Protein AF-G3TR91-F1 (afdb_monomer)

Structure (mmCIF, N/CA/C/O backbone):
data_AF-G3TR91-F1
#
_entry.id   AF-G3TR91-F1
#
loop_
_atom_site.group_PDB
_atom_site.id
_atom_site.type_symbol
_atom_site.label_atom_id
_atom_site.label_alt_id
_atom_site.label_comp_id
_atom_site.label_asym_id
_atom_site.label_entity_id
_atom_site.label_seq_id
_atom_site.pdbx_PDB_ins_code
_atom_site.Cartn_x
_atom_site.Cartn_y
_atom_site.Cartn_z
_atom_site.occupancy
_atom_site.B_iso_or_equiv
_atom_site.auth_seq_id
_atom_site.auth_comp_id
_atom_site.auth_asym_id
_atom_site.auth_atom_id
_atom_site.pdbx_PDB_model_num
ATOM 1 N N . LEU A 1 1 ? -24.929 6.748 -58.039 1.00 30.73 1 LEU A N 1
ATOM 2 C CA . LEU A 1 1 ? -25.298 8.120 -58.478 1.00 30.73 1 LEU A CA 1
ATOM 3 C C . LEU A 1 1 ? -26.019 8.779 -57.303 1.00 30.73 1 LEU A C 1
ATOM 5 O O . LEU A 1 1 ? -26.985 8.199 -56.852 1.00 30.73 1 LEU A O 1
ATOM 9 N N . GLY A 1 2 ? -25.610 9.887 -56.695 1.00 29.94 2 GLY A N 1
ATOM 10 C CA . GLY A 1 2 ? -24.575 10.854 -57.027 1.00 29.94 2 GLY A CA 1
ATOM 11 C C . GLY A 1 2 ? -24.046 11.540 -55.761 1.00 29.94 2 GLY A C 1
ATOM 12 O O . GLY A 1 2 ? -24.490 11.293 -54.646 1.00 29.94 2 GLY A O 1
ATOM 13 N N . SER A 1 3 ? -23.022 12.346 -55.979 1.00 30.84 3 SER A N 1
ATOM 14 C CA . SER A 1 3 ? -21.944 12.675 -55.058 1.00 30.84 3 SER A CA 1
ATOM 15 C C . SER A 1 3 ? -21.802 14.183 -54.831 1.00 30.84 3 SER A C 1
ATOM 17 O O . SER A 1 3 ? -22.197 14.949 -55.706 1.00 30.84 3 SER A O 1
ATOM 19 N N . ARG A 1 4 ? -21.010 14.523 -53.802 1.00 31.42 4 ARG A N 1
ATOM 20 C CA . ARG A 1 4 ? -20.093 15.682 -53.659 1.00 31.42 4 ARG A CA 1
ATOM 21 C C . ARG A 1 4 ? -20.546 16.908 -52.839 1.00 31.42 4 ARG A C 1
ATOM 23 O O . ARG A 1 4 ? -21.461 17.640 -53.188 1.00 31.42 4 ARG A O 1
ATOM 30 N N . SER A 1 5 ? -19.740 17.128 -51.795 1.00 29.17 5 SER A N 1
ATOM 31 C CA . SER A 1 5 ? -19.265 18.355 -51.113 1.00 29.17 5 SER A CA 1
ATOM 32 C C . SER A 1 5 ? -18.780 19.460 -52.098 1.00 29.17 5 SER A C 1
ATOM 34 O O . SER A 1 5 ? -18.681 19.115 -53.279 1.00 29.17 5 SER A O 1
ATOM 36 N N . PRO A 1 6 ? -18.383 20.721 -51.715 1.00 45.94 6 PRO A N 1
ATOM 37 C CA . PRO A 1 6 ? -17.492 21.066 -50.569 1.00 45.94 6 PRO A CA 1
ATOM 38 C C . PRO A 1 6 ? -17.537 22.512 -49.918 1.00 45.94 6 PRO A C 1
ATOM 40 O O . PRO A 1 6 ? -18.129 23.441 -50.447 1.00 45.94 6 PRO A O 1
ATOM 43 N N . VAL A 1 7 ? -16.806 22.675 -48.785 1.00 29.91 7 VAL A N 1
ATOM 44 C CA . VAL A 1 7 ? -15.832 23.758 -48.379 1.00 29.91 7 VAL A CA 1
ATOM 45 C C . VAL A 1 7 ? -16.244 25.221 -47.978 1.00 29.91 7 VAL A C 1
ATOM 47 O O . VAL A 1 7 ? -16.525 26.067 -48.811 1.00 29.91 7 VAL A O 1
ATOM 50 N N . SER A 1 8 ? -16.054 25.521 -46.669 1.00 26.98 8 SER A N 1
ATOM 51 C CA . SER A 1 8 ? -15.180 26.541 -45.989 1.00 26.98 8 SER A CA 1
ATOM 52 C C . SER A 1 8 ? -15.464 28.077 -45.827 1.00 26.98 8 SER A C 1
ATOM 54 O O . SER A 1 8 ? -15.609 28.807 -46.797 1.00 26.98 8 SER A O 1
ATOM 56 N N . VAL A 1 9 ? -15.290 28.543 -44.558 1.00 27.81 9 VAL A N 1
ATOM 57 C CA . VAL A 1 9 ? -14.420 29.658 -44.026 1.00 27.81 9 VAL A CA 1
ATOM 58 C C . VAL A 1 9 ? -14.950 31.099 -43.708 1.00 27.81 9 VAL A C 1
ATOM 60 O O . VAL A 1 9 ? -15.219 31.905 -44.583 1.00 27.81 9 VAL A O 1
ATOM 63 N N . ARG A 1 10 ? -14.867 31.420 -42.387 1.00 26.38 10 ARG A N 1
ATOM 64 C CA . ARG A 1 10 ? -14.461 32.640 -41.594 1.00 26.38 10 ARG A CA 1
ATOM 65 C C . ARG A 1 10 ? -15.189 34.021 -41.579 1.00 26.38 10 ARG A C 1
ATOM 67 O O . ARG A 1 10 ? -15.200 34.751 -42.554 1.00 26.38 10 ARG A O 1
ATOM 74 N N . ARG A 1 11 ? -15.393 34.457 -40.306 1.00 27.98 11 ARG A N 1
ATOM 75 C CA . ARG A 1 11 ? -15.125 35.760 -39.601 1.00 27.98 11 ARG A CA 1
ATOM 76 C C . ARG A 1 11 ? -15.935 37.041 -39.914 1.00 27.98 11 ARG A C 1
ATOM 78 O O . ARG A 1 11 ? -15.920 37.532 -41.029 1.00 27.98 11 ARG A O 1
ATOM 85 N N . GLY A 1 12 ? -16.363 37.741 -38.843 1.00 25.09 12 GLY A N 1
ATOM 86 C CA . GLY A 1 12 ? -16.482 39.218 -38.832 1.00 25.09 12 GLY A CA 1
ATOM 87 C C . GLY A 1 12 ? -17.335 39.850 -37.712 1.00 25.09 12 GLY A C 1
ATOM 88 O O . GLY A 1 12 ? -18.492 39.503 -37.555 1.00 25.09 12 GLY A O 1
ATOM 89 N N . ARG A 1 13 ? -16.756 40.802 -36.958 1.00 28.56 13 ARG A N 1
ATOM 90 C CA . ARG A 1 13 ? -17.280 41.570 -35.796 1.00 28.56 13 ARG A CA 1
ATOM 91 C C . ARG A 1 13 ? -18.288 42.694 -36.150 1.00 28.56 13 ARG A C 1
ATOM 93 O O . ARG A 1 13 ? -18.238 43.234 -37.249 1.00 28.56 13 ARG A O 1
ATOM 100 N N . ARG A 1 14 ? -19.038 43.181 -35.145 1.00 27.95 14 ARG A N 1
ATOM 101 C CA . ARG A 1 14 ? -19.617 44.550 -35.001 1.00 27.95 14 ARG A CA 1
ATOM 102 C C . ARG A 1 14 ? -19.668 44.934 -33.504 1.00 27.95 14 ARG A C 1
ATOM 104 O O . ARG A 1 14 ? -19.619 44.042 -32.669 1.00 27.95 14 ARG A O 1
ATOM 111 N N . ALA A 1 15 ? -19.971 46.172 -33.115 1.00 28.02 15 ALA A N 1
ATOM 112 C CA . ALA A 1 15 ? -19.157 47.392 -32.992 1.00 28.02 15 ALA A CA 1
ATOM 113 C C . ALA A 1 15 ? -19.878 48.349 -31.990 1.00 28.02 15 ALA A C 1
ATOM 115 O O . ALA A 1 15 ? -21.036 48.125 -31.661 1.00 28.02 15 ALA A O 1
ATOM 116 N N . MET A 1 16 ? -19.161 49.370 -31.506 1.00 28.66 16 MET A N 1
ATOM 117 C CA . MET A 1 16 ? -19.361 50.287 -30.354 1.00 28.66 16 MET A CA 1
ATOM 118 C C . MET A 1 16 ? -20.422 51.439 -30.415 1.00 28.66 16 MET A C 1
ATOM 120 O O . MET A 1 16 ? -20.727 51.930 -31.495 1.00 28.66 16 MET A O 1
ATOM 124 N N . SER A 1 17 ? -20.717 52.002 -29.208 1.00 28.72 17 SER A N 1
ATOM 125 C CA . SER A 1 17 ? -20.728 53.448 -28.768 1.00 28.72 17 SER A CA 1
ATOM 126 C C . SER A 1 17 ? -22.040 54.283 -28.697 1.00 28.72 17 SER A C 1
ATOM 128 O O . SER A 1 17 ? -22.728 54.407 -29.704 1.00 28.72 17 SER A O 1
ATOM 130 N N . ALA A 1 18 ? -22.313 54.975 -27.552 1.00 29.34 18 ALA A N 1
ATOM 131 C CA . ALA A 1 18 ? -22.072 56.442 -27.350 1.00 29.34 18 ALA A CA 1
ATOM 132 C C . ALA A 1 18 ? -22.741 57.139 -26.104 1.00 29.34 18 ALA A C 1
ATOM 134 O O . ALA A 1 18 ? -23.897 56.867 -25.801 1.00 29.34 18 ALA A O 1
ATOM 135 N N . ARG A 1 19 ? -22.040 58.181 -25.560 1.00 26.64 19 ARG A N 1
ATOM 136 C CA . ARG A 1 19 ? -22.451 59.409 -24.768 1.00 26.64 19 ARG A CA 1
ATOM 137 C C . ARG A 1 19 ? -22.760 59.305 -23.241 1.00 26.64 19 ARG A C 1
ATOM 139 O O . ARG A 1 19 ? -23.390 58.348 -22.840 1.00 26.64 19 ARG A O 1
ATOM 146 N N . ALA A 1 20 ? -22.459 60.260 -22.322 1.00 27.56 20 ALA A N 1
ATOM 147 C CA . ALA A 1 20 ? -21.767 61.577 -22.305 1.00 27.56 20 ALA A CA 1
ATOM 148 C C . ALA A 1 20 ? -21.577 62.179 -20.856 1.00 27.56 20 ALA A C 1
ATOM 150 O O . ALA A 1 20 ? -22.395 61.902 -19.992 1.00 27.56 20 ALA A O 1
ATOM 151 N N . ARG A 1 21 ? -20.604 63.119 -20.697 1.00 26.28 21 ARG A N 1
ATOM 152 C CA . ARG A 1 21 ? -20.504 64.359 -19.835 1.00 26.28 21 ARG A CA 1
ATOM 153 C C . ARG A 1 21 ? -20.105 64.397 -18.317 1.00 26.28 21 ARG A C 1
ATOM 155 O O . ARG A 1 21 ? -20.861 64.006 -17.447 1.00 26.28 21 ARG A O 1
ATOM 162 N N . CYS A 1 22 ? -18.949 65.063 -18.084 1.00 25.55 22 CYS A N 1
ATOM 163 C CA . CYS A 1 22 ? -18.498 66.125 -17.128 1.00 25.55 22 CYS A CA 1
ATOM 164 C C . CYS A 1 22 ? -19.063 66.358 -15.694 1.00 25.55 22 CYS A C 1
ATOM 166 O O . CYS A 1 22 ? -20.250 66.616 -15.554 1.00 25.55 22 CYS A O 1
ATOM 168 N N . GLY A 1 23 ? -18.150 66.616 -14.721 1.00 25.16 23 GLY A N 1
ATOM 169 C CA . GLY A 1 23 ? -18.231 67.793 -13.809 1.00 25.16 23 GLY A CA 1
ATOM 170 C C . GLY A 1 23 ? -17.901 67.655 -12.295 1.00 25.16 23 GLY A C 1
ATOM 171 O O . GLY A 1 23 ? -18.760 67.249 -11.533 1.00 25.16 23 GLY A O 1
ATOM 172 N N . LEU A 1 24 ? -16.689 68.086 -11.894 1.00 28.30 24 LEU A N 1
ATOM 173 C CA . LEU A 1 24 ? -16.231 68.849 -10.691 1.00 28.30 24 LEU A CA 1
ATOM 174 C C . LEU A 1 24 ? -16.835 68.708 -9.255 1.00 28.30 24 LEU A C 1
ATOM 176 O O . LEU A 1 24 ? -17.992 69.016 -9.018 1.00 28.30 24 LEU A O 1
ATOM 180 N N . ALA A 1 25 ? -15.907 68.477 -8.302 1.00 27.73 25 ALA A N 1
ATOM 181 C CA . ALA A 1 25 ? -15.668 69.107 -6.978 1.00 27.73 25 ALA A CA 1
ATOM 182 C C . ALA A 1 25 ? -16.777 69.261 -5.903 1.00 27.73 25 ALA A C 1
ATOM 184 O O . ALA A 1 25 ? -17.785 69.927 -6.106 1.00 27.73 25 ALA A O 1
ATOM 185 N N . GLY A 1 26 ? -16.466 68.825 -4.669 1.00 25.33 26 GLY A N 1
ATOM 186 C CA . GLY A 1 26 ? -17.152 69.276 -3.449 1.00 25.33 26 GLY A CA 1
ATOM 187 C C . GLY A 1 26 ? -16.848 68.435 -2.205 1.00 25.33 26 GLY A C 1
ATOM 188 O O . GLY A 1 26 ? -17.348 67.328 -2.058 1.00 25.33 26 GLY A O 1
ATOM 189 N N . SER A 1 27 ? -16.037 68.973 -1.296 1.00 29.12 27 SER A N 1
ATOM 190 C CA . SER A 1 27 ? -15.776 68.447 0.045 1.00 29.12 27 SER A CA 1
ATOM 191 C C . SER A 1 27 ? -16.927 68.764 1.010 1.00 29.12 27 SER A C 1
ATOM 193 O O . SER A 1 27 ? -17.415 69.893 1.021 1.00 29.12 27 SER A O 1
ATOM 195 N N . ARG A 1 28 ? -17.299 67.825 1.895 1.00 28.12 28 ARG A N 1
ATOM 196 C CA . ARG A 1 28 ? -17.568 68.109 3.321 1.00 28.12 28 ARG A CA 1
ATOM 197 C C . ARG A 1 28 ? -17.820 66.848 4.153 1.00 28.12 28 ARG A C 1
ATOM 199 O O . ARG A 1 28 ? -18.475 65.910 3.727 1.00 28.12 28 ARG A O 1
ATOM 206 N N . ALA A 1 29 ? -17.247 66.919 5.349 1.00 28.91 29 ALA A N 1
ATOM 207 C CA . ALA A 1 29 ? -17.206 65.981 6.460 1.00 28.91 29 ALA A CA 1
ATOM 208 C C . ALA A 1 29 ? -18.556 65.446 6.959 1.00 28.91 29 ALA A C 1
ATOM 210 O O . ALA A 1 29 ? -19.548 66.168 6.921 1.00 28.91 29 ALA A O 1
ATOM 211 N N . GLN A 1 30 ? -18.510 64.261 7.579 1.00 30.73 30 GLN A N 1
ATOM 212 C CA . GLN A 1 30 ? -19.366 63.822 8.692 1.00 30.73 30 GLN A CA 1
ATOM 213 C C . GLN A 1 30 ? -18.633 62.734 9.532 1.00 30.73 30 GLN A C 1
ATOM 215 O O . GLN A 1 30 ? -17.580 62.267 9.094 1.00 30.73 30 GLN A O 1
ATOM 220 N N . PRO A 1 31 ? -19.068 62.436 10.777 1.00 37.28 31 PRO A N 1
ATOM 221 C CA . PRO A 1 31 ? -18.200 62.470 11.959 1.00 37.28 31 PRO A CA 1
ATOM 222 C C . PRO A 1 31 ? -17.884 61.103 12.603 1.00 37.28 31 PRO A C 1
ATOM 224 O O . PRO A 1 31 ? -18.454 60.071 12.269 1.00 37.28 31 PRO A O 1
ATOM 227 N N . LEU A 1 32 ? -16.970 61.158 13.577 1.00 29.84 32 LEU A N 1
ATOM 228 C CA . LEU A 1 32 ? -16.602 60.126 14.555 1.00 29.84 32 LEU A CA 1
ATOM 229 C C . LEU A 1 32 ? -17.768 59.731 15.483 1.00 29.84 32 LEU A C 1
ATOM 231 O O . LEU A 1 32 ? -18.392 60.632 16.038 1.00 29.84 32 LEU A O 1
ATOM 235 N N . ALA A 1 33 ? -17.966 58.422 15.719 1.00 28.44 33 ALA A N 1
ATOM 236 C CA . ALA A 1 33 ? -18.135 57.726 17.021 1.00 28.44 33 ALA A CA 1
ATOM 237 C C . ALA A 1 33 ? -18.387 56.199 16.766 1.00 28.44 33 ALA A C 1
ATOM 239 O O . ALA A 1 33 ? -18.585 55.825 15.614 1.00 28.44 33 ALA A O 1
ATOM 240 N N . PRO A 1 34 ? -18.298 55.281 17.754 1.00 37.31 34 PRO A N 1
ATOM 241 C CA . PRO A 1 34 ? -17.124 54.423 17.935 1.00 37.31 34 PRO A CA 1
ATOM 242 C C . PRO A 1 34 ? -17.426 52.907 17.912 1.00 37.31 34 PRO A C 1
ATOM 244 O O . PRO A 1 34 ? -18.572 52.478 17.934 1.00 37.31 34 PRO A O 1
ATOM 247 N N . LEU A 1 35 ? -16.333 52.132 17.884 1.00 32.59 35 LEU A N 1
ATOM 248 C CA . LEU A 1 35 ? -16.143 50.736 18.305 1.00 32.59 35 LEU A CA 1
ATOM 249 C C . LEU A 1 35 ? -17.395 49.872 18.534 1.00 32.59 35 LEU A C 1
ATOM 251 O O . LEU A 1 35 ? -18.085 50.065 19.524 1.00 32.59 35 LEU A O 1
ATOM 255 N N . TRP A 1 36 ? -17.512 48.801 17.743 1.00 25.91 36 TRP A N 1
ATOM 256 C CA . TRP A 1 36 ? -17.749 47.420 18.196 1.00 25.91 36 TRP A CA 1
ATOM 257 C C . TRP A 1 36 ? -17.167 46.476 17.129 1.00 25.91 36 TRP A C 1
ATOM 259 O O . TRP A 1 36 ? -17.837 46.084 16.182 1.00 25.91 36 TRP A O 1
ATOM 269 N N . CYS A 1 37 ? -15.880 46.152 17.266 1.00 24.92 37 CYS A N 1
ATOM 270 C CA . CYS A 1 37 ? -15.226 45.060 16.546 1.00 24.92 37 CYS A CA 1
ATOM 271 C C . CYS A 1 37 ? -14.389 44.274 17.553 1.00 24.92 37 CYS A C 1
ATOM 273 O O . CYS A 1 37 ? -13.224 44.582 17.778 1.00 24.92 37 CYS A O 1
ATOM 275 N N . PHE A 1 38 ? -14.995 43.264 18.161 1.00 30.67 38 PHE A N 1
ATOM 276 C CA . PHE A 1 38 ? -14.283 42.097 18.661 1.00 30.67 38 PHE A CA 1
ATOM 277 C C . PHE A 1 38 ? -15.161 40.880 18.388 1.00 30.67 38 PHE A C 1
ATOM 279 O O . PHE A 1 38 ? -16.377 40.958 18.535 1.00 30.67 38 PHE A O 1
ATOM 286 N N . SER A 1 39 ? -14.515 39.775 18.015 1.00 32.50 39 SER A N 1
ATOM 287 C CA . SER A 1 39 ? -15.057 38.430 17.752 1.00 32.50 39 SER A CA 1
ATOM 288 C C . SER A 1 39 ? -15.625 38.131 16.353 1.00 32.50 39 SER A C 1
ATOM 290 O O . SER A 1 39 ? -16.801 37.846 16.185 1.00 32.50 39 SER A O 1
ATOM 292 N N . ALA A 1 40 ? -14.740 38.080 15.350 1.00 30.53 40 ALA A N 1
ATOM 293 C CA . ALA A 1 40 ? -14.885 37.170 14.201 1.00 30.53 40 ALA A CA 1
ATOM 294 C C . ALA A 1 40 ? -13.528 36.946 13.500 1.00 30.53 40 ALA A C 1
ATOM 296 O O . ALA A 1 40 ? -13.363 37.223 12.318 1.00 30.53 40 ALA A O 1
ATOM 297 N N . ALA A 1 41 ? -12.522 36.493 14.250 1.00 30.77 41 ALA A N 1
ATOM 298 C CA . ALA A 1 41 ? -11.241 36.053 13.693 1.00 30.77 41 ALA A CA 1
ATOM 299 C C . ALA A 1 41 ? -10.655 34.936 14.566 1.00 30.77 41 ALA A C 1
ATOM 301 O O . ALA A 1 41 ? -9.617 35.099 15.194 1.00 30.77 41 ALA A O 1
ATOM 302 N N . LEU A 1 42 ? -11.368 33.813 14.660 1.00 29.83 42 LEU A N 1
ATOM 303 C CA . LEU A 1 42 ? -10.813 32.554 15.161 1.00 29.83 42 LEU A CA 1
ATOM 304 C C . LEU A 1 42 ? -11.568 31.403 14.487 1.00 29.83 42 LEU A C 1
ATOM 306 O O . LEU A 1 42 ? -12.496 30.821 15.033 1.00 29.83 42 LEU A O 1
ATOM 310 N N . GLY A 1 43 ? -11.247 31.170 13.218 1.00 30.25 43 GLY A N 1
ATOM 311 C CA . GLY A 1 43 ? -11.937 30.178 12.395 1.00 30.25 43 GLY A CA 1
ATOM 312 C C . GLY A 1 43 ? -11.201 29.875 11.098 1.00 30.25 43 GLY A C 1
ATOM 313 O O . GLY A 1 43 ? -11.835 29.656 10.078 1.00 30.25 43 GLY A O 1
ATOM 314 N N . MET A 1 44 ? -9.869 29.927 11.106 1.00 34.12 44 MET A N 1
ATOM 315 C CA . MET A 1 44 ? -9.033 29.403 10.027 1.00 34.12 44 MET A CA 1
ATOM 316 C C . MET A 1 44 ? -7.688 29.008 10.611 1.00 34.12 44 MET A C 1
ATOM 318 O O . MET A 1 44 ? -6.812 29.844 10.778 1.00 34.12 44 MET A O 1
ATOM 322 N N . LEU A 1 45 ? -7.578 27.736 10.959 1.00 29.95 45 LEU A N 1
ATOM 323 C CA . LEU A 1 45 ? -6.384 26.898 10.958 1.00 29.95 45 LEU A CA 1
ATOM 324 C C . LEU A 1 45 ? -6.842 25.611 11.629 1.00 29.95 45 LEU A C 1
ATOM 326 O O . LEU A 1 45 ? -7.465 25.676 12.678 1.00 29.95 45 LEU A O 1
ATOM 330 N N . TRP A 1 46 ? -6.582 24.497 10.960 1.00 23.48 46 TRP A N 1
ATOM 331 C CA . TRP A 1 46 ? -6.528 23.094 11.394 1.00 23.48 46 TRP A CA 1
ATOM 332 C C . TRP A 1 46 ? -6.925 22.290 10.154 1.00 23.48 46 TRP A C 1
ATOM 334 O O . TRP A 1 46 ? -8.018 21.747 10.016 1.00 23.48 46 TRP A O 1
ATOM 344 N N . SER A 1 47 ? -6.015 22.288 9.176 1.00 25.44 47 SER A N 1
ATOM 345 C CA . SER A 1 47 ? -5.854 21.116 8.322 1.00 25.44 47 SER A CA 1
ATOM 346 C C . SER A 1 47 ? -5.689 19.907 9.246 1.00 25.44 47 SER A C 1
ATOM 348 O O . SER A 1 47 ? -4.947 20.041 10.223 1.00 25.44 47 SER A O 1
ATOM 350 N N . PRO A 1 48 ? -6.359 18.768 8.996 1.00 27.94 48 PRO A N 1
ATOM 351 C CA . PRO A 1 48 ? -6.176 17.593 9.830 1.00 27.94 48 PRO A CA 1
ATOM 352 C C . PRO A 1 48 ? -4.686 17.266 9.842 1.00 27.94 48 PRO A C 1
ATOM 354 O O . PRO A 1 48 ? -4.087 17.032 8.789 1.00 27.94 48 PRO A O 1
ATOM 357 N N . VAL A 1 49 ? -4.096 17.352 11.034 1.00 30.50 49 VAL A N 1
ATOM 358 C CA . VAL A 1 49 ? -2.764 16.836 11.326 1.00 30.50 49 VAL A CA 1
ATOM 359 C C . VAL A 1 49 ? -2.771 15.405 10.812 1.00 30.50 49 VAL A C 1
ATOM 361 O O . VAL A 1 49 ? -3.663 14.633 11.168 1.00 30.50 49 VAL A O 1
ATOM 364 N N . SER A 1 50 ? -1.866 15.086 9.889 1.00 39.28 50 SER A N 1
ATOM 365 C CA . SER A 1 50 ? -1.695 13.724 9.401 1.00 39.28 50 SER A CA 1
ATOM 366 C C . SER A 1 50 ? -1.606 12.799 10.614 1.00 39.28 50 SER A C 1
ATOM 368 O O . SER A 1 50 ? -0.717 12.984 11.442 1.00 39.28 50 SER A O 1
ATOM 370 N N . GLN A 1 51 ? -2.537 11.850 10.754 1.00 45.12 51 GLN A N 1
ATOM 371 C CA . GLN A 1 51 ? -2.383 10.771 11.726 1.00 45.12 51 GLN A CA 1
ATOM 372 C C . GLN A 1 51 ? -1.081 10.055 11.368 1.00 45.12 51 GLN A C 1
ATOM 374 O O . GLN A 1 51 ? -0.954 9.485 10.284 1.00 45.12 51 GLN A O 1
ATOM 379 N N . ALA A 1 52 ? -0.077 10.206 12.227 1.00 56.97 52 ALA A N 1
ATOM 380 C CA . ALA A 1 52 ? 1.185 9.512 12.083 1.00 56.97 52 ALA A CA 1
ATOM 381 C C . ALA A 1 52 ? 0.979 8.088 12.604 1.00 56.97 52 ALA A C 1
ATOM 383 O O . ALA A 1 52 ? 0.571 7.920 13.748 1.00 56.97 52 ALA A O 1
ATOM 384 N N . PHE A 1 53 ? 1.208 7.091 11.753 1.00 80.75 53 PHE A N 1
ATOM 385 C CA . PHE A 1 53 ? 1.207 5.679 12.126 1.00 80.75 53 PHE A CA 1
ATOM 386 C C . PHE A 1 53 ? 2.476 5.381 12.921 1.00 80.75 53 PHE A C 1
ATOM 388 O O . PHE A 1 53 ? 2.403 5.025 14.092 1.00 80.75 53 PHE A O 1
ATOM 395 N N . ASN A 1 54 ? 3.637 5.640 12.316 1.00 90.25 54 ASN A N 1
ATOM 396 C CA . ASN A 1 54 ? 4.926 5.597 12.997 1.00 90.25 54 ASN A CA 1
ATOM 397 C C . ASN A 1 54 ? 6.034 6.413 12.315 1.00 90.25 54 ASN A C 1
ATOM 399 O O . ASN A 1 54 ? 7.040 6.665 12.959 1.00 90.25 54 ASN A O 1
ATOM 403 N N . LEU A 1 55 ? 5.884 6.912 11.085 1.00 91.75 55 LEU A N 1
ATOM 404 C CA . LEU A 1 55 ? 6.872 7.836 10.518 1.00 91.75 55 LEU A CA 1
ATOM 405 C C . LEU A 1 55 ? 6.725 9.226 11.151 1.00 91.75 55 LEU A C 1
ATOM 407 O O . LEU A 1 55 ? 5.629 9.798 11.163 1.00 91.75 55 LEU A O 1
ATOM 411 N N . ASP A 1 56 ? 7.823 9.783 11.658 1.00 89.06 56 ASP A N 1
ATOM 412 C CA . ASP A 1 56 ? 7.862 11.116 12.259 1.00 89.06 56 ASP A CA 1
ATOM 413 C C . ASP A 1 56 ? 7.666 12.205 11.196 1.00 89.06 56 ASP A C 1
ATOM 415 O O . ASP A 1 56 ? 8.414 12.306 10.223 1.00 89.06 56 ASP A O 1
ATOM 419 N N . VAL A 1 57 ? 6.641 13.033 11.401 1.00 87.44 57 VAL A N 1
ATOM 420 C CA . VAL A 1 57 ? 6.294 14.174 10.544 1.00 87.44 57 VAL A CA 1
ATOM 421 C C . VAL A 1 57 ? 6.608 15.524 11.193 1.00 87.44 57 VAL A C 1
ATOM 423 O O . VAL A 1 57 ? 6.490 16.554 10.532 1.00 87.44 57 VAL A O 1
ATOM 426 N N . GLU A 1 58 ? 7.003 15.541 12.468 1.00 81.19 58 GLU A N 1
ATOM 427 C CA . GLU A 1 58 ? 7.301 16.760 13.221 1.00 81.19 58 GLU A CA 1
ATOM 428 C C . GLU A 1 58 ? 8.771 17.162 13.072 1.00 81.19 58 GLU A C 1
ATOM 430 O O . GLU A 1 58 ? 9.072 18.330 12.819 1.00 81.19 58 GLU A O 1
ATOM 435 N N . ARG A 1 59 ? 9.700 16.202 13.197 1.00 78.56 59 ARG A N 1
ATOM 436 C CA . ARG A 1 59 ? 11.152 16.450 13.114 1.00 78.56 59 ARG A CA 1
ATOM 437 C C . ARG A 1 59 ? 11.763 15.867 11.844 1.00 78.56 59 ARG A C 1
ATOM 439 O O . ARG A 1 59 ? 12.543 14.914 11.876 1.00 78.56 59 ARG A O 1
ATOM 446 N N . LEU A 1 60 ? 11.429 16.499 10.724 1.00 82.88 60 LEU A N 1
ATOM 447 C CA . LEU A 1 60 ? 11.928 16.133 9.400 1.00 82.88 60 LEU A CA 1
ATOM 448 C C . LEU A 1 60 ? 13.360 16.616 9.166 1.00 82.88 60 LEU A C 1
ATOM 450 O O . LEU A 1 60 ? 13.696 17.765 9.457 1.00 82.88 60 LEU A O 1
ATOM 454 N N . THR A 1 61 ? 14.173 15.767 8.536 1.00 87.69 61 THR A N 1
ATOM 455 C CA . THR A 1 61 ? 15.450 16.197 7.955 1.00 87.69 61 THR A CA 1
ATOM 456 C C . THR A 1 61 ? 15.271 16.413 6.464 1.00 87.69 61 THR A C 1
ATOM 458 O O . THR A 1 61 ? 14.819 15.518 5.751 1.00 87.69 61 THR A O 1
ATOM 461 N N . VAL A 1 62 ? 15.607 17.613 5.993 1.00 89.81 62 VAL A N 1
ATOM 462 C CA . VAL A 1 62 ? 15.412 18.011 4.597 1.00 89.81 62 VAL A CA 1
ATOM 463 C C . VAL A 1 62 ? 16.747 18.413 3.993 1.00 89.81 62 VAL A C 1
ATOM 465 O O . VAL A 1 62 ? 17.365 19.387 4.420 1.00 89.81 62 VAL A O 1
ATOM 468 N N . TYR A 1 63 ? 17.155 17.697 2.953 1.00 91.31 63 TYR A N 1
ATOM 469 C CA . TYR A 1 63 ? 18.286 18.064 2.115 1.00 91.31 63 TYR A CA 1
ATOM 470 C C . TYR A 1 63 ? 17.795 18.874 0.917 1.00 91.31 63 TYR A C 1
ATOM 472 O O . TYR A 1 63 ? 16.750 18.577 0.337 1.00 91.31 63 TYR A O 1
ATOM 480 N N . SER A 1 64 ? 18.540 19.915 0.553 1.00 91.19 64 SER A N 1
ATOM 481 C CA . SER A 1 64 ? 18.251 20.761 -0.610 1.00 91.19 64 SER A CA 1
ATOM 482 C C . SER A 1 64 ? 19.470 20.811 -1.523 1.00 91.19 64 SER A C 1
ATOM 484 O O . SER A 1 64 ? 20.598 20.936 -1.041 1.00 91.19 64 SER A O 1
ATOM 486 N N . GLY A 1 65 ? 19.232 20.699 -2.826 1.00 90.19 65 GLY A N 1
ATOM 487 C CA . GL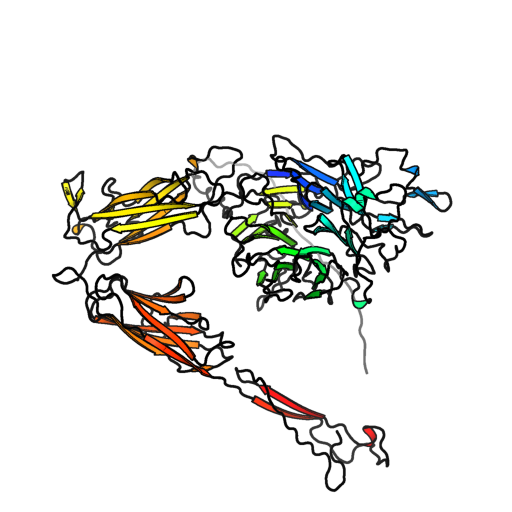Y A 1 65 ? 20.244 20.856 -3.863 1.00 90.19 65 GLY A CA 1
ATOM 488 C C . GLY A 1 65 ? 20.136 22.195 -4.591 1.00 90.19 65 GLY A C 1
ATOM 489 O O . GLY A 1 65 ? 19.344 23.051 -4.200 1.00 90.19 65 GLY A O 1
ATOM 490 N N . PRO A 1 66 ? 20.932 22.386 -5.655 1.00 90.38 66 PRO A N 1
ATOM 491 C CA . PRO A 1 66 ? 20.832 23.563 -6.510 1.00 90.38 66 PRO A CA 1
ATOM 492 C C . PRO A 1 66 ? 19.468 23.653 -7.205 1.00 90.38 66 PRO A C 1
ATOM 494 O O . PRO A 1 66 ? 18.896 22.627 -7.589 1.00 90.38 66 PRO A O 1
ATOM 497 N N . ASP A 1 67 ? 18.991 24.875 -7.427 1.00 86.94 67 ASP A N 1
ATOM 498 C CA . ASP A 1 67 ? 17.744 25.128 -8.154 1.00 86.94 67 ASP A CA 1
ATOM 499 C C . ASP A 1 67 ? 17.802 24.547 -9.579 1.00 86.94 67 ASP A C 1
ATOM 501 O O . ASP A 1 67 ? 18.865 24.499 -10.202 1.00 86.94 67 ASP A O 1
ATOM 505 N N . ASP A 1 68 ? 16.664 24.047 -10.070 1.00 87.50 68 ASP A N 1
ATOM 506 C CA . ASP A 1 68 ? 16.475 23.434 -11.398 1.00 87.50 68 ASP A CA 1
ATOM 507 C C . ASP A 1 68 ? 17.382 22.232 -11.746 1.00 87.50 68 ASP A C 1
ATOM 509 O O . ASP A 1 68 ? 17.283 21.663 -12.832 1.00 87.50 68 ASP A O 1
ATOM 513 N N . SER A 1 69 ? 18.195 21.749 -10.803 1.00 92.06 69 SER A N 1
ATOM 514 C CA . SER A 1 69 ? 19.077 20.586 -10.995 1.00 92.06 69 SER A CA 1
ATOM 515 C C . SER A 1 69 ? 18.358 19.229 -10.979 1.00 92.06 69 SER A C 1
ATOM 517 O O . SER A 1 69 ? 18.974 18.192 -11.244 1.00 92.06 69 SER A O 1
ATOM 519 N N . TYR A 1 70 ? 17.063 19.227 -10.644 1.00 94.56 70 TYR A N 1
ATOM 520 C CA . TYR A 1 70 ? 16.265 18.038 -10.320 1.00 94.56 70 TYR A CA 1
ATOM 521 C C . TYR A 1 70 ? 16.858 17.202 -9.177 1.00 94.56 70 TYR A C 1
ATOM 523 O O . TYR A 1 70 ? 16.762 15.977 -9.166 1.00 94.56 70 TYR A O 1
ATOM 531 N N . PHE A 1 71 ? 17.468 17.858 -8.189 1.00 95.06 71 PHE A N 1
ATOM 532 C CA . PHE A 1 71 ? 17.933 17.198 -6.973 1.00 95.06 71 PHE A CA 1
ATOM 533 C C . PHE A 1 71 ? 16.791 16.439 -6.278 1.00 95.06 71 PHE A C 1
ATOM 535 O O . PHE A 1 71 ? 15.767 17.025 -5.931 1.00 95.06 71 PHE A O 1
ATOM 542 N N . GLY A 1 72 ? 16.971 15.132 -6.081 1.00 93.88 72 GLY A N 1
ATOM 543 C CA . GLY A 1 72 ? 15.931 14.230 -5.574 1.00 93.88 72 GLY A CA 1
ATOM 544 C C . GLY A 1 72 ? 15.225 13.428 -6.668 1.00 93.88 72 GLY A C 1
ATOM 545 O O . GLY A 1 72 ? 14.243 12.749 -6.380 1.00 93.88 72 GLY A O 1
ATOM 546 N N . TYR A 1 73 ? 15.707 13.479 -7.916 1.00 95.69 73 TYR A N 1
ATOM 547 C CA . TYR A 1 73 ? 15.198 12.632 -9.000 1.00 95.69 73 TYR A CA 1
ATOM 548 C C . TYR A 1 73 ? 15.528 11.153 -8.793 1.00 95.69 73 TYR A C 1
ATOM 550 O O . TYR A 1 73 ? 14.752 10.305 -9.198 1.00 95.69 73 TYR A O 1
ATOM 558 N N . ALA A 1 74 ? 16.641 10.844 -8.130 1.00 96.50 74 ALA A N 1
ATOM 559 C CA . ALA A 1 74 ? 16.961 9.512 -7.632 1.00 96.50 74 ALA A CA 1
ATOM 560 C C . ALA A 1 74 ? 17.509 9.637 -6.212 1.00 96.50 74 ALA A C 1
ATOM 562 O O . ALA A 1 74 ? 18.220 10.595 -5.905 1.00 96.50 74 ALA A O 1
ATOM 563 N N . VAL A 1 75 ? 17.181 8.681 -5.351 1.00 96.06 75 VAL A N 1
ATOM 564 C CA . VAL A 1 75 ? 17.650 8.631 -3.963 1.00 96.06 75 VAL A CA 1
ATOM 565 C C . VAL A 1 75 ? 18.045 7.206 -3.620 1.00 96.06 75 VAL A C 1
ATOM 567 O O . VAL A 1 75 ? 17.467 6.273 -4.181 1.00 96.06 75 VAL A O 1
ATOM 570 N N . ASP A 1 76 ? 19.025 7.050 -2.734 1.00 95.56 76 ASP A N 1
ATOM 571 C CA . ASP A 1 76 ? 19.347 5.769 -2.106 1.00 95.56 76 ASP A CA 1
ATOM 572 C C . ASP A 1 76 ? 20.097 5.960 -0.780 1.00 95.56 76 ASP A C 1
ATOM 574 O O . ASP A 1 76 ? 20.729 7.000 -0.555 1.00 95.56 76 ASP A O 1
ATOM 578 N N . PHE A 1 77 ? 20.046 4.953 0.088 1.00 93.38 77 PHE A N 1
ATOM 579 C CA . PHE A 1 77 ? 20.836 4.924 1.315 1.00 93.38 77 PHE A CA 1
ATOM 580 C C . PHE A 1 77 ? 22.277 4.496 1.021 1.00 93.38 77 PHE A C 1
ATOM 582 O O . PHE A 1 77 ? 22.542 3.637 0.185 1.00 93.38 77 PHE A O 1
ATOM 589 N N . TYR A 1 78 ? 23.238 5.079 1.734 1.00 91.12 78 TYR A N 1
ATOM 590 C CA . TYR A 1 78 ? 24.641 4.679 1.683 1.00 91.12 78 TYR A CA 1
ATOM 591 C C . TYR A 1 78 ? 25.170 4.439 3.090 1.00 91.12 78 TYR A C 1
ATOM 593 O O . TYR A 1 78 ? 25.503 5.373 3.822 1.00 91.12 78 TYR A O 1
ATOM 601 N N . ILE A 1 79 ? 25.241 3.158 3.448 1.00 86.69 79 ILE A N 1
ATOM 602 C CA . ILE A 1 79 ? 25.679 2.671 4.756 1.00 86.69 79 ILE A CA 1
ATOM 603 C C . ILE A 1 79 ? 26.840 1.688 4.512 1.00 86.69 79 ILE A C 1
ATOM 605 O O . ILE A 1 79 ? 26.621 0.482 4.385 1.00 86.69 79 ILE A O 1
ATOM 609 N N . PRO A 1 80 ? 28.078 2.185 4.318 1.00 79.75 80 PRO A N 1
ATOM 610 C CA . PRO A 1 80 ? 29.229 1.338 3.996 1.00 79.75 80 PRO A CA 1
ATOM 611 C C . PRO A 1 80 ? 29.739 0.548 5.209 1.00 79.75 80 PRO A C 1
ATOM 613 O O . PRO A 1 80 ? 30.365 -0.498 5.047 1.00 79.75 80 PRO A O 1
ATOM 616 N N . ASP A 1 81 ? 29.499 1.047 6.421 1.00 77.12 81 ASP A N 1
ATOM 617 C CA . ASP A 1 81 ? 29.896 0.428 7.677 1.00 77.12 81 ASP A CA 1
ATOM 618 C C . ASP A 1 81 ? 28.842 0.668 8.766 1.00 77.12 81 ASP A C 1
ATOM 620 O O . ASP A 1 81 ? 28.009 1.565 8.681 1.00 77.12 81 ASP A O 1
ATOM 624 N N . ALA A 1 82 ? 28.907 -0.102 9.852 1.00 70.50 82 ALA A N 1
ATOM 625 C CA . ALA A 1 82 ? 27.949 0.001 10.954 1.00 70.50 82 ALA A CA 1
ATOM 626 C C . ALA A 1 82 ? 28.041 1.320 11.748 1.00 70.50 82 ALA A C 1
ATOM 628 O O . ALA A 1 82 ? 27.378 1.457 12.775 1.00 70.50 82 ALA A O 1
ATOM 629 N N . ARG A 1 83 ? 28.888 2.283 11.357 1.00 70.06 83 ARG A N 1
ATOM 630 C CA . ARG A 1 83 ? 29.085 3.559 12.065 1.00 70.06 83 ARG A CA 1
ATOM 631 C C . ARG A 1 83 ? 28.647 4.763 11.248 1.00 70.06 83 ARG A C 1
ATOM 633 O O . ARG A 1 83 ? 28.092 5.669 11.864 1.00 70.06 83 ARG A O 1
ATOM 640 N N . THR A 1 84 ? 28.828 4.765 9.929 1.00 78.19 84 THR A N 1
ATOM 641 C CA . THR A 1 84 ? 28.460 5.893 9.070 1.00 78.19 84 THR A CA 1
ATOM 642 C C . THR A 1 84 ? 27.204 5.590 8.262 1.00 78.19 84 THR A C 1
ATOM 644 O O . THR A 1 84 ? 27.090 4.550 7.624 1.00 78.19 84 THR A O 1
ATOM 647 N N . ALA A 1 85 ? 26.250 6.518 8.296 1.00 86.06 85 ALA A N 1
ATOM 648 C CA . ALA A 1 85 ? 25.063 6.486 7.457 1.00 86.06 85 ALA A CA 1
ATOM 649 C C . ALA A 1 85 ? 25.006 7.779 6.645 1.00 86.06 85 ALA A C 1
ATOM 651 O O . ALA A 1 85 ? 25.464 8.841 7.082 1.00 86.06 85 ALA A O 1
ATOM 652 N N . SER A 1 86 ? 24.541 7.697 5.408 1.00 90.25 86 SER A N 1
ATOM 653 C CA . SER A 1 86 ? 24.457 8.839 4.500 1.00 90.25 86 SER A CA 1
ATOM 654 C C . SER A 1 86 ? 23.391 8.598 3.447 1.00 90.25 86 SER A C 1
ATOM 656 O O . SER A 1 86 ? 22.971 7.468 3.213 1.00 90.25 86 SER A O 1
ATOM 658 N N . VAL A 1 87 ? 22.983 9.674 2.789 1.00 93.00 87 VAL A N 1
ATOM 659 C CA . VAL A 1 87 ? 22.006 9.648 1.704 1.00 93.00 87 VAL A CA 1
ATOM 660 C C . VAL A 1 87 ? 22.696 10.042 0.405 1.00 93.00 87 VAL A C 1
ATOM 662 O O . VAL A 1 87 ? 23.430 11.033 0.353 1.00 93.00 87 VAL A O 1
ATOM 665 N N . LEU A 1 88 ? 22.465 9.268 -0.650 1.00 94.38 88 LEU A N 1
ATOM 666 C CA . LEU A 1 88 ? 22.877 9.602 -2.006 1.00 94.38 88 LEU A CA 1
ATOM 667 C C . LEU A 1 88 ? 21.705 10.225 -2.744 1.00 94.38 88 LEU A C 1
ATOM 669 O O . LEU A 1 88 ? 20.588 9.712 -2.699 1.00 94.38 88 LEU A O 1
ATOM 673 N N . VAL A 1 89 ? 21.969 11.323 -3.446 1.00 96.50 89 VAL A N 1
ATOM 674 C CA . VAL A 1 89 ? 20.937 12.044 -4.187 1.00 96.50 89 VAL A CA 1
ATOM 675 C C . VAL A 1 89 ? 21.393 12.329 -5.607 1.00 96.50 89 VAL A C 1
ATOM 677 O O . VAL A 1 89 ? 22.400 12.997 -5.832 1.00 96.50 89 VAL A O 1
ATOM 680 N N . GLY A 1 90 ? 20.629 11.841 -6.575 1.00 96.50 90 GLY A N 1
ATOM 681 C CA . GLY A 1 90 ? 20.782 12.148 -7.987 1.00 96.50 90 GLY A CA 1
ATOM 682 C C . GLY A 1 90 ? 20.153 13.491 -8.358 1.00 96.50 90 GLY A C 1
ATOM 683 O O . GLY A 1 90 ? 19.040 13.814 -7.930 1.00 96.50 90 GLY A O 1
ATOM 684 N N . ALA A 1 91 ? 20.873 14.267 -9.164 1.00 96.50 91 ALA A N 1
ATOM 685 C CA . ALA A 1 91 ? 20.455 15.556 -9.701 1.00 96.50 91 ALA A CA 1
ATOM 686 C C . ALA A 1 91 ? 20.818 15.616 -11.201 1.00 96.50 91 ALA A C 1
ATOM 688 O O . ALA A 1 91 ? 21.874 16.144 -11.569 1.00 96.50 91 ALA A O 1
ATOM 689 N N . PRO A 1 92 ? 19.984 15.037 -12.085 1.00 95.56 92 PRO A N 1
ATOM 690 C CA . PRO A 1 92 ? 20.327 14.800 -13.489 1.00 95.56 92 PRO A CA 1
ATOM 691 C C . PRO A 1 92 ? 20.550 16.068 -14.319 1.00 95.56 92 PRO A C 1
ATOM 693 O O . PRO A 1 92 ? 21.195 15.989 -15.360 1.00 95.56 92 PRO A O 1
ATOM 696 N N . LYS A 1 93 ? 20.067 17.230 -13.864 1.00 94.75 93 LYS A N 1
ATOM 697 C CA . LYS A 1 93 ? 20.267 18.529 -14.526 1.00 94.75 93 LYS A CA 1
ATOM 698 C C . LYS A 1 93 ? 21.263 19.437 -13.804 1.00 94.75 93 LYS A C 1
ATOM 700 O O . LYS A 1 93 ? 21.388 20.613 -14.130 1.00 94.75 93 LYS A O 1
ATOM 705 N N . ALA A 1 94 ? 21.978 18.928 -12.801 1.00 93.19 94 ALA A N 1
ATOM 706 C CA . ALA A 1 94 ? 22.986 19.722 -12.112 1.00 93.19 94 ALA A CA 1
ATOM 707 C C . ALA A 1 94 ? 24.101 20.163 -13.074 1.00 93.19 94 ALA A C 1
ATOM 709 O O . ALA A 1 94 ? 24.617 19.373 -13.871 1.00 93.19 94 ALA A O 1
ATOM 710 N N . ASN A 1 95 ? 24.509 21.427 -12.961 1.00 91.06 95 ASN A N 1
ATOM 711 C CA . ASN A 1 95 ? 25.731 21.901 -13.597 1.00 91.06 95 ASN A CA 1
ATOM 712 C C . ASN A 1 95 ? 26.952 21.387 -12.830 1.00 91.06 95 ASN A C 1
ATOM 714 O O . ASN A 1 95 ? 26.952 21.316 -11.601 1.00 91.06 95 ASN A O 1
ATOM 718 N N . THR A 1 96 ? 27.999 21.032 -13.568 1.00 85.69 96 THR A N 1
ATOM 719 C CA . THR A 1 96 ? 29.232 20.458 -13.022 1.00 85.69 96 THR A CA 1
ATOM 720 C C . THR A 1 96 ? 30.426 21.356 -13.338 1.00 85.69 96 THR A C 1
ATOM 722 O O . THR A 1 96 ? 30.327 22.313 -14.103 1.00 85.69 96 THR A O 1
ATOM 725 N N . SER A 1 97 ? 31.581 21.057 -12.743 1.00 82.44 97 SER A N 1
ATOM 726 C CA . SER A 1 97 ? 32.850 21.732 -13.046 1.00 82.44 97 SER A CA 1
ATOM 727 C C . SER A 1 97 ? 33.526 21.228 -14.331 1.00 82.44 97 SER A C 1
ATOM 729 O O . SER A 1 97 ? 34.670 21.595 -14.603 1.00 82.44 97 SER A O 1
ATOM 731 N N . GLN A 1 98 ? 32.851 20.379 -15.114 1.00 79.81 98 GLN A N 1
ATOM 732 C CA . GLN A 1 98 ? 33.383 19.848 -16.366 1.00 79.81 98 GLN A CA 1
ATOM 733 C C . GLN A 1 98 ? 33.474 20.965 -17.423 1.00 79.81 98 GLN A C 1
ATOM 735 O O . GLN A 1 98 ? 32.522 21.728 -17.597 1.00 79.81 98 GLN A O 1
ATOM 740 N N . PRO A 1 99 ? 34.601 21.086 -18.148 1.00 78.62 99 PRO A N 1
ATOM 741 C CA . PRO A 1 99 ? 34.776 22.140 -19.142 1.00 78.62 99 PRO A CA 1
ATOM 742 C C . PRO A 1 99 ? 33.838 21.930 -20.338 1.00 78.62 99 PRO A C 1
ATOM 744 O O . PRO A 1 99 ? 33.746 20.822 -20.860 1.00 78.62 99 PRO A O 1
ATOM 747 N N . ASP A 1 100 ? 33.184 23.002 -20.790 1.00 80.31 100 ASP A N 1
ATOM 748 C CA . ASP A 1 100 ? 32.291 23.026 -21.961 1.00 80.31 100 ASP A CA 1
ATOM 749 C C . ASP A 1 100 ? 31.092 22.048 -21.897 1.00 80.31 100 ASP A C 1
ATOM 751 O O . ASP A 1 100 ? 30.534 21.681 -22.933 1.00 80.31 100 ASP A O 1
ATOM 755 N N . ILE A 1 101 ? 30.672 21.632 -20.694 1.00 84.81 101 ILE A N 1
ATOM 756 C CA . ILE A 1 101 ? 29.501 20.770 -20.469 1.00 84.81 101 ILE A CA 1
ATOM 757 C C . ILE A 1 101 ? 28.398 21.548 -19.745 1.00 84.81 101 ILE A C 1
ATOM 759 O O . ILE A 1 101 ? 28.626 22.126 -18.686 1.00 84.81 101 ILE A O 1
ATOM 763 N N . VAL A 1 102 ? 27.187 21.530 -20.307 1.00 89.94 102 VAL A N 1
ATOM 764 C CA . VAL A 1 102 ? 25.986 22.151 -19.722 1.00 89.94 102 VAL A CA 1
ATOM 765 C C . VAL A 1 102 ? 25.044 21.059 -19.230 1.00 89.94 102 VAL A C 1
ATOM 767 O O . VAL A 1 102 ? 24.806 20.097 -19.963 1.00 89.94 102 VAL A O 1
ATOM 770 N N . GLU A 1 103 ? 24.528 21.200 -18.004 1.00 91.25 103 GLU A N 1
ATOM 771 C CA . GLU A 1 103 ? 23.597 20.243 -17.379 1.00 91.25 103 GLU A CA 1
ATOM 772 C C . GLU A 1 103 ? 24.090 18.790 -17.515 1.00 91.25 103 GLU A C 1
ATOM 774 O O . GLU A 1 103 ? 23.385 17.888 -17.970 1.00 91.25 103 GLU A O 1
ATOM 779 N N . GLY A 1 104 ? 25.363 18.569 -17.172 1.00 87.56 104 GLY A N 1
ATOM 780 C CA . GLY A 1 104 ? 25.976 17.241 -17.223 1.00 87.56 104 GLY A CA 1
ATOM 781 C C . GLY A 1 104 ? 25.349 16.250 -16.238 1.00 87.56 104 GLY A C 1
ATOM 782 O O . GLY A 1 104 ? 25.436 15.044 -16.459 1.00 87.56 104 GLY A O 1
ATOM 783 N N . GLY A 1 105 ? 24.697 16.750 -15.186 1.00 93.50 105 GLY A N 1
ATOM 784 C CA . GLY A 1 105 ? 24.138 15.956 -14.100 1.00 93.50 105 GLY A CA 1
ATOM 785 C C . GLY A 1 105 ? 25.185 15.590 -13.050 1.00 93.50 105 GLY A C 1
ATOM 786 O O . GLY A 1 105 ? 26.386 15.542 -13.324 1.00 93.50 105 GLY A O 1
ATOM 787 N N . ALA A 1 106 ? 24.739 15.361 -11.818 1.00 93.12 106 ALA A N 1
ATOM 788 C CA . ALA A 1 106 ? 25.607 15.027 -10.698 1.00 93.12 106 ALA A CA 1
ATOM 789 C C . ALA A 1 106 ? 24.917 14.106 -9.688 1.00 93.12 106 ALA A C 1
ATOM 791 O O . ALA A 1 106 ? 23.691 14.025 -9.615 1.00 93.12 106 ALA A O 1
ATOM 792 N N . VAL A 1 107 ? 25.731 13.462 -8.852 1.00 94.12 107 VAL A N 1
ATOM 793 C CA . VAL A 1 107 ? 25.274 12.767 -7.646 1.00 94.12 107 VAL A CA 1
ATOM 794 C C . VAL A 1 107 ? 25.883 13.454 -6.436 1.00 94.12 107 VAL A C 1
ATOM 796 O O . VAL A 1 107 ? 27.057 13.825 -6.438 1.00 94.12 107 VAL A O 1
ATOM 799 N N . TYR A 1 108 ? 25.075 13.629 -5.404 1.00 93.50 108 TYR A N 1
ATOM 800 C CA . TYR A 1 108 ? 25.435 14.278 -4.160 1.00 93.50 108 TYR A CA 1
ATOM 801 C C . TYR A 1 108 ? 25.473 13.266 -3.020 1.00 93.50 108 TYR A C 1
ATOM 803 O O . TYR A 1 108 ? 24.646 12.362 -2.940 1.00 93.50 108 TYR A O 1
ATOM 811 N N . TYR A 1 109 ? 26.434 13.458 -2.129 1.00 91.94 109 TYR A N 1
ATOM 812 C CA . TYR A 1 109 ? 26.605 12.748 -0.876 1.00 91.94 109 TYR A CA 1
ATOM 813 C C . TYR A 1 109 ? 26.144 13.646 0.276 1.00 91.94 109 TYR A C 1
ATOM 815 O O . TYR A 1 109 ? 26.721 14.713 0.513 1.00 91.94 109 TYR A O 1
ATOM 823 N N . CYS A 1 110 ? 25.105 13.225 0.988 1.00 92.06 110 CYS A N 1
ATOM 824 C CA . CYS A 1 110 ? 24.514 13.947 2.108 1.00 92.06 110 CYS A CA 1
ATOM 825 C C . CYS A 1 110 ? 24.799 13.184 3.417 1.00 92.06 110 CYS A C 1
ATOM 827 O O . CYS A 1 110 ? 24.276 12.083 3.596 1.00 92.06 110 CYS A O 1
ATOM 829 N N . PRO A 1 111 ? 25.630 13.718 4.331 1.00 89.44 111 PRO A N 1
ATOM 830 C CA . PRO A 1 111 ? 25.970 13.030 5.576 1.00 89.44 111 PRO A CA 1
ATOM 831 C C . PRO A 1 111 ? 24.794 13.006 6.565 1.00 89.44 111 PRO A C 1
ATOM 833 O O . PRO A 1 111 ? 24.007 13.956 6.622 1.00 89.44 111 PRO A O 1
ATOM 836 N N . TRP A 1 112 ? 24.721 11.944 7.374 1.00 85.62 112 TRP A N 1
ATOM 837 C CA . TRP A 1 112 ? 23.796 11.806 8.502 1.00 85.62 112 TRP A CA 1
ATOM 838 C C . TRP A 1 112 ? 24.567 11.589 9.822 1.00 85.62 112 TRP A C 1
ATOM 840 O O . TRP A 1 112 ? 25.501 10.781 9.835 1.00 85.62 112 TRP A O 1
ATOM 850 N N . PRO A 1 113 ? 24.198 12.257 10.938 1.00 73.69 113 PRO A N 1
ATOM 851 C CA . PRO A 1 113 ? 23.145 13.269 11.070 1.00 73.69 113 PRO A CA 1
ATOM 852 C C . PRO A 1 113 ? 23.512 14.601 10.394 1.00 73.69 113 PRO A C 1
ATOM 854 O O . PRO A 1 113 ? 24.684 14.913 10.185 1.00 73.69 113 PRO A O 1
ATOM 857 N N . ALA A 1 114 ? 22.501 15.401 10.048 1.00 68.56 114 ALA A N 1
ATOM 858 C CA . ALA A 1 114 ? 22.690 16.739 9.486 1.00 68.56 114 ALA A CA 1
ATOM 859 C C . ALA A 1 114 ? 23.165 17.730 10.575 1.00 68.56 114 ALA A C 1
ATOM 861 O O . ALA A 1 114 ? 22.392 18.535 11.089 1.00 68.56 114 ALA A O 1
ATOM 862 N N . GLU A 1 115 ? 24.433 17.650 10.986 1.00 57.31 115 GLU A N 1
ATOM 863 C CA . GLU A 1 115 ? 25.017 18.582 11.960 1.00 57.31 115 GLU A CA 1
ATOM 864 C C . GLU A 1 115 ? 25.342 19.943 11.307 1.00 57.31 115 GLU A C 1
ATOM 866 O O . GLU A 1 115 ? 26.253 20.067 10.489 1.00 57.31 115 GLU A O 1
ATOM 871 N N . GLY A 1 116 ? 24.608 20.998 11.686 1.00 54.41 116 GLY A N 1
ATOM 872 C CA . GLY A 1 116 ? 24.848 22.377 11.232 1.00 54.41 116 GLY A CA 1
ATOM 873 C C . GLY A 1 116 ? 24.486 22.632 9.760 1.00 54.41 116 GLY A C 1
ATOM 874 O O . GLY A 1 116 ? 23.620 21.975 9.193 1.00 54.41 116 GLY A O 1
ATOM 875 N N . SER A 1 117 ? 25.144 23.600 9.110 1.00 45.62 117 SER A N 1
ATOM 876 C CA . SER A 1 117 ? 24.994 23.900 7.672 1.00 45.62 117 SER A CA 1
ATOM 877 C C . SER A 1 117 ? 25.661 22.855 6.758 1.00 45.62 117 SER A C 1
ATOM 879 O O . SER A 1 117 ? 26.192 23.209 5.703 1.00 45.62 117 SER A O 1
ATOM 881 N N . ALA A 1 118 ? 25.688 21.578 7.159 1.00 52.69 118 ALA A N 1
ATOM 882 C CA . ALA A 1 118 ? 26.287 20.489 6.396 1.00 52.69 118 ALA A CA 1
ATOM 883 C C . ALA A 1 118 ? 25.515 20.264 5.085 1.00 52.69 118 ALA A C 1
ATOM 885 O O . ALA A 1 118 ? 24.551 19.507 5.004 1.00 52.69 118 ALA A O 1
ATOM 886 N N . GLN A 1 119 ? 25.950 20.977 4.049 1.00 72.94 119 GLN A N 1
ATOM 887 C CA . GLN A 1 119 ? 25.458 20.862 2.685 1.00 72.94 119 GLN A CA 1
ATOM 888 C C . GLN A 1 119 ? 25.861 19.511 2.091 1.00 72.94 119 GLN A C 1
ATOM 890 O O . GLN A 1 119 ? 26.975 19.022 2.311 1.00 72.94 119 GLN A O 1
ATOM 895 N N . CYS A 1 120 ? 24.965 18.931 1.295 1.00 88.50 120 CYS A N 1
ATOM 896 C CA . CYS A 1 120 ? 25.291 17.778 0.472 1.00 88.50 120 CYS A CA 1
ATOM 897 C C . CYS A 1 120 ? 26.468 18.112 -0.451 1.00 88.50 120 CYS A C 1
ATOM 899 O O . CYS A 1 120 ? 26.473 19.141 -1.129 1.00 88.50 120 CYS A O 1
ATOM 901 N N . LYS A 1 121 ? 27.474 17.241 -0.485 1.00 89.38 121 LYS A N 1
ATOM 902 C CA . LYS A 1 121 ? 28.678 17.431 -1.295 1.00 89.38 121 LYS A CA 1
ATOM 903 C C . LYS A 1 121 ? 28.510 16.725 -2.624 1.00 89.38 121 LYS A C 1
ATOM 905 O O . LYS A 1 121 ? 28.168 15.549 -2.657 1.00 89.38 121 LYS A O 1
ATOM 910 N N . GLN A 1 122 ? 28.784 17.423 -3.717 1.00 89.62 122 GLN A N 1
ATOM 911 C CA . GLN A 1 122 ? 28.831 16.788 -5.025 1.00 89.62 122 GLN A CA 1
ATOM 912 C C . GLN A 1 122 ? 29.957 15.750 -5.055 1.00 89.62 122 GLN A C 1
ATOM 914 O O . GLN A 1 122 ? 31.101 16.052 -4.708 1.00 89.62 122 GLN A O 1
ATOM 919 N N . ILE A 1 123 ? 29.630 14.535 -5.481 1.00 87.00 123 ILE A N 1
ATOM 920 C CA . ILE A 1 123 ? 30.611 13.483 -5.703 1.00 87.00 123 ILE A CA 1
ATOM 921 C C . ILE A 1 123 ? 31.353 13.816 -7.008 1.00 87.00 123 ILE A C 1
ATOM 923 O O . ILE A 1 123 ? 30.697 14.039 -8.032 1.00 87.00 123 ILE A O 1
ATOM 927 N N . PRO A 1 124 ? 32.697 13.887 -7.004 1.00 77.75 124 PRO A N 1
ATOM 928 C CA . PRO A 1 124 ? 33.489 14.283 -8.164 1.00 77.75 124 PRO A CA 1
ATOM 929 C C . PRO A 1 124 ? 33.573 13.150 -9.199 1.00 77.75 124 PRO A C 1
ATOM 931 O O . PRO A 1 124 ? 34.642 12.592 -9.442 1.00 77.75 124 PRO A O 1
ATOM 934 N N . PHE A 1 125 ? 32.444 12.808 -9.817 1.00 69.69 125 PHE A N 1
ATOM 935 C CA . PHE A 1 125 ? 32.394 11.909 -10.964 1.00 69.69 125 PHE A CA 1
ATOM 936 C C . PHE A 1 125 ? 33.005 12.596 -12.186 1.00 69.69 125 PHE A C 1
ATOM 938 O O . PHE A 1 125 ? 32.644 13.726 -12.507 1.00 69.69 125 PHE A O 1
ATOM 945 N N . ASP A 1 126 ? 33.936 11.905 -12.852 1.00 64.75 126 ASP A N 1
ATOM 946 C CA . ASP A 1 126 ? 34.527 12.324 -14.130 1.00 64.75 126 ASP A CA 1
ATOM 947 C C . ASP A 1 126 ? 34.952 13.805 -14.162 1.00 64.75 126 ASP A C 1
ATOM 949 O O . ASP A 1 126 ? 34.492 14.610 -14.975 1.00 64.75 126 ASP A O 1
ATOM 953 N N . THR A 1 127 ? 35.849 14.184 -13.247 1.00 59.62 127 THR A N 1
ATOM 954 C CA . THR A 1 127 ? 36.291 15.579 -13.133 1.00 59.62 127 THR A CA 1
ATOM 955 C C . THR A 1 127 ? 37.124 16.058 -14.306 1.00 59.62 127 THR A C 1
ATOM 957 O O . THR A 1 127 ? 37.288 17.263 -14.398 1.00 59.62 127 THR A O 1
ATOM 960 N N . THR A 1 128 ? 37.666 15.163 -15.149 1.00 54.75 128 THR A N 1
ATOM 961 C CA . THR A 1 128 ? 38.544 15.431 -16.313 1.00 54.75 128 THR A CA 1
ATOM 962 C C . THR A 1 128 ? 39.147 16.848 -16.383 1.00 54.75 128 THR A C 1
ATOM 964 O O . THR A 1 128 ? 39.121 17.531 -17.405 1.00 54.75 128 THR A O 1
ATOM 967 N N . ILE A 1 129 ? 39.791 17.270 -15.288 1.00 39.22 129 ILE A N 1
ATOM 968 C CA . ILE A 1 129 ? 40.687 18.420 -15.236 1.00 39.22 129 ILE A CA 1
ATOM 969 C C . ILE A 1 129 ? 41.988 17.899 -15.831 1.00 39.22 129 ILE A C 1
ATOM 971 O O . ILE A 1 129 ? 42.810 17.274 -15.165 1.00 39.22 129 ILE A O 1
ATOM 975 N N . GLY A 1 130 ? 42.141 18.069 -17.139 1.00 32.94 130 GLY A N 1
ATOM 976 C CA . GLY A 1 130 ? 43.319 17.579 -17.831 1.00 32.94 130 GLY A CA 1
ATOM 977 C C . GLY A 1 130 ? 43.265 17.848 -19.319 1.00 32.94 130 GLY A C 1
ATOM 978 O O . GLY A 1 130 ? 42.927 16.968 -20.108 1.00 32.94 130 GLY A O 1
ATOM 979 N N . SER A 1 131 ? 43.730 19.032 -19.710 1.00 34.16 131 SER A N 1
ATOM 980 C CA . SER A 1 131 ? 44.025 19.438 -21.092 1.00 34.16 131 SER A CA 1
ATOM 981 C C . SER A 1 131 ? 44.933 18.470 -21.881 1.00 34.16 131 SER A C 1
ATOM 983 O O . SER A 1 131 ? 45.145 18.672 -23.071 1.00 34.16 131 SER A O 1
ATOM 985 N N . ARG A 1 132 ? 45.447 17.395 -21.261 1.00 36.56 132 ARG A N 1
ATOM 986 C CA . ARG A 1 132 ? 46.194 16.307 -21.913 1.00 36.56 132 ARG A CA 1
ATOM 987 C C . ARG A 1 132 ? 45.338 15.156 -22.460 1.00 36.56 132 ARG A C 1
ATOM 989 O O . ARG A 1 132 ? 45.832 14.439 -23.320 1.00 36.56 132 ARG A O 1
ATOM 996 N N . PHE A 1 133 ? 44.095 14.966 -22.004 1.00 45.31 133 PHE A N 1
ATOM 997 C CA . PHE A 1 133 ? 43.262 13.809 -22.395 1.00 45.31 133 PHE A CA 1
ATOM 998 C C . PHE A 1 133 ? 42.141 14.139 -23.394 1.00 45.31 133 PHE A C 1
ATOM 1000 O O . PHE A 1 133 ? 41.698 13.253 -24.125 1.00 45.31 133 PHE A O 1
ATOM 1007 N N . LEU A 1 134 ? 41.751 15.414 -23.513 1.00 42.75 134 LEU A N 1
ATOM 1008 C CA . LEU A 1 134 ? 40.810 15.907 -24.534 1.00 42.75 134 LEU A CA 1
ATOM 1009 C C . LEU A 1 134 ? 41.318 15.732 -25.977 1.00 42.75 134 LEU A C 1
ATOM 1011 O O . LEU A 1 134 ? 40.526 15.803 -26.915 1.00 42.75 134 LEU A O 1
ATOM 1015 N N . ASP A 1 135 ? 42.618 15.489 -26.165 1.00 42.03 135 ASP A N 1
ATOM 1016 C CA . ASP A 1 135 ? 43.201 15.229 -27.484 1.00 42.03 135 ASP A CA 1
ATOM 1017 C C . ASP A 1 135 ? 43.069 13.757 -27.929 1.00 42.0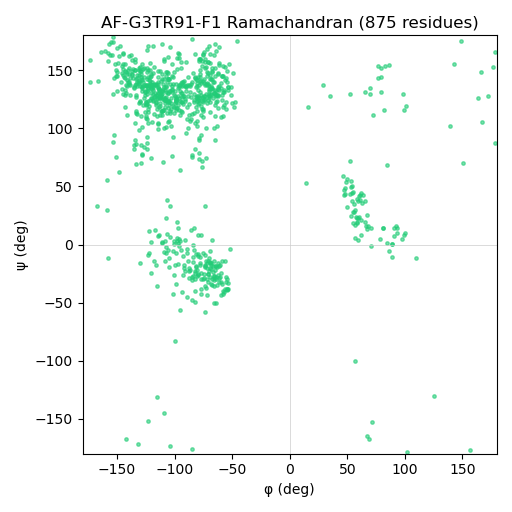3 135 ASP A C 1
ATOM 1019 O O . ASP A 1 135 ? 43.183 13.482 -29.121 1.00 42.03 135 ASP A O 1
ATOM 1023 N N . ASN A 1 136 ? 42.745 12.834 -27.006 1.00 46.28 136 ASN A N 1
ATOM 1024 C CA . ASN A 1 136 ? 42.569 11.399 -27.283 1.00 46.28 136 ASN A CA 1
ATOM 1025 C C . ASN A 1 136 ? 41.104 10.971 -27.502 1.00 46.28 136 ASN A C 1
ATOM 1027 O O . ASN A 1 136 ? 40.872 9.903 -28.058 1.00 46.28 136 ASN A O 1
ATOM 1031 N N . ARG A 1 137 ? 40.110 11.783 -27.105 1.00 57.59 137 ARG A N 1
ATOM 1032 C CA . ARG A 1 137 ? 38.672 11.548 -27.386 1.00 57.59 137 ARG A CA 1
ATOM 1033 C C . ARG A 1 137 ? 38.137 12.459 -28.495 1.00 57.59 137 ARG A C 1
ATOM 1035 O O . ARG A 1 137 ? 36.989 12.902 -28.467 1.00 57.59 137 ARG A O 1
ATOM 1042 N N . LYS A 1 138 ? 38.998 12.770 -29.465 1.00 59.16 138 LYS A N 1
ATOM 1043 C CA . LYS A 1 138 ? 38.615 13.405 -30.726 1.00 59.16 138 LYS A CA 1
ATOM 1044 C C . LYS A 1 138 ? 39.098 12.527 -31.865 1.00 59.16 138 LYS A C 1
ATOM 1046 O O . LYS A 1 138 ? 40.301 12.292 -31.970 1.00 59.16 138 LYS A O 1
ATOM 1051 N N . ILE A 1 139 ? 38.196 12.048 -32.719 1.00 61.69 139 ILE A N 1
ATOM 1052 C CA . ILE A 1 139 ? 38.637 11.357 -33.932 1.00 61.69 139 ILE A CA 1
ATOM 1053 C C . ILE A 1 139 ? 38.946 12.376 -35.022 1.00 61.69 139 ILE A C 1
ATOM 1055 O O . ILE A 1 139 ? 38.325 13.437 -35.105 1.00 61.69 139 ILE A O 1
ATOM 1059 N N . ARG A 1 140 ? 39.920 12.053 -35.874 1.00 57.22 140 ARG A N 1
ATOM 1060 C CA . ARG A 1 140 ? 40.145 12.786 -37.119 1.00 57.22 140 ARG A CA 1
ATOM 1061 C C . ARG A 1 140 ? 39.257 12.185 -38.202 1.00 57.22 140 ARG A C 1
ATOM 1063 O O . ARG A 1 140 ? 39.571 11.112 -38.704 1.00 57.22 140 ARG A O 1
ATOM 1070 N N . VAL A 1 141 ? 38.194 12.888 -38.576 1.00 59.47 141 VAL A N 1
ATOM 1071 C CA . VAL A 1 141 ? 37.376 12.566 -39.757 1.00 59.47 141 VAL A CA 1
ATOM 1072 C C . VAL A 1 141 ? 37.635 13.647 -40.793 1.00 59.47 141 VAL A C 1
ATOM 1074 O O . VAL A 1 141 ? 37.544 14.824 -40.470 1.00 59.47 141 VAL A O 1
ATOM 1077 N N . ASN A 1 142 ? 38.034 13.277 -42.014 1.00 57.34 142 ASN A N 1
ATOM 1078 C CA . ASN A 1 142 ? 38.312 14.222 -43.111 1.00 57.34 142 ASN A CA 1
ATOM 1079 C C . ASN A 1 142 ? 39.243 15.406 -42.747 1.00 57.34 142 ASN A C 1
ATOM 1081 O O . ASN A 1 142 ? 39.115 16.501 -43.285 1.00 57.34 142 ASN A O 1
ATOM 1085 N N . GLY A 1 143 ? 40.201 15.199 -41.835 1.00 60.19 143 GLY A N 1
ATOM 1086 C CA . GLY A 1 143 ? 41.166 16.224 -41.411 1.00 60.19 143 GLY A CA 1
ATOM 1087 C C . GLY A 1 143 ? 40.720 17.113 -40.240 1.00 60.19 143 GLY A C 1
ATOM 1088 O O . GLY A 1 143 ? 41.568 17.789 -39.655 1.00 60.19 143 GLY A O 1
ATOM 1089 N N . THR A 1 144 ? 39.450 17.064 -39.822 1.00 59.66 144 THR A N 1
ATOM 1090 C CA . THR A 1 144 ? 38.917 17.783 -38.652 1.00 59.66 144 THR A CA 1
ATOM 1091 C C . THR A 1 144 ? 38.878 16.889 -37.408 1.00 59.66 144 THR A C 1
ATOM 1093 O O . THR A 1 144 ? 38.500 15.721 -37.475 1.00 59.66 144 THR A O 1
ATOM 1096 N N . LYS A 1 145 ? 39.305 17.426 -36.254 1.00 65.88 145 LYS A N 1
ATOM 1097 C CA . LYS A 1 145 ? 39.195 16.758 -34.943 1.00 65.88 145 LYS A CA 1
ATOM 1098 C C . LYS A 1 145 ? 37.773 16.951 -34.404 1.00 65.88 145 LYS A C 1
ATOM 1100 O O . LYS A 1 145 ? 37.451 18.045 -33.947 1.00 65.88 145 LYS A O 1
ATOM 1105 N N . GLU A 1 146 ? 36.957 15.905 -34.422 1.00 68.25 146 GLU A N 1
ATOM 1106 C CA . GLU A 1 146 ? 35.576 15.926 -33.918 1.00 68.25 146 GLU A CA 1
ATOM 1107 C C . GLU A 1 146 ? 35.454 15.204 -32.567 1.00 68.25 146 GLU A C 1
ATOM 1109 O O . GLU A 1 146 ? 36.118 14.181 -32.381 1.00 68.25 146 GLU A O 1
ATOM 1114 N N . PRO A 1 147 ? 34.628 15.698 -31.621 1.00 72.94 147 PRO A N 1
ATOM 1115 C CA . PRO A 1 147 ? 34.372 15.020 -30.350 1.00 72.94 147 PRO A CA 1
ATOM 1116 C C . PRO A 1 147 ? 33.590 13.718 -30.560 1.00 72.94 147 PRO A C 1
ATOM 1118 O O . PRO A 1 147 ? 32.694 13.656 -31.400 1.00 72.94 147 PRO A O 1
ATOM 1121 N N . ILE A 1 148 ? 33.929 12.688 -29.783 1.00 76.31 148 ILE A N 1
ATOM 1122 C CA . ILE A 1 148 ? 33.321 11.350 -29.894 1.00 76.31 148 ILE A CA 1
ATOM 1123 C C . ILE A 1 148 ? 32.231 11.126 -28.830 1.00 76.31 148 ILE A C 1
ATOM 1125 O O . ILE A 1 148 ? 31.382 10.257 -28.968 1.00 76.31 148 ILE A O 1
ATOM 1129 N N . GLU A 1 149 ? 32.222 11.934 -27.773 1.00 78.69 149 GLU A N 1
ATOM 1130 C CA . GLU A 1 149 ? 31.281 11.821 -26.657 1.00 78.69 149 GLU A CA 1
ATOM 1131 C C . GLU A 1 149 ? 30.613 13.169 -26.406 1.00 78.69 149 GLU A C 1
ATOM 1133 O O . GLU A 1 149 ? 31.279 14.209 -26.450 1.00 78.69 149 GLU A O 1
ATOM 1138 N N . PHE A 1 150 ? 29.319 13.155 -26.086 1.00 84.62 150 PHE A N 1
ATOM 1139 C CA . PHE A 1 150 ? 28.577 14.356 -25.715 1.00 84.62 150 PHE A CA 1
ATOM 1140 C C . PHE A 1 150 ? 27.923 14.147 -24.351 1.00 84.62 150 PHE A C 1
ATOM 1142 O O . PHE A 1 150 ? 26.976 13.379 -24.204 1.00 84.62 150 PHE A O 1
ATOM 1149 N N . LYS A 1 151 ? 28.458 14.855 -23.353 1.00 86.00 151 LYS A N 1
ATOM 1150 C CA . LYS A 1 151 ? 28.042 14.748 -21.947 1.00 86.00 151 LYS A CA 1
ATOM 1151 C C . LYS A 1 151 ? 27.076 15.851 -21.510 1.00 86.00 151 LYS A C 1
ATOM 1153 O O . LYS A 1 151 ? 26.552 15.803 -20.407 1.00 86.00 151 LYS A O 1
ATOM 1158 N N . SER A 1 152 ? 26.833 16.853 -22.358 1.00 88.25 152 SER A N 1
ATOM 1159 C CA . SER A 1 152 ? 25.835 17.889 -22.058 1.00 88.25 152 SER A CA 1
ATOM 1160 C C . SER A 1 152 ? 24.431 17.298 -22.121 1.00 88.25 152 SER A C 1
ATOM 1162 O O . SER A 1 152 ? 24.122 16.599 -23.085 1.00 88.25 152 SER A O 1
ATOM 1164 N N . ASN A 1 153 ? 23.590 17.591 -21.127 1.00 92.19 153 ASN A N 1
ATOM 1165 C CA . ASN A 1 153 ? 22.243 17.026 -20.972 1.00 92.19 153 ASN A CA 1
ATOM 1166 C C . ASN A 1 153 ? 22.201 15.486 -20.926 1.00 92.19 153 ASN A C 1
ATOM 1168 O O . ASN A 1 153 ? 21.194 14.884 -21.294 1.00 92.19 153 ASN A O 1
ATOM 1172 N N . GLN A 1 154 ? 23.274 14.831 -20.473 1.00 90.75 154 GLN A N 1
ATOM 1173 C CA . GLN A 1 154 ? 23.342 13.363 -20.423 1.00 90.75 154 GLN A CA 1
ATOM 1174 C C . GLN A 1 154 ? 22.493 12.732 -19.306 1.00 90.75 154 GLN A C 1
ATOM 1176 O O . GLN A 1 154 ? 22.342 11.511 -19.265 1.00 90.75 154 GLN A O 1
ATOM 1181 N N . TRP A 1 155 ? 21.951 13.554 -18.396 1.00 95.62 155 TRP A N 1
ATOM 1182 C CA . TRP A 1 155 ? 21.147 13.121 -17.249 1.00 95.62 155 TRP A CA 1
ATOM 1183 C C . TRP A 1 155 ? 21.905 12.208 -16.273 1.00 95.62 155 TRP A C 1
ATOM 1185 O O . TRP A 1 155 ? 21.372 11.214 -15.778 1.00 95.62 155 TRP A O 1
ATOM 1195 N N . PHE A 1 156 ? 23.166 12.534 -15.975 1.00 94.81 156 PHE A N 1
ATOM 1196 C CA . PHE A 1 156 ? 23.942 11.770 -15.000 1.00 94.81 156 PHE A CA 1
ATOM 1197 C C . PHE A 1 156 ? 23.367 11.918 -13.585 1.00 94.81 156 PHE A C 1
ATOM 1199 O O . PHE A 1 156 ? 23.195 13.027 -13.087 1.00 94.81 156 PHE A O 1
ATOM 1206 N N . GLY A 1 157 ? 23.081 10.793 -12.931 1.00 93.94 157 GLY A N 1
ATOM 1207 C CA . GLY A 1 157 ? 22.369 10.760 -11.652 1.00 93.94 157 GLY A CA 1
ATOM 1208 C C . GLY A 1 157 ? 20.857 10.573 -11.796 1.00 93.94 157 GLY A C 1
ATOM 1209 O O . GLY A 1 157 ? 20.145 10.682 -10.803 1.00 93.94 157 GLY A O 1
ATOM 1210 N N . ALA A 1 158 ? 20.350 10.268 -12.998 1.00 95.94 158 ALA A N 1
ATOM 1211 C CA . ALA A 1 158 ? 18.950 9.875 -13.186 1.00 95.94 158 ALA A CA 1
ATOM 1212 C C . ALA A 1 158 ? 18.615 8.531 -12.517 1.00 95.94 158 ALA A C 1
ATOM 1214 O O . ALA A 1 158 ? 17.499 8.342 -12.045 1.00 95.94 158 ALA A O 1
ATOM 1215 N N . ALA A 1 159 ? 19.593 7.628 -12.428 1.00 95.25 159 ALA A N 1
ATOM 1216 C CA . ALA A 1 159 ? 19.522 6.409 -11.634 1.00 95.25 159 ALA A CA 1
ATOM 1217 C C . ALA A 1 159 ? 20.756 6.325 -10.731 1.00 95.25 159 ALA A C 1
ATOM 1219 O O . ALA A 1 159 ? 21.882 6.536 -11.191 1.00 95.25 159 ALA A O 1
ATOM 1220 N N . VAL A 1 160 ? 20.535 6.039 -9.447 1.00 94.81 160 VAL A N 1
ATOM 1221 C CA . VAL A 1 160 ? 21.576 5.882 -8.424 1.00 94.81 160 VAL A CA 1
ATOM 1222 C C . VAL A 1 160 ? 21.206 4.690 -7.552 1.00 94.81 160 VAL A C 1
ATOM 1224 O O . VAL A 1 160 ? 20.073 4.620 -7.069 1.00 94.81 160 VAL A O 1
ATOM 1227 N N . ARG A 1 161 ? 22.146 3.760 -7.367 1.00 93.19 161 ARG A N 1
ATOM 1228 C CA . ARG A 1 161 ? 22.013 2.640 -6.431 1.00 93.19 161 ARG A CA 1
ATOM 1229 C C . ARG A 1 161 ? 23.289 2.412 -5.640 1.00 93.19 161 ARG A C 1
ATOM 1231 O O . ARG A 1 161 ? 24.388 2.571 -6.179 1.00 93.19 161 ARG A O 1
ATOM 1238 N N . ALA A 1 162 ? 23.141 1.987 -4.394 1.00 90.38 162 ALA A N 1
ATOM 1239 C CA . ALA A 1 162 ? 24.235 1.546 -3.548 1.00 90.38 162 ALA A CA 1
ATOM 1240 C C . ALA A 1 162 ? 24.037 0.099 -3.084 1.00 90.38 162 ALA A C 1
ATOM 1242 O O . ALA A 1 162 ? 22.940 -0.323 -2.741 1.00 90.38 162 ALA A O 1
ATOM 1243 N N . HIS A 1 163 ? 25.126 -0.666 -3.040 1.00 86.25 163 HIS A N 1
ATOM 1244 C CA . HIS A 1 163 ? 25.136 -2.014 -2.481 1.00 86.25 163 HIS A CA 1
ATOM 1245 C C . HIS A 1 163 ? 26.457 -2.259 -1.751 1.00 86.25 163 HIS A C 1
ATOM 1247 O O . HIS A 1 163 ? 27.526 -2.206 -2.361 1.00 86.25 163 HIS A O 1
ATOM 1253 N N . ARG A 1 164 ? 26.394 -2.511 -0.434 1.00 76.88 164 ARG A N 1
ATOM 1254 C CA . ARG A 1 164 ? 27.551 -2.834 0.433 1.00 76.88 164 ARG A CA 1
ATOM 1255 C C . ARG A 1 164 ? 28.758 -1.893 0.253 1.00 76.88 164 ARG A C 1
ATOM 1257 O O . ARG A 1 164 ? 29.901 -2.336 0.174 1.00 76.88 164 ARG A O 1
ATOM 1264 N N . GLY A 1 165 ? 28.500 -0.588 0.155 1.00 73.62 165 GLY A N 1
ATOM 1265 C CA . GLY A 1 165 ? 29.535 0.444 0.003 1.00 73.62 165 GLY A CA 1
ATOM 1266 C C . GLY A 1 165 ? 29.988 0.726 -1.436 1.00 73.62 165 GLY A C 1
ATOM 1267 O O . GLY A 1 165 ? 30.733 1.680 -1.654 1.00 73.62 165 GLY A O 1
ATOM 1268 N N . ASN A 1 166 ? 29.516 -0.027 -2.432 1.00 80.94 166 ASN A N 1
ATOM 1269 C CA . ASN A 1 166 ? 29.717 0.303 -3.843 1.00 80.94 166 ASN A CA 1
ATOM 1270 C C . ASN A 1 166 ? 28.537 1.125 -4.357 1.00 80.94 166 ASN A C 1
ATOM 1272 O O . ASN A 1 166 ? 27.387 0.810 -4.065 1.00 80.94 166 ASN A O 1
ATOM 1276 N N . VAL A 1 167 ? 28.823 2.168 -5.135 1.00 89.44 167 VAL A N 1
ATOM 1277 C CA . VAL A 1 167 ? 27.811 3.085 -5.674 1.00 89.44 167 VAL A CA 1
ATOM 1278 C C . VAL A 1 167 ? 27.871 3.061 -7.188 1.00 89.44 167 VAL A C 1
ATOM 1280 O O . VAL A 1 167 ? 28.954 3.152 -7.766 1.00 89.44 167 VAL A O 1
ATOM 1283 N N . VAL A 1 168 ? 26.711 2.971 -7.827 1.00 91.38 168 VAL A N 1
ATOM 1284 C CA . VAL A 1 168 ? 26.574 3.047 -9.279 1.00 91.38 168 VAL A CA 1
ATOM 1285 C C . VAL A 1 168 ? 25.604 4.163 -9.625 1.00 91.38 168 VAL A C 1
ATOM 1287 O O . VAL A 1 168 ? 24.525 4.269 -9.044 1.00 91.38 168 VAL A O 1
ATOM 1290 N N . ALA A 1 169 ? 26.008 5.009 -10.565 1.00 93.69 169 ALA A N 1
ATOM 1291 C CA . ALA A 1 169 ? 25.195 6.102 -11.069 1.00 93.69 169 ALA A CA 1
ATOM 1292 C C . ALA A 1 169 ? 25.226 6.120 -12.594 1.00 93.69 169 ALA A C 1
ATOM 1294 O O . ALA A 1 169 ? 26.282 5.911 -13.190 1.00 93.69 169 ALA A O 1
ATOM 1295 N N . CYS A 1 170 ? 24.087 6.386 -13.226 1.00 94.19 170 CYS A N 1
ATOM 1296 C CA . CYS A 1 170 ? 23.956 6.309 -14.679 1.00 94.19 170 CYS A CA 1
ATOM 1297 C C . CYS A 1 170 ? 23.516 7.629 -15.318 1.00 94.19 170 CYS A C 1
ATOM 1299 O O . CYS A 1 170 ? 22.912 8.487 -14.673 1.00 94.19 170 CYS A O 1
ATOM 1301 N N . ALA A 1 171 ? 23.849 7.764 -16.600 1.00 94.88 171 ALA A N 1
ATOM 1302 C CA . ALA A 1 171 ? 23.509 8.846 -17.513 1.00 94.88 171 ALA A CA 1
ATOM 1303 C C . ALA A 1 171 ? 22.798 8.249 -18.745 1.00 94.88 171 ALA A C 1
ATOM 1305 O O . ALA A 1 171 ? 23.461 7.923 -19.735 1.00 94.88 171 ALA A O 1
ATOM 1306 N N . PRO A 1 172 ? 21.465 8.069 -18.698 1.00 94.19 172 PRO A N 1
ATOM 1307 C CA . PRO A 1 172 ? 20.719 7.390 -19.761 1.00 94.19 172 PRO A CA 1
ATOM 1308 C C . PRO A 1 172 ? 20.730 8.149 -21.091 1.00 94.19 172 PRO A C 1
ATOM 1310 O O . PRO A 1 172 ? 20.631 7.537 -22.146 1.00 94.19 172 PRO A O 1
ATOM 1313 N N . LEU A 1 173 ? 20.869 9.480 -21.058 1.00 93.94 173 LEU A N 1
ATOM 1314 C CA . LEU A 1 173 ? 20.900 10.342 -22.246 1.00 93.94 173 LEU A CA 1
ATOM 1315 C C . LEU A 1 173 ? 22.331 10.698 -22.672 1.00 93.94 173 LEU A C 1
ATOM 1317 O O . LEU A 1 173 ? 22.553 11.676 -23.386 1.00 93.94 173 LEU A O 1
ATOM 1321 N N . TYR A 1 174 ? 23.327 9.935 -22.227 1.00 90.69 174 TYR A N 1
ATOM 1322 C CA . TYR A 1 174 ? 24.687 10.060 -22.736 1.00 90.69 174 TYR A CA 1
ATOM 1323 C C . TYR A 1 174 ? 24.729 9.702 -24.224 1.00 90.69 174 TYR A C 1
ATOM 1325 O O . TYR A 1 174 ? 24.337 8.600 -24.613 1.00 90.69 174 TYR A O 1
ATOM 1333 N N . HIS A 1 175 ? 25.225 10.636 -25.042 1.00 88.06 175 HIS A N 1
ATOM 1334 C CA . HIS A 1 175 ? 25.319 10.448 -26.485 1.00 88.06 175 HIS A CA 1
ATOM 1335 C C . HIS A 1 175 ? 26.739 10.083 -26.911 1.00 88.06 175 HIS A C 1
ATOM 1337 O O . HIS A 1 175 ? 27.730 10.698 -26.494 1.00 88.06 175 HIS A O 1
ATOM 1343 N N . TRP A 1 176 ? 26.811 9.137 -27.835 1.00 82.25 176 TRP A N 1
ATOM 1344 C CA . TRP A 1 176 ? 28.033 8.633 -28.432 1.00 82.25 176 TRP A CA 1
ATOM 1345 C C . TRP A 1 176 ? 28.041 8.902 -29.937 1.00 82.25 176 TRP A C 1
ATOM 1347 O O . TRP A 1 176 ? 27.027 8.739 -30.613 1.00 82.25 176 TRP A O 1
ATOM 1357 N N . ARG A 1 177 ? 29.194 9.320 -30.468 1.00 78.19 177 ARG A N 1
ATOM 1358 C CA . ARG A 1 177 ? 29.419 9.428 -31.910 1.00 78.19 177 ARG A CA 1
ATOM 1359 C C . ARG A 1 177 ? 29.921 8.094 -32.429 1.00 78.19 177 ARG A C 1
ATOM 1361 O O . ARG A 1 177 ? 31.003 7.640 -32.053 1.00 78.19 177 ARG A O 1
ATOM 1368 N N . THR A 1 178 ? 29.192 7.508 -33.364 1.00 69.94 178 THR A N 1
ATOM 1369 C CA . THR A 1 178 ? 29.624 6.268 -34.011 1.00 69.94 178 THR A CA 1
ATOM 1370 C C . THR A 1 178 ? 30.944 6.465 -34.759 1.00 69.94 178 THR A C 1
ATOM 1372 O O . THR A 1 178 ? 31.298 7.565 -35.196 1.00 69.94 178 THR A O 1
ATOM 1375 N N . LEU A 1 179 ? 31.700 5.378 -34.931 1.00 67.19 179 LEU A N 1
ATOM 1376 C CA . LEU A 1 179 ? 32.915 5.375 -35.758 1.00 67.19 179 LEU A CA 1
ATOM 1377 C C . LEU A 1 179 ? 32.595 5.328 -37.264 1.00 67.19 179 LEU A C 1
ATOM 1379 O O . LEU A 1 179 ? 33.500 5.145 -38.080 1.00 67.19 179 LEU A O 1
ATOM 1383 N N . LYS A 1 180 ? 31.318 5.471 -37.641 1.00 66.62 180 LYS A N 1
ATOM 1384 C CA . LYS A 1 180 ? 30.882 5.481 -39.033 1.00 66.62 180 LYS A CA 1
ATOM 1385 C C . LYS A 1 180 ? 31.326 6.780 -39.733 1.00 66.62 180 LYS A C 1
ATOM 1387 O O . LYS A 1 180 ? 31.590 7.794 -39.074 1.00 66.62 180 LYS A O 1
ATOM 1392 N N . PRO A 1 181 ? 31.429 6.767 -41.078 1.00 59.66 181 PRO A N 1
ATOM 1393 C CA . PRO A 1 181 ? 31.742 7.964 -41.860 1.00 59.66 181 PRO A CA 1
ATOM 1394 C C . PRO A 1 181 ? 30.682 9.064 -41.709 1.00 59.66 181 PRO A C 1
ATOM 1396 O O . PRO A 1 181 ? 31.017 10.247 -41.754 1.00 59.66 181 PRO A O 1
ATOM 1399 N N . THR A 1 182 ? 29.417 8.679 -41.515 1.00 62.81 182 THR A N 1
ATOM 1400 C CA . THR A 1 182 ? 28.307 9.574 -41.173 1.00 62.81 182 THR A CA 1
ATOM 1401 C C . THR A 1 182 ? 28.326 9.868 -39.674 1.00 62.81 182 THR A C 1
ATOM 1403 O O . THR A 1 182 ? 28.403 8.963 -38.849 1.00 62.81 182 THR A O 1
ATOM 1406 N N . SER A 1 183 ? 28.318 11.154 -39.318 1.00 60.94 183 SER A N 1
ATOM 1407 C CA . SER A 1 183 ? 28.307 11.593 -37.921 1.00 60.94 183 SER A CA 1
ATOM 1408 C C . SER A 1 183 ? 26.882 11.508 -37.378 1.00 60.94 183 SER A C 1
ATOM 1410 O O . SER A 1 183 ? 26.057 12.371 -37.675 1.00 60.94 183 SER A O 1
ATOM 1412 N N . GLU A 1 184 ? 26.601 10.466 -36.602 1.00 71.00 184 GLU A N 1
ATOM 1413 C CA . GLU A 1 184 ? 25.353 10.299 -35.849 1.00 71.00 184 GLU A CA 1
ATOM 1414 C C . GLU A 1 184 ? 25.638 10.417 -34.348 1.00 71.00 184 GLU A C 1
ATOM 1416 O O . GLU A 1 184 ? 26.747 10.119 -33.890 1.00 71.00 184 GLU A O 1
ATOM 1421 N N . LYS A 1 185 ? 24.667 10.955 -33.603 1.00 80.81 185 LYS A N 1
ATOM 1422 C CA . LYS A 1 185 ? 24.737 11.139 -32.149 1.00 80.81 185 LYS A CA 1
ATOM 1423 C C . LYS A 1 185 ? 23.684 10.245 -31.515 1.00 80.81 185 LYS A C 1
ATOM 1425 O O . LYS A 1 185 ? 22.525 10.648 -31.439 1.00 80.81 185 LYS A O 1
ATOM 1430 N N . ASP A 1 186 ? 24.109 9.092 -31.021 1.00 85.69 186 ASP A N 1
ATOM 1431 C CA . ASP A 1 186 ? 23.181 8.066 -30.552 1.00 85.69 186 ASP A CA 1
ATOM 1432 C C . ASP A 1 186 ? 23.172 8.007 -29.020 1.00 85.69 186 ASP A C 1
ATOM 1434 O O . ASP A 1 186 ? 24.248 7.986 -28.404 1.00 85.69 186 ASP A O 1
ATOM 1438 N N . PRO A 1 187 ? 21.993 8.024 -28.372 1.00 89.31 187 PRO A N 1
ATOM 1439 C CA . PRO A 1 187 ? 21.868 8.000 -26.919 1.00 89.31 187 PRO A CA 1
ATOM 1440 C C . PRO A 1 187 ? 22.056 6.574 -26.372 1.00 89.31 187 PRO A C 1
ATOM 1442 O O . PRO A 1 187 ? 21.112 5.912 -25.937 1.00 89.31 187 PRO A O 1
ATOM 1445 N N . VAL A 1 188 ? 23.299 6.091 -26.381 1.00 88.00 188 VAL A N 1
ATOM 1446 C CA . VAL A 1 188 ? 23.640 4.733 -25.922 1.00 88.00 188 VAL A CA 1
ATOM 1447 C C . VAL A 1 188 ? 23.492 4.562 -24.406 1.00 88.00 188 VAL A C 1
ATOM 1449 O O . VAL A 1 188 ? 23.208 3.461 -23.939 1.00 88.00 188 VAL A O 1
ATOM 1452 N N . GLY A 1 189 ? 23.658 5.641 -23.634 1.00 90.50 189 GLY A N 1
ATOM 1453 C CA . GLY A 1 189 ? 23.685 5.600 -22.171 1.00 90.50 189 GLY A CA 1
ATOM 1454 C C . GLY A 1 189 ? 25.009 5.077 -21.590 1.00 90.50 189 GLY A C 1
ATOM 1455 O O . GLY A 1 189 ? 25.769 4.347 -22.232 1.00 90.50 189 GLY A O 1
ATOM 1456 N N . THR A 1 190 ? 25.335 5.482 -20.364 1.00 88.81 190 THR A N 1
ATOM 1457 C CA . THR A 1 190 ? 26.546 5.030 -19.654 1.00 88.81 190 THR A CA 1
ATOM 1458 C C . THR A 1 190 ? 26.333 5.039 -18.143 1.00 88.81 190 THR A C 1
ATOM 1460 O O . THR A 1 190 ? 25.579 5.861 -17.622 1.00 88.81 190 THR A O 1
ATOM 1463 N N . CYS A 1 191 ? 27.013 4.151 -17.426 1.00 89.62 191 CYS A N 1
ATOM 1464 C CA . CYS A 1 191 ? 27.016 4.077 -15.970 1.00 89.62 191 CYS A CA 1
ATOM 1465 C C . CYS A 1 191 ? 28.440 4.188 -15.422 1.00 89.62 191 CYS A C 1
ATOM 1467 O O . CYS A 1 191 ? 29.406 3.762 -16.048 1.00 89.62 191 CYS A O 1
ATOM 1469 N N . TYR A 1 192 ? 28.575 4.734 -14.220 1.00 87.62 192 TYR A N 1
ATOM 1470 C CA . TYR A 1 192 ? 29.840 4.867 -13.512 1.00 87.62 192 TYR A CA 1
ATOM 1471 C C . TYR A 1 192 ? 29.751 4.152 -12.171 1.00 87.62 192 TYR A C 1
ATOM 1473 O O . TYR A 1 192 ? 28.882 4.452 -11.352 1.00 87.62 192 TYR A O 1
ATOM 1481 N N . VAL A 1 193 ? 30.677 3.222 -11.947 1.00 86.50 193 VAL A N 1
ATOM 1482 C CA . VAL A 1 193 ? 30.850 2.514 -10.676 1.00 86.50 193 VAL A CA 1
ATOM 1483 C C . VAL A 1 193 ? 31.913 3.246 -9.863 1.00 86.50 193 VAL A C 1
ATOM 1485 O O . VAL A 1 193 ? 33.040 3.422 -10.334 1.00 86.50 193 VAL A O 1
ATOM 1488 N N . ALA A 1 194 ? 31.565 3.690 -8.658 1.00 83.44 194 ALA A N 1
ATOM 1489 C CA . ALA A 1 194 ? 32.491 4.334 -7.733 1.00 83.44 194 ALA A CA 1
ATOM 1490 C C . ALA A 1 194 ? 33.463 3.317 -7.118 1.00 83.44 194 ALA A C 1
ATOM 1492 O O . ALA A 1 194 ? 33.079 2.218 -6.725 1.00 83.44 194 ALA A O 1
ATOM 1493 N N . ILE A 1 195 ? 34.733 3.707 -7.017 1.00 73.50 195 ILE A N 1
ATOM 1494 C CA . ILE A 1 195 ? 35.851 2.904 -6.515 1.00 73.50 195 ILE A CA 1
ATOM 1495 C C . ILE A 1 195 ? 36.608 3.734 -5.468 1.00 73.50 195 ILE A C 1
ATOM 1497 O O . ILE A 1 195 ? 36.685 4.961 -5.568 1.00 73.50 195 ILE A O 1
ATOM 1501 N N . GLN A 1 196 ? 37.205 3.073 -4.466 1.00 70.12 196 GLN A N 1
ATOM 1502 C CA . GLN A 1 196 ? 38.059 3.720 -3.455 1.00 70.12 196 GLN A CA 1
ATOM 1503 C C . GLN A 1 196 ? 37.369 4.911 -2.755 1.00 70.12 196 GLN A C 1
ATOM 1505 O O . GLN A 1 196 ? 37.938 5.997 -2.678 1.00 70.12 196 GLN A O 1
ATOM 1510 N N . ASN A 1 197 ? 36.138 4.734 -2.260 1.00 73.88 197 ASN A N 1
ATOM 1511 C CA . ASN A 1 197 ? 35.396 5.773 -1.527 1.00 73.88 197 ASN A CA 1
ATOM 1512 C C . ASN A 1 197 ? 35.294 7.105 -2.309 1.00 73.88 197 ASN A C 1
ATOM 1514 O O . ASN A 1 197 ? 35.720 8.155 -1.831 1.00 73.88 197 ASN A O 1
ATOM 1518 N N . PHE A 1 198 ? 34.786 7.031 -3.546 1.00 79.00 198 PHE A N 1
ATOM 1519 C CA . PHE A 1 198 ? 34.612 8.160 -4.477 1.00 79.00 198 PHE A CA 1
ATOM 1520 C C . PHE A 1 198 ? 35.906 8.799 -5.022 1.00 79.00 198 PHE 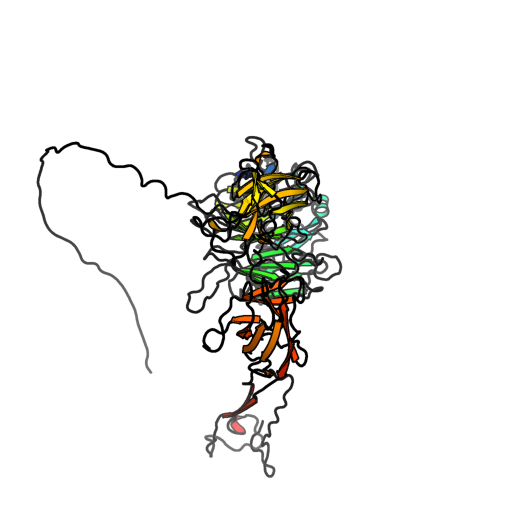A C 1
ATOM 1522 O O . PHE A 1 198 ? 35.877 9.898 -5.581 1.00 79.00 198 PHE A O 1
ATOM 1529 N N . SER A 1 199 ? 37.048 8.118 -4.898 1.00 73.12 199 SER A N 1
ATOM 1530 C CA . SER A 1 199 ? 38.336 8.619 -5.409 1.00 73.12 199 SER A CA 1
ATOM 1531 C C . SER A 1 199 ? 38.596 8.237 -6.869 1.00 73.12 199 SER A C 1
ATOM 1533 O O . SER A 1 199 ? 39.311 8.942 -7.579 1.00 73.12 199 SER A O 1
ATOM 1535 N N . ALA A 1 200 ? 38.041 7.111 -7.320 1.00 72.62 200 ALA A N 1
ATOM 1536 C CA . ALA A 1 200 ? 38.222 6.572 -8.663 1.00 72.62 200 ALA A CA 1
ATOM 1537 C C . ALA A 1 200 ? 36.902 6.004 -9.196 1.00 72.62 200 ALA A C 1
ATOM 1539 O O . ALA A 1 200 ? 35.982 5.735 -8.427 1.00 72.62 200 ALA A O 1
ATOM 1540 N N . TYR A 1 201 ? 36.808 5.812 -10.514 1.00 77.44 201 TYR A N 1
ATOM 1541 C CA . TYR A 1 201 ? 35.579 5.357 -11.165 1.00 77.44 201 TYR A CA 1
ATOM 1542 C C . TYR A 1 201 ? 35.890 4.427 -12.336 1.00 77.44 201 TYR A C 1
ATOM 1544 O O . TYR A 1 201 ? 36.865 4.648 -13.059 1.00 77.44 201 TYR A O 1
ATOM 1552 N N . ALA A 1 202 ? 35.043 3.418 -12.534 1.00 80.75 202 ALA A N 1
ATOM 1553 C CA . ALA A 1 202 ? 35.016 2.612 -13.751 1.00 80.75 202 ALA A CA 1
ATOM 1554 C C . ALA A 1 202 ? 33.761 2.954 -14.556 1.00 80.75 202 ALA A C 1
ATOM 1556 O O . ALA A 1 202 ? 32.649 2.903 -14.031 1.00 80.75 202 ALA A O 1
ATOM 1557 N N . GLU A 1 203 ? 33.953 3.305 -15.826 1.00 82.50 203 GLU A N 1
ATOM 1558 C CA . GLU A 1 203 ? 32.852 3.484 -16.770 1.00 82.50 203 GLU A CA 1
ATOM 1559 C C . GLU A 1 203 ? 32.369 2.117 -17.262 1.00 82.50 203 GLU A C 1
ATOM 1561 O O . GLU A 1 203 ? 33.164 1.234 -17.606 1.00 82.50 203 GLU A O 1
ATOM 1566 N N . TYR A 1 204 ? 31.054 1.975 -17.331 1.00 82.75 204 TYR A N 1
ATOM 1567 C CA . TYR A 1 204 ? 30.360 0.815 -17.836 1.00 82.75 204 TYR A CA 1
ATOM 1568 C C . TYR A 1 204 ? 29.232 1.250 -18.784 1.00 82.75 204 TYR A C 1
ATOM 1570 O O . TYR A 1 204 ? 28.196 1.751 -18.356 1.00 82.75 204 TYR A O 1
ATOM 1578 N N . SER A 1 205 ? 29.455 1.078 -20.090 1.00 85.31 205 SER A N 1
ATOM 1579 C CA . SER A 1 205 ? 28.512 1.442 -21.158 1.00 85.31 205 SER A CA 1
ATOM 1580 C C . SER A 1 205 ? 28.320 0.245 -22.099 1.00 85.31 205 SER A C 1
ATOM 1582 O O . SER A 1 205 ? 29.039 0.115 -23.092 1.00 85.31 205 SER A O 1
ATOM 1584 N N . PRO A 1 206 ? 27.404 -0.678 -21.766 1.00 81.06 206 PRO A N 1
ATOM 1585 C CA . PRO A 1 206 ? 27.246 -1.934 -22.505 1.00 81.06 206 PRO A CA 1
ATOM 1586 C C . PRO A 1 206 ? 26.635 -1.772 -23.902 1.00 81.06 206 PRO A C 1
ATOM 1588 O O . PRO A 1 206 ? 26.899 -2.572 -24.799 1.00 81.06 206 PRO A O 1
ATOM 1591 N N . CYS A 1 207 ? 25.859 -0.713 -24.127 1.00 83.12 207 CYS A N 1
ATOM 1592 C CA . CYS A 1 207 ? 25.278 -0.399 -25.433 1.00 83.12 207 CYS A CA 1
ATOM 1593 C C . CYS A 1 207 ? 26.227 0.354 -26.378 1.00 83.12 207 CYS A C 1
ATOM 1595 O O . CYS A 1 207 ? 25.910 0.563 -27.549 1.00 83.12 207 CYS A O 1
ATOM 1597 N N . ARG A 1 208 ? 27.428 0.727 -25.915 1.00 81.94 208 ARG A N 1
ATOM 1598 C CA . ARG A 1 208 ? 28.453 1.363 -26.752 1.00 81.94 208 ARG A CA 1
ATOM 1599 C C . ARG A 1 208 ? 29.233 0.306 -27.537 1.00 81.94 208 ARG A C 1
ATOM 1601 O O . ARG A 1 208 ? 30.329 -0.104 -27.150 1.00 81.94 208 ARG A O 1
ATOM 1608 N N . ASN A 1 209 ? 28.668 -0.128 -28.662 1.00 78.00 209 ASN A N 1
ATOM 1609 C CA . ASN A 1 209 ? 29.256 -1.137 -29.547 1.00 78.00 209 ASN A CA 1
ATOM 1610 C C . ASN A 1 209 ? 29.249 -0.710 -31.034 1.00 78.00 209 ASN A C 1
ATOM 1612 O O . ASN A 1 209 ? 28.996 0.446 -31.367 1.00 78.00 209 ASN A O 1
ATOM 1616 N N . SER A 1 210 ? 29.606 -1.630 -31.937 1.00 73.19 210 SER A N 1
ATOM 1617 C CA . SER A 1 210 ? 29.635 -1.391 -33.389 1.00 73.19 210 SER A CA 1
ATOM 1618 C C . SER A 1 210 ? 28.250 -1.316 -34.045 1.00 73.19 210 SER A C 1
ATOM 1620 O O . SER A 1 210 ? 28.145 -0.806 -35.160 1.00 73.19 210 SER A O 1
ATOM 1622 N N . ASN A 1 211 ? 27.204 -1.806 -33.376 1.00 74.19 211 ASN A N 1
ATOM 1623 C CA . ASN A 1 211 ? 25.839 -1.912 -33.890 1.00 74.19 211 ASN A CA 1
ATOM 1624 C C . ASN A 1 211 ? 25.028 -0.690 -33.451 1.00 74.19 211 ASN A C 1
ATOM 1626 O O . ASN A 1 211 ? 24.088 -0.794 -32.671 1.00 74.19 211 ASN A O 1
ATOM 1630 N N . ALA A 1 212 ? 25.433 0.485 -33.919 1.00 69.50 212 ALA A N 1
ATOM 1631 C CA . ALA A 1 212 ? 24.873 1.751 -33.457 1.00 69.50 212 ALA A CA 1
ATOM 1632 C C . ALA A 1 212 ? 23.566 2.180 -34.156 1.00 69.50 212 ALA A C 1
ATOM 1634 O O . ALA A 1 212 ? 23.014 3.217 -33.822 1.00 69.50 212 ALA A O 1
ATOM 1635 N N . ASP A 1 213 ? 23.057 1.399 -35.108 1.00 75.50 213 ASP A N 1
ATOM 1636 C CA . ASP A 1 213 ? 21.791 1.709 -35.784 1.00 75.50 213 ASP A CA 1
ATOM 1637 C C . ASP A 1 213 ? 20.576 1.550 -34.846 1.00 75.50 213 ASP A C 1
ATOM 1639 O O . ASP A 1 213 ? 20.687 0.880 -33.811 1.00 75.50 213 ASP A O 1
ATOM 1643 N N . PRO A 1 214 ? 19.395 2.097 -35.208 1.00 74.00 214 PRO A N 1
ATOM 1644 C CA . PRO A 1 214 ? 18.129 1.795 -34.530 1.00 74.00 214 PRO A CA 1
ATOM 1645 C C . PRO A 1 214 ? 17.819 0.293 -34.450 1.00 74.00 214 PRO A C 1
ATOM 1647 O O . PRO A 1 214 ? 17.275 -0.167 -33.452 1.00 74.00 214 PRO A O 1
ATOM 1650 N N . GLU A 1 215 ? 18.228 -0.473 -35.468 1.00 78.31 215 GLU A N 1
ATOM 1651 C CA . GLU A 1 215 ? 18.178 -1.946 -35.506 1.00 78.31 215 GLU A CA 1
ATOM 1652 C C . GLU A 1 215 ? 19.106 -2.611 -34.478 1.00 78.31 215 GLU A C 1
ATOM 1654 O O . GLU A 1 215 ? 19.021 -3.812 -34.256 1.00 78.31 215 GLU A O 1
ATOM 1659 N N . GLY A 1 216 ? 20.035 -1.858 -33.889 1.00 80.50 216 GLY A N 1
ATOM 1660 C CA . GLY A 1 216 ? 21.008 -2.324 -32.912 1.00 80.50 216 GLY A CA 1
ATOM 1661 C C . GLY A 1 216 ? 20.810 -1.671 -31.546 1.00 80.50 216 GLY A C 1
ATOM 1662 O O . GLY A 1 216 ? 19.719 -1.644 -30.988 1.00 80.50 216 GLY A O 1
ATOM 1663 N N . GLN A 1 217 ? 21.892 -1.165 -30.958 1.00 83.25 217 GLN A N 1
ATOM 1664 C CA . GLN A 1 217 ? 21.927 -0.661 -29.581 1.00 83.25 217 GLN A CA 1
ATOM 1665 C C . GLN A 1 217 ? 22.244 0.842 -29.485 1.00 83.25 217 GLN A C 1
ATOM 1667 O O . GLN A 1 217 ? 22.475 1.343 -28.386 1.00 83.25 217 GLN A O 1
ATOM 1672 N N . GLY A 1 218 ? 22.199 1.591 -30.595 1.00 83.00 218 GLY A N 1
ATOM 1673 C CA . GLY A 1 218 ? 22.475 3.036 -30.600 1.00 83.00 218 GLY A CA 1
ATOM 1674 C C . GLY A 1 218 ? 21.568 3.851 -29.673 1.00 83.00 218 GLY A C 1
ATOM 1675 O O . GLY A 1 218 ? 22.037 4.731 -28.956 1.00 83.00 218 GLY A O 1
ATOM 1676 N N . TYR A 1 219 ? 20.278 3.512 -29.628 1.00 88.56 219 TYR A N 1
ATOM 1677 C CA . TYR A 1 219 ? 19.254 4.229 -28.852 1.00 88.56 219 TYR A CA 1
ATOM 1678 C C . TYR A 1 219 ? 18.956 3.596 -27.495 1.00 88.56 219 TYR A C 1
ATOM 1680 O O . TYR A 1 219 ? 17.963 3.914 -26.857 1.00 88.56 219 TYR A O 1
ATOM 1688 N N . CYS A 1 220 ? 19.812 2.687 -27.044 1.00 87.75 220 CYS A N 1
ATOM 1689 C CA . CYS A 1 220 ? 19.583 1.851 -25.876 1.00 87.75 220 CYS A CA 1
ATOM 1690 C C . CYS A 1 220 ? 19.227 2.594 -24.585 1.00 87.75 220 CYS A C 1
ATOM 1692 O O . CYS A 1 220 ? 18.390 2.108 -23.825 1.00 87.75 220 CYS A O 1
ATOM 1694 N N . GLN A 1 221 ? 19.845 3.754 -24.337 1.00 92.50 221 GLN A N 1
ATOM 1695 C CA . GLN A 1 221 ? 19.695 4.511 -23.095 1.00 92.50 221 GLN A CA 1
ATOM 1696 C C . GLN A 1 221 ? 20.002 3.673 -21.839 1.00 92.50 221 GLN A C 1
ATOM 1698 O O . GLN A 1 221 ? 19.265 3.716 -20.851 1.00 92.50 221 GLN A O 1
ATOM 1703 N N . ALA A 1 222 ? 21.092 2.897 -21.879 1.00 90.12 222 ALA A N 1
ATOM 1704 C CA . ALA A 1 222 ? 21.502 2.033 -20.775 1.00 90.12 222 ALA A CA 1
ATOM 1705 C C . ALA A 1 222 ? 21.623 2.816 -19.456 1.00 90.12 222 ALA A C 1
ATOM 1707 O O . ALA A 1 222 ? 22.245 3.883 -19.397 1.00 90.12 222 ALA A O 1
ATOM 1708 N N . GLY A 1 223 ? 21.044 2.259 -18.392 1.00 90.44 223 GLY A N 1
ATOM 1709 C CA . GLY A 1 223 ? 21.009 2.877 -17.068 1.00 90.44 223 GLY A CA 1
ATOM 1710 C C . GLY A 1 223 ? 19.761 3.709 -16.806 1.00 90.44 223 GLY A C 1
ATOM 1711 O O . GLY A 1 223 ? 19.742 4.472 -15.842 1.00 90.44 223 GLY A O 1
ATOM 1712 N N . PHE A 1 224 ? 18.730 3.565 -17.647 1.00 93.75 224 PHE A N 1
ATOM 1713 C CA . PHE A 1 224 ? 17.407 4.142 -17.413 1.00 93.75 224 PHE A CA 1
ATOM 1714 C C . PHE A 1 224 ? 16.796 3.619 -16.108 1.00 93.75 224 PHE A C 1
ATOM 1716 O O . PHE A 1 224 ? 16.290 4.392 -15.298 1.00 93.75 224 PHE A O 1
ATOM 1723 N N . SER A 1 225 ? 16.917 2.311 -15.881 1.00 93.75 225 SER A N 1
ATOM 1724 C CA . SER A 1 225 ? 16.614 1.657 -14.612 1.00 93.75 225 SER A CA 1
ATOM 1725 C C . SER A 1 225 ? 17.840 0.879 -14.119 1.00 93.75 225 SER A C 1
ATOM 1727 O O . SER A 1 225 ? 18.716 0.498 -14.904 1.00 93.75 225 SER A O 1
ATOM 1729 N N . LEU A 1 226 ? 17.944 0.725 -12.799 1.00 91.81 226 LEU A N 1
ATOM 1730 C CA . LEU A 1 226 ? 19.121 0.183 -12.126 1.00 91.81 226 LEU A CA 1
ATOM 1731 C C . LEU A 1 226 ? 18.701 -0.540 -10.846 1.00 91.81 226 LEU A C 1
ATOM 1733 O O . LEU A 1 226 ? 17.963 0.043 -10.038 1.00 91.81 226 LEU A O 1
ATOM 1737 N N . ASP A 1 227 ? 19.218 -1.750 -10.646 1.00 91.75 227 ASP A N 1
ATOM 1738 C CA . ASP A 1 227 ? 19.071 -2.490 -9.391 1.00 91.75 227 ASP A CA 1
ATOM 1739 C C . ASP A 1 227 ? 20.225 -3.481 -9.148 1.00 91.75 227 ASP A C 1
ATOM 1741 O O . ASP A 1 227 ? 21.142 -3.591 -9.968 1.00 91.75 227 ASP A O 1
ATOM 1745 N N . PHE A 1 228 ? 20.195 -4.175 -8.011 1.00 89.38 228 PHE A N 1
ATOM 1746 C CA . PHE A 1 228 ? 21.176 -5.185 -7.624 1.00 89.38 228 PHE A CA 1
ATOM 1747 C C . PHE A 1 228 ? 20.533 -6.516 -7.256 1.00 89.38 228 PHE A C 1
ATOM 1749 O O . PHE A 1 228 ? 19.519 -6.569 -6.567 1.00 89.38 228 PHE A O 1
ATOM 1756 N N . TYR A 1 229 ? 21.217 -7.600 -7.604 1.00 88.00 229 TYR A N 1
ATOM 1757 C CA . TYR A 1 229 ? 20.988 -8.892 -6.970 1.00 88.00 229 TYR A CA 1
ATOM 1758 C C . TYR A 1 229 ? 21.567 -8.938 -5.548 1.00 88.00 229 TYR A C 1
ATOM 1760 O O . TYR A 1 229 ? 22.516 -8.223 -5.210 1.00 88.00 229 TYR A O 1
ATOM 1768 N N . LYS A 1 230 ? 21.076 -9.870 -4.721 1.00 84.94 230 LYS A N 1
ATOM 1769 C CA . LYS A 1 230 ? 21.580 -10.171 -3.365 1.00 84.94 230 LYS A CA 1
ATOM 1770 C C . LYS A 1 230 ? 23.078 -10.514 -3.358 1.00 84.94 230 LYS A C 1
ATOM 1772 O O . LYS A 1 230 ? 23.761 -10.272 -2.360 1.00 84.94 230 LYS A O 1
ATOM 1777 N N . ASN A 1 231 ? 23.605 -11.059 -4.459 1.00 81.62 231 ASN A N 1
ATOM 1778 C CA . ASN A 1 231 ? 25.025 -11.389 -4.625 1.00 81.62 231 ASN A CA 1
ATOM 1779 C C . ASN A 1 231 ? 25.914 -10.171 -4.990 1.00 81.62 231 ASN A C 1
ATOM 1781 O O . ASN A 1 231 ? 27.141 -10.293 -4.962 1.00 81.62 231 ASN A O 1
ATOM 1785 N N . GLY A 1 232 ? 25.319 -9.007 -5.280 1.00 78.50 232 GLY A N 1
ATOM 1786 C CA . GLY A 1 232 ? 26.005 -7.769 -5.661 1.00 78.50 232 GLY A CA 1
ATOM 1787 C C . GLY A 1 232 ? 26.223 -7.579 -7.167 1.00 78.50 232 GLY A C 1
ATOM 1788 O O . GLY A 1 232 ? 26.911 -6.631 -7.565 1.00 78.50 232 GLY A O 1
ATOM 1789 N N . ASP A 1 233 ? 25.665 -8.451 -8.007 1.00 83.12 233 ASP A N 1
ATOM 1790 C CA . ASP A 1 233 ? 25.668 -8.280 -9.459 1.00 83.12 233 ASP A CA 1
ATOM 1791 C C . ASP A 1 233 ? 24.707 -7.157 -9.871 1.00 83.12 233 ASP A C 1
ATOM 1793 O O . ASP A 1 233 ? 23.606 -7.015 -9.334 1.00 83.12 233 ASP A O 1
ATOM 1797 N N . LEU A 1 234 ? 25.162 -6.326 -10.809 1.00 86.06 234 LEU A N 1
ATOM 1798 C CA . LEU A 1 234 ? 24.431 -5.151 -11.277 1.00 86.06 234 LEU A CA 1
ATOM 1799 C C . LEU A 1 234 ? 23.370 -5.543 -12.305 1.00 86.06 234 LEU A C 1
ATOM 1801 O O . LEU A 1 234 ? 23.660 -6.362 -13.168 1.00 86.06 234 LEU A O 1
ATOM 1805 N N . ILE A 1 235 ? 22.207 -4.895 -12.252 1.00 89.06 235 ILE A N 1
ATOM 1806 C CA . ILE A 1 235 ? 21.120 -4.998 -13.230 1.00 89.06 235 ILE A CA 1
ATOM 1807 C C . ILE A 1 235 ? 20.933 -3.631 -13.882 1.00 89.06 235 ILE A C 1
ATOM 1809 O O . ILE A 1 235 ? 20.675 -2.646 -13.191 1.00 89.06 235 ILE A O 1
ATOM 1813 N N . VAL A 1 236 ? 21.053 -3.560 -15.206 1.00 89.56 236 VAL A N 1
ATOM 1814 C CA . VAL A 1 236 ? 20.917 -2.309 -15.972 1.00 89.56 236 VAL A CA 1
ATOM 1815 C C . VAL A 1 236 ? 19.821 -2.467 -17.012 1.00 89.56 236 VAL A C 1
ATOM 1817 O O . VAL A 1 236 ? 19.933 -3.360 -17.844 1.00 89.56 236 VAL A O 1
ATOM 1820 N N . GLY A 1 237 ? 18.809 -1.596 -16.992 1.00 91.00 237 GLY A N 1
ATOM 1821 C CA . GLY A 1 237 ? 17.770 -1.534 -18.022 1.00 91.00 237 GLY A CA 1
ATOM 1822 C C . GLY A 1 237 ? 18.097 -0.538 -19.140 1.00 91.00 237 GLY A C 1
ATOM 1823 O O . GLY A 1 237 ? 18.595 0.565 -18.879 1.00 91.00 237 GLY A O 1
ATOM 1824 N N . GLY A 1 238 ? 17.799 -0.924 -20.383 1.00 91.12 238 GLY A N 1
ATOM 1825 C CA . GLY A 1 238 ? 18.004 -0.123 -21.596 1.00 91.12 238 GLY A CA 1
ATOM 1826 C C . GLY A 1 238 ? 16.792 -0.165 -22.539 1.00 91.12 238 GLY A C 1
ATOM 1827 O O . GLY A 1 238 ? 16.795 -0.980 -23.463 1.00 91.12 238 GLY A O 1
ATOM 1828 N N . PRO A 1 239 ? 15.770 0.695 -22.340 1.00 91.25 239 PRO A N 1
ATOM 1829 C CA . PRO A 1 239 ? 14.467 0.622 -23.014 1.00 91.25 239 PRO A CA 1
ATOM 1830 C C . PRO A 1 239 ? 14.467 0.946 -24.521 1.00 91.25 239 PRO A C 1
ATOM 1832 O O . PRO A 1 239 ? 13.418 0.854 -25.155 1.00 91.25 239 PRO A O 1
ATOM 1835 N N . GLY A 1 240 ? 15.587 1.369 -25.112 1.00 87.31 240 GLY A N 1
ATOM 1836 C CA . GLY A 1 240 ? 15.613 1.835 -26.506 1.00 87.31 240 GLY A CA 1
ATOM 1837 C C . GLY A 1 240 ? 16.409 0.975 -27.489 1.00 87.31 240 GLY A C 1
ATOM 1838 O O . GLY A 1 240 ? 16.616 1.386 -28.628 1.00 87.31 240 GLY A O 1
ATOM 1839 N N . SER A 1 241 ? 16.886 -0.206 -27.088 1.00 86.56 241 SER A N 1
ATOM 1840 C CA . SER A 1 241 ? 17.568 -1.120 -28.018 1.00 86.56 241 SER A CA 1
ATOM 1841 C C . SER A 1 241 ? 16.580 -1.733 -29.022 1.00 86.56 241 SER A C 1
ATOM 1843 O O . SER A 1 241 ? 15.436 -1.985 -28.653 1.00 86.56 241 SER A O 1
ATOM 1845 N N . PHE A 1 242 ? 17.037 -2.012 -30.247 1.00 85.62 242 PHE A N 1
ATOM 1846 C CA . PHE A 1 242 ? 16.316 -2.742 -31.298 1.00 85.62 242 PHE A CA 1
ATOM 1847 C C . PHE A 1 242 ? 14.923 -2.157 -31.568 1.00 85.62 242 PHE A C 1
ATOM 1849 O O . PHE A 1 242 ? 13.929 -2.720 -31.143 1.00 85.62 242 PHE A O 1
ATOM 1856 N N . TYR A 1 243 ? 14.839 -0.978 -32.194 1.00 86.38 243 TYR A N 1
ATOM 1857 C CA . TYR A 1 243 ? 13.574 -0.251 -32.417 1.00 86.38 243 TYR A CA 1
ATOM 1858 C C . TYR A 1 243 ? 12.689 -0.139 -31.165 1.00 86.38 243 TYR A C 1
ATOM 1860 O O . TYR A 1 243 ? 11.474 -0.335 -31.207 1.00 86.38 243 TYR A O 1
ATOM 1868 N N . TRP A 1 244 ? 13.307 0.177 -30.024 1.00 84.44 244 TRP A N 1
ATOM 1869 C CA . TRP A 1 244 ? 12.610 0.302 -28.743 1.00 84.44 244 TRP A CA 1
ATOM 1870 C C . TRP A 1 244 ? 11.858 -0.968 -28.282 1.00 84.44 244 TRP A C 1
ATOM 1872 O O . TRP A 1 244 ? 11.021 -0.886 -27.379 1.00 84.44 244 TRP A O 1
ATOM 1882 N N . GLN A 1 245 ? 12.179 -2.149 -28.833 1.00 76.81 245 GLN A N 1
ATOM 1883 C CA . GLN A 1 245 ? 11.821 -3.448 -28.239 1.00 76.81 245 GLN A CA 1
ATOM 1884 C C . GLN A 1 245 ? 12.402 -3.555 -26.823 1.00 76.81 245 GLN A C 1
ATOM 1886 O O . GLN A 1 245 ? 11.707 -3.932 -25.876 1.00 76.81 245 GLN A O 1
ATOM 1891 N N . ALA A 1 246 ? 13.657 -3.096 -26.722 1.00 59.16 246 ALA A N 1
ATOM 1892 C CA . ALA A 1 246 ? 14.568 -3.090 -25.592 1.00 59.16 246 ALA A CA 1
ATOM 1893 C C . ALA A 1 246 ? 15.089 -4.462 -25.171 1.00 59.16 246 ALA A C 1
ATOM 1895 O O . ALA A 1 246 ? 14.340 -5.413 -24.990 1.00 59.16 246 ALA A O 1
ATOM 1896 N N . GLN A 1 247 ? 16.411 -4.566 -25.022 1.00 57.66 247 GLN A N 1
ATOM 1897 C CA . GLN A 1 247 ? 17.078 -5.867 -24.968 1.00 57.66 247 GLN A CA 1
ATOM 1898 C C . GLN A 1 247 ? 18.458 -5.812 -24.288 1.00 57.66 247 GLN A C 1
ATOM 1900 O O . GLN A 1 247 ? 19.381 -6.562 -24.606 1.00 57.66 247 GLN A O 1
ATOM 1905 N N . GLN A 1 248 ? 18.643 -4.893 -23.342 1.00 48.62 248 GLN A N 1
ATOM 1906 C CA . GLN A 1 248 ? 19.787 -4.978 -22.446 1.00 48.62 248 GLN A CA 1
ATOM 1907 C C . GLN A 1 248 ? 19.316 -5.013 -21.009 1.00 48.62 248 GLN A C 1
ATOM 1909 O O . GLN A 1 248 ? 18.895 -4.007 -20.446 1.00 48.62 248 GLN A O 1
ATOM 1914 N N . LEU A 1 249 ? 19.400 -6.219 -20.461 1.00 52.28 249 LEU A N 1
ATOM 1915 C CA . LEU A 1 249 ? 19.481 -6.492 -19.043 1.00 52.28 249 LEU A CA 1
ATOM 1916 C C . LEU A 1 249 ? 20.847 -7.094 -18.853 1.00 52.28 249 LEU A C 1
ATOM 1918 O O . LEU A 1 249 ? 21.085 -8.221 -19.285 1.00 52.28 249 LEU A O 1
ATOM 1922 N N . VAL A 1 250 ? 21.758 -6.285 -18.330 1.00 53.00 250 VAL A N 1
ATOM 1923 C CA . VAL A 1 250 ? 23.141 -6.706 -18.238 1.00 53.00 250 VAL A CA 1
ATOM 1924 C C . VAL A 1 250 ? 23.519 -7.051 -16.826 1.00 53.00 250 VAL A C 1
ATOM 1926 O O . VAL A 1 250 ? 23.425 -6.199 -15.950 1.00 53.00 250 VAL A O 1
ATOM 1929 N N . PHE A 1 251 ? 24.002 -8.281 -16.659 1.00 52.56 251 PHE A N 1
ATOM 1930 C CA . PHE A 1 251 ? 24.505 -8.804 -15.399 1.00 52.56 251 PHE A CA 1
ATOM 1931 C C . PHE A 1 251 ? 26.012 -8.892 -15.408 1.00 52.56 251 PHE A C 1
ATOM 1933 O O . PHE A 1 251 ? 26.603 -9.633 -16.198 1.00 52.56 251 PHE A O 1
ATOM 1940 N N . LEU A 1 252 ? 26.642 -8.145 -14.510 1.00 55.69 252 LEU A N 1
ATOM 1941 C CA . LEU A 1 252 ? 28.073 -8.225 -14.280 1.00 55.69 252 LEU A CA 1
ATOM 1942 C C . LEU A 1 252 ? 28.386 -7.962 -12.816 1.00 55.69 252 LEU A C 1
ATOM 1944 O O . LEU A 1 252 ? 27.862 -7.026 -12.206 1.00 55.69 252 LEU A O 1
ATOM 1948 N N . SER A 1 253 ? 29.331 -8.733 -12.287 1.00 57.00 253 SER A N 1
ATOM 1949 C CA . SER A 1 253 ? 29.873 -8.443 -10.972 1.00 57.00 253 SER A CA 1
ATOM 1950 C C . SER A 1 253 ? 30.666 -7.142 -11.018 1.00 57.00 253 SER A C 1
ATOM 1952 O O . SER A 1 253 ? 31.501 -6.912 -11.903 1.00 57.00 253 SER A O 1
ATOM 1954 N N . GLN A 1 254 ? 30.436 -6.280 -10.029 1.00 56.59 254 GLN A N 1
ATOM 1955 C CA . GLN A 1 254 ? 31.127 -4.994 -9.911 1.00 56.59 254 GLN A CA 1
ATOM 1956 C C . GLN A 1 254 ? 32.656 -5.173 -9.930 1.00 56.59 254 GLN A C 1
ATOM 1958 O O . GLN A 1 254 ? 33.378 -4.416 -10.578 1.00 56.59 254 GLN A O 1
ATOM 1963 N N . GLN A 1 255 ? 33.159 -6.234 -9.292 1.00 58.16 255 GLN A N 1
ATOM 1964 C CA . GLN A 1 255 ? 34.584 -6.576 -9.276 1.00 58.16 255 GLN A CA 1
ATOM 1965 C C . GLN A 1 255 ? 35.124 -6.913 -10.672 1.00 58.16 255 GLN A C 1
ATOM 1967 O O . GLN A 1 255 ? 36.260 -6.561 -10.986 1.00 58.16 255 GLN A O 1
ATOM 1972 N N . TYR A 1 256 ? 34.320 -7.548 -11.529 1.00 62.28 256 TYR A N 1
ATOM 1973 C CA . TYR A 1 256 ? 34.710 -7.868 -12.900 1.00 62.28 256 TYR A CA 1
ATOM 1974 C C . TYR A 1 256 ? 34.681 -6.642 -13.815 1.00 62.28 256 TYR A C 1
ATOM 1976 O O . TYR A 1 256 ? 35.494 -6.562 -14.731 1.00 62.28 256 TYR A O 1
ATOM 1984 N N . ILE A 1 257 ? 33.814 -5.658 -13.556 1.00 61.53 257 ILE A N 1
ATOM 1985 C CA . ILE A 1 257 ? 33.858 -4.361 -14.250 1.00 61.53 257 ILE A CA 1
ATOM 1986 C C . ILE A 1 257 ? 35.169 -3.642 -13.900 1.00 61.53 257 ILE A C 1
ATOM 1988 O O . ILE A 1 257 ? 35.919 -3.246 -14.796 1.00 61.53 257 ILE A O 1
ATOM 1992 N N . ILE A 1 258 ? 35.479 -3.551 -12.602 1.00 65.12 258 ILE A N 1
ATOM 1993 C CA . ILE A 1 258 ? 36.643 -2.828 -12.071 1.00 65.12 258 ILE A CA 1
ATOM 1994 C C . ILE A 1 258 ? 37.965 -3.467 -12.506 1.00 65.12 258 ILE A C 1
ATOM 1996 O O . ILE A 1 258 ? 38.830 -2.772 -13.034 1.00 65.12 258 ILE A O 1
ATOM 2000 N N . ALA A 1 259 ? 38.126 -4.784 -12.324 1.00 61.12 259 ALA A N 1
ATOM 2001 C CA . ALA A 1 259 ? 39.387 -5.500 -12.575 1.00 61.12 259 ALA A CA 1
ATOM 2002 C C . ALA A 1 259 ? 39.868 -5.418 -14.029 1.00 61.12 259 ALA A C 1
ATOM 2004 O O . ALA A 1 259 ? 41.006 -5.734 -14.361 1.00 61.12 259 ALA A O 1
ATOM 2005 N N . ASN A 1 260 ? 38.957 -5.048 -14.907 1.00 66.06 260 ASN A N 1
ATOM 2006 C CA . ASN A 1 260 ? 39.042 -5.311 -16.318 1.00 66.06 260 ASN A CA 1
ATOM 2007 C C . ASN A 1 260 ? 38.960 -3.957 -17.067 1.00 66.06 260 ASN A C 1
ATOM 2009 O O . ASN A 1 260 ? 39.175 -3.899 -18.272 1.00 66.06 260 ASN A O 1
ATOM 2013 N N . TYR A 1 261 ? 38.645 -2.863 -16.366 1.00 67.44 261 TYR A N 1
ATOM 2014 C CA . TYR A 1 261 ? 38.510 -1.517 -16.911 1.00 67.44 261 TYR A CA 1
ATOM 2015 C C . TYR A 1 261 ? 39.829 -0.997 -17.514 1.00 67.44 261 TYR A C 1
ATOM 2017 O O . TYR A 1 261 ? 40.879 -1.012 -16.873 1.00 67.44 261 TYR A O 1
ATOM 2025 N N . SER A 1 262 ? 39.759 -0.511 -18.758 1.00 63.44 262 SER A N 1
ATOM 2026 C CA . SER A 1 262 ? 40.885 0.035 -19.525 1.00 63.44 262 SER A CA 1
ATOM 2027 C C . SER A 1 262 ? 40.465 1.353 -20.166 1.00 63.44 262 SER A C 1
ATOM 2029 O O . SER A 1 262 ? 39.468 1.417 -20.876 1.00 63.44 262 SER A O 1
ATOM 2031 N N . PHE A 1 263 ? 41.261 2.406 -19.972 1.00 59.81 263 PHE A N 1
ATOM 2032 C CA . PHE A 1 263 ? 41.016 3.713 -20.597 1.00 59.81 263 PHE A CA 1
ATOM 2033 C C . PHE A 1 263 ? 41.256 3.730 -22.119 1.00 59.81 263 PHE A C 1
ATOM 2035 O O . PHE A 1 263 ? 40.937 4.728 -22.764 1.00 59.81 263 PHE A O 1
ATOM 2042 N N . LYS A 1 264 ? 41.869 2.683 -22.690 1.00 58.66 264 LYS A N 1
ATOM 2043 C CA . LYS A 1 264 ? 42.218 2.614 -24.121 1.00 58.66 264 LYS A CA 1
ATOM 2044 C C . LYS A 1 264 ? 41.142 1.936 -24.973 1.00 58.66 264 LYS A C 1
ATOM 2046 O O . LYS A 1 264 ? 41.035 2.254 -26.154 1.00 58.66 264 LYS A O 1
ATOM 2051 N N . ASP A 1 265 ? 40.348 1.051 -24.376 1.00 62.41 265 ASP A N 1
ATOM 2052 C CA . ASP A 1 265 ? 39.383 0.209 -25.084 1.00 62.41 265 ASP A CA 1
ATOM 2053 C C . ASP A 1 265 ? 37.976 0.787 -24.932 1.00 62.41 265 ASP A C 1
ATOM 2055 O O . ASP A 1 265 ? 37.274 0.541 -23.953 1.00 62.41 265 ASP A O 1
ATOM 2059 N N . ILE A 1 266 ? 37.588 1.620 -25.901 1.00 61.47 266 ILE A N 1
ATOM 2060 C CA . ILE A 1 266 ? 36.345 2.397 -25.835 1.00 61.47 266 ILE A CA 1
ATOM 2061 C C . ILE A 1 266 ? 35.114 1.528 -26.153 1.00 61.47 266 ILE A C 1
ATOM 2063 O O . ILE A 1 266 ? 34.078 1.670 -25.504 1.00 61.47 266 ILE A O 1
ATOM 2067 N N . LEU A 1 267 ? 35.232 0.606 -27.115 1.00 60.59 267 LEU A N 1
ATOM 2068 C CA . LEU A 1 267 ? 34.208 -0.394 -27.437 1.00 60.59 267 LEU A CA 1
ATOM 2069 C C . LEU A 1 267 ? 34.548 -1.685 -26.700 1.00 60.59 267 LEU A C 1
ATOM 2071 O O . LEU A 1 267 ? 35.550 -2.330 -27.015 1.00 60.59 267 LEU A O 1
ATOM 2075 N N . ARG A 1 268 ? 33.737 -2.057 -25.710 1.00 65.88 268 ARG A N 1
ATOM 2076 C CA . ARG A 1 268 ? 34.069 -3.163 -24.818 1.00 65.88 268 ARG A CA 1
ATOM 2077 C C . ARG A 1 268 ? 32.888 -4.098 -24.616 1.00 65.88 268 ARG A C 1
ATOM 2079 O O . ARG A 1 268 ? 31.920 -3.727 -23.972 1.00 65.88 268 ARG A O 1
ATOM 2086 N N . LYS A 1 269 ? 33.037 -5.338 -25.086 1.00 66.88 269 LYS A N 1
ATOM 2087 C CA . LYS A 1 269 ? 32.146 -6.448 -24.738 1.00 66.88 269 LYS A CA 1
ATOM 2088 C C . LYS A 1 269 ? 32.789 -7.276 -23.632 1.00 66.88 269 LYS A C 1
ATOM 2090 O O . LYS A 1 269 ? 33.923 -7.736 -23.789 1.00 66.88 269 LYS A O 1
ATOM 2095 N N . LEU A 1 270 ? 32.108 -7.432 -22.502 1.00 70.00 270 LEU A N 1
ATOM 2096 C CA . LEU A 1 270 ? 32.607 -8.235 -21.385 1.00 70.00 270 LEU A CA 1
ATOM 2097 C C . LEU A 1 270 ? 32.203 -9.704 -21.592 1.00 70.00 270 LEU A C 1
ATOM 2099 O O . LEU A 1 270 ? 31.089 -10.004 -21.992 1.00 70.00 270 LEU A O 1
ATOM 2103 N N . ALA A 1 271 ? 33.111 -10.653 -21.344 1.00 62.22 271 ALA A N 1
ATOM 2104 C CA . ALA A 1 271 ? 32.866 -12.064 -21.684 1.00 62.22 271 ALA A CA 1
ATOM 2105 C C . ALA A 1 271 ? 31.773 -12.740 -20.830 1.00 62.22 271 ALA A C 1
ATOM 2107 O O . ALA A 1 271 ? 31.225 -13.758 -21.235 1.00 62.22 271 ALA A O 1
ATOM 2108 N N . ARG A 1 272 ? 31.478 -12.19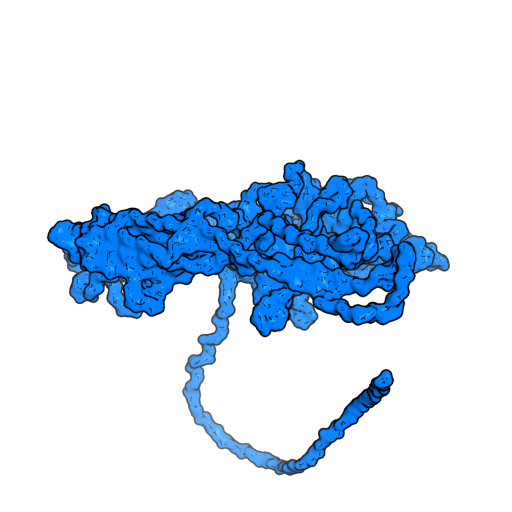3 -19.644 1.00 70.19 272 ARG A N 1
ATOM 2109 C CA . ARG A 1 272 ? 30.425 -12.675 -18.727 1.00 70.19 272 ARG A CA 1
ATOM 2110 C C . ARG A 1 272 ? 29.122 -11.886 -18.837 1.00 70.19 272 ARG A C 1
ATOM 2112 O O . ARG A 1 272 ? 28.223 -12.076 -18.032 1.00 70.19 272 ARG A O 1
ATOM 2119 N N . GLU A 1 273 ? 29.065 -10.979 -19.799 1.00 73.69 273 GLU A N 1
ATOM 2120 C CA . GLU A 1 273 ? 27.920 -10.126 -20.042 1.00 73.69 273 GLU A CA 1
ATOM 2121 C C . GLU A 1 273 ? 26.778 -10.942 -20.646 1.00 73.69 273 GLU A C 1
ATOM 2123 O O . GLU A 1 273 ? 26.952 -11.553 -21.702 1.00 73.69 273 GLU A O 1
ATOM 2128 N N . LYS A 1 274 ? 25.623 -10.958 -19.980 1.00 77.19 274 LYS A N 1
ATOM 2129 C CA . LYS A 1 274 ? 24.388 -11.536 -20.522 1.00 77.19 274 LYS A CA 1
ATOM 2130 C C . LYS A 1 274 ? 23.477 -10.422 -21.007 1.00 77.19 274 LYS A C 1
ATOM 2132 O O . LYS A 1 274 ? 23.489 -9.341 -20.431 1.00 77.19 274 LYS A O 1
ATOM 2137 N N . GLN A 1 275 ? 22.754 -10.679 -22.087 1.00 77.38 275 GLN A N 1
ATOM 2138 C CA . GLN A 1 275 ? 21.798 -9.768 -22.711 1.00 77.38 275 GLN A CA 1
ATOM 2139 C C . GLN A 1 275 ? 20.658 -10.632 -23.263 1.00 77.38 275 GLN A C 1
ATOM 2141 O O . GLN A 1 275 ? 20.884 -11.806 -23.555 1.00 77.38 275 GLN A O 1
ATOM 2146 N N . THR A 1 276 ? 19.452 -10.083 -23.389 1.00 78.81 276 THR A N 1
ATOM 2147 C CA . THR A 1 276 ? 18.359 -10.761 -24.104 1.00 78.81 276 THR A CA 1
ATOM 2148 C C . THR A 1 276 ? 18.653 -10.787 -25.618 1.00 78.81 276 THR A C 1
ATOM 2150 O O . THR A 1 276 ? 19.606 -10.141 -26.059 1.00 78.81 276 THR A O 1
ATOM 2153 N N . ASP A 1 277 ? 17.872 -11.527 -26.415 1.00 77.50 277 ASP A N 1
ATOM 2154 C CA . ASP A 1 277 ? 18.013 -11.653 -27.883 1.00 77.50 277 ASP A CA 1
ATOM 2155 C C . ASP A 1 277 ? 16.934 -10.870 -28.664 1.00 77.50 277 ASP A C 1
ATOM 2157 O O . ASP A 1 277 ? 15.913 -10.484 -28.094 1.00 77.50 277 ASP A O 1
ATOM 2161 N N . VAL A 1 278 ? 17.189 -10.592 -29.956 1.00 81.81 278 VAL A N 1
ATOM 2162 C CA . VAL A 1 278 ? 16.323 -9.745 -30.807 1.00 81.81 278 VAL A CA 1
ATOM 2163 C C . VAL A 1 278 ? 15.003 -10.439 -31.070 1.00 81.81 278 VAL A C 1
ATOM 2165 O O . VAL A 1 278 ? 14.981 -11.594 -31.497 1.00 81.81 278 VAL A O 1
ATOM 2168 N N . ALA A 1 279 ? 13.905 -9.719 -30.843 1.00 83.75 279 ALA A N 1
ATOM 2169 C CA . ALA A 1 279 ? 12.558 -10.221 -31.049 1.00 83.75 279 ALA A CA 1
ATOM 2170 C C . ALA A 1 279 ? 12.008 -9.809 -32.432 1.00 83.75 279 ALA A C 1
ATOM 2172 O O . ALA A 1 279 ? 12.540 -8.911 -33.094 1.00 83.75 279 ALA A O 1
ATOM 2173 N N . PRO A 1 280 ? 10.929 -10.457 -32.911 1.00 86.25 280 PRO A N 1
ATOM 2174 C CA . PRO A 1 280 ? 10.220 -10.009 -34.105 1.00 86.25 280 PRO A CA 1
ATOM 2175 C C . PRO A 1 280 ? 9.701 -8.574 -33.957 1.00 86.25 280 PRO A C 1
ATOM 2177 O O . PRO A 1 280 ? 9.340 -8.154 -32.859 1.00 86.25 280 PRO A O 1
ATOM 2180 N N . ALA A 1 281 ? 9.537 -7.872 -35.082 1.00 86.06 281 ALA A N 1
ATOM 2181 C CA . ALA A 1 281 ? 9.073 -6.477 -35.128 1.00 86.06 281 ALA A CA 1
ATOM 2182 C C . ALA A 1 281 ? 7.707 -6.219 -34.449 1.00 86.06 281 ALA A C 1
ATOM 2184 O O . ALA A 1 281 ? 7.341 -5.085 -34.166 1.00 86.06 281 ALA A O 1
ATOM 2185 N N . SER A 1 282 ? 6.930 -7.265 -34.143 1.00 85.25 282 SER A N 1
ATOM 2186 C CA . SER A 1 282 ? 5.708 -7.150 -33.336 1.00 85.25 282 SER A CA 1
ATOM 2187 C C . SER A 1 282 ? 5.955 -6.664 -31.903 1.00 85.25 282 SER A C 1
ATOM 2189 O O . SER A 1 282 ? 5.008 -6.243 -31.242 1.00 85.25 282 SER A O 1
ATOM 2191 N N . TYR A 1 283 ? 7.193 -6.770 -31.418 1.00 84.81 283 TYR A N 1
ATOM 2192 C CA . TYR A 1 283 ? 7.613 -6.327 -30.091 1.00 84.81 283 TYR A CA 1
ATOM 2193 C C . TYR A 1 283 ? 8.264 -4.939 -30.103 1.00 84.81 283 TYR A C 1
ATOM 2195 O O . TYR A 1 283 ? 8.677 -4.471 -29.041 1.00 84.81 283 TYR A O 1
ATOM 2203 N N . ASP A 1 284 ? 8.356 -4.270 -31.257 1.00 88.69 284 ASP A N 1
ATOM 2204 C CA . ASP A 1 284 ? 8.877 -2.901 -31.353 1.00 88.69 284 ASP A CA 1
ATOM 2205 C C . ASP A 1 284 ? 8.089 -1.953 -30.435 1.00 88.69 284 ASP A C 1
ATOM 2207 O O . ASP A 1 284 ? 6.923 -2.194 -30.112 1.00 88.69 284 ASP A O 1
ATOM 2211 N N . ASP A 1 285 ? 8.739 -0.878 -29.980 1.00 90.25 285 ASP A N 1
ATOM 2212 C CA . ASP A 1 285 ? 8.134 0.140 -29.107 1.00 90.25 285 ASP A CA 1
ATOM 2213 C C . ASP A 1 285 ? 7.596 -0.364 -27.749 1.00 90.25 285 ASP A C 1
ATOM 2215 O O . ASP A 1 285 ? 6.757 0.300 -27.134 1.00 90.25 285 ASP A O 1
ATOM 2219 N N . SER A 1 286 ? 8.081 -1.504 -27.246 1.00 90.12 286 SER A N 1
ATOM 2220 C CA . SER A 1 286 ? 7.602 -2.122 -25.998 1.00 90.12 286 SER A CA 1
ATOM 2221 C C . SER A 1 286 ? 8.245 -1.565 -24.716 1.00 90.12 286 SER A C 1
ATOM 2223 O O . SER A 1 286 ? 7.599 -1.559 -23.661 1.00 90.12 286 SER A O 1
ATOM 2225 N N . TYR A 1 287 ? 9.478 -1.052 -24.800 1.00 92.69 287 TYR A N 1
ATOM 2226 C CA . TYR A 1 287 ? 10.268 -0.502 -23.684 1.00 92.69 287 TYR A CA 1
ATOM 2227 C C . TYR A 1 287 ? 10.598 -1.505 -22.556 1.00 92.69 287 TYR A C 1
ATOM 2229 O O . TYR A 1 287 ? 10.495 -1.162 -21.376 1.00 92.69 287 TYR A O 1
ATOM 2237 N N . LEU A 1 288 ? 11.013 -2.735 -22.877 1.00 90.88 288 LEU A N 1
ATOM 2238 C CA . LEU A 1 288 ? 11.537 -3.669 -21.865 1.00 90.88 288 LEU A CA 1
ATOM 2239 C C . LEU A 1 288 ? 12.684 -3.057 -21.030 1.00 90.88 288 LEU A C 1
ATOM 2241 O O . LEU A 1 288 ? 13.602 -2.417 -21.533 1.00 90.88 288 LEU A O 1
ATOM 2245 N N . GLY A 1 289 ? 12.638 -3.252 -19.713 1.00 90.25 289 GLY A N 1
ATOM 2246 C CA . GLY A 1 289 ? 13.644 -2.703 -18.798 1.00 90.25 289 GLY A CA 1
ATOM 2247 C C . GLY A 1 289 ? 13.412 -1.229 -18.448 1.00 90.25 289 GLY A C 1
ATOM 2248 O O . GLY A 1 289 ? 14.297 -0.589 -17.876 1.00 90.25 289 GLY A O 1
ATOM 2249 N N . TYR A 1 290 ? 12.225 -0.685 -18.745 1.00 94.50 290 TYR A N 1
ATOM 2250 C CA . TYR A 1 290 ? 11.795 0.620 -18.229 1.00 94.50 290 TYR A CA 1
ATOM 2251 C C . TYR A 1 290 ? 11.881 0.671 -16.696 1.00 94.50 290 TYR A C 1
ATOM 2253 O O . TYR A 1 290 ? 12.305 1.668 -16.117 1.00 94.50 290 TYR A O 1
ATOM 2261 N N . SER A 1 291 ? 11.534 -0.437 -16.045 1.00 95.25 291 SER A N 1
ATOM 2262 C CA . SER A 1 291 ? 11.760 -0.695 -14.626 1.00 95.25 291 SER A CA 1
ATOM 2263 C C . SER A 1 291 ? 12.328 -2.105 -14.448 1.00 95.25 291 SER A C 1
ATOM 2265 O O . SER A 1 291 ? 12.072 -2.982 -15.278 1.00 95.25 291 SER A O 1
ATOM 2267 N N . VAL A 1 292 ? 13.140 -2.306 -13.409 1.00 94.25 292 VAL A N 1
ATOM 2268 C CA . VAL A 1 292 ? 13.784 -3.589 -13.094 1.00 94.25 292 VAL A CA 1
ATOM 2269 C C . VAL A 1 292 ? 13.773 -3.829 -11.590 1.00 94.25 292 VAL A C 1
ATOM 2271 O O . VAL A 1 292 ? 13.877 -2.871 -10.822 1.00 94.25 292 VAL A O 1
ATOM 2274 N N . ALA A 1 293 ? 13.661 -5.095 -11.204 1.00 94.62 293 ALA A N 1
ATOM 2275 C CA . ALA A 1 293 ? 13.808 -5.592 -9.841 1.00 94.62 293 ALA A CA 1
ATOM 2276 C C . ALA A 1 293 ? 14.348 -7.033 -9.866 1.00 94.62 293 ALA A C 1
ATOM 2278 O O . ALA A 1 293 ? 14.390 -7.665 -10.924 1.00 94.62 293 ALA A O 1
ATOM 2279 N N . ALA A 1 294 ? 14.745 -7.561 -8.711 1.00 93.44 294 ALA A N 1
ATOM 2280 C CA . ALA A 1 294 ? 15.193 -8.944 -8.561 1.00 93.44 294 ALA A CA 1
ATOM 2281 C C . ALA A 1 294 ? 14.470 -9.647 -7.409 1.00 93.44 294 ALA A C 1
ATOM 2283 O O . ALA A 1 294 ? 14.245 -9.038 -6.364 1.00 93.44 294 ALA A O 1
ATOM 2284 N N . GLY A 1 295 ? 14.156 -10.930 -7.589 1.00 93.62 295 GLY A N 1
ATOM 2285 C CA . GLY A 1 295 ? 13.381 -11.733 -6.640 1.00 93.62 295 GLY A CA 1
ATOM 2286 C C . GLY A 1 295 ? 13.504 -13.227 -6.898 1.00 93.62 295 GLY A C 1
ATOM 2287 O O . GLY A 1 295 ? 13.986 -13.617 -7.951 1.00 93.62 295 GLY A O 1
ATOM 2288 N N . GLU A 1 296 ? 13.095 -14.046 -5.940 1.00 94.44 296 GLU A N 1
ATOM 2289 C CA . GLU A 1 296 ? 13.034 -15.506 -6.037 1.00 94.44 296 GLU A CA 1
ATOM 2290 C C . GLU A 1 296 ? 11.612 -15.977 -6.381 1.00 94.44 296 GLU A C 1
ATOM 2292 O O . GLU A 1 296 ? 10.684 -15.809 -5.587 1.00 94.44 296 GLU A O 1
ATOM 2297 N N . PHE A 1 297 ? 11.438 -16.620 -7.536 1.00 94.69 297 PHE A N 1
ATOM 2298 C CA . PHE A 1 297 ? 10.134 -17.119 -7.991 1.00 94.69 297 PHE A CA 1
ATOM 2299 C C . PHE A 1 297 ? 10.152 -18.582 -8.444 1.00 94.69 297 PHE A C 1
ATOM 2301 O O . PHE A 1 297 ? 9.091 -19.194 -8.581 1.00 94.69 297 PHE A O 1
ATOM 2308 N N . THR A 1 298 ? 11.326 -19.168 -8.693 1.00 91.31 298 THR A N 1
ATOM 2309 C CA . THR A 1 298 ? 11.445 -20.562 -9.156 1.00 91.31 298 THR A CA 1
ATOM 2310 C C . THR A 1 298 ? 11.614 -21.574 -8.019 1.00 91.31 298 THR A C 1
ATOM 2312 O O . THR A 1 298 ? 11.335 -22.762 -8.214 1.00 91.31 298 THR A O 1
ATOM 2315 N N . GLY A 1 299 ? 11.994 -21.122 -6.820 1.00 88.00 299 GLY A N 1
ATOM 2316 C CA . GLY A 1 299 ? 12.182 -21.967 -5.639 1.00 88.00 299 GLY A CA 1
ATOM 2317 C C . GLY A 1 299 ? 13.529 -22.696 -5.617 1.00 88.00 299 GLY A C 1
ATOM 2318 O O . GLY A 1 299 ? 13.702 -23.636 -4.835 1.00 88.00 299 GLY A O 1
ATOM 2319 N N . ASP A 1 300 ? 14.478 -22.293 -6.464 1.00 88.38 300 ASP A N 1
ATOM 2320 C CA . ASP A 1 300 ? 15.831 -22.849 -6.539 1.00 88.38 300 ASP A CA 1
ATOM 2321 C C . ASP A 1 300 ? 16.866 -22.046 -5.719 1.00 88.38 300 ASP A C 1
ATOM 2323 O O . ASP A 1 300 ? 18.045 -22.414 -5.661 1.00 88.38 300 ASP A O 1
ATOM 2327 N N . SER A 1 301 ? 16.410 -21.009 -5.005 1.00 85.88 301 SER A N 1
ATOM 2328 C CA . SER A 1 301 ? 17.221 -20.065 -4.223 1.00 85.88 301 SER A CA 1
ATOM 2329 C C . SER A 1 301 ? 18.151 -19.176 -5.064 1.00 85.88 301 SER A C 1
ATOM 2331 O O . SER A 1 301 ? 19.096 -18.587 -4.514 1.00 85.88 301 SER A O 1
ATOM 2333 N N . GLN A 1 302 ? 17.931 -19.087 -6.379 1.00 87.12 302 GLN A N 1
ATOM 2334 C CA . GLN A 1 302 ? 18.531 -18.095 -7.261 1.00 87.12 302 GLN A CA 1
ATOM 2335 C C . GLN A 1 302 ? 17.527 -17.009 -7.638 1.00 87.12 302 GLN A C 1
ATOM 2337 O O . GLN A 1 302 ? 16.442 -17.255 -8.139 1.00 87.12 302 GLN A O 1
ATOM 2342 N N . GLN A 1 303 ? 17.953 -15.753 -7.511 1.00 90.56 303 GLN A N 1
ATOM 2343 C CA . GLN A 1 303 ? 17.088 -14.655 -7.913 1.00 90.56 303 GLN A CA 1
ATOM 2344 C C . GLN A 1 303 ? 16.929 -14.591 -9.435 1.00 90.56 303 GLN A C 1
ATOM 2346 O O . GLN A 1 303 ? 17.904 -14.482 -10.191 1.00 90.56 303 GLN A O 1
ATOM 2351 N N . GLU A 1 304 ? 15.680 -14.548 -9.865 1.00 92.88 304 GLU A N 1
ATOM 2352 C CA . GLU A 1 304 ? 15.255 -14.127 -11.181 1.00 92.88 304 GLU A CA 1
ATOM 2353 C C . GLU A 1 304 ? 15.165 -12.603 -11.283 1.00 92.88 304 GLU A C 1
ATOM 2355 O O . GLU A 1 304 ? 15.161 -11.837 -10.314 1.00 92.88 304 GLU A O 1
ATOM 2360 N N . LEU A 1 305 ? 15.111 -12.157 -12.527 1.00 92.00 305 LEU A N 1
ATOM 2361 C CA . LEU A 1 305 ? 14.931 -10.774 -12.904 1.00 92.00 305 LEU A CA 1
ATOM 2362 C C . LEU A 1 305 ? 13.462 -10.492 -13.188 1.00 92.00 305 LEU A C 1
ATOM 2364 O O . LEU A 1 305 ? 12.818 -11.227 -13.928 1.00 92.00 305 LEU A O 1
ATOM 2368 N N . VAL A 1 306 ? 12.970 -9.362 -12.705 1.00 95.00 306 VAL A N 1
ATOM 2369 C CA . VAL A 1 306 ? 11.655 -8.835 -13.063 1.00 95.00 306 VAL A CA 1
ATOM 2370 C C . VAL A 1 306 ? 11.858 -7.556 -13.855 1.00 95.00 306 VAL A C 1
ATOM 2372 O O . VAL A 1 306 ? 12.546 -6.643 -13.400 1.00 95.00 306 VAL A O 1
ATOM 2375 N N . ALA A 1 307 ? 11.265 -7.475 -15.042 1.00 94.06 307 ALA A N 1
ATOM 2376 C CA . ALA A 1 307 ? 11.370 -6.301 -15.899 1.00 94.06 307 ALA A CA 1
ATOM 2377 C C . ALA A 1 307 ? 9.987 -5.799 -16.313 1.00 94.06 307 ALA A C 1
ATOM 2379 O O . ALA A 1 307 ? 9.114 -6.590 -16.665 1.00 94.06 307 ALA A O 1
ATOM 2380 N N . GLY A 1 308 ? 9.798 -4.479 -16.283 1.00 95.38 308 GLY A N 1
ATOM 2381 C CA . GLY A 1 308 ? 8.588 -3.815 -16.761 1.00 95.38 308 GLY A CA 1
ATOM 2382 C C . GLY A 1 308 ? 8.659 -3.450 -18.243 1.00 95.38 308 GLY A C 1
ATOM 2383 O O . GLY A 1 308 ? 9.680 -2.946 -18.717 1.00 95.38 308 GLY A O 1
ATOM 2384 N N . ILE A 1 309 ? 7.555 -3.693 -18.955 1.00 95.12 309 ILE A N 1
ATOM 2385 C CA . ILE A 1 309 ? 7.370 -3.495 -20.397 1.00 95.12 309 ILE A CA 1
ATOM 2386 C C . ILE A 1 309 ? 6.081 -2.678 -20.621 1.00 95.12 309 ILE A C 1
ATOM 2388 O O . ILE A 1 309 ? 5.063 -3.205 -21.081 1.00 95.12 309 ILE A O 1
ATOM 2392 N N . PRO A 1 310 ? 6.067 -1.378 -20.268 1.00 94.94 310 PRO A N 1
ATOM 2393 C CA . PRO A 1 310 ? 4.833 -0.600 -20.146 1.00 94.94 310 PRO A CA 1
ATOM 2394 C C . PRO A 1 310 ? 4.073 -0.348 -21.450 1.00 94.94 310 PRO A C 1
ATOM 2396 O O . PRO A 1 310 ? 2.891 -0.001 -21.404 1.00 94.94 310 PRO A O 1
ATOM 2399 N N . ARG A 1 311 ? 4.722 -0.504 -22.609 1.00 93.44 311 ARG A N 1
ATOM 2400 C CA . ARG A 1 311 ? 4.091 -0.337 -23.928 1.00 93.44 311 ARG A CA 1
ATOM 2401 C C . ARG A 1 311 ? 3.877 -1.650 -24.676 1.00 93.44 311 ARG A C 1
ATOM 2403 O O . ARG A 1 311 ? 3.269 -1.660 -25.746 1.00 93.44 311 ARG A O 1
ATOM 2410 N N . GLY A 1 312 ? 4.312 -2.757 -24.086 1.00 89.31 312 GLY A N 1
ATOM 2411 C CA . GLY A 1 312 ? 4.130 -4.084 -24.643 1.00 89.31 312 GLY A CA 1
ATOM 2412 C C . GLY A 1 312 ? 2.658 -4.497 -24.746 1.00 89.31 312 GLY A C 1
ATOM 2413 O O . GLY A 1 312 ? 1.772 -3.854 -24.174 1.00 89.31 312 GLY A O 1
ATOM 2414 N N . ALA A 1 313 ? 2.399 -5.574 -25.495 1.00 89.94 313 ALA A N 1
ATOM 2415 C CA . ALA A 1 313 ? 1.057 -6.112 -25.728 1.00 89.94 313 ALA A CA 1
ATOM 2416 C C . ALA A 1 313 ? 0.065 -5.020 -26.180 1.00 89.94 313 ALA A C 1
ATOM 2418 O O . ALA A 1 313 ? -0.940 -4.776 -25.528 1.00 89.94 313 ALA A O 1
ATOM 2419 N N . GLN A 1 314 ? 0.372 -4.305 -27.271 1.00 88.69 314 GLN A N 1
ATOM 2420 C CA . GLN A 1 314 ? -0.481 -3.234 -27.820 1.00 88.69 314 GLN A CA 1
ATOM 2421 C C . GLN A 1 314 ? -0.759 -2.074 -26.834 1.00 88.69 314 GLN A C 1
ATOM 2423 O O . GLN A 1 314 ? -1.840 -1.485 -26.834 1.00 88.69 314 GLN A O 1
ATOM 2428 N N . ASN A 1 315 ? 0.229 -1.695 -26.017 1.00 90.50 315 ASN A N 1
ATOM 2429 C CA . ASN A 1 315 ? 0.125 -0.706 -24.936 1.00 90.50 315 ASN A CA 1
ATOM 2430 C C . ASN A 1 315 ? -0.773 -1.108 -23.751 1.00 90.50 315 ASN A C 1
ATOM 2432 O O . ASN A 1 315 ? -1.080 -0.239 -22.935 1.00 90.50 315 ASN A O 1
ATOM 2436 N N . PHE A 1 316 ? -1.192 -2.370 -23.606 1.00 91.75 316 PHE A N 1
ATOM 2437 C CA . PHE A 1 316 ? -1.726 -2.839 -22.317 1.00 91.75 316 PHE A CA 1
ATOM 2438 C C . PHE A 1 316 ? -0.650 -2.800 -21.224 1.00 91.75 316 PHE A C 1
ATOM 2440 O O . PHE A 1 316 ? -0.960 -2.527 -20.065 1.00 91.75 316 PHE A O 1
ATOM 2447 N N . GLY A 1 317 ? 0.613 -2.978 -21.622 1.00 94.38 317 GLY A N 1
ATOM 2448 C CA . GLY A 1 317 ? 1.750 -3.083 -20.724 1.00 94.38 317 GLY A CA 1
ATOM 2449 C C . GLY A 1 317 ? 1.798 -4.460 -20.072 1.00 94.38 317 GLY A C 1
ATOM 2450 O O . GLY A 1 317 ? 0.767 -5.063 -19.766 1.00 94.38 317 GLY A O 1
ATOM 2451 N N . TYR A 1 318 ? 2.999 -4.988 -19.880 1.00 94.81 318 TYR A N 1
ATOM 2452 C CA . TYR A 1 318 ? 3.189 -6.231 -19.145 1.00 94.81 318 TYR A CA 1
ATOM 2453 C C . TYR A 1 318 ? 4.488 -6.210 -18.342 1.00 94.81 318 TYR A C 1
ATOM 2455 O O . TYR A 1 318 ? 5.349 -5.354 -18.540 1.00 94.81 318 TYR A O 1
ATOM 2463 N N . VAL A 1 319 ? 4.609 -7.135 -17.400 1.00 96.50 319 VAL A N 1
ATOM 2464 C CA . VAL A 1 319 ? 5.817 -7.379 -16.607 1.00 96.50 319 VAL A CA 1
ATOM 2465 C C . VAL A 1 319 ? 6.225 -8.826 -16.819 1.00 96.50 319 VAL A C 1
ATOM 2467 O O . VAL A 1 319 ? 5.362 -9.701 -16.831 1.00 96.50 319 VAL A O 1
ATOM 2470 N N . SER A 1 320 ? 7.518 -9.073 -16.994 1.00 94.50 320 SER A N 1
ATOM 2471 C CA . SER A 1 320 ? 8.054 -10.411 -17.240 1.00 94.50 320 SER A CA 1
ATOM 2472 C C . SER A 1 320 ? 9.037 -10.825 -16.160 1.00 94.50 320 SER A C 1
ATOM 2474 O O . SER A 1 320 ? 9.911 -10.038 -15.788 1.00 94.50 320 SER A O 1
ATOM 2476 N N . ILE A 1 321 ? 8.923 -12.078 -15.725 1.00 94.88 321 ILE A N 1
ATOM 2477 C CA . ILE A 1 321 ? 9.949 -12.778 -14.950 1.00 94.88 321 ILE A CA 1
ATOM 2478 C C . ILE A 1 321 ? 10.907 -13.441 -15.941 1.00 94.88 321 ILE A C 1
ATOM 2480 O O . ILE A 1 321 ? 10.479 -14.146 -16.860 1.00 94.88 321 ILE A O 1
ATOM 2484 N N . ILE A 1 322 ? 12.198 -13.186 -15.773 1.00 91.25 322 ILE A N 1
ATOM 2485 C CA . ILE A 1 322 ? 13.272 -13.605 -16.668 1.00 91.25 322 ILE A CA 1
ATOM 2486 C C . ILE A 1 322 ? 14.312 -14.371 -15.851 1.00 91.25 322 ILE A C 1
ATOM 2488 O O . ILE A 1 322 ? 14.777 -13.905 -14.809 1.00 91.25 322 ILE A O 1
ATOM 2492 N N . ASN A 1 323 ? 14.707 -15.537 -16.348 1.00 89.19 323 ASN A N 1
ATOM 2493 C CA . ASN A 1 323 ? 15.731 -16.362 -15.727 1.00 89.19 323 ASN A CA 1
ATOM 2494 C C . ASN A 1 323 ? 17.101 -15.661 -15.779 1.00 89.19 323 ASN A C 1
ATOM 2496 O O . ASN A 1 323 ? 17.552 -15.209 -16.834 1.00 89.19 323 ASN A O 1
ATOM 2500 N N . SER A 1 324 ? 17.800 -15.591 -14.647 1.00 81.19 324 SER A N 1
ATOM 2501 C CA . SER A 1 324 ? 19.114 -14.940 -14.538 1.00 81.19 324 SER A CA 1
ATOM 2502 C C . SER A 1 324 ? 20.255 -15.751 -15.184 1.00 81.19 324 SER A C 1
ATOM 2504 O O . SER A 1 324 ? 21.335 -15.221 -15.500 1.00 81.19 324 SER A O 1
ATOM 2506 N N . THR A 1 325 ? 20.047 -17.051 -15.421 1.00 80.38 325 THR A N 1
ATOM 2507 C CA . THR A 1 325 ? 21.066 -17.951 -15.976 1.00 80.38 325 THR A CA 1
ATOM 2508 C C . THR A 1 325 ? 21.134 -17.921 -17.503 1.00 80.38 325 THR A C 1
ATOM 2510 O O . THR A 1 325 ? 22.232 -17.760 -18.045 1.00 80.38 325 THR A O 1
ATOM 2513 N N . ASP A 1 326 ? 20.003 -18.007 -18.192 1.00 81.19 326 ASP A N 1
ATOM 2514 C CA . ASP A 1 326 ? 19.917 -18.117 -19.652 1.00 81.19 326 ASP A CA 1
ATOM 2515 C C . ASP A 1 326 ? 19.125 -16.979 -20.321 1.00 81.19 326 ASP A C 1
ATOM 2517 O O . ASP A 1 326 ? 19.025 -16.956 -21.545 1.00 81.19 326 ASP A O 1
ATOM 2521 N N . MET A 1 327 ? 18.632 -16.002 -19.546 1.00 81.81 327 MET A N 1
ATOM 2522 C CA . MET A 1 327 ? 17.829 -14.863 -20.018 1.00 81.81 327 MET A CA 1
ATOM 2523 C C . MET A 1 327 ? 16.496 -15.261 -20.667 1.00 81.81 327 MET A C 1
ATOM 2525 O O . MET A 1 327 ? 15.922 -14.482 -21.432 1.00 81.81 327 MET A O 1
ATOM 2529 N N . THR A 1 328 ? 15.985 -16.459 -20.375 1.00 87.50 328 THR A N 1
ATOM 2530 C CA . THR A 1 328 ? 14.696 -16.914 -20.903 1.00 87.50 328 THR A CA 1
ATOM 2531 C C . THR A 1 328 ? 13.523 -16.288 -20.150 1.00 87.50 328 THR A C 1
ATOM 2533 O O . THR A 1 328 ? 13.581 -16.053 -18.943 1.00 87.50 328 THR A O 1
ATOM 2536 N N . PHE A 1 329 ? 12.441 -15.996 -20.872 1.00 89.38 329 PHE A N 1
ATOM 2537 C CA . PHE A 1 329 ? 11.199 -15.489 -20.291 1.00 89.38 329 PHE A CA 1
ATOM 2538 C C . PHE A 1 329 ? 10.418 -16.647 -19.664 1.00 89.38 329 PHE A C 1
ATOM 2540 O O . PHE A 1 329 ? 10.111 -17.620 -20.351 1.00 89.38 329 PHE A O 1
ATOM 2547 N N . ILE A 1 330 ? 10.088 -16.529 -18.378 1.00 92.00 330 ILE A N 1
ATOM 2548 C CA . ILE A 1 330 ? 9.412 -17.579 -17.607 1.00 92.00 330 ILE A CA 1
ATOM 2549 C C . ILE A 1 330 ? 7.900 -17.340 -17.594 1.00 92.00 330 ILE A C 1
ATOM 2551 O O . ILE A 1 330 ? 7.122 -18.202 -17.996 1.00 92.00 330 ILE A O 1
ATOM 2555 N N . GLN A 1 331 ? 7.478 -16.158 -17.141 1.00 93.88 331 GLN A N 1
ATOM 2556 C CA . GLN A 1 331 ? 6.071 -15.829 -16.919 1.00 93.88 331 GLN A CA 1
ATOM 2557 C C . GLN A 1 331 ? 5.820 -14.337 -17.125 1.00 93.88 331 GLN A C 1
ATOM 2559 O O . GLN A 1 331 ? 6.690 -13.510 -16.846 1.00 93.88 331 GLN A O 1
ATOM 2564 N N . ASN A 1 332 ? 4.618 -14.000 -17.599 1.00 94.94 332 ASN A N 1
ATOM 2565 C CA . ASN A 1 332 ? 4.205 -12.631 -17.890 1.00 94.94 332 ASN A CA 1
ATOM 2566 C C . ASN A 1 332 ? 2.931 -12.260 -17.124 1.00 94.94 332 ASN A C 1
ATOM 2568 O O . ASN A 1 332 ? 2.000 -13.057 -17.041 1.00 94.94 332 ASN A O 1
ATOM 2572 N N . PHE A 1 333 ? 2.866 -11.012 -16.666 1.00 95.81 333 PHE A N 1
ATOM 2573 C CA . PHE A 1 333 ? 1.678 -10.375 -16.098 1.00 95.81 333 PHE A CA 1
ATOM 2574 C C . PHE A 1 333 ? 1.229 -9.265 -17.035 1.00 95.81 333 PHE A C 1
ATOM 2576 O O . PHE A 1 333 ? 2.013 -8.360 -17.310 1.00 95.81 333 PHE A O 1
ATOM 2583 N N . THR A 1 334 ? -0.001 -9.310 -17.535 1.00 95.50 334 THR A N 1
ATOM 2584 C CA . THR A 1 334 ? -0.521 -8.311 -18.483 1.00 95.50 334 THR A CA 1
ATOM 2585 C C . THR A 1 334 ? -1.472 -7.347 -17.782 1.00 95.50 334 THR A C 1
ATOM 2587 O O . THR A 1 334 ? -2.296 -7.762 -16.972 1.00 95.50 334 THR A O 1
ATOM 2590 N N . GLY A 1 335 ? -1.360 -6.056 -18.093 1.00 92.94 335 GLY A N 1
ATOM 2591 C CA . GLY A 1 335 ? -2.267 -5.036 -17.581 1.00 92.94 335 GLY A CA 1
ATOM 2592 C C . GLY A 1 335 ? -3.684 -5.181 -18.140 1.00 92.94 335 GLY A C 1
ATOM 2593 O O . GLY A 1 335 ? -3.887 -5.630 -19.263 1.00 92.94 335 GLY A O 1
ATOM 2594 N N . GLU A 1 336 ? -4.681 -4.746 -17.373 1.00 92.06 336 GLU A N 1
ATOM 2595 C CA . GLU A 1 336 ? -6.101 -4.833 -17.758 1.00 92.06 336 GLU A CA 1
ATOM 2596 C C . GLU A 1 336 ? -6.564 -3.706 -18.704 1.00 92.06 336 GLU A C 1
ATOM 2598 O O . GLU A 1 336 ? -7.610 -3.805 -19.345 1.00 92.06 336 GLU A O 1
ATOM 2603 N N . GLN A 1 337 ? -5.811 -2.601 -18.780 1.00 92.25 337 GLN A N 1
ATOM 2604 C CA . GLN A 1 337 ? -6.209 -1.393 -19.504 1.00 92.25 337 GLN A CA 1
ATOM 2605 C C . GLN A 1 337 ? -5.073 -0.851 -20.377 1.00 92.25 337 GLN A C 1
ATOM 2607 O O . GLN A 1 337 ? -3.985 -0.536 -19.887 1.00 92.25 337 GLN A O 1
ATOM 2612 N N . MET A 1 338 ? -5.375 -0.652 -21.662 1.00 92.12 338 MET A N 1
ATOM 2613 C CA . MET A 1 338 ? -4.497 0.027 -22.618 1.00 92.12 338 MET A CA 1
ATOM 2614 C C . MET A 1 338 ? -4.107 1.425 -22.144 1.00 92.12 338 MET A C 1
ATOM 2616 O O . MET A 1 338 ? -4.932 2.170 -21.619 1.00 92.12 338 MET A O 1
ATOM 2620 N N . ALA A 1 339 ? -2.856 1.800 -22.398 1.00 92.88 339 ALA A N 1
ATOM 2621 C CA . ALA A 1 339 ? -2.266 3.083 -22.043 1.00 92.88 339 ALA A CA 1
ATOM 2622 C C . ALA A 1 339 ? -2.297 3.403 -20.538 1.00 92.88 339 ALA A C 1
ATOM 2624 O O . ALA A 1 339 ? -2.109 4.556 -20.177 1.00 92.88 339 ALA A O 1
ATOM 2625 N N . SER A 1 340 ? -2.474 2.405 -19.662 1.00 94.50 340 SER A N 1
ATOM 2626 C CA . SER A 1 340 ? -2.328 2.567 -18.205 1.00 94.50 340 SER A CA 1
ATOM 2627 C C . SER A 1 340 ? -0.862 2.595 -17.742 1.00 94.50 340 SER A C 1
ATOM 2629 O O . SER A 1 340 ? -0.575 2.972 -16.601 1.00 94.50 340 SER A O 1
ATOM 2631 N N . TYR A 1 341 ? 0.065 2.250 -18.649 1.00 96.19 341 TYR A N 1
ATOM 2632 C CA . TYR A 1 341 ? 1.509 2.152 -18.409 1.00 96.19 341 TYR A CA 1
ATOM 2633 C C . TYR A 1 341 ? 1.859 1.110 -17.333 1.00 96.19 341 TYR A C 1
ATOM 2635 O O . TYR A 1 341 ? 2.739 1.323 -16.499 1.00 96.19 341 TYR A O 1
ATOM 2643 N N . PHE A 1 342 ? 1.140 -0.015 -17.338 1.00 97.56 342 PHE A N 1
ATOM 2644 C CA . PHE A 1 342 ? 1.374 -1.151 -16.451 1.00 97.56 342 PHE A CA 1
ATOM 2645 C C . PHE A 1 342 ? 2.807 -1.679 -16.600 1.00 97.56 342 PHE A C 1
ATOM 2647 O O . PHE A 1 342 ? 3.206 -2.084 -17.686 1.00 97.56 342 PHE A O 1
ATOM 2654 N N . GLY A 1 343 ? 3.586 -1.662 -15.517 1.00 96.00 343 GLY A N 1
ATOM 2655 C CA . GLY A 1 343 ? 5.028 -1.945 -15.554 1.00 96.00 343 GLY A CA 1
ATOM 2656 C C . GLY A 1 343 ? 5.905 -0.687 -15.524 1.00 96.00 343 GLY A C 1
ATOM 2657 O O . GLY A 1 343 ? 7.121 -0.781 -15.697 1.00 96.00 343 GLY A O 1
ATOM 2658 N N . TYR A 1 344 ? 5.324 0.496 -15.274 1.00 96.94 344 TYR A N 1
ATOM 2659 C CA . TYR A 1 344 ? 6.083 1.732 -15.035 1.00 96.94 344 TYR A CA 1
ATOM 2660 C C . TYR A 1 344 ? 7.066 1.583 -13.864 1.00 96.94 344 TYR A C 1
ATOM 2662 O O . TYR A 1 344 ? 8.197 2.052 -13.940 1.00 96.94 344 TYR A O 1
ATOM 2670 N N . THR A 1 345 ? 6.631 0.924 -12.790 1.00 97.00 345 THR A N 1
ATOM 2671 C CA . THR A 1 345 ? 7.455 0.550 -11.636 1.00 97.00 345 THR A CA 1
ATOM 2672 C C . THR A 1 345 ? 7.175 -0.902 -11.293 1.00 97.00 345 THR A C 1
ATOM 2674 O O . THR A 1 345 ? 6.027 -1.349 -11.385 1.00 97.00 345 THR A O 1
ATOM 2677 N N . VAL A 1 346 ? 8.222 -1.612 -10.891 1.00 97.00 346 VAL A N 1
ATOM 2678 C CA . VAL A 1 346 ? 8.160 -2.976 -10.370 1.00 97.00 346 VAL A CA 1
ATOM 2679 C C . VAL A 1 346 ? 8.945 -3.021 -9.067 1.00 97.00 346 VAL A C 1
ATOM 2681 O O . VAL A 1 346 ? 10.019 -2.424 -8.978 1.00 97.00 346 VAL A O 1
ATOM 2684 N N . THR A 1 347 ? 8.390 -3.691 -8.065 1.00 96.31 347 THR A N 1
ATOM 2685 C CA . THR A 1 347 ? 9.006 -3.849 -6.745 1.00 96.31 347 THR A CA 1
ATOM 2686 C C . THR A 1 347 ? 8.743 -5.261 -6.262 1.00 96.31 347 THR A C 1
ATOM 2688 O O . THR A 1 347 ? 7.649 -5.782 -6.462 1.00 96.31 347 THR A O 1
ATOM 2691 N N . VAL A 1 348 ? 9.749 -5.864 -5.640 1.00 96.56 348 VAL A N 1
ATOM 2692 C CA . VAL A 1 348 ? 9.672 -7.211 -5.081 1.00 96.56 348 VAL A CA 1
ATOM 2693 C C . VAL A 1 348 ? 9.782 -7.122 -3.564 1.00 96.56 348 VAL A C 1
ATOM 2695 O O . VAL A 1 348 ? 10.624 -6.372 -3.062 1.00 96.56 348 VAL A O 1
ATOM 2698 N N . SER A 1 349 ? 8.909 -7.828 -2.850 1.00 95.50 349 SER A N 1
ATOM 2699 C CA . SER A 1 349 ? 8.895 -7.899 -1.385 1.00 95.50 349 SER A CA 1
ATOM 2700 C C . SER A 1 349 ? 8.001 -9.045 -0.926 1.00 95.50 349 SER A C 1
ATOM 2702 O O . SER A 1 349 ? 6.938 -9.223 -1.499 1.00 95.50 349 SER A O 1
ATOM 2704 N N . ASP A 1 350 ? 8.405 -9.776 0.108 1.00 96.44 350 ASP A N 1
ATOM 2705 C CA . ASP A 1 350 ? 7.561 -10.740 0.827 1.00 96.44 350 ASP A CA 1
ATOM 2706 C C . ASP A 1 350 ? 6.635 -9.985 1.800 1.00 96.44 350 ASP A C 1
ATOM 2708 O O . ASP A 1 350 ? 7.035 -9.669 2.924 1.00 96.44 350 ASP A O 1
ATOM 2712 N N . VAL A 1 351 ? 5.435 -9.589 1.365 1.00 95.88 351 VAL A N 1
ATOM 2713 C CA . VAL A 1 351 ? 4.564 -8.707 2.175 1.00 95.88 351 VAL A CA 1
ATOM 2714 C C . VAL A 1 351 ? 3.760 -9.468 3.227 1.00 95.88 351 VAL A C 1
ATOM 2716 O O . VAL A 1 351 ? 3.336 -8.880 4.223 1.00 95.88 351 VAL A O 1
ATOM 2719 N N . ASN A 1 352 ? 3.547 -10.768 3.023 1.00 94.81 352 ASN A N 1
ATOM 2720 C CA . ASN A 1 352 ? 2.808 -11.641 3.935 1.00 94.81 352 ASN A CA 1
ATOM 2721 C C . ASN A 1 352 ? 3.722 -12.502 4.833 1.00 94.81 352 ASN A C 1
ATOM 2723 O O . ASN A 1 352 ? 3.204 -13.269 5.650 1.00 94.81 352 ASN A O 1
ATOM 2727 N N . ASN A 1 353 ? 5.042 -12.323 4.732 1.00 94.56 353 ASN A N 1
ATOM 2728 C CA . ASN A 1 353 ? 6.088 -13.001 5.499 1.00 94.56 353 ASN A CA 1
ATOM 2729 C C . ASN A 1 353 ? 5.963 -14.532 5.468 1.00 94.56 353 ASN A C 1
ATOM 2731 O O . ASN A 1 353 ? 6.072 -15.205 6.501 1.00 94.56 353 ASN A O 1
ATOM 2735 N N . ASP A 1 354 ? 5.680 -15.091 4.290 1.00 93.50 354 ASP A N 1
ATOM 2736 C CA . ASP A 1 354 ? 5.613 -16.541 4.082 1.00 93.50 354 ASP A CA 1
ATOM 2737 C C . ASP A 1 3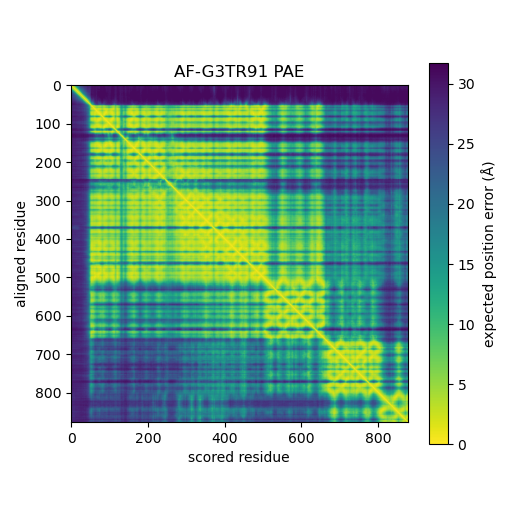54 ? 6.921 -17.144 3.535 1.00 93.50 354 ASP A C 1
ATOM 2739 O O . ASP A 1 354 ? 7.046 -18.369 3.416 1.00 93.50 354 ASP A O 1
ATOM 2743 N N . GLY A 1 355 ? 7.930 -16.298 3.303 1.00 92.19 355 GLY A N 1
ATOM 2744 C CA . GLY A 1 355 ? 9.248 -16.660 2.800 1.00 92.19 355 GLY A CA 1
ATOM 2745 C C . GLY A 1 355 ? 9.358 -16.657 1.275 1.00 92.19 355 GLY A C 1
ATOM 2746 O O . GLY A 1 355 ? 10.438 -16.978 0.769 1.00 92.19 355 GLY A O 1
ATOM 2747 N N . MET A 1 356 ? 8.289 -16.327 0.546 1.00 94.06 356 MET A N 1
ATOM 2748 C CA . MET A 1 356 ? 8.293 -16.171 -0.907 1.00 94.06 356 MET A CA 1
ATOM 2749 C C . MET A 1 356 ? 8.237 -14.692 -1.295 1.00 94.06 356 MET A C 1
ATOM 2751 O O . MET A 1 356 ? 7.572 -13.880 -0.667 1.00 94.06 356 MET A O 1
ATOM 2755 N N . ASP A 1 357 ? 8.950 -14.328 -2.359 1.00 95.69 357 ASP A N 1
ATOM 2756 C CA . ASP A 1 357 ? 8.954 -12.951 -2.845 1.00 95.69 357 ASP A CA 1
ATOM 2757 C C . ASP A 1 357 ? 7.644 -12.657 -3.619 1.00 95.69 357 ASP A C 1
ATOM 2759 O O . ASP A 1 357 ? 7.292 -13.385 -4.553 1.00 95.69 357 ASP A O 1
ATOM 2763 N N . ASP A 1 358 ? 6.940 -11.571 -3.282 1.00 96.50 358 ASP A N 1
ATOM 2764 C CA . ASP A 1 358 ? 5.754 -11.098 -4.011 1.00 96.50 358 ASP A CA 1
ATOM 2765 C C . ASP A 1 358 ? 6.101 -9.977 -4.997 1.00 96.50 358 ASP A C 1
ATOM 2767 O O . ASP A 1 358 ? 7.124 -9.295 -4.873 1.00 96.50 358 ASP A O 1
ATOM 2771 N N . ILE A 1 359 ? 5.227 -9.744 -5.984 1.00 97.50 359 ILE A N 1
ATOM 2772 C CA . ILE A 1 359 ? 5.451 -8.735 -7.030 1.00 97.50 359 ILE A CA 1
ATOM 2773 C C . ILE A 1 359 ? 4.416 -7.618 -6.937 1.00 97.50 359 ILE A C 1
ATOM 2775 O O . ILE A 1 359 ? 3.210 -7.846 -7.044 1.00 97.50 359 ILE A O 1
ATOM 2779 N N . LEU A 1 360 ? 4.899 -6.379 -6.845 1.00 97.94 360 LEU A N 1
ATOM 2780 C CA . LEU A 1 360 ? 4.092 -5.174 -6.968 1.00 97.94 360 LEU A CA 1
ATOM 2781 C C . LEU A 1 360 ? 4.353 -4.469 -8.297 1.00 97.94 360 LEU A C 1
ATOM 2783 O O . LEU A 1 360 ? 5.499 -4.196 -8.659 1.00 97.94 360 LEU A O 1
ATOM 2787 N N . ILE A 1 361 ? 3.277 -4.114 -9.000 1.00 98.38 361 ILE A N 1
ATOM 2788 C CA . ILE A 1 361 ? 3.335 -3.483 -10.322 1.00 98.38 361 ILE A CA 1
ATOM 2789 C C . ILE A 1 361 ? 2.518 -2.195 -10.323 1.00 98.38 361 ILE A C 1
ATOM 2791 O O . ILE A 1 361 ? 1.330 -2.198 -10.002 1.00 98.38 361 ILE A O 1
ATOM 2795 N N . GLY A 1 362 ? 3.140 -1.085 -10.723 1.00 97.69 362 GLY A N 1
ATOM 2796 C CA . GLY A 1 362 ? 2.459 0.202 -10.867 1.00 97.69 362 GLY A CA 1
ATOM 2797 C C . GLY A 1 362 ? 1.967 0.481 -12.287 1.00 97.69 362 GLY A C 1
ATOM 2798 O O . GLY A 1 362 ? 2.674 0.246 -13.271 1.00 97.69 362 GLY A O 1
ATOM 2799 N N . ALA A 1 363 ? 0.763 1.044 -12.369 1.00 97.62 363 ALA A N 1
ATOM 2800 C CA . ALA A 1 363 ? 0.109 1.563 -13.566 1.00 97.62 363 ALA A CA 1
ATOM 2801 C C . ALA A 1 363 ? -0.374 3.006 -13.287 1.00 97.62 363 ALA A C 1
ATOM 2803 O O . ALA A 1 363 ? -1.550 3.237 -12.979 1.00 97.62 363 ALA A O 1
ATOM 2804 N N . PRO A 1 364 ? 0.534 4.000 -13.312 1.00 96.81 364 PRO A N 1
ATOM 2805 C CA . PRO A 1 364 ? 0.273 5.337 -12.780 1.00 96.81 364 PRO A CA 1
ATOM 2806 C C . PRO A 1 364 ? -0.785 6.134 -13.542 1.00 96.81 364 PRO A C 1
ATOM 2808 O O . PRO A 1 364 ? -1.385 7.034 -12.965 1.00 96.81 364 PRO A O 1
ATOM 2811 N N . ILE A 1 365 ? -1.035 5.821 -14.812 1.00 95.38 365 ILE A N 1
ATOM 2812 C CA . ILE A 1 365 ? -2.023 6.527 -15.645 1.00 95.38 365 ILE A CA 1
ATOM 2813 C C . ILE A 1 365 ? -3.278 5.679 -15.892 1.00 95.38 365 ILE A C 1
ATOM 2815 O O . ILE A 1 365 ? -4.024 5.905 -16.841 1.00 95.38 365 ILE A O 1
ATOM 2819 N N . PHE A 1 366 ? -3.531 4.704 -15.015 1.00 95.94 366 PHE A N 1
ATOM 2820 C CA . PHE A 1 366 ? -4.768 3.935 -15.007 1.00 95.94 366 PHE A CA 1
ATOM 2821 C C . PHE A 1 366 ? -5.997 4.830 -14.794 1.00 95.94 366 PHE A C 1
ATOM 2823 O O . PHE A 1 366 ? -6.020 5.679 -13.894 1.00 95.94 366 PHE A O 1
ATOM 2830 N N . MET A 1 367 ? -7.038 4.599 -15.595 1.00 92.81 367 MET A N 1
ATOM 2831 C CA . MET A 1 367 ? -8.311 5.302 -15.515 1.00 92.81 367 MET A CA 1
ATOM 2832 C C . MET A 1 367 ? -9.395 4.439 -14.879 1.00 92.81 367 MET A C 1
ATOM 2834 O O . MET A 1 367 ? -9.794 3.411 -15.429 1.00 92.81 367 MET A O 1
ATOM 2838 N N . GLU A 1 368 ? -9.940 4.919 -13.769 1.00 89.81 368 GLU A N 1
ATOM 2839 C CA . GLU A 1 368 ? -11.117 4.338 -13.140 1.00 89.81 368 GLU A CA 1
ATOM 2840 C C . GLU A 1 368 ? -12.387 4.813 -13.856 1.00 89.81 368 GLU A C 1
ATOM 2842 O O . GLU A 1 368 ? -12.510 5.980 -14.252 1.00 89.81 368 GLU A O 1
ATOM 2847 N N . ARG A 1 369 ? -13.334 3.890 -14.040 1.00 82.69 369 ARG A N 1
ATOM 2848 C CA . ARG A 1 369 ? -14.662 4.163 -14.594 1.00 82.69 369 ARG A CA 1
ATOM 2849 C C . ARG A 1 369 ? -15.700 3.894 -13.512 1.00 82.69 369 ARG A C 1
ATOM 2851 O O . ARG A 1 369 ? -16.004 2.739 -13.240 1.00 82.69 369 ARG A O 1
ATOM 2858 N N . GLU A 1 370 ? -16.262 4.943 -12.921 1.00 73.75 370 GLU A N 1
ATOM 2859 C CA . GLU A 1 370 ? -17.499 4.798 -12.144 1.00 73.75 370 GLU A CA 1
ATOM 2860 C C . GLU A 1 370 ? -18.685 4.804 -13.118 1.00 73.75 370 GLU A C 1
ATOM 2862 O O . GLU A 1 370 ? -18.664 5.536 -14.116 1.00 73.75 370 GLU A O 1
ATOM 2867 N N . PHE A 1 371 ? -19.711 3.997 -12.835 1.00 53.94 371 PHE A N 1
ATOM 2868 C CA . PHE A 1 371 ? -20.936 3.910 -13.635 1.00 53.94 371 PHE A CA 1
ATOM 2869 C C . PHE A 1 371 ? -21.517 5.324 -13.860 1.00 53.94 371 PHE A C 1
ATOM 2871 O O . PHE A 1 371 ? -21.640 6.094 -12.913 1.00 53.94 371 PHE A O 1
ATOM 2878 N N . GLU A 1 372 ? -21.803 5.685 -15.118 1.00 61.19 372 GLU A N 1
ATOM 2879 C CA . GLU A 1 372 ? -22.275 7.016 -15.575 1.00 61.19 372 GLU A CA 1
ATOM 2880 C C . GLU A 1 372 ? -21.268 8.190 -15.545 1.00 61.19 372 GLU A C 1
ATOM 2882 O O . GLU A 1 372 ? -21.602 9.292 -15.988 1.00 61.19 372 GLU A O 1
ATOM 2887 N N . SER A 1 373 ? -20.024 7.992 -15.096 1.00 67.62 373 SER A N 1
ATOM 2888 C CA . SER A 1 373 ? -19.011 9.059 -15.041 1.00 67.62 373 SER A CA 1
ATOM 2889 C C . SER A 1 373 ? -17.985 8.993 -16.182 1.00 67.62 373 SER A C 1
ATOM 2891 O O . SER A 1 373 ? -17.710 7.936 -16.751 1.00 67.62 373 SER A O 1
ATOM 2893 N N . ASN A 1 374 ? -17.379 10.141 -16.510 1.00 79.25 374 ASN A N 1
ATOM 2894 C CA . ASN A 1 374 ? -16.214 10.171 -17.396 1.00 79.25 374 ASN A CA 1
ATOM 2895 C C . ASN A 1 374 ? -15.027 9.444 -16.740 1.00 79.25 374 ASN A C 1
ATOM 2897 O O . ASN A 1 374 ? -14.848 9.585 -15.527 1.00 79.25 374 ASN A O 1
ATOM 2901 N N . PRO A 1 375 ? -14.183 8.742 -17.521 1.00 83.06 375 PRO A N 1
ATOM 2902 C CA . PRO A 1 375 ? -12.997 8.077 -16.994 1.00 83.06 375 PRO A CA 1
ATOM 2903 C C . PRO A 1 375 ? -12.084 9.079 -16.278 1.00 83.06 375 PRO A C 1
ATOM 2905 O O . PRO A 1 375 ? -11.795 10.159 -16.801 1.00 83.06 375 PRO A O 1
ATOM 2908 N N . LYS A 1 376 ? -11.634 8.715 -15.076 1.00 90.25 376 LYS A N 1
ATOM 2909 C CA . LYS A 1 376 ? -10.747 9.533 -14.241 1.00 90.25 376 LYS A CA 1
ATOM 2910 C C . LYS A 1 376 ? -9.397 8.838 -14.124 1.00 90.25 376 LYS A C 1
ATOM 2912 O O . LYS A 1 376 ? -9.321 7.745 -13.575 1.00 90.25 376 LYS A O 1
ATOM 2917 N N . GLU A 1 377 ? -8.331 9.473 -14.605 1.00 93.31 377 GLU A N 1
ATOM 2918 C CA . GLU A 1 377 ? -6.958 9.001 -14.377 1.00 93.31 377 GLU A CA 1
ATOM 2919 C C . GLU A 1 377 ? -6.642 9.097 -12.884 1.00 93.31 377 GLU A C 1
ATOM 2921 O O . GLU A 1 377 ? -6.530 10.199 -12.356 1.00 93.31 377 GLU A O 1
ATOM 2926 N N . VAL A 1 378 ? -6.510 7.969 -12.195 1.00 93.69 378 VAL A N 1
ATOM 2927 C CA . VAL A 1 378 ? -6.223 7.927 -10.751 1.00 93.69 378 VAL A CA 1
ATOM 2928 C C . VAL A 1 378 ? -4.929 7.185 -10.430 1.00 93.69 378 VAL A C 1
ATOM 2930 O O . VAL A 1 378 ? -4.290 7.485 -9.418 1.00 93.69 378 VAL A O 1
ATOM 2933 N N . GLY A 1 379 ? -4.506 6.285 -11.319 1.00 96.06 379 GLY A N 1
ATOM 2934 C CA . GLY A 1 379 ? -3.390 5.377 -11.093 1.00 96.06 379 GLY A CA 1
ATOM 2935 C C . GLY A 1 379 ? -3.776 4.176 -10.229 1.00 96.06 379 GLY A C 1
ATOM 2936 O O . GLY A 1 379 ? -4.699 4.237 -9.410 1.00 96.06 379 GLY A O 1
ATOM 2937 N N . ARG A 1 380 ? -3.078 3.061 -10.432 1.00 96.38 380 ARG A N 1
ATOM 2938 C CA . ARG A 1 380 ? -3.361 1.775 -9.786 1.00 96.38 380 ARG A CA 1
ATOM 2939 C C . ARG A 1 380 ? -2.064 1.016 -9.517 1.00 96.38 380 ARG A C 1
ATOM 2941 O O . ARG A 1 380 ? -1.105 1.144 -10.276 1.00 96.38 380 ARG A O 1
ATOM 2948 N N . VAL A 1 381 ? -2.038 0.242 -8.438 1.00 97.88 381 VAL A N 1
ATOM 2949 C CA . VAL A 1 381 ? -0.965 -0.702 -8.103 1.00 97.88 381 VAL A CA 1
ATOM 2950 C C . VAL A 1 381 ? -1.582 -2.079 -7.898 1.00 97.88 381 VAL A C 1
ATOM 2952 O O . VAL A 1 381 ? -2.642 -2.198 -7.287 1.00 97.88 381 VAL A O 1
ATOM 2955 N N . TYR A 1 382 ? -0.920 -3.095 -8.432 1.00 97.62 382 TYR A N 1
ATOM 2956 C CA . TYR A 1 382 ? -1.322 -4.494 -8.350 1.00 97.62 382 TYR A CA 1
ATOM 2957 C C . TYR A 1 382 ? -0.301 -5.238 -7.504 1.00 97.62 382 TYR A C 1
ATOM 2959 O O . TYR A 1 382 ? 0.895 -5.095 -7.754 1.00 97.62 382 TYR A O 1
ATOM 2967 N N . LEU A 1 383 ? -0.769 -6.016 -6.536 1.00 97.62 383 LEU A N 1
ATOM 2968 C CA . LEU A 1 383 ? 0.039 -6.940 -5.749 1.00 97.62 383 LEU A CA 1
ATOM 2969 C C . LEU A 1 383 ? -0.311 -8.368 -6.166 1.00 97.62 383 LEU A C 1
ATOM 2971 O O . LEU A 1 383 ? -1.463 -8.782 -6.046 1.00 97.62 383 LEU A O 1
ATOM 2975 N N . TYR A 1 384 ? 0.689 -9.109 -6.624 1.00 97.00 384 TYR A N 1
ATOM 2976 C CA . TYR A 1 384 ? 0.596 -10.528 -6.935 1.00 97.00 384 TYR A CA 1
ATOM 2977 C C . TYR A 1 384 ? 1.318 -11.313 -5.845 1.00 97.00 384 TYR A C 1
ATOM 2979 O O . TYR A 1 384 ? 2.548 -11.317 -5.811 1.00 97.00 384 TYR A O 1
ATOM 2987 N N . LEU A 1 385 ? 0.539 -11.956 -4.970 1.00 96.12 385 LEU A N 1
ATOM 2988 C CA . LEU A 1 385 ? 1.066 -12.795 -3.894 1.00 96.12 385 LEU A CA 1
ATOM 2989 C C . LEU A 1 385 ? 1.482 -14.158 -4.431 1.00 96.12 385 LEU A C 1
ATOM 2991 O O . LEU A 1 385 ? 0.660 -14.852 -5.046 1.00 96.12 385 LEU A O 1
ATOM 2995 N N . GLN A 1 386 ? 2.719 -14.559 -4.178 1.00 95.31 386 GLN A N 1
ATOM 2996 C CA . GLN A 1 386 ? 3.220 -15.867 -4.573 1.00 95.31 386 GLN A CA 1
ATOM 2997 C C . GLN A 1 386 ? 2.719 -16.927 -3.579 1.00 95.31 386 GLN A C 1
ATOM 2999 O O . GLN A 1 386 ? 2.924 -16.824 -2.383 1.00 95.31 386 GLN A O 1
ATOM 3004 N N . SER A 1 387 ? 1.998 -17.949 -4.052 1.00 92.38 387 SER A N 1
ATOM 3005 C CA . SER A 1 387 ? 1.497 -19.045 -3.190 1.00 92.38 387 SER A CA 1
ATOM 3006 C C . SER A 1 387 ? 2.342 -20.311 -3.261 1.00 92.38 387 SER A C 1
ATOM 3008 O O . SER A 1 387 ? 2.335 -21.124 -2.339 1.00 92.38 387 SER A O 1
ATOM 3010 N N . SER A 1 388 ? 3.024 -20.503 -4.380 1.00 92.12 388 SER A N 1
ATOM 3011 C CA . SER A 1 388 ? 4.034 -21.533 -4.606 1.00 92.12 388 SER A CA 1
ATOM 3012 C C . SER A 1 388 ? 4.876 -21.095 -5.809 1.00 92.12 388 SER A C 1
ATOM 3014 O O . SER A 1 388 ? 4.424 -20.198 -6.525 1.00 92.12 388 SER A O 1
ATOM 3016 N N . PRO A 1 389 ? 6.042 -21.708 -6.083 1.00 92.81 389 PRO A N 1
ATOM 3017 C CA . PRO A 1 389 ? 6.906 -21.283 -7.183 1.00 92.81 389 PRO A CA 1
ATOM 3018 C C . PRO A 1 389 ? 6.140 -21.075 -8.496 1.00 92.81 389 PRO A C 1
ATOM 3020 O O . PRO A 1 389 ? 5.448 -21.985 -8.961 1.00 92.81 389 PRO A O 1
ATOM 3023 N N . LEU A 1 390 ? 6.235 -19.865 -9.059 1.00 91.69 390 LEU A N 1
ATOM 3024 C CA . LEU A 1 390 ? 5.561 -19.406 -10.290 1.00 91.69 390 LEU A CA 1
ATOM 3025 C C . LEU A 1 390 ? 4.015 -19.401 -10.268 1.00 91.69 390 LEU A C 1
ATOM 3027 O O . LEU A 1 390 ? 3.364 -19.156 -11.289 1.00 91.69 390 LEU A O 1
ATOM 3031 N N . ILE A 1 391 ? 3.392 -19.650 -9.116 1.00 94.06 391 ILE A N 1
ATOM 3032 C CA . ILE A 1 391 ? 1.936 -19.641 -8.946 1.00 94.06 391 ILE A CA 1
ATOM 3033 C C . ILE A 1 391 ? 1.559 -18.470 -8.046 1.00 94.06 391 ILE A C 1
ATOM 3035 O O . ILE A 1 391 ? 1.817 -18.470 -6.841 1.00 94.06 391 ILE A O 1
ATOM 3039 N N . PHE A 1 392 ? 0.889 -17.492 -8.646 1.00 94.25 392 PHE A N 1
ATOM 3040 C CA . PHE A 1 392 ? 0.431 -16.277 -7.984 1.00 94.25 392 PHE A CA 1
ATOM 3041 C C . PHE A 1 392 ? -1.082 -16.319 -7.767 1.00 94.25 392 PHE A C 1
ATOM 3043 O O . PHE A 1 392 ? -1.817 -16.887 -8.578 1.00 94.25 392 PHE A O 1
ATOM 3050 N N . ARG A 1 393 ? -1.552 -15.712 -6.674 1.00 92.88 393 ARG A N 1
ATOM 3051 C CA . ARG A 1 393 ? -2.985 -15.470 -6.449 1.00 92.88 393 ARG A CA 1
ATOM 3052 C C . ARG A 1 393 ? -3.497 -14.380 -7.386 1.00 92.88 393 ARG A C 1
ATOM 3054 O O . ARG A 1 393 ? -2.716 -13.635 -7.982 1.00 92.88 393 ARG A O 1
ATOM 3061 N N . ASP A 1 394 ? -4.819 -14.255 -7.448 1.00 91.12 394 ASP A N 1
ATOM 3062 C CA . ASP A 1 394 ? -5.453 -13.101 -8.075 1.00 91.12 394 ASP A CA 1
ATOM 3063 C C . ASP A 1 394 ? -4.934 -11.800 -7.457 1.00 91.12 394 ASP A C 1
ATOM 3065 O O . ASP A 1 394 ? -4.721 -11.700 -6.244 1.00 91.12 394 ASP A O 1
ATOM 3069 N N . ALA A 1 395 ? -4.717 -10.804 -8.315 1.00 92.94 395 ALA A N 1
ATOM 3070 C CA . ALA A 1 395 ? -4.075 -9.566 -7.916 1.00 92.94 395 ALA A CA 1
ATOM 3071 C C . ALA A 1 395 ? -4.915 -8.808 -6.884 1.00 92.94 395 ALA A C 1
ATOM 3073 O O . ALA A 1 395 ? -6.074 -8.464 -7.133 1.00 92.94 395 ALA A O 1
ATOM 3074 N N . GLN A 1 396 ? -4.299 -8.437 -5.765 1.00 94.81 396 GLN A N 1
ATOM 3075 C CA . GLN A 1 396 ? -4.877 -7.436 -4.886 1.00 94.81 396 GLN A CA 1
ATOM 3076 C C . GLN A 1 396 ? -4.667 -6.048 -5.506 1.00 94.81 396 GLN A C 1
ATOM 3078 O O . GLN A 1 396 ? -3.549 -5.662 -5.853 1.00 94.81 396 GLN A O 1
ATOM 3083 N N . VAL A 1 397 ? -5.752 -5.285 -5.655 1.00 95.19 397 VAL A N 1
ATOM 3084 C CA . VAL A 1 397 ? -5.742 -4.008 -6.378 1.00 95.19 397 VAL A CA 1
ATOM 3085 C C . VAL A 1 397 ? -5.834 -2.821 -5.422 1.00 95.19 397 VAL A C 1
ATOM 3087 O O . VAL A 1 397 ? -6.804 -2.669 -4.681 1.00 95.19 397 VAL A O 1
ATOM 3090 N N . LEU A 1 398 ? -4.860 -1.916 -5.511 1.00 95.88 398 LEU A N 1
ATOM 3091 C CA . LEU A 1 398 ? -4.829 -0.639 -4.799 1.00 95.88 398 LEU A CA 1
ATOM 3092 C C . LEU A 1 398 ? -5.058 0.497 -5.802 1.00 95.88 398 LEU A C 1
ATOM 3094 O O . LEU A 1 398 ? -4.253 0.714 -6.708 1.00 95.88 398 LEU A O 1
ATOM 3098 N N . THR A 1 399 ? -6.160 1.236 -5.656 1.00 94.50 399 THR A N 1
ATOM 3099 C CA . THR A 1 399 ? -6.534 2.316 -6.588 1.00 94.50 399 THR A CA 1
ATOM 3100 C C . THR A 1 399 ? -6.322 3.691 -5.956 1.00 94.50 399 THR A C 1
ATOM 3102 O O . THR A 1 399 ? -6.679 3.931 -4.801 1.00 94.50 399 THR A O 1
ATOM 3105 N N . GLY A 1 400 ? -5.728 4.612 -6.718 1.00 92.44 400 GLY A N 1
ATOM 3106 C CA . GLY A 1 400 ? -5.541 5.994 -6.296 1.00 92.44 400 GLY A CA 1
ATOM 3107 C C . GLY A 1 400 ? -6.872 6.730 -6.120 1.00 92.44 400 GLY A C 1
ATOM 3108 O O . GLY A 1 400 ? -7.857 6.450 -6.784 1.00 92.44 400 GLY A O 1
ATOM 3109 N N . THR A 1 401 ? -6.906 7.731 -5.240 1.00 89.50 401 THR A N 1
ATOM 3110 C CA . THR A 1 401 ? -8.137 8.505 -4.959 1.00 89.50 401 THR A CA 1
ATOM 3111 C C . THR A 1 401 ? -8.137 9.907 -5.570 1.00 89.50 401 THR A C 1
ATOM 3113 O O . THR A 1 401 ? -9.101 10.663 -5.417 1.00 89.50 401 THR A O 1
ATOM 3116 N N . LYS A 1 402 ? -7.029 10.327 -6.196 1.00 90.38 402 LYS A N 1
ATOM 3117 C CA . LYS A 1 402 ? -6.848 11.687 -6.723 1.00 90.38 402 LYS A CA 1
ATOM 3118 C C . LYS A 1 402 ? -6.637 11.661 -8.226 1.00 90.38 402 LYS A C 1
ATOM 3120 O O . LYS A 1 402 ? -5.695 11.040 -8.707 1.00 90.38 402 LYS A O 1
ATOM 3125 N N . VAL A 1 403 ? -7.493 12.402 -8.929 1.00 90.94 403 VAL A N 1
ATOM 3126 C CA . VAL A 1 403 ? -7.430 12.552 -10.384 1.00 90.94 403 VAL A CA 1
ATOM 3127 C C . VAL A 1 403 ? -6.109 13.213 -10.781 1.00 90.94 403 VAL A C 1
ATOM 3129 O O . VAL A 1 403 ? -5.709 14.194 -10.151 1.00 90.94 403 VAL A O 1
ATOM 3132 N N . PHE A 1 404 ? -5.437 12.664 -11.792 1.00 91.56 404 PHE A N 1
ATOM 3133 C CA . PHE A 1 404 ? -4.099 13.043 -12.258 1.00 91.56 404 PHE A CA 1
ATOM 3134 C C . PHE A 1 404 ? -3.011 12.975 -11.174 1.00 91.56 404 PHE A C 1
ATOM 3136 O O . PHE A 1 404 ? -1.936 13.544 -11.335 1.00 91.56 404 PHE A O 1
ATOM 3143 N N . GLY A 1 405 ? -3.266 12.276 -10.059 1.00 91.62 405 GLY A N 1
ATOM 3144 C CA . GLY A 1 405 ? -2.303 12.128 -8.967 1.00 91.62 405 GLY A CA 1
ATOM 3145 C C . GLY A 1 405 ? -1.146 11.180 -9.291 1.00 91.62 405 GLY A C 1
ATOM 3146 O O . GLY A 1 405 ? -0.104 11.251 -8.637 1.00 91.62 405 GLY A O 1
ATOM 3147 N N . ARG A 1 406 ? -1.337 10.323 -10.303 1.00 95.44 406 ARG A N 1
ATOM 3148 C CA . ARG A 1 406 ? -0.421 9.268 -10.752 1.00 95.44 406 ARG A CA 1
ATOM 3149 C C . ARG A 1 406 ? 0.014 8.308 -9.649 1.00 95.44 406 ARG A C 1
ATOM 3151 O O . ARG A 1 406 ? 1.206 8.076 -9.437 1.00 95.44 406 ARG A O 1
ATOM 3158 N N . PHE A 1 407 ? -0.963 7.781 -8.917 1.00 97.06 407 PHE A N 1
ATOM 3159 C CA . PHE A 1 407 ? -0.721 6.785 -7.879 1.00 97.06 407 PHE A CA 1
ATOM 3160 C C . PHE A 1 407 ? -0.046 5.539 -8.468 1.00 97.06 407 PHE A C 1
ATOM 3162 O O . PHE A 1 407 ? -0.517 5.004 -9.467 1.00 97.06 407 PHE A O 1
ATOM 3169 N N . GLY A 1 408 ? 1.059 5.096 -7.866 1.00 96.50 408 GLY A N 1
ATOM 3170 C CA . GLY A 1 408 ? 1.876 4.005 -8.409 1.00 96.50 408 GLY A CA 1
ATOM 3171 C C . GLY A 1 408 ? 3.014 4.473 -9.317 1.00 96.50 408 GLY A C 1
ATOM 3172 O O . GLY A 1 408 ? 3.578 3.665 -10.044 1.00 96.50 408 GLY A O 1
ATOM 3173 N N . SER A 1 409 ? 3.374 5.764 -9.284 1.00 96.19 409 SER A N 1
ATOM 3174 C CA . SER A 1 409 ? 4.593 6.257 -9.956 1.00 96.19 409 SER A CA 1
ATOM 3175 C C . SER A 1 409 ? 5.871 5.801 -9.249 1.00 96.19 409 SER A C 1
ATOM 3177 O O . SER A 1 409 ? 6.921 5.710 -9.865 1.00 96.19 409 SER A O 1
ATOM 3179 N N . ALA A 1 410 ? 5.799 5.523 -7.952 1.00 96.69 410 ALA A N 1
ATOM 3180 C CA . ALA A 1 410 ? 6.888 4.930 -7.193 1.00 96.69 410 ALA A CA 1
ATOM 3181 C C . ALA A 1 410 ? 6.289 3.934 -6.210 1.00 96.69 410 ALA A C 1
ATOM 3183 O O . ALA A 1 410 ? 5.278 4.237 -5.573 1.00 96.69 410 ALA A O 1
ATOM 3184 N N . VAL A 1 411 ? 6.911 2.768 -6.092 1.00 97.50 411 VAL A N 1
ATOM 3185 C CA . VAL A 1 411 ? 6.574 1.751 -5.096 1.00 97.50 411 VAL A CA 1
ATOM 3186 C C . VAL A 1 411 ? 7.880 1.349 -4.424 1.00 97.50 411 VAL A C 1
ATOM 3188 O O . VAL A 1 411 ? 8.827 0.967 -5.108 1.00 97.50 411 VAL A O 1
ATOM 3191 N N . ALA A 1 412 ? 7.966 1.474 -3.104 1.00 96.69 412 ALA A N 1
ATOM 3192 C CA . ALA A 1 412 ? 9.169 1.138 -2.351 1.00 96.69 412 ALA A CA 1
ATOM 3193 C C . ALA A 1 412 ? 8.871 0.104 -1.271 1.00 96.69 412 ALA A C 1
ATOM 3195 O O . ALA A 1 412 ? 7.923 0.270 -0.503 1.00 96.69 412 ALA A O 1
ATOM 3196 N N . HIS A 1 413 ? 9.730 -0.914 -1.214 1.00 95.88 413 HIS A N 1
ATOM 3197 C CA . HIS A 1 413 ? 9.870 -1.796 -0.065 1.00 95.88 413 HIS A CA 1
ATOM 3198 C C . HIS A 1 413 ? 10.364 -0.983 1.134 1.00 95.88 413 HIS A C 1
ATOM 3200 O O . HIS A 1 413 ? 11.329 -0.222 0.998 1.00 95.88 413 HIS A O 1
ATOM 3206 N N . LEU A 1 414 ? 9.680 -1.103 2.271 1.00 95.75 414 LEU A N 1
ATOM 3207 C CA . LEU A 1 414 ? 10.071 -0.444 3.516 1.00 95.75 414 LEU A CA 1
ATOM 3208 C C . LEU A 1 414 ? 10.701 -1.404 4.524 1.00 95.75 414 LEU A C 1
ATOM 3210 O O . LEU A 1 414 ? 11.261 -0.914 5.497 1.00 95.75 414 LEU A O 1
ATOM 3214 N N . GLY A 1 415 ? 10.626 -2.718 4.296 1.00 94.25 415 GLY A N 1
ATOM 3215 C CA . GLY A 1 415 ? 10.805 -3.704 5.356 1.00 94.25 415 GLY A CA 1
ATOM 3216 C C . GLY A 1 415 ? 9.652 -3.632 6.357 1.00 94.25 415 GLY A C 1
ATOM 3217 O O . GLY A 1 415 ? 8.622 -3.011 6.094 1.00 94.25 415 GLY A O 1
ATOM 3218 N N . ASP A 1 416 ? 9.832 -4.246 7.516 1.00 94.69 416 ASP A N 1
ATOM 3219 C CA . ASP A 1 416 ? 8.866 -4.197 8.612 1.00 94.69 416 ASP A CA 1
ATOM 3220 C C . ASP A 1 416 ? 8.958 -2.844 9.347 1.00 94.69 416 ASP A C 1
ATOM 3222 O O . ASP A 1 416 ? 9.816 -2.631 10.217 1.00 94.69 416 ASP A O 1
ATOM 3226 N N . LEU A 1 417 ? 8.113 -1.883 8.952 1.00 94.00 417 LEU A N 1
ATOM 3227 C CA . LEU A 1 417 ? 8.197 -0.498 9.413 1.00 94.00 417 LEU A CA 1
ATOM 3228 C C . LEU A 1 417 ? 7.774 -0.377 10.872 1.00 94.00 417 LEU A C 1
ATOM 3230 O O . LEU A 1 417 ? 8.275 0.506 11.562 1.00 94.00 417 LEU A O 1
ATOM 3234 N N . ASN A 1 418 ? 6.840 -1.205 11.342 1.00 90.50 418 ASN A N 1
ATOM 3235 C CA . ASN A 1 418 ? 6.291 -1.189 12.703 1.00 90.50 418 ASN A CA 1
ATOM 3236 C C . ASN A 1 418 ? 6.724 -2.364 13.586 1.00 90.50 418 ASN A C 1
ATOM 3238 O O . ASN A 1 418 ? 6.316 -2.402 14.750 1.00 90.50 418 ASN A O 1
ATOM 3242 N N . GLN A 1 419 ? 7.580 -3.247 13.080 1.00 91.44 419 GLN A N 1
ATOM 3243 C CA . GLN A 1 419 ? 8.086 -4.439 13.762 1.00 91.44 419 GLN A CA 1
ATOM 3244 C C . GLN A 1 419 ? 6.956 -5.395 14.187 1.00 91.44 419 GLN A C 1
ATOM 3246 O O . GLN A 1 419 ? 6.971 -5.930 15.301 1.00 91.44 419 GLN A O 1
ATOM 3251 N N . ASP A 1 420 ? 5.937 -5.562 13.335 1.00 89.94 420 ASP A N 1
ATOM 3252 C CA . ASP A 1 420 ? 4.801 -6.464 13.581 1.00 89.94 420 ASP A CA 1
ATOM 3253 C C . ASP A 1 420 ? 4.955 -7.864 12.965 1.00 89.94 420 ASP A C 1
ATOM 3255 O O . ASP A 1 420 ? 4.149 -8.758 13.252 1.00 89.94 420 ASP A O 1
ATOM 3259 N N . GLY A 1 421 ? 6.032 -8.079 12.213 1.00 91.75 421 GLY A N 1
ATOM 3260 C CA . GLY A 1 421 ? 6.372 -9.324 11.547 1.00 91.75 421 GLY A CA 1
ATOM 3261 C C . GLY A 1 421 ? 5.979 -9.382 10.074 1.00 91.75 421 GLY A C 1
ATOM 3262 O O . GLY A 1 421 ? 6.159 -10.448 9.492 1.00 91.75 421 GLY A O 1
ATOM 3263 N N . TYR A 1 422 ? 5.460 -8.313 9.467 1.00 95.31 422 TYR A N 1
ATOM 3264 C CA . TYR A 1 422 ? 5.140 -8.252 8.037 1.00 95.31 422 TYR A CA 1
ATOM 3265 C C . TYR A 1 422 ? 5.857 -7.077 7.363 1.00 95.31 422 TYR A C 1
ATOM 3267 O O . TYR A 1 422 ? 6.096 -6.046 7.982 1.00 95.31 422 TYR A O 1
ATOM 3275 N N . ASN A 1 423 ? 6.220 -7.222 6.085 1.00 96.00 423 ASN A N 1
ATOM 3276 C CA . ASN A 1 423 ? 6.866 -6.129 5.359 1.00 96.00 423 ASN A CA 1
ATOM 3277 C C . ASN A 1 423 ? 5.837 -5.112 4.850 1.00 96.00 423 ASN A C 1
ATOM 3279 O O . ASN A 1 423 ? 4.760 -5.458 4.362 1.00 96.00 423 ASN A O 1
ATOM 3283 N N . ASP A 1 424 ? 6.218 -3.839 4.896 1.00 96.50 424 ASP A N 1
ATOM 3284 C CA . ASP A 1 424 ? 5.381 -2.706 4.532 1.00 96.50 424 ASP A CA 1
ATOM 3285 C C . ASP A 1 424 ? 5.827 -2.048 3.222 1.00 96.50 424 ASP A C 1
ATOM 3287 O O . ASP A 1 424 ? 6.986 -2.123 2.795 1.00 96.50 424 ASP A O 1
ATOM 3291 N N . ILE A 1 425 ? 4.895 -1.334 2.587 1.00 97.81 425 ILE A N 1
ATOM 3292 C CA . ILE A 1 425 ? 5.097 -0.718 1.274 1.00 97.81 425 ILE A CA 1
ATOM 3293 C C . ILE A 1 425 ? 4.723 0.767 1.298 1.00 97.81 425 ILE A C 1
ATOM 3295 O O . ILE A 1 425 ? 3.661 1.164 1.784 1.00 97.81 425 ILE A O 1
ATOM 3299 N N . ALA A 1 426 ? 5.557 1.607 0.679 1.00 97.81 426 ALA A N 1
ATOM 3300 C CA . ALA A 1 426 ? 5.216 2.995 0.363 1.00 97.81 426 ALA A CA 1
ATOM 3301 C C . ALA A 1 426 ? 4.855 3.154 -1.115 1.00 97.81 426 ALA A C 1
ATOM 3303 O O . ALA A 1 426 ? 5.596 2.717 -1.997 1.00 97.81 426 ALA A O 1
ATOM 3304 N N . ILE A 1 427 ? 3.761 3.867 -1.393 1.00 98.12 427 ILE A N 1
ATOM 3305 C CA . ILE A 1 427 ? 3.317 4.182 -2.754 1.00 98.12 427 ILE A CA 1
ATOM 3306 C C . ILE A 1 427 ? 3.245 5.696 -2.957 1.00 98.12 427 ILE A C 1
ATOM 3308 O O . ILE A 1 427 ? 2.583 6.427 -2.215 1.00 98.12 427 ILE A O 1
ATOM 3312 N N . GLY A 1 428 ? 3.920 6.166 -4.002 1.00 96.62 428 GLY A N 1
ATOM 3313 C CA . GLY A 1 428 ? 3.983 7.565 -4.403 1.00 96.62 428 GLY A CA 1
ATOM 3314 C C . GLY A 1 428 ? 2.849 7.977 -5.343 1.00 96.62 428 GLY A C 1
ATOM 3315 O O . GLY A 1 428 ? 2.521 7.281 -6.308 1.00 96.62 428 GLY A O 1
ATOM 3316 N N . ALA A 1 429 ? 2.287 9.155 -5.081 1.00 96.19 429 ALA A N 1
ATOM 3317 C CA . ALA A 1 429 ? 1.359 9.879 -5.945 1.00 96.19 429 ALA A CA 1
ATOM 3318 C C . ALA A 1 429 ? 1.880 11.322 -6.125 1.00 96.19 429 ALA A C 1
ATOM 3320 O O . ALA A 1 429 ? 1.403 12.251 -5.458 1.00 96.19 429 ALA A O 1
ATOM 3321 N N . PRO A 1 430 ? 2.903 11.520 -6.979 1.00 94.00 430 PRO A N 1
ATOM 3322 C CA . PRO A 1 430 ? 3.728 12.730 -7.003 1.00 94.00 430 PRO A CA 1
ATOM 3323 C C . PRO A 1 430 ? 2.997 14.018 -7.377 1.00 94.00 430 PRO A C 1
ATOM 3325 O O . PRO A 1 430 ? 3.490 15.103 -7.082 1.00 94.00 430 PRO A O 1
ATOM 3328 N N . PHE A 1 431 ? 1.822 13.910 -7.997 1.00 92.31 431 PHE A N 1
ATOM 3329 C CA . PHE A 1 431 ? 1.025 15.055 -8.444 1.00 92.31 431 PHE A CA 1
ATOM 3330 C C . PHE A 1 431 ? -0.307 15.173 -7.688 1.00 92.31 431 PHE A C 1
ATOM 3332 O O . PHE A 1 431 ? -1.159 15.995 -8.022 1.00 92.31 431 PHE A O 1
ATOM 3339 N N . ALA A 1 432 ? -0.508 14.356 -6.650 1.00 89.38 432 ALA A N 1
ATOM 3340 C CA . ALA A 1 432 ? -1.708 14.392 -5.824 1.00 89.38 432 ALA A CA 1
ATOM 3341 C C . ALA A 1 432 ? -1.687 15.549 -4.805 1.00 89.38 432 ALA A C 1
ATOM 3343 O O . ALA A 1 432 ? -0.638 16.046 -4.411 1.00 89.38 432 ALA A O 1
ATOM 3344 N N . GLY A 1 433 ? -2.865 15.934 -4.304 1.00 82.69 433 GLY A N 1
ATOM 3345 C CA . GLY A 1 433 ? -3.009 16.966 -3.266 1.00 82.69 433 GLY A CA 1
ATOM 3346 C C . GLY A 1 433 ? -3.454 18.327 -3.802 1.00 82.69 433 GLY A C 1
ATOM 3347 O O . GLY A 1 433 ? -3.747 18.480 -4.985 1.00 82.69 433 GLY A O 1
ATOM 3348 N N . LYS A 1 434 ? -3.572 19.310 -2.902 1.00 77.25 434 LYS A N 1
ATOM 3349 C CA . LYS A 1 434 ? -3.814 20.704 -3.300 1.00 77.25 434 LYS A CA 1
ATOM 3350 C C . LYS A 1 434 ? -2.523 21.235 -3.932 1.00 77.25 434 LYS A C 1
ATOM 3352 O O . LYS A 1 434 ? -1.442 20.879 -3.476 1.00 77.25 434 LYS A O 1
ATOM 3357 N N . ASP A 1 435 ? -2.642 21.997 -5.013 1.00 79.62 435 ASP A N 1
ATOM 3358 C CA . ASP A 1 435 ? -1.510 22.575 -5.757 1.00 79.62 435 ASP A CA 1
ATOM 3359 C C . ASP A 1 435 ? -0.478 21.559 -6.294 1.00 79.62 435 ASP A C 1
ATOM 3361 O O . ASP A 1 435 ? 0.671 21.919 -6.527 1.00 79.62 435 ASP A O 1
ATOM 3365 N N . GLN A 1 436 ? -0.874 20.291 -6.493 1.00 84.31 436 GLN A N 1
ATOM 3366 C CA . GLN A 1 436 ? 0.002 19.210 -6.986 1.00 84.31 436 GLN A CA 1
ATOM 3367 C C . GLN A 1 436 ? 1.292 19.040 -6.158 1.00 84.31 436 GLN A C 1
ATOM 3369 O O . GLN A 1 436 ? 2.364 18.766 -6.694 1.00 84.31 436 GLN A O 1
ATOM 3374 N N . GLN A 1 437 ? 1.184 19.217 -4.837 1.00 87.56 437 GLN A N 1
ATOM 3375 C CA . GLN A 1 437 ? 2.314 19.133 -3.905 1.00 87.56 437 GLN A CA 1
ATOM 3376 C C . GLN A 1 437 ? 2.858 17.711 -3.704 1.00 87.56 437 GLN A C 1
ATOM 3378 O O . GLN A 1 437 ? 3.953 17.574 -3.166 1.00 87.56 437 GLN A O 1
ATOM 3383 N N . GLY A 1 438 ? 2.126 16.680 -4.132 1.00 91.94 438 GLY A N 1
ATOM 3384 C CA . GLY A 1 438 ? 2.497 15.270 -4.034 1.00 91.94 438 GLY A CA 1
ATOM 3385 C C . GLY A 1 438 ? 2.109 14.621 -2.704 1.00 91.94 438 GLY A C 1
ATOM 3386 O O . GLY A 1 438 ? 1.948 15.280 -1.670 1.00 91.94 438 GLY A O 1
ATOM 3387 N N . LYS A 1 439 ? 1.926 13.297 -2.733 1.00 93.62 439 LYS A N 1
ATOM 3388 C CA . LYS A 1 439 ? 1.622 12.469 -1.558 1.00 93.62 439 LYS A CA 1
ATOM 3389 C C . LYS A 1 439 ? 2.371 11.145 -1.600 1.00 93.62 439 LYS A C 1
ATOM 3391 O O . LYS A 1 439 ? 2.597 10.597 -2.676 1.00 93.62 439 LYS A O 1
ATOM 3396 N N . VAL A 1 440 ? 2.653 10.602 -0.422 1.00 96.12 440 VAL A N 1
ATOM 3397 C CA . VAL A 1 440 ? 3.133 9.226 -0.238 1.00 96.12 440 VAL A CA 1
ATOM 3398 C C . VAL A 1 440 ? 2.202 8.528 0.742 1.00 96.12 440 VAL A C 1
ATOM 3400 O O . VAL A 1 440 ? 1.842 9.101 1.770 1.00 96.12 440 VAL A O 1
ATOM 3403 N N . LEU A 1 441 ? 1.757 7.329 0.392 1.00 96.06 441 LEU A N 1
ATOM 3404 C CA . LEU A 1 441 ? 0.820 6.534 1.174 1.00 96.06 441 LEU A CA 1
ATOM 3405 C C . LEU A 1 441 ? 1.542 5.280 1.664 1.00 96.06 441 LEU A C 1
ATOM 3407 O O . LEU A 1 441 ? 2.189 4.610 0.863 1.00 96.06 441 LEU A O 1
ATOM 3411 N N . ILE A 1 442 ? 1.437 4.996 2.960 1.00 96.62 442 ILE A N 1
ATOM 3412 C CA . ILE A 1 442 ? 2.038 3.825 3.605 1.00 96.62 442 ILE A CA 1
ATOM 3413 C C . ILE A 1 442 ? 0.962 2.755 3.764 1.00 96.62 442 ILE A C 1
ATOM 3415 O O . ILE A 1 442 ? -0.116 3.042 4.291 1.00 96.62 442 ILE A O 1
ATOM 3419 N N . TYR A 1 443 ? 1.253 1.551 3.288 1.00 96.06 443 TYR A N 1
ATOM 3420 C CA . TYR A 1 443 ? 0.384 0.384 3.357 1.00 96.06 443 TYR A CA 1
ATOM 3421 C C . TYR A 1 443 ? 1.092 -0.703 4.147 1.00 96.06 443 TYR A C 1
ATOM 3423 O O . TYR A 1 443 ? 2.222 -1.052 3.805 1.00 96.06 443 TYR A O 1
ATOM 3431 N N . ASN A 1 444 ? 0.427 -1.215 5.184 1.00 95.06 444 ASN A N 1
ATOM 3432 C CA . ASN A 1 444 ? 1.013 -2.266 6.002 1.00 95.06 444 ASN A CA 1
ATOM 3433 C C . ASN A 1 444 ? 0.728 -3.662 5.469 1.00 95.06 444 ASN A C 1
ATOM 3435 O O . ASN A 1 444 ? -0.379 -3.911 4.969 1.00 95.06 444 ASN A O 1
ATOM 3439 N N . GLY A 1 445 ? 1.714 -4.542 5.624 1.00 94.31 445 GLY A N 1
ATOM 3440 C CA . GLY A 1 445 ? 1.589 -5.972 5.372 1.00 94.31 445 GLY A CA 1
ATOM 3441 C C . GLY A 1 445 ? 0.697 -6.670 6.397 1.00 94.31 445 GLY A C 1
ATOM 3442 O O . GLY A 1 445 ? 0.455 -6.188 7.503 1.00 94.31 445 GLY A O 1
ATOM 3443 N N . ASN A 1 446 ? 0.139 -7.803 5.997 1.00 92.62 446 ASN A N 1
ATOM 3444 C CA . ASN A 1 446 ? -0.550 -8.757 6.850 1.00 92.62 446 ASN A CA 1
ATOM 3445 C C . ASN A 1 446 ? -0.495 -10.147 6.198 1.00 92.62 446 ASN A C 1
ATOM 3447 O O . ASN A 1 446 ? -0.090 -10.307 5.050 1.00 92.62 446 ASN A O 1
ATOM 3451 N N . LYS A 1 447 ? -0.975 -11.165 6.916 1.00 91.31 447 LYS A N 1
ATOM 3452 C CA . LYS A 1 447 ? -0.995 -12.558 6.442 1.00 91.31 447 LYS A CA 1
ATOM 3453 C C . LYS A 1 447 ? -1.693 -12.762 5.083 1.00 91.31 447 LYS A C 1
ATOM 3455 O O . LYS A 1 447 ? -1.358 -13.694 4.354 1.00 91.31 447 LYS A O 1
ATOM 3460 N N . ASP A 1 448 ? -2.673 -11.927 4.760 1.00 89.62 448 ASP A N 1
ATOM 3461 C CA . ASP A 1 448 ? -3.482 -12.020 3.543 1.00 89.62 448 ASP A CA 1
ATOM 3462 C C . ASP A 1 448 ? -2.999 -11.072 2.422 1.00 89.62 448 ASP A C 1
ATOM 3464 O O . ASP A 1 448 ? -3.628 -11.024 1.364 1.00 89.62 448 ASP A O 1
ATOM 3468 N N . GLY A 1 449 ? -1.898 -10.333 2.621 1.00 92.44 449 GLY A N 1
ATOM 3469 C CA . GLY A 1 449 ? -1.336 -9.373 1.666 1.00 92.44 449 GLY A CA 1
ATOM 3470 C C . GLY A 1 449 ? -1.163 -7.980 2.266 1.00 92.44 449 GLY A C 1
ATOM 3471 O O . GLY A 1 449 ? -0.599 -7.822 3.340 1.00 92.44 449 GLY A O 1
ATOM 3472 N N . LEU A 1 450 ? -1.646 -6.941 1.580 1.00 94.12 450 LEU A N 1
ATOM 3473 C CA . LEU A 1 450 ? -1.600 -5.566 2.087 1.00 94.12 450 LEU A CA 1
ATOM 3474 C C . LEU A 1 450 ? -2.948 -5.137 2.672 1.00 94.12 450 LEU A C 1
ATOM 3476 O O . LEU A 1 450 ? -4.021 -5.513 2.195 1.00 94.12 450 LEU A O 1
ATOM 3480 N N . ASN A 1 451 ? -2.928 -4.271 3.682 1.00 92.06 451 ASN A N 1
ATOM 3481 C CA . ASN A 1 451 ? -4.138 -3.574 4.110 1.00 92.06 451 ASN A CA 1
ATOM 3482 C C . ASN A 1 451 ? -4.618 -2.636 2.988 1.00 92.06 451 ASN A C 1
ATOM 3484 O O . ASN A 1 451 ? -3.854 -1.818 2.494 1.00 92.06 451 ASN A O 1
ATOM 3488 N N . ILE A 1 452 ? -5.894 -2.702 2.600 1.00 88.88 452 ILE A N 1
ATOM 3489 C CA . ILE A 1 452 ? -6.451 -1.856 1.524 1.00 88.88 452 ILE A CA 1
ATOM 3490 C C . ILE A 1 452 ? -6.446 -0.371 1.923 1.00 88.88 452 ILE A C 1
ATOM 3492 O O . ILE A 1 452 ? -6.380 0.515 1.067 1.00 88.88 452 ILE A O 1
ATOM 3496 N N . LYS A 1 453 ? -6.536 -0.072 3.225 1.00 90.88 453 LYS A N 1
ATOM 3497 C CA . LYS A 1 453 ? -6.498 1.302 3.731 1.00 90.88 453 LYS A CA 1
ATOM 3498 C C . LYS A 1 453 ? -5.066 1.681 4.118 1.00 90.88 453 LYS A C 1
ATOM 3500 O O . LYS A 1 453 ? -4.449 0.952 4.891 1.00 90.88 453 LYS A O 1
ATOM 3505 N N . PRO A 1 454 ? -4.561 2.839 3.658 1.00 93.12 454 PRO A N 1
ATOM 3506 C CA . PRO A 1 454 ? -3.248 3.316 4.066 1.00 93.12 454 PRO A CA 1
ATOM 3507 C C . PRO A 1 454 ? -3.259 3.690 5.554 1.00 93.12 454 PRO A C 1
ATOM 3509 O O . PRO A 1 454 ? -4.172 4.386 6.008 1.00 93.12 454 PRO A O 1
ATOM 3512 N N . SER A 1 455 ? -2.236 3.273 6.297 1.00 92.62 455 SER A N 1
ATOM 3513 C CA . SER A 1 455 ? -2.086 3.581 7.726 1.00 92.62 455 SER A CA 1
ATOM 3514 C C . SER A 1 455 ? -1.594 5.007 7.965 1.00 92.62 455 SER A C 1
ATOM 3516 O O . SER A 1 455 ? -1.964 5.642 8.952 1.00 92.62 455 SER A O 1
ATOM 3518 N N . GLN A 1 456 ? -0.811 5.553 7.031 1.00 93.75 456 GLN A N 1
ATOM 3519 C CA . GLN A 1 456 ? -0.318 6.926 7.084 1.00 93.75 456 GLN A CA 1
ATOM 3520 C C . GLN A 1 456 ? -0.221 7.551 5.694 1.00 93.75 456 GLN A C 1
ATOM 3522 O O . GLN A 1 456 ? 0.091 6.898 4.699 1.00 93.75 456 GLN A O 1
ATOM 3527 N N . ILE A 1 457 ? -0.487 8.858 5.631 1.00 94.00 457 ILE A N 1
ATOM 3528 C CA . ILE A 1 457 ? -0.372 9.657 4.409 1.00 94.00 457 ILE A CA 1
ATOM 3529 C C . ILE A 1 457 ? 0.581 10.821 4.670 1.00 94.00 457 ILE A C 1
ATOM 3531 O O . ILE A 1 457 ? 0.270 11.746 5.425 1.00 94.00 457 ILE A O 1
ATOM 3535 N N . LEU A 1 458 ? 1.724 10.801 3.993 1.00 92.81 458 LEU A N 1
ATOM 3536 C CA . LEU A 1 458 ? 2.700 11.882 3.987 1.00 92.81 458 LEU A CA 1
ATOM 3537 C C . LEU A 1 458 ? 2.324 12.886 2.895 1.00 92.81 458 LEU A C 1
ATOM 3539 O O . LEU A 1 458 ? 2.038 12.514 1.754 1.00 92.81 458 LEU A O 1
ATOM 3543 N N . GLN A 1 459 ? 2.297 14.168 3.249 1.00 90.25 459 GLN A N 1
ATOM 3544 C CA . GLN A 1 459 ? 1.922 15.253 2.343 1.00 90.25 459 GLN A CA 1
ATOM 3545 C C . GLN A 1 459 ? 3.159 16.082 2.012 1.00 90.25 459 GLN A C 1
ATOM 3547 O O . GLN A 1 459 ? 3.914 16.442 2.916 1.00 90.25 459 GLN A O 1
ATOM 3552 N N . GLY A 1 460 ? 3.355 16.398 0.731 1.00 85.06 460 GLY A N 1
ATOM 3553 C CA . GLY A 1 460 ? 4.420 17.303 0.321 1.00 85.06 460 GLY A CA 1
ATOM 3554 C C . GLY A 1 460 ? 4.195 18.701 0.895 1.00 85.06 460 GLY A C 1
ATOM 3555 O O . GLY A 1 460 ? 3.099 19.244 0.810 1.00 85.06 460 GLY A O 1
ATOM 3556 N N . ALA A 1 461 ? 5.234 19.288 1.490 1.00 79.25 461 ALA A N 1
ATOM 3557 C CA . ALA A 1 461 ? 5.154 20.609 2.119 1.00 79.25 461 ALA A CA 1
ATOM 3558 C C . ALA A 1 461 ? 5.441 21.771 1.150 1.00 79.25 461 ALA A C 1
ATOM 3560 O O . ALA A 1 461 ? 5.200 22.933 1.479 1.00 79.25 461 ALA A O 1
ATOM 3561 N N . TRP A 1 462 ? 5.993 21.479 -0.031 1.00 77.56 462 TRP A N 1
ATOM 3562 C CA . TRP A 1 462 ? 6.461 22.488 -0.981 1.00 77.56 462 TRP A CA 1
ATOM 3563 C C . TRP A 1 462 ? 5.642 22.445 -2.265 1.00 77.56 462 TRP A C 1
ATOM 3565 O O . TRP A 1 462 ? 5.506 21.396 -2.890 1.00 77.56 462 TRP A O 1
ATOM 3575 N N . ALA A 1 463 ? 5.142 23.607 -2.674 1.00 68.38 463 ALA A N 1
ATOM 3576 C CA . ALA A 1 463 ? 4.619 23.836 -4.013 1.00 68.38 463 ALA A CA 1
ATOM 3577 C C . ALA A 1 463 ? 5.700 24.502 -4.876 1.00 68.38 463 ALA A C 1
ATOM 3579 O O . ALA A 1 463 ? 6.540 25.244 -4.364 1.00 68.38 463 ALA A O 1
ATOM 3580 N N . SER A 1 464 ? 5.661 24.269 -6.185 1.00 65.00 464 SER A N 1
ATOM 3581 C CA . SER A 1 464 ? 6.518 24.947 -7.162 1.00 65.00 464 SER A CA 1
ATOM 3582 C C . SER A 1 464 ? 5.658 25.515 -8.291 1.00 65.00 464 SER A C 1
ATOM 3584 O O . SER A 1 464 ? 4.626 24.946 -8.642 1.00 65.00 464 SER A O 1
ATOM 3586 N N . GLN A 1 465 ? 6.042 26.687 -8.807 1.00 61.16 465 GLN A N 1
ATOM 3587 C CA . GLN A 1 465 ? 5.264 27.433 -9.805 1.00 61.16 465 GLN A CA 1
ATOM 3588 C C . GLN A 1 465 ? 5.575 27.016 -11.253 1.00 61.16 465 GLN A C 1
ATOM 3590 O O . GLN A 1 465 ? 4.744 27.244 -12.128 1.00 61.16 465 GLN A O 1
ATOM 3595 N N . ALA A 1 466 ? 6.751 26.432 -11.515 1.00 68.94 466 ALA A N 1
ATOM 3596 C CA . ALA A 1 466 ? 7.212 26.101 -12.870 1.00 68.94 466 ALA A CA 1
ATOM 3597 C C . ALA A 1 466 ? 7.041 24.613 -13.221 1.00 68.94 466 ALA A C 1
ATOM 3599 O O . ALA A 1 466 ? 6.593 24.277 -14.315 1.00 68.94 466 ALA A O 1
ATOM 3600 N N . VAL A 1 467 ? 7.374 23.723 -12.285 1.00 76.88 467 VAL A N 1
ATOM 3601 C CA . VAL A 1 467 ? 7.249 22.261 -12.401 1.00 76.88 467 VAL A CA 1
ATOM 3602 C C . VAL A 1 467 ? 6.597 21.772 -11.109 1.00 76.88 467 VAL A C 1
ATOM 3604 O O . VAL A 1 467 ? 6.981 22.275 -10.056 1.00 76.88 467 VAL A O 1
ATOM 3607 N N . PRO A 1 468 ? 5.640 20.826 -11.126 1.00 80.62 468 PRO A N 1
ATOM 3608 C CA . PRO A 1 468 ? 5.099 20.278 -9.883 1.00 80.62 468 PRO A CA 1
ATOM 3609 C C . PRO A 1 468 ? 6.222 19.744 -8.985 1.00 80.62 468 PRO A C 1
ATOM 3611 O O . PRO A 1 468 ? 7.243 19.276 -9.490 1.00 80.62 468 PRO A O 1
ATOM 3614 N N . SER A 1 469 ? 6.052 19.797 -7.661 1.00 81.75 469 SER A N 1
ATOM 3615 C CA . SER A 1 469 ? 7.117 19.436 -6.707 1.00 81.75 469 SER A CA 1
ATOM 3616 C C . SER A 1 469 ? 7.669 18.024 -6.928 1.00 81.75 469 SER A C 1
ATOM 3618 O O . SER A 1 469 ? 8.854 17.777 -6.697 1.00 81.75 469 SER A O 1
ATOM 3620 N N . GLY A 1 470 ? 6.812 17.107 -7.389 1.00 86.38 470 GLY A N 1
ATOM 3621 C CA . GLY A 1 470 ? 7.158 15.712 -7.614 1.00 86.38 470 GLY A CA 1
ATOM 3622 C C . GLY A 1 470 ? 7.451 14.964 -6.314 1.00 86.38 470 GLY A C 1
ATOM 3623 O O . GLY A 1 470 ? 8.214 14.004 -6.339 1.00 86.38 470 GLY A O 1
ATOM 3624 N N . PHE A 1 471 ? 6.902 15.407 -5.177 1.00 93.94 471 PHE A N 1
ATOM 3625 C CA . PHE A 1 471 ? 7.095 14.741 -3.887 1.00 93.94 471 PHE A CA 1
ATOM 3626 C C . PHE A 1 471 ? 6.514 13.324 -3.919 1.00 93.94 471 PHE A C 1
ATOM 3628 O O . PHE A 1 471 ? 5.307 13.148 -4.082 1.00 93.94 471 PHE A O 1
ATOM 3635 N N . GLY A 1 472 ? 7.368 12.316 -3.750 1.00 93.25 472 GLY A N 1
ATOM 3636 C CA . GLY A 1 472 ? 6.984 10.909 -3.894 1.00 93.25 472 GLY A CA 1
ATOM 3637 C C . GLY A 1 472 ? 7.162 10.363 -5.310 1.00 93.25 472 GLY A C 1
ATOM 3638 O O . GLY A 1 472 ? 6.634 9.299 -5.616 1.00 93.25 472 GLY A O 1
ATOM 3639 N N . PHE A 1 473 ? 7.887 11.071 -6.182 1.00 94.31 473 PHE A N 1
ATOM 3640 C CA . PHE A 1 473 ? 8.290 10.543 -7.490 1.00 94.31 473 PHE A CA 1
ATOM 3641 C C . PHE A 1 473 ? 9.374 9.468 -7.363 1.00 94.31 473 PHE A C 1
ATOM 3643 O O . PHE A 1 473 ? 9.427 8.552 -8.175 1.00 94.31 473 PHE A O 1
ATOM 3650 N N . THR A 1 474 ? 10.210 9.557 -6.327 1.00 95.50 474 THR A N 1
ATOM 3651 C CA . THR A 1 474 ? 11.139 8.498 -5.930 1.00 95.50 474 THR A CA 1
ATOM 3652 C C . THR A 1 474 ? 11.068 8.245 -4.439 1.00 95.50 474 THR A C 1
ATOM 3654 O O . THR A 1 474 ? 10.879 9.166 -3.639 1.00 95.50 474 THR A O 1
ATOM 3657 N N . LEU A 1 475 ? 11.198 6.969 -4.091 1.00 96.88 475 LEU A N 1
ATOM 3658 C CA . LEU A 1 475 ? 11.077 6.445 -2.741 1.00 96.88 475 LEU A CA 1
ATOM 3659 C C . LEU A 1 475 ? 12.152 5.380 -2.533 1.00 96.88 475 LEU A C 1
ATOM 3661 O O . LEU A 1 475 ? 12.394 4.574 -3.436 1.00 96.88 475 LEU A O 1
ATOM 3665 N N . ARG A 1 476 ? 12.770 5.364 -1.353 1.00 95.94 476 ARG A N 1
ATOM 3666 C CA . ARG A 1 476 ? 13.619 4.261 -0.881 1.00 95.94 476 ARG A CA 1
ATOM 3667 C C . ARG A 1 476 ? 13.422 4.070 0.615 1.00 95.94 476 ARG A C 1
ATOM 3669 O O . ARG A 1 476 ? 13.497 5.054 1.344 1.00 95.94 476 ARG A O 1
ATOM 3676 N N . GLY A 1 477 ? 13.155 2.838 1.034 1.00 93.81 477 GLY A N 1
ATOM 3677 C CA . GLY A 1 477 ? 13.033 2.444 2.436 1.00 93.81 477 GLY A CA 1
ATOM 3678 C C . GLY A 1 477 ? 14.007 1.323 2.788 1.00 93.81 477 GLY A C 1
ATOM 3679 O O . GLY A 1 477 ? 15.044 1.204 2.133 1.00 93.81 477 GLY A O 1
ATOM 3680 N N . ASP A 1 478 ? 13.642 0.504 3.779 1.00 91.94 478 ASP A N 1
ATOM 3681 C CA . ASP A 1 478 ? 14.349 -0.735 4.141 1.00 91.94 478 ASP A CA 1
ATOM 3682 C C . ASP A 1 478 ? 15.797 -0.504 4.616 1.00 91.94 478 ASP A C 1
ATOM 3684 O O . ASP A 1 478 ? 16.735 -1.242 4.312 1.00 91.94 478 ASP A O 1
ATOM 3688 N N . SER A 1 479 ? 16.025 0.603 5.324 1.00 91.94 479 SER A N 1
ATOM 3689 C CA . SER A 1 479 ? 17.312 0.910 5.949 1.00 91.94 479 SER A CA 1
ATOM 3690 C C . SER A 1 479 ? 17.121 1.805 7.162 1.00 91.94 479 SER A C 1
ATOM 3692 O O . SER A 1 479 ? 16.480 2.846 7.070 1.00 91.94 479 SER A O 1
ATOM 3694 N N . ASP A 1 480 ? 17.719 1.415 8.281 1.00 91.62 480 ASP A N 1
ATOM 3695 C CA . ASP A 1 480 ? 17.719 2.178 9.530 1.00 91.62 480 ASP A CA 1
ATOM 3696 C C . ASP A 1 480 ? 18.921 3.144 9.555 1.00 91.62 480 ASP A C 1
ATOM 3698 O O . ASP A 1 480 ? 20.086 2.731 9.650 1.00 91.62 480 ASP A O 1
ATOM 3702 N N . ILE A 1 481 ? 18.652 4.444 9.402 1.00 89.25 481 ILE A N 1
ATOM 3703 C CA . ILE A 1 481 ? 19.677 5.489 9.301 1.00 89.25 481 ILE A CA 1
ATOM 3704 C C . ILE A 1 481 ? 20.145 5.972 10.677 1.00 89.25 481 ILE A C 1
ATOM 3706 O O . ILE A 1 481 ? 21.284 6.441 10.810 1.00 89.25 481 ILE A O 1
ATOM 3710 N N . ASP A 1 482 ? 19.293 5.884 11.703 1.00 86.75 482 ASP A N 1
ATOM 3711 C CA . ASP A 1 482 ? 19.558 6.408 13.047 1.00 86.75 482 ASP A CA 1
ATOM 3712 C C . ASP A 1 482 ? 19.752 5.339 14.134 1.00 86.75 482 ASP A C 1
ATOM 3714 O O . ASP A 1 482 ? 20.117 5.681 15.263 1.00 86.75 482 ASP A O 1
ATOM 3718 N N . LYS A 1 483 ? 19.702 4.063 13.740 1.00 86.94 483 LYS A N 1
ATOM 3719 C CA . LYS A 1 483 ? 19.973 2.864 14.547 1.00 86.94 483 LYS A CA 1
ATOM 3720 C C . LYS A 1 483 ? 18.987 2.703 15.691 1.00 86.94 483 LYS A C 1
ATOM 3722 O O . LYS A 1 483 ? 19.394 2.424 16.823 1.00 86.94 483 LYS A O 1
ATOM 3727 N N . ASN A 1 484 ? 17.714 2.946 15.405 1.00 85.69 484 ASN A N 1
ATOM 3728 C CA . ASN A 1 484 ? 16.627 2.753 16.356 1.00 85.69 484 ASN A CA 1
ATOM 3729 C C . ASN A 1 484 ? 15.917 1.390 16.207 1.00 85.69 484 ASN A C 1
ATOM 3731 O O . ASN A 1 484 ? 14.975 1.133 16.956 1.00 85.69 484 ASN A O 1
ATOM 3735 N N . ASP A 1 485 ? 16.420 0.524 15.319 1.00 88.94 485 ASP A N 1
ATOM 3736 C CA . ASP A 1 485 ? 15.909 -0.794 14.920 1.00 88.94 485 ASP A CA 1
ATOM 3737 C C . ASP A 1 485 ? 14.612 -0.766 14.092 1.00 88.94 485 ASP A C 1
ATOM 3739 O O . ASP A 1 485 ? 13.978 -1.804 13.910 1.00 88.94 485 ASP A O 1
ATOM 3743 N N . TYR A 1 486 ? 14.228 0.396 13.559 1.00 92.38 486 TYR A N 1
ATOM 3744 C CA . TYR A 1 486 ? 13.124 0.543 12.614 1.00 92.38 486 TYR A CA 1
ATOM 3745 C C . TYR A 1 486 ? 13.649 1.114 11.288 1.00 92.38 486 TYR A C 1
ATOM 3747 O O . TYR A 1 486 ? 14.503 2.002 11.292 1.00 92.38 486 TYR A O 1
ATOM 3755 N N . PRO A 1 487 ? 13.166 0.626 10.135 1.00 94.19 487 PRO A N 1
ATOM 3756 C CA . PRO A 1 487 ? 13.604 1.143 8.848 1.00 94.19 487 PRO A CA 1
ATOM 3757 C C . PRO A 1 487 ? 13.042 2.549 8.596 1.00 94.19 487 PRO A C 1
ATOM 3759 O O . PRO A 1 487 ? 11.912 2.872 8.955 1.00 94.19 487 PRO A O 1
ATOM 3762 N N . ASP A 1 488 ? 13.823 3.390 7.928 1.00 94.06 488 ASP A N 1
ATOM 3763 C CA . ASP A 1 488 ? 13.455 4.763 7.595 1.00 94.06 488 ASP A CA 1
ATOM 3764 C C . ASP A 1 488 ? 13.063 4.904 6.120 1.00 94.06 488 ASP A C 1
ATOM 3766 O O . ASP A 1 488 ? 13.278 4.009 5.303 1.00 94.06 488 ASP A O 1
ATOM 3770 N N . LEU A 1 489 ? 12.506 6.061 5.750 1.00 96.19 489 LEU A N 1
ATOM 3771 C CA . LEU A 1 489 ? 12.046 6.343 4.389 1.00 96.19 489 LEU A CA 1
ATOM 3772 C C . LEU A 1 489 ? 12.659 7.632 3.822 1.00 96.19 489 LEU A C 1
ATOM 3774 O O . LEU A 1 489 ? 12.534 8.719 4.390 1.00 96.19 489 LEU A O 1
ATOM 3778 N N . LEU A 1 490 ? 13.230 7.529 2.623 1.00 95.75 490 LEU A N 1
ATOM 3779 C CA . LEU A 1 490 ? 13.638 8.653 1.785 1.00 95.75 490 LEU A CA 1
ATOM 3780 C C . LEU A 1 490 ? 12.551 8.990 0.769 1.00 95.75 490 LEU A C 1
ATOM 3782 O O . LEU A 1 490 ? 12.078 8.120 0.036 1.00 95.75 490 LEU A O 1
ATOM 3786 N N . VAL A 1 491 ? 12.218 10.276 0.664 1.00 96.44 491 VAL A N 1
ATOM 3787 C CA . VAL A 1 491 ? 11.265 10.790 -0.326 1.00 96.44 491 VAL A CA 1
ATOM 3788 C C . VAL A 1 491 ? 11.906 11.893 -1.159 1.00 96.44 491 VAL A C 1
ATOM 3790 O O . VAL A 1 491 ? 12.306 12.934 -0.631 1.00 96.44 491 VAL A O 1
ATOM 3793 N N . GLY A 1 492 ? 11.978 11.680 -2.473 1.00 94.56 492 GLY A N 1
ATOM 3794 C CA . GLY A 1 492 ? 12.445 12.675 -3.436 1.00 94.56 492 GLY A CA 1
ATOM 3795 C C . GLY A 1 492 ? 11.339 13.638 -3.877 1.00 94.56 492 GLY A C 1
ATOM 3796 O O . GLY A 1 492 ? 10.197 13.231 -4.102 1.00 94.56 492 GLY A O 1
ATOM 3797 N N . ALA A 1 493 ? 11.687 14.919 -4.020 1.00 93.31 493 ALA A N 1
ATOM 3798 C CA . ALA A 1 493 ? 10.843 15.991 -4.553 1.00 93.31 493 ALA A CA 1
ATOM 3799 C C . ALA A 1 493 ? 11.634 16.818 -5.583 1.00 93.31 493 ALA A C 1
ATOM 3801 O O . ALA A 1 493 ? 12.007 17.977 -5.351 1.00 93.31 493 ALA A O 1
ATOM 3802 N N . PHE A 1 494 ? 11.920 16.181 -6.724 1.00 92.25 494 PHE A N 1
ATOM 3803 C CA . PHE A 1 494 ? 12.852 16.682 -7.738 1.00 92.25 494 PHE A CA 1
ATOM 3804 C C . PHE A 1 494 ? 12.478 18.060 -8.301 1.00 92.25 494 PHE A C 1
ATOM 3806 O O . PHE A 1 494 ? 13.366 18.864 -8.577 1.00 92.25 494 PHE A O 1
ATOM 3813 N N . GLY A 1 495 ? 11.184 18.373 -8.431 1.00 89.31 495 GLY A N 1
ATOM 3814 C CA . GLY A 1 495 ? 10.713 19.653 -8.972 1.00 89.31 495 GLY A CA 1
ATOM 3815 C C . GLY A 1 495 ? 10.978 20.846 -8.050 1.00 89.31 495 GLY A C 1
ATOM 3816 O O . GLY A 1 495 ? 10.929 21.990 -8.493 1.00 89.31 495 GLY A O 1
ATOM 3817 N N . THR A 1 496 ? 11.281 20.585 -6.775 1.00 88.56 496 THR A N 1
ATOM 3818 C CA . THR A 1 496 ? 11.715 21.594 -5.791 1.00 88.56 496 THR A CA 1
ATOM 3819 C C . THR A 1 496 ? 13.179 21.448 -5.381 1.00 88.56 496 THR A C 1
ATOM 3821 O O . THR A 1 496 ? 13.638 22.204 -4.529 1.00 88.56 496 THR A O 1
ATOM 3824 N N . GLY A 1 497 ? 13.903 20.476 -5.946 1.00 90.69 497 GLY A N 1
ATOM 3825 C CA . GLY A 1 497 ? 15.300 20.218 -5.605 1.00 90.69 497 GLY A CA 1
ATOM 3826 C C . GLY A 1 497 ? 15.507 19.735 -4.165 1.00 90.69 497 GLY A C 1
ATOM 3827 O O . GLY A 1 497 ? 16.474 20.151 -3.524 1.00 90.69 497 GLY A O 1
ATOM 3828 N N . LYS A 1 498 ? 14.598 18.909 -3.621 1.00 91.38 498 LYS A N 1
ATOM 3829 C CA . LYS A 1 498 ? 14.614 18.490 -2.206 1.00 91.38 498 LYS A CA 1
ATOM 3830 C C . LYS A 1 498 ? 14.495 16.984 -2.011 1.00 91.38 498 LYS A C 1
ATOM 3832 O O . LYS A 1 498 ? 13.868 16.288 -2.805 1.00 91.38 498 LYS A O 1
ATOM 3837 N N . VAL A 1 499 ? 15.052 16.511 -0.898 1.00 93.12 499 VAL A N 1
ATOM 3838 C CA . VAL A 1 499 ? 14.893 15.144 -0.386 1.00 93.12 499 VAL A CA 1
ATOM 3839 C C . VAL A 1 499 ? 14.560 15.206 1.096 1.00 93.12 499 VAL A C 1
ATOM 3841 O O . VAL A 1 499 ? 15.168 15.980 1.837 1.00 93.12 499 VAL A O 1
ATOM 3844 N N . VAL A 1 500 ? 13.597 14.397 1.524 1.00 92.44 500 VAL A N 1
ATOM 3845 C CA . VAL A 1 500 ? 13.154 14.312 2.919 1.00 92.44 500 VAL A CA 1
ATOM 3846 C C . VAL A 1 500 ? 13.497 12.946 3.476 1.00 92.44 500 VAL A C 1
ATOM 3848 O O . VAL A 1 500 ? 13.227 11.939 2.825 1.00 92.44 500 VAL A O 1
ATOM 3851 N N . VAL A 1 501 ? 14.059 12.928 4.681 1.00 92.56 501 VAL A N 1
ATOM 3852 C CA . VAL A 1 501 ? 14.249 11.715 5.478 1.00 92.56 501 VAL A CA 1
ATOM 3853 C C . VAL A 1 501 ? 13.147 11.669 6.531 1.00 92.56 501 VAL A C 1
ATOM 3855 O O . VAL A 1 501 ? 13.096 12.529 7.418 1.00 92.56 501 VAL A O 1
ATOM 3858 N N . TYR A 1 502 ? 12.262 10.685 6.408 1.00 92.62 502 TYR A N 1
ATOM 3859 C CA . TYR A 1 502 ? 11.259 10.337 7.406 1.00 92.62 502 TYR A CA 1
ATOM 3860 C C . TYR A 1 502 ? 11.808 9.213 8.264 1.00 92.62 502 TYR A C 1
ATOM 3862 O O . TYR A 1 502 ? 12.176 8.169 7.731 1.00 92.62 502 TYR A O 1
ATOM 3870 N N . ARG A 1 503 ? 11.850 9.435 9.577 1.00 91.38 503 ARG A N 1
ATOM 3871 C CA . ARG A 1 503 ? 12.344 8.432 10.517 1.00 91.38 503 ARG A CA 1
ATOM 3872 C C . ARG A 1 503 ? 11.215 7.666 11.165 1.00 91.38 503 ARG A C 1
ATOM 3874 O O . ARG A 1 503 ? 10.216 8.286 11.541 1.00 91.38 503 ARG A O 1
ATOM 3881 N N . ALA A 1 504 ? 11.369 6.359 11.310 1.00 92.56 504 ALA A N 1
ATOM 3882 C CA . ALA A 1 504 ? 10.391 5.549 12.015 1.00 92.56 504 ALA A CA 1
ATOM 3883 C C . ALA A 1 504 ? 10.486 5.765 13.533 1.00 92.56 504 ALA A C 1
ATOM 3885 O O . ALA A 1 504 ? 11.555 5.922 14.118 1.00 92.56 504 ALA A O 1
ATOM 3886 N N . ARG A 1 505 ? 9.323 5.841 14.179 1.00 90.38 505 ARG A N 1
ATOM 3887 C CA . ARG A 1 505 ? 9.153 6.002 15.623 1.00 90.38 505 ARG A CA 1
ATOM 3888 C C . ARG A 1 505 ? 8.997 4.625 16.256 1.00 90.38 505 ARG A C 1
ATOM 3890 O O . ARG A 1 505 ? 8.170 3.855 15.767 1.00 90.38 505 ARG A O 1
ATOM 3897 N N . PRO A 1 506 ? 9.659 4.353 17.394 1.00 89.69 506 PRO A N 1
ATOM 3898 C CA . PRO A 1 506 ? 9.453 3.103 18.108 1.00 89.69 506 PRO A CA 1
ATOM 3899 C C . PRO A 1 506 ? 7.988 2.894 18.501 1.00 89.69 506 PRO A C 1
ATOM 3901 O O . PRO A 1 506 ? 7.359 3.790 19.078 1.00 89.69 506 PRO A O 1
ATOM 3904 N N . VAL A 1 507 ? 7.453 1.710 18.207 1.00 91.00 507 VAL A N 1
ATOM 3905 C CA . VAL A 1 507 ? 6.042 1.381 18.434 1.00 91.00 507 VAL A CA 1
ATOM 3906 C C . VAL A 1 507 ? 5.867 0.718 19.799 1.00 91.00 507 VAL A C 1
ATOM 3908 O O . VAL A 1 507 ? 6.523 -0.264 20.145 1.00 91.00 507 VAL A O 1
ATOM 3911 N N . VAL A 1 508 ? 4.952 1.266 20.596 1.00 89.44 508 VAL A N 1
ATOM 3912 C CA . VAL A 1 508 ? 4.613 0.795 21.939 1.00 89.44 508 VAL A CA 1
ATOM 3913 C C . VAL A 1 508 ? 3.252 0.114 21.890 1.00 89.44 508 VAL A C 1
ATOM 3915 O O . VAL A 1 508 ? 2.221 0.757 21.683 1.00 89.44 508 VAL A O 1
ATOM 3918 N N . THR A 1 509 ? 3.237 -1.194 22.125 1.00 90.31 509 THR A N 1
ATOM 3919 C CA . THR A 1 509 ? 2.004 -1.965 22.290 1.00 90.31 509 THR A CA 1
ATOM 3920 C C . THR A 1 509 ? 1.657 -2.043 23.772 1.00 90.31 509 THR A C 1
ATOM 3922 O O . THR A 1 509 ? 2.462 -2.500 24.586 1.00 90.31 509 THR A O 1
ATOM 3925 N N . VAL A 1 510 ? 0.457 -1.581 24.116 1.00 90.50 510 VAL A N 1
ATOM 3926 C CA . VAL A 1 510 ? -0.089 -1.619 25.477 1.00 90.50 510 VAL A CA 1
ATOM 3927 C C . VAL A 1 510 ? -1.176 -2.685 25.522 1.00 90.50 510 VAL A C 1
ATOM 3929 O O . VAL A 1 510 ? -2.094 -2.654 24.707 1.00 90.50 510 VAL A O 1
ATOM 3932 N N . ASP A 1 511 ? -1.067 -3.607 26.470 1.00 91.12 511 ASP A N 1
ATOM 3933 C CA . ASP A 1 511 ? -2.137 -4.532 26.837 1.00 91.12 511 ASP A CA 1
ATOM 3934 C C . ASP A 1 511 ? -2.752 -4.035 28.146 1.00 91.12 511 ASP A C 1
ATOM 3936 O O . ASP A 1 511 ? -2.133 -4.146 29.209 1.00 91.12 511 ASP A O 1
ATOM 3940 N N . ALA A 1 512 ? -3.911 -3.383 28.040 1.00 92.12 512 ALA A N 1
ATOM 3941 C CA . ALA A 1 512 ? -4.628 -2.777 29.153 1.00 92.12 512 ALA A CA 1
ATOM 3942 C C . ALA A 1 512 ? -5.873 -3.601 29.489 1.00 92.12 512 ALA A C 1
ATOM 3944 O O . ALA A 1 512 ? -6.625 -4.002 28.605 1.00 92.12 512 ALA A O 1
ATOM 3945 N N . GLN A 1 513 ? -6.100 -3.814 30.779 1.00 92.25 513 GLN A N 1
ATOM 3946 C CA . GLN A 1 513 ? -7.231 -4.555 31.313 1.00 92.25 513 GLN A CA 1
ATOM 3947 C C . GLN A 1 513 ? -7.889 -3.736 32.416 1.00 92.25 513 GLN A C 1
ATOM 3949 O O . GLN A 1 513 ? -7.220 -3.106 33.242 1.00 92.25 513 GLN A O 1
ATOM 3954 N N . LEU A 1 514 ? -9.214 -3.763 32.426 1.00 93.06 514 LEU A N 1
ATOM 3955 C CA . LEU A 1 514 ? -10.039 -3.150 33.449 1.00 93.06 514 LEU A CA 1
ATOM 3956 C C . LEU A 1 514 ? -10.789 -4.281 34.154 1.00 93.06 514 LEU A C 1
ATOM 3958 O O . LEU A 1 514 ? -11.450 -5.077 33.502 1.00 93.06 514 LEU A O 1
ATOM 3962 N N . LEU A 1 515 ? -10.639 -4.400 35.471 1.00 93.19 515 LEU A N 1
ATOM 3963 C CA . LEU A 1 515 ? -11.249 -5.475 36.255 1.00 93.19 515 LEU A CA 1
ATOM 3964 C C . LEU A 1 515 ? -12.167 -4.870 37.317 1.00 93.19 515 LEU A C 1
ATOM 3966 O O . LEU A 1 515 ? -11.761 -3.972 38.058 1.00 93.19 515 LEU A O 1
ATOM 3970 N N . LEU A 1 516 ? -13.400 -5.369 37.393 1.00 91.56 516 LEU A N 1
ATOM 3971 C CA . LEU A 1 516 ? -14.426 -4.897 38.324 1.00 91.56 516 LEU A CA 1
ATOM 3972 C C . LEU A 1 516 ? -14.726 -5.97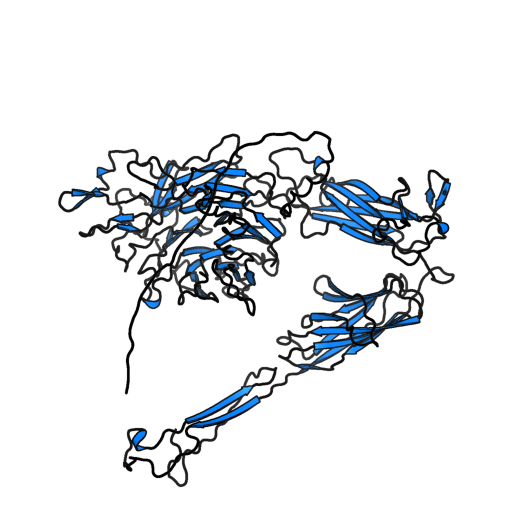4 39.367 1.00 91.56 516 LEU A C 1
ATOM 3974 O O . LEU A 1 516 ? -15.002 -7.122 39.020 1.00 91.56 516 LEU A O 1
ATOM 3978 N N . ASN A 1 517 ? -14.695 -5.609 40.651 1.00 89.88 517 ASN A N 1
ATOM 3979 C CA . ASN A 1 517 ? -15.010 -6.535 41.735 1.00 89.88 517 ASN A CA 1
ATOM 3980 C C . ASN A 1 517 ? -15.811 -5.858 42.869 1.00 89.88 517 ASN A C 1
ATOM 3982 O O . ASN A 1 517 ? -15.240 -5.051 43.610 1.00 89.88 517 ASN A O 1
ATOM 3986 N N . PRO A 1 518 ? -17.097 -6.204 43.072 1.00 88.25 518 PRO A N 1
ATOM 3987 C CA . PRO A 1 518 ? -17.940 -7.060 42.225 1.00 88.25 518 PRO A CA 1
ATOM 3988 C C . PRO A 1 518 ? -18.446 -6.342 40.957 1.00 88.25 518 PRO A C 1
ATOM 3990 O O . PRO A 1 518 ? -18.541 -5.118 40.929 1.00 88.25 518 PRO A O 1
ATOM 3993 N N . VAL A 1 519 ? -18.826 -7.111 39.927 1.00 84.94 519 VAL A N 1
ATOM 3994 C CA . VAL A 1 519 ? -19.499 -6.600 38.708 1.00 84.94 519 VAL A CA 1
ATOM 3995 C C . VAL A 1 519 ? -20.960 -6.218 38.992 1.00 84.94 519 VAL A C 1
ATOM 3997 O O . VAL A 1 519 ? -21.471 -5.235 38.461 1.00 84.94 519 VAL A O 1
ATOM 4000 N N . ILE A 1 520 ? -21.631 -6.979 39.863 1.00 81.56 520 ILE A N 1
ATOM 4001 C CA . ILE A 1 520 ? -23.004 -6.714 40.305 1.00 81.56 520 ILE A CA 1
ATOM 4002 C C . ILE A 1 520 ? -22.957 -6.027 41.669 1.00 81.56 520 ILE A C 1
ATOM 4004 O O . ILE A 1 520 ? -22.421 -6.566 42.640 1.00 81.56 520 ILE A O 1
ATOM 4008 N N . ILE A 1 521 ? -23.535 -4.835 41.743 1.00 85.50 521 ILE A N 1
ATOM 4009 C CA . ILE A 1 521 ? -23.526 -3.977 42.921 1.00 85.50 521 ILE A CA 1
ATOM 4010 C C . ILE A 1 521 ? -24.848 -4.156 43.665 1.00 85.50 521 ILE A C 1
ATOM 4012 O O . ILE A 1 521 ? -25.921 -3.825 43.154 1.00 85.50 521 ILE A O 1
ATOM 4016 N N . ASN A 1 522 ? -24.759 -4.641 44.903 1.00 83.50 522 ASN A N 1
ATOM 4017 C CA . ASN A 1 522 ? -25.887 -4.682 45.824 1.00 83.50 522 ASN A CA 1
ATOM 4018 C C . ASN A 1 522 ? -25.944 -3.376 46.640 1.00 83.50 522 ASN A C 1
ATOM 4020 O O . ASN A 1 522 ? -25.023 -3.069 47.398 1.00 83.50 522 ASN A O 1
ATOM 4024 N N . LEU A 1 523 ? -27.040 -2.628 46.490 1.00 81.94 523 LEU A N 1
ATOM 4025 C CA . LEU A 1 523 ? -27.306 -1.353 47.170 1.00 81.94 523 LEU A CA 1
ATOM 4026 C C . LEU A 1 523 ? -27.433 -1.476 48.697 1.00 81.94 523 LEU A C 1
ATOM 4028 O O . LEU A 1 523 ? -27.127 -0.525 49.422 1.00 81.94 523 LEU A O 1
ATOM 4032 N N . GLU A 1 524 ? -27.854 -2.637 49.198 1.00 80.81 524 GLU A N 1
ATOM 4033 C CA . GLU A 1 524 ? -28.005 -2.887 50.634 1.00 80.81 524 GLU A CA 1
ATOM 4034 C C . GLU A 1 524 ? -26.653 -3.135 51.317 1.00 80.81 524 GLU A C 1
ATOM 4036 O O . GLU A 1 524 ? -26.489 -2.873 52.512 1.00 80.81 524 GLU A O 1
ATOM 4041 N N . ASN A 1 525 ? -25.651 -3.587 50.556 1.00 84.31 525 ASN A N 1
ATOM 4042 C CA . ASN A 1 525 ? -24.341 -3.949 51.081 1.00 84.31 525 ASN A CA 1
ATOM 4043 C C . ASN A 1 525 ? -23.410 -2.727 51.200 1.00 84.31 525 ASN A C 1
ATOM 4045 O O . ASN A 1 525 ? -22.516 -2.500 50.382 1.00 84.31 525 ASN A O 1
ATOM 4049 N N . LYS A 1 526 ? -23.633 -1.914 52.236 1.00 85.38 526 LYS A N 1
ATOM 4050 C CA . LYS A 1 526 ? -22.904 -0.661 52.500 1.00 85.38 526 LYS A CA 1
ATOM 4051 C C . LYS A 1 526 ? -21.592 -0.895 53.263 1.00 85.38 526 LYS A C 1
ATOM 4053 O O . LYS A 1 526 ? -21.512 -0.638 54.463 1.00 85.38 526 LYS A O 1
ATOM 4058 N N . THR A 1 527 ? -20.571 -1.400 52.574 1.00 86.75 527 THR A N 1
ATOM 4059 C CA . THR A 1 527 ? -19.283 -1.805 53.173 1.00 86.75 527 THR A CA 1
ATOM 4060 C C . THR A 1 527 ? -18.264 -0.676 53.344 1.00 86.75 527 THR A C 1
ATOM 4062 O O . THR A 1 527 ? -17.465 -0.734 54.279 1.00 86.75 527 THR A O 1
ATOM 4065 N N . CYS A 1 528 ? -18.268 0.351 52.488 1.00 86.25 528 CYS A N 1
ATOM 4066 C CA . CYS A 1 528 ? -17.312 1.461 52.570 1.00 86.25 528 CYS A CA 1
ATOM 4067 C C . CYS A 1 528 ? -17.868 2.643 53.366 1.00 86.25 528 CYS A C 1
ATOM 4069 O O . CYS A 1 528 ? -19.072 2.891 53.367 1.00 86.25 528 CYS A O 1
ATOM 4071 N N . GLN A 1 529 ? -16.981 3.420 53.992 1.00 86.88 529 GLN A N 1
ATOM 4072 C CA . GLN A 1 529 ? -17.326 4.686 54.640 1.00 86.88 529 GLN A CA 1
ATOM 4073 C C . GLN A 1 529 ? -16.691 5.859 53.897 1.00 86.88 529 GLN A C 1
ATOM 4075 O O . GLN A 1 529 ? -15.500 5.826 53.592 1.00 86.88 529 GLN A O 1
ATOM 4080 N N . ILE A 1 530 ? -17.483 6.898 53.623 1.00 83.56 530 ILE A N 1
ATOM 4081 C CA . ILE A 1 530 ? -16.976 8.140 53.030 1.00 83.56 530 ILE A CA 1
ATOM 4082 C C . ILE A 1 530 ? -16.129 8.893 54.074 1.00 83.56 530 ILE A C 1
ATOM 4084 O O . ILE A 1 530 ? -16.677 9.223 55.133 1.00 83.56 530 ILE A O 1
ATOM 4088 N N . PRO A 1 531 ? -14.852 9.224 53.782 1.00 78.19 531 PRO A N 1
ATOM 4089 C CA . PRO A 1 531 ? -13.938 9.844 54.747 1.00 78.19 531 PRO A CA 1
ATOM 4090 C C . PRO A 1 531 ? -14.473 11.135 55.383 1.00 78.19 531 PRO A C 1
ATOM 4092 O O . PRO A 1 531 ? -14.317 11.337 56.585 1.00 78.19 531 PRO A O 1
ATOM 4095 N N . ASP A 1 532 ? -15.156 11.976 54.601 1.00 75.69 532 ASP A N 1
ATOM 4096 C CA . ASP A 1 532 ? -15.622 13.295 55.051 1.00 75.69 532 ASP A CA 1
ATOM 4097 C C . ASP A 1 532 ? -16.922 13.264 55.872 1.00 75.69 532 ASP A C 1
ATOM 4099 O O . ASP A 1 532 ? -17.173 14.164 56.673 1.00 75.69 532 ASP A O 1
ATOM 4103 N N . SER A 1 533 ? -17.784 12.261 55.671 1.00 77.88 533 SER A N 1
ATOM 4104 C CA . SER A 1 533 ? -19.159 12.266 56.207 1.00 77.88 533 SER A CA 1
ATOM 4105 C C . SER A 1 533 ? -19.500 11.081 57.108 1.00 77.88 533 SER A C 1
ATOM 4107 O O . SER A 1 533 ? -20.582 11.072 57.694 1.00 77.88 533 SER A O 1
ATOM 4109 N N . MET A 1 534 ? -18.612 10.084 57.228 1.00 77.56 534 MET A N 1
ATOM 4110 C CA . MET A 1 534 ? -18.841 8.837 57.980 1.00 77.56 534 MET A CA 1
ATOM 4111 C C . MET A 1 534 ? -20.105 8.070 57.540 1.00 77.56 534 MET A C 1
ATOM 4113 O O . MET A 1 534 ? -20.612 7.212 58.265 1.00 77.56 534 MET A O 1
ATOM 4117 N N . THR A 1 535 ? -20.634 8.361 56.348 1.00 83.50 535 THR A N 1
ATOM 4118 C CA . THR A 1 535 ? -21.789 7.660 55.782 1.00 83.50 535 THR A CA 1
ATOM 4119 C C . THR A 1 535 ? -21.343 6.337 55.172 1.00 83.50 535 THR A C 1
ATOM 4121 O O . THR A 1 535 ? -20.340 6.271 54.459 1.00 83.50 535 THR A O 1
ATOM 4124 N N . SER A 1 536 ? -22.071 5.262 55.483 1.00 86.62 536 SER A N 1
ATOM 4125 C CA . SER A 1 536 ? -21.831 3.951 54.878 1.00 86.62 536 SER A CA 1
ATOM 4126 C C . SER A 1 536 ? -22.476 3.897 53.495 1.00 86.62 536 SER A C 1
ATOM 4128 O O . SER A 1 536 ? -23.665 4.193 53.352 1.00 86.62 536 SER A O 1
ATOM 4130 N N . VAL A 1 537 ? -21.697 3.517 52.487 1.00 88.56 537 VAL A N 1
ATOM 4131 C CA . VAL A 1 537 ? -22.086 3.484 51.073 1.00 88.56 537 VAL A CA 1
ATOM 4132 C C . VAL A 1 537 ? -21.723 2.147 50.436 1.00 88.56 537 VAL A C 1
ATOM 4134 O O . VAL A 1 537 ? -20.776 1.478 50.857 1.00 88.56 537 VAL A O 1
ATOM 4137 N N . ALA A 1 538 ? -22.487 1.751 49.418 1.00 89.19 538 ALA A N 1
ATOM 4138 C CA . ALA A 1 538 ? -22.157 0.595 48.594 1.00 89.19 538 ALA A CA 1
ATOM 4139 C C . ALA A 1 538 ? -20.967 0.949 47.693 1.00 89.19 538 ALA A C 1
ATOM 4141 O O . ALA A 1 538 ? -20.973 1.985 47.024 1.00 89.19 538 ALA A O 1
ATOM 4142 N N . CYS A 1 539 ? -19.942 0.104 47.687 1.00 91.19 539 CYS A N 1
ATOM 4143 C CA . CYS A 1 539 ? -18.713 0.330 46.939 1.00 91.19 539 CYS A CA 1
ATOM 4144 C C . CYS A 1 539 ? -18.233 -0.940 46.245 1.00 91.19 539 CYS A C 1
ATOM 4146 O O . CYS A 1 539 ? -18.577 -2.055 46.638 1.00 91.19 539 CYS A O 1
ATOM 4148 N N . PHE A 1 540 ? -17.419 -0.749 45.218 1.00 91.94 540 PHE A N 1
ATOM 4149 C CA . PHE A 1 540 ? -16.756 -1.809 44.477 1.00 91.94 540 PHE A CA 1
ATOM 4150 C C . PHE A 1 540 ? -15.351 -1.348 44.077 1.00 91.94 540 PHE A C 1
ATOM 4152 O O . PHE A 1 540 ? -15.063 -0.148 43.999 1.00 91.94 540 PHE A O 1
ATOM 4159 N N . ALA A 1 541 ? -14.460 -2.311 43.870 1.00 93.06 541 ALA A N 1
ATOM 4160 C CA . ALA A 1 541 ? -13.097 -2.060 43.437 1.00 93.06 541 ALA A CA 1
ATOM 4161 C C . ALA A 1 541 ? -13.016 -2.063 41.906 1.00 93.06 541 ALA A C 1
ATOM 4163 O O . ALA A 1 541 ? -13.586 -2.931 41.240 1.00 93.06 541 ALA A O 1
ATOM 4164 N N . VAL A 1 542 ? -12.284 -1.091 41.370 1.00 94.56 542 VAL A N 1
ATOM 4165 C CA . VAL A 1 542 ? -11.904 -0.980 39.963 1.00 94.56 542 VAL A CA 1
ATOM 4166 C C . VAL A 1 542 ? -10.390 -1.102 39.892 1.00 94.56 542 VAL A C 1
ATOM 4168 O O . VAL A 1 542 ? -9.671 -0.206 40.334 1.00 94.56 542 VAL A O 1
ATOM 4171 N N . THR A 1 543 ? -9.903 -2.204 39.337 1.00 95.12 543 THR A N 1
ATOM 4172 C CA . THR A 1 543 ? -8.472 -2.447 39.157 1.00 95.12 543 THR A CA 1
ATOM 4173 C C . THR A 1 543 ? -8.098 -2.169 37.707 1.00 95.12 543 THR A C 1
ATOM 4175 O O . THR A 1 543 ? -8.606 -2.806 36.784 1.00 95.12 543 THR A O 1
ATOM 4178 N N . VAL A 1 544 ? -7.201 -1.206 37.502 1.00 94.94 544 VAL A N 1
ATOM 4179 C CA . VAL A 1 544 ? -6.631 -0.877 36.192 1.00 94.94 544 VAL A CA 1
ATOM 4180 C C . VAL A 1 544 ? -5.277 -1.551 36.083 1.00 94.94 544 VAL A C 1
ATOM 4182 O O . VAL A 1 544 ? -4.363 -1.196 36.823 1.00 94.94 544 VAL A O 1
ATOM 4185 N N . CYS A 1 545 ? -5.129 -2.488 35.155 1.00 94.00 545 CYS A N 1
ATOM 4186 C CA . CYS A 1 545 ? -3.863 -3.152 34.876 1.00 94.00 545 CYS A CA 1
ATOM 4187 C C . CYS A 1 545 ? -3.382 -2.803 33.470 1.00 94.00 545 CYS A C 1
ATOM 4189 O O . CYS A 1 545 ? -4.170 -2.770 32.531 1.00 94.00 545 CYS A O 1
ATOM 4191 N N . ALA A 1 546 ? -2.082 -2.579 33.302 1.00 93.69 546 ALA A N 1
ATOM 4192 C CA . ALA A 1 546 ? -1.488 -2.471 31.978 1.00 93.69 546 ALA A CA 1
ATOM 4193 C C . ALA A 1 546 ? -0.112 -3.132 31.928 1.00 93.69 546 ALA A C 1
ATOM 4195 O O . ALA A 1 546 ? 0.653 -3.106 32.897 1.00 93.69 546 ALA A O 1
ATOM 4196 N N . SER A 1 547 ? 0.215 -3.700 30.773 1.00 91.94 547 SER A N 1
ATOM 4197 C CA . SER A 1 547 ? 1.561 -4.144 30.428 1.00 91.94 547 SER A CA 1
ATOM 4198 C C . SER A 1 547 ? 1.985 -3.537 29.091 1.00 91.94 547 SER A C 1
ATOM 4200 O O . SER A 1 547 ? 1.151 -3.201 28.253 1.00 91.94 547 SER A O 1
ATOM 4202 N N . VAL A 1 548 ? 3.290 -3.343 28.908 1.00 90.69 548 VAL A N 1
ATOM 4203 C CA . VAL A 1 548 ? 3.857 -2.710 27.710 1.00 90.69 548 VAL A CA 1
ATOM 4204 C C . VAL A 1 548 ? 4.885 -3.625 27.061 1.00 90.69 548 VAL A C 1
ATOM 4206 O O . VAL A 1 548 ? 5.736 -4.198 27.748 1.00 90.69 548 VAL A O 1
ATOM 4209 N N . ALA A 1 549 ? 4.834 -3.723 25.737 1.00 89.19 549 ALA A N 1
ATOM 4210 C CA . ALA A 1 549 ? 5.822 -4.388 24.900 1.00 89.19 549 ALA A CA 1
ATOM 4211 C C . ALA A 1 549 ? 6.174 -3.514 23.686 1.00 89.19 549 ALA A C 1
ATOM 4213 O O . ALA A 1 549 ? 5.347 -2.745 23.201 1.00 89.19 549 ALA A O 1
ATOM 4214 N N . GLY A 1 550 ? 7.402 -3.638 23.194 1.00 84.94 550 GLY A N 1
ATOM 4215 C CA . GLY A 1 550 ? 7.861 -2.957 21.986 1.00 84.94 550 GLY A CA 1
ATOM 4216 C C . GLY A 1 550 ? 9.337 -3.233 21.725 1.00 84.94 550 GLY A C 1
ATOM 4217 O O . GLY A 1 550 ? 10.098 -3.498 22.663 1.00 84.94 550 GLY A O 1
ATOM 4218 N N . GLN A 1 551 ? 9.730 -3.176 20.457 1.00 84.88 551 GLN A N 1
ATOM 4219 C CA . GLN A 1 551 ? 11.120 -3.321 20.039 1.00 84.88 551 GLN A CA 1
ATOM 4220 C C . GLN A 1 551 ? 11.867 -2.007 20.307 1.00 84.88 551 GLN A C 1
ATOM 4222 O O . GLN A 1 551 ? 11.368 -0.927 19.986 1.00 84.88 551 GLN A O 1
ATOM 4227 N N . SER A 1 552 ? 13.034 -2.098 20.949 1.00 79.88 552 SER A N 1
ATOM 4228 C CA . SER A 1 552 ? 13.970 -0.976 21.157 1.00 79.88 552 SER A CA 1
ATOM 4229 C C . SER A 1 552 ? 13.397 0.255 21.874 1.00 79.88 552 SER A C 1
ATOM 4231 O O . SER A 1 552 ? 13.859 1.384 21.718 1.00 79.88 552 SER A O 1
ATOM 4233 N N . ILE A 1 553 ? 12.418 0.022 22.754 1.00 80.38 553 ILE A N 1
ATOM 4234 C CA . ILE A 1 553 ? 11.851 1.036 23.652 1.00 80.38 553 ILE A CA 1
ATOM 4235 C C . ILE A 1 553 ? 12.593 1.087 24.999 1.00 80.38 553 ILE A C 1
ATOM 4237 O O . ILE A 1 553 ? 13.183 0.107 25.457 1.00 80.38 553 ILE A O 1
ATOM 4241 N N . SER A 1 554 ? 12.508 2.233 25.681 1.00 79.38 554 SER A N 1
ATOM 4242 C CA . SER A 1 554 ? 13.004 2.402 27.056 1.00 79.38 554 SER A CA 1
ATOM 4243 C C . SER A 1 554 ? 12.390 1.371 28.013 1.00 79.38 554 SER A C 1
ATOM 4245 O O . SER A 1 554 ? 11.201 1.068 27.936 1.00 79.38 554 SER A O 1
ATOM 4247 N N . ASN A 1 555 ? 13.179 0.888 28.980 1.00 78.69 555 ASN A N 1
ATOM 4248 C CA . ASN A 1 555 ? 12.690 -0.011 30.034 1.00 78.69 555 ASN A CA 1
ATOM 4249 C C . ASN A 1 555 ? 11.606 0.634 30.909 1.00 78.69 555 ASN A C 1
ATOM 4251 O O . ASN A 1 555 ? 10.754 -0.072 31.442 1.00 78.69 555 ASN A O 1
ATOM 4255 N N . THR A 1 556 ? 11.641 1.961 31.045 1.00 83.31 556 THR A N 1
ATOM 4256 C CA . THR A 1 556 ? 10.637 2.721 31.788 1.00 83.31 556 THR A CA 1
ATOM 4257 C C . THR A 1 556 ? 9.771 3.504 30.812 1.00 83.31 556 THR A C 1
ATOM 4259 O O . THR A 1 556 ? 10.284 4.384 30.117 1.00 83.31 556 THR A O 1
ATOM 4262 N N . ILE A 1 557 ? 8.474 3.202 30.801 1.00 85.94 557 ILE A N 1
ATOM 4263 C CA . ILE A 1 557 ? 7.433 3.913 30.053 1.00 85.94 557 ILE A CA 1
ATOM 4264 C C . ILE A 1 557 ? 6.376 4.374 31.053 1.00 85.94 557 ILE A C 1
ATOM 4266 O O . ILE A 1 557 ? 5.965 3.596 31.914 1.00 85.94 557 ILE A O 1
ATOM 4270 N N . ALA A 1 558 ? 5.932 5.626 30.952 1.00 88.44 558 ALA A N 1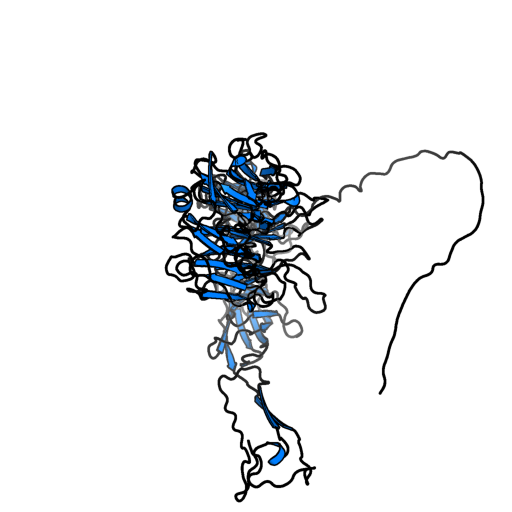
ATOM 4271 C CA . ALA A 1 558 ? 4.761 6.086 31.686 1.00 88.44 558 ALA A CA 1
ATOM 4272 C C . ALA A 1 558 ? 3.593 6.320 30.737 1.00 88.44 558 ALA A C 1
ATOM 4274 O O . ALA A 1 558 ? 3.736 6.913 29.665 1.00 88.44 558 ALA A O 1
ATOM 4275 N N . LEU A 1 559 ? 2.436 5.845 31.171 1.00 90.69 559 LEU A N 1
ATOM 4276 C CA . LEU A 1 559 ? 1.155 6.087 30.540 1.00 90.69 559 LEU A CA 1
ATOM 4277 C C . LEU A 1 559 ? 0.381 7.079 31.406 1.00 90.69 559 LEU A C 1
ATOM 4279 O O . LEU A 1 559 ? 0.402 6.993 32.631 1.00 90.69 559 LEU A O 1
ATOM 4283 N N . THR A 1 560 ? -0.316 8.018 30.785 1.00 93.00 560 THR A N 1
ATOM 4284 C CA . THR A 1 560 ? -1.369 8.789 31.446 1.00 93.00 560 THR A CA 1
ATOM 4285 C C . THR A 1 560 ? -2.665 8.007 31.293 1.00 93.00 560 THR A C 1
ATOM 4287 O O . THR A 1 560 ? -3.151 7.855 30.175 1.00 93.00 560 THR A O 1
ATOM 4290 N N . ALA A 1 561 ? -3.189 7.473 32.396 1.00 93.75 561 ALA A N 1
ATOM 4291 C CA . ALA A 1 561 ? -4.448 6.740 32.427 1.00 93.75 561 ALA A CA 1
ATOM 4292 C C . ALA A 1 561 ? -5.573 7.667 32.905 1.00 93.75 561 ALA A C 1
ATOM 4294 O O . ALA A 1 561 ? -5.481 8.267 33.976 1.00 93.75 561 ALA A O 1
ATOM 4295 N N . GLU A 1 562 ? -6.632 7.775 32.112 1.00 94.75 562 GLU A N 1
ATOM 4296 C CA . GLU A 1 562 ? -7.858 8.504 32.416 1.00 94.75 562 GLU A CA 1
ATOM 4297 C C . GLU A 1 562 ? -9.001 7.503 32.602 1.00 94.75 562 GLU A C 1
ATOM 4299 O O . GLU A 1 562 ? -9.410 6.827 31.659 1.00 94.75 562 GLU A O 1
ATOM 4304 N N . VAL A 1 563 ? -9.544 7.420 33.816 1.00 94.12 563 VAL A N 1
ATOM 4305 C CA . VAL A 1 563 ? -10.709 6.584 34.124 1.00 94.12 563 VAL A CA 1
ATOM 4306 C C . VAL A 1 563 ? -11.933 7.476 34.273 1.00 94.12 563 VAL A C 1
ATOM 4308 O O . VAL A 1 563 ? -11.963 8.385 35.107 1.00 94.12 563 VAL A O 1
ATOM 4311 N N . GLN A 1 564 ? -12.963 7.197 33.480 1.00 93.62 564 GLN A N 1
ATOM 4312 C CA . GLN A 1 564 ? -14.256 7.867 33.537 1.00 93.62 564 GLN A CA 1
ATOM 4313 C C . GLN A 1 564 ? -15.331 6.891 34.011 1.00 93.62 564 GLN A C 1
ATOM 4315 O O . GLN A 1 564 ? -15.528 5.823 33.432 1.00 93.62 564 GLN A O 1
ATOM 4320 N N . LEU A 1 565 ? -16.051 7.290 35.056 1.00 92.62 565 LEU A N 1
ATOM 4321 C CA . LEU A 1 565 ? -17.154 6.533 35.630 1.00 92.62 565 LEU A CA 1
ATOM 4322 C C . LEU A 1 565 ? -18.488 6.942 34.991 1.00 92.62 565 LEU A C 1
ATOM 4324 O O . LEU A 1 565 ? -18.751 8.128 34.761 1.00 92.62 565 LEU A O 1
ATOM 4328 N N . ASP A 1 566 ? -19.354 5.957 34.758 1.00 90.06 566 ASP A N 1
ATOM 4329 C CA . ASP A 1 566 ? -20.705 6.117 34.206 1.00 90.06 566 ASP A CA 1
ATOM 4330 C C . ASP A 1 566 ? -20.704 6.881 32.862 1.00 90.06 566 ASP A C 1
ATOM 4332 O O . ASP A 1 566 ? -21.472 7.827 32.647 1.00 90.06 566 ASP A O 1
ATOM 4336 N N . SER A 1 567 ? -19.779 6.526 31.959 1.00 86.81 567 SER A N 1
ATOM 4337 C CA . SER A 1 567 ? -19.456 7.296 30.744 1.00 86.81 567 SER A CA 1
ATOM 4338 C C . SER A 1 567 ? -20.598 7.363 29.721 1.00 86.81 567 SER A C 1
ATOM 4340 O O . SER A 1 567 ? -20.737 8.380 29.041 1.00 86.81 567 SER A O 1
ATOM 4342 N N . LEU A 1 568 ? -21.492 6.365 29.691 1.00 84.81 568 LEU A N 1
ATOM 4343 C CA . LEU A 1 568 ? -22.689 6.352 28.832 1.00 84.81 568 LEU A CA 1
ATOM 4344 C C . LEU A 1 568 ? -23.748 7.395 29.235 1.00 84.81 568 LEU A C 1
ATOM 4346 O O . LEU A 1 568 ? -24.627 7.732 28.438 1.00 84.81 568 LEU A O 1
ATOM 4350 N N . LYS A 1 569 ? -23.689 7.945 30.457 1.00 82.25 569 LYS A N 1
ATOM 4351 C CA . LYS A 1 569 ? -24.593 9.029 30.866 1.00 82.25 569 LYS A CA 1
ATOM 4352 C C . LYS A 1 569 ? -24.216 10.345 30.193 1.00 82.25 569 LYS A C 1
ATOM 4354 O O . LYS A 1 569 ? -23.077 10.807 30.307 1.00 82.25 569 LYS A O 1
ATOM 4359 N N . GLN A 1 570 ? -25.217 10.967 29.565 1.00 73.50 570 GLN A N 1
ATOM 4360 C CA . GLN A 1 570 ? -25.121 12.254 28.868 1.00 73.50 570 GLN A CA 1
ATOM 4361 C C . GLN A 1 570 ? -24.439 13.333 29.720 1.00 73.50 570 GLN A C 1
ATOM 4363 O O . GLN A 1 570 ? -24.592 13.369 30.944 1.00 73.50 570 GLN A O 1
ATOM 4368 N N . LYS A 1 571 ? -23.711 14.249 29.066 1.00 69.94 571 LYS A N 1
ATOM 4369 C CA . LYS A 1 571 ? -23.075 15.398 29.731 1.00 69.94 571 LYS A CA 1
ATOM 4370 C C . LYS A 1 571 ? -24.153 16.253 30.416 1.00 69.94 571 LYS A C 1
ATOM 4372 O O . LYS A 1 571 ? -24.952 16.889 29.740 1.00 69.94 571 LYS A O 1
ATOM 4377 N N . GLY A 1 572 ? -24.177 16.239 31.751 1.00 66.69 572 GLY A N 1
ATOM 4378 C CA . GLY A 1 572 ? -25.168 16.936 32.585 1.00 66.69 572 GLY A CA 1
ATOM 4379 C C . GLY A 1 572 ? -26.160 16.024 33.319 1.00 66.69 572 GLY A C 1
ATOM 4380 O O . GLY A 1 572 ? -26.844 16.491 34.225 1.00 66.69 572 GLY A O 1
ATOM 4381 N N . ALA A 1 573 ? -26.223 14.731 32.985 1.00 77.94 573 ALA A N 1
ATOM 4382 C CA . ALA A 1 573 ? -26.949 13.749 33.788 1.00 77.94 573 ALA A CA 1
ATOM 4383 C C . ALA A 1 573 ? -26.179 13.421 35.080 1.00 77.94 573 ALA A C 1
ATOM 4385 O O . ALA A 1 573 ? -24.948 13.501 35.123 1.00 77.94 573 ALA A O 1
ATOM 4386 N N . ILE A 1 574 ? -26.908 13.036 36.130 1.00 81.81 574 ILE A N 1
ATOM 4387 C CA . ILE A 1 574 ? -26.319 12.653 37.418 1.00 81.81 574 ILE A CA 1
ATOM 4388 C C . ILE A 1 574 ? -25.481 11.386 37.216 1.00 81.81 574 ILE A C 1
ATOM 4390 O O . ILE A 1 574 ? -25.999 10.355 36.787 1.00 81.81 574 ILE A O 1
ATOM 4394 N N . LYS A 1 575 ? -24.182 11.482 37.515 1.00 87.25 575 LYS A N 1
ATOM 4395 C CA . LYS A 1 575 ? -23.252 10.348 37.524 1.00 87.25 575 LYS A CA 1
ATOM 4396 C C . LYS A 1 575 ? -23.485 9.553 38.801 1.00 87.25 575 LYS A C 1
ATOM 4398 O O . LYS A 1 575 ? -23.349 10.113 39.887 1.00 87.25 575 LYS A O 1
ATOM 4403 N N . ARG A 1 576 ? -23.864 8.282 38.674 1.00 90.12 576 ARG A N 1
ATOM 4404 C CA . ARG A 1 576 ? -24.307 7.457 39.815 1.00 90.12 576 ARG A CA 1
ATOM 4405 C C . ARG A 1 576 ? -23.157 7.025 40.713 1.00 90.12 576 ARG A C 1
ATOM 4407 O O . ARG A 1 576 ? -23.347 6.863 41.911 1.00 90.12 576 ARG A O 1
ATOM 4414 N N . THR A 1 577 ? -21.970 6.882 40.138 1.00 90.94 577 THR A N 1
ATOM 4415 C CA . THR A 1 577 ? -20.756 6.436 40.824 1.00 90.94 577 THR A CA 1
ATOM 4416 C C . THR A 1 577 ? -19.703 7.531 40.885 1.00 90.94 577 THR A C 1
ATOM 4418 O O . THR A 1 577 ? -19.538 8.295 39.930 1.00 90.94 577 THR A O 1
ATOM 4421 N N . LEU A 1 578 ? -18.966 7.574 41.992 1.00 91.56 578 LEU A N 1
ATOM 4422 C CA . LEU A 1 578 ? -17.860 8.499 42.235 1.00 91.56 578 LEU A CA 1
ATOM 4423 C C . LEU A 1 578 ? -16.682 7.746 42.860 1.00 91.56 578 LEU A C 1
ATOM 4425 O O . LEU A 1 578 ? -16.883 6.760 43.569 1.00 91.56 578 LEU A O 1
ATOM 4429 N N . PHE A 1 579 ? -15.456 8.211 42.629 1.00 93.06 579 PHE A N 1
ATOM 4430 C CA . PHE A 1 579 ? -14.301 7.679 43.353 1.00 93.06 579 PHE A CA 1
ATOM 4431 C C . PHE A 1 579 ? -14.360 8.094 44.825 1.00 93.06 579 PHE A C 1
ATOM 4433 O O . PHE A 1 579 ? -14.753 9.220 45.146 1.00 93.06 579 PHE A O 1
ATOM 4440 N N . LEU A 1 580 ? -13.953 7.186 45.713 1.00 89.19 580 LEU A N 1
ATOM 4441 C CA . LEU A 1 580 ? -14.033 7.386 47.160 1.00 89.19 580 LEU A CA 1
ATOM 4442 C C . LEU A 1 580 ? -13.117 8.515 47.657 1.00 89.19 580 LEU A C 1
ATOM 4444 O O . LEU A 1 580 ? -13.516 9.246 48.556 1.00 89.19 580 LEU A O 1
ATOM 4448 N N . ASP A 1 581 ? -11.937 8.679 47.051 1.00 85.44 581 ASP A N 1
ATOM 4449 C CA . ASP A 1 581 ? -10.917 9.624 47.527 1.00 85.44 581 ASP A CA 1
ATOM 4450 C C . ASP A 1 581 ? -11.148 11.071 47.064 1.00 85.44 581 ASP A C 1
ATOM 4452 O O . ASP A 1 581 ? -10.900 12.011 47.813 1.00 85.44 581 ASP A O 1
ATOM 4456 N N . ASN A 1 582 ? -11.584 11.273 45.813 1.00 86.62 582 ASN A N 1
ATOM 4457 C CA . ASN A 1 582 ? -11.698 12.609 45.210 1.00 86.62 582 ASN A CA 1
ATOM 4458 C C . ASN A 1 582 ? -13.149 13.082 45.005 1.00 86.62 582 ASN A C 1
ATOM 4460 O O . ASN A 1 582 ? -13.355 14.224 44.597 1.00 86.62 582 ASN A O 1
ATOM 4464 N N . HIS A 1 583 ? -14.146 12.222 45.250 1.00 88.12 583 HIS A N 1
ATOM 4465 C CA . HIS A 1 583 ? -15.574 12.488 45.026 1.00 88.12 583 HIS A CA 1
ATOM 4466 C C . HIS A 1 583 ? -15.930 12.968 43.604 1.00 88.12 583 HIS A C 1
ATOM 4468 O O . HIS A 1 583 ? -16.952 13.623 43.388 1.00 88.12 583 HIS A O 1
ATOM 4474 N N . GLN A 1 584 ? -15.108 12.632 42.609 1.00 90.06 584 GLN A N 1
ATOM 4475 C CA . GLN A 1 584 ? -15.321 12.955 41.200 1.00 90.06 584 GLN A CA 1
ATOM 4476 C C . GLN A 1 584 ? -15.672 11.698 40.397 1.00 90.06 584 GLN A C 1
ATOM 4478 O O . GLN A 1 584 ? -15.416 10.569 40.805 1.00 90.06 584 GLN A O 1
ATOM 4483 N N . SER A 1 585 ? -16.284 11.896 39.228 1.00 89.06 585 SER A N 1
ATOM 4484 C CA . SER A 1 585 ? -16.593 10.822 38.272 1.00 89.06 585 SER A CA 1
ATOM 4485 C C . SER A 1 585 ? -15.480 10.597 37.240 1.00 89.06 585 SER A C 1
ATOM 4487 O O . SER A 1 585 ? -15.672 9.843 36.292 1.00 89.06 585 SER A O 1
ATOM 4489 N N . HIS A 1 586 ? -14.360 11.311 37.363 1.00 91.75 586 HIS A N 1
ATOM 4490 C CA . HIS A 1 586 ? -13.202 11.207 36.479 1.00 91.75 586 HIS A CA 1
ATOM 4491 C C . HIS A 1 586 ? -11.924 11.261 37.319 1.00 91.75 586 HIS A C 1
ATOM 4493 O O . HIS A 1 586 ? -11.870 11.976 38.322 1.00 91.75 586 HIS A O 1
ATOM 4499 N N . LEU A 1 587 ? -10.915 10.488 36.929 1.00 93.31 587 LEU A N 1
ATOM 4500 C CA . LEU A 1 587 ? -9.609 10.467 37.578 1.00 93.31 587 LEU A CA 1
ATOM 4501 C C . LEU A 1 587 ? -8.523 10.282 36.520 1.00 93.31 587 LEU A C 1
ATOM 4503 O O . LEU A 1 587 ? -8.631 9.401 35.671 1.00 93.31 587 LEU A O 1
ATOM 4507 N N . ILE A 1 588 ? -7.476 11.101 36.598 1.00 93.56 588 ILE A N 1
ATOM 4508 C CA . ILE A 1 588 ? -6.285 10.997 35.753 1.00 93.56 588 ILE A CA 1
ATOM 4509 C C . ILE A 1 588 ? -5.096 10.708 36.660 1.00 93.56 588 ILE A C 1
ATOM 4511 O O . ILE A 1 588 ? -4.875 11.431 37.633 1.00 93.56 588 ILE A O 1
ATOM 4515 N N . PHE A 1 589 ? -4.327 9.670 36.345 1.00 92.31 589 PHE A N 1
ATOM 4516 C CA . PHE A 1 589 ? -3.127 9.318 37.099 1.00 92.31 589 PHE A CA 1
ATOM 4517 C C . PHE A 1 589 ? -2.025 8.752 36.189 1.00 92.31 589 PHE A C 1
ATOM 4519 O O . PHE A 1 589 ? -2.317 8.163 35.144 1.00 92.31 589 PHE A O 1
ATOM 4526 N N . PRO A 1 590 ? -0.743 8.925 36.561 1.00 91.94 590 PRO A N 1
ATOM 4527 C CA . PRO A 1 590 ? 0.366 8.326 35.833 1.00 91.94 590 PRO A CA 1
ATOM 4528 C C . PRO A 1 590 ? 0.528 6.846 36.209 1.00 91.94 590 PRO A C 1
ATOM 4530 O O . PRO A 1 590 ? 0.670 6.500 37.382 1.00 91.94 590 PRO A O 1
ATOM 4533 N N . LEU A 1 591 ? 0.578 5.971 35.207 1.00 90.06 591 LEU A N 1
ATOM 4534 C CA . LEU A 1 591 ? 0.870 4.548 35.342 1.00 90.06 591 LEU A CA 1
ATOM 4535 C C . LEU A 1 591 ? 2.275 4.268 34.792 1.00 90.06 591 LEU A C 1
ATOM 4537 O O . LEU A 1 591 ? 2.491 4.223 33.581 1.00 90.06 591 LEU A O 1
ATOM 4541 N N . VAL A 1 592 ? 3.253 4.122 35.692 1.00 90.12 592 VAL A N 1
ATOM 4542 C CA . VAL A 1 592 ? 4.671 3.945 35.334 1.00 90.12 592 VAL A CA 1
ATOM 4543 C C . VAL A 1 592 ? 5.042 2.465 35.315 1.00 90.12 592 VAL A C 1
ATOM 4545 O O . VAL A 1 592 ? 5.076 1.808 36.354 1.00 90.12 592 VAL A O 1
ATOM 4548 N N . ILE A 1 593 ? 5.408 1.962 34.140 1.00 88.75 593 ILE A N 1
ATOM 4549 C CA . ILE A 1 593 ? 5.810 0.575 33.905 1.00 88.75 593 ILE A CA 1
ATOM 4550 C C . ILE A 1 593 ? 7.332 0.547 33.749 1.00 88.75 593 ILE A C 1
ATOM 4552 O O . ILE A 1 593 ? 7.884 1.141 32.827 1.00 88.75 593 ILE A O 1
ATOM 4556 N N . ARG A 1 594 ? 8.028 -0.112 34.687 1.00 85.00 594 ARG A N 1
ATOM 4557 C CA . ARG A 1 594 ? 9.508 -0.124 34.777 1.00 85.00 594 ARG A CA 1
ATOM 4558 C C . ARG A 1 594 ? 10.186 -1.290 34.053 1.00 85.00 594 ARG A C 1
ATOM 4560 O O . ARG A 1 594 ? 11.414 -1.339 33.994 1.00 85.00 594 ARG A O 1
ATOM 4567 N N . ARG A 1 595 ? 9.412 -2.274 33.594 1.00 82.88 595 ARG A N 1
ATOM 4568 C CA . ARG A 1 595 ? 9.910 -3.457 32.887 1.00 82.88 595 ARG A CA 1
ATOM 4569 C C . ARG A 1 595 ? 8.891 -3.880 31.837 1.00 82.88 595 ARG A C 1
ATOM 4571 O O . ARG A 1 595 ? 7.709 -3.986 32.151 1.00 82.88 595 ARG A O 1
ATOM 4578 N N . GLN A 1 596 ? 9.354 -4.164 30.622 1.00 80.19 596 GLN A N 1
ATOM 4579 C CA . GLN A 1 596 ? 8.488 -4.694 29.568 1.00 80.19 596 GLN A CA 1
ATOM 4580 C C . GLN A 1 596 ? 7.822 -6.008 30.000 1.00 80.19 596 GLN A C 1
ATOM 4582 O O . GLN A 1 596 ? 8.431 -6.813 30.713 1.00 80.19 596 GLN A O 1
ATOM 4587 N N . LYS A 1 597 ? 6.580 -6.223 29.554 1.00 83.44 597 LYS A N 1
ATOM 4588 C CA . LYS A 1 597 ? 5.718 -7.375 29.880 1.00 83.44 597 LYS A CA 1
ATOM 4589 C C . LYS A 1 597 ? 5.406 -7.565 31.374 1.00 83.44 597 LYS A C 1
ATOM 4591 O O . LYS A 1 597 ? 4.756 -8.542 31.731 1.00 83.44 597 LYS A O 1
ATOM 4596 N N . ALA A 1 598 ? 5.848 -6.667 32.258 1.00 86.94 598 ALA A N 1
ATOM 4597 C CA . ALA A 1 598 ? 5.414 -6.677 33.648 1.00 86.94 598 ALA A CA 1
ATOM 4598 C C . ALA A 1 598 ? 4.030 -6.031 33.739 1.00 86.94 598 ALA A C 1
ATOM 4600 O O . ALA A 1 598 ? 3.844 -4.897 33.297 1.00 86.94 598 ALA A O 1
ATOM 4601 N N . LEU A 1 599 ? 3.075 -6.761 34.309 1.00 90.31 599 LEU A N 1
ATOM 4602 C CA . LEU A 1 599 ? 1.741 -6.246 34.573 1.00 90.31 599 LEU A CA 1
ATOM 4603 C C . LEU A 1 599 ? 1.805 -5.300 35.778 1.00 90.31 599 LEU A C 1
ATOM 4605 O O . LEU A 1 599 ? 2.160 -5.725 36.878 1.00 90.31 599 LEU A O 1
ATOM 4609 N N . GLN A 1 600 ? 1.487 -4.025 35.564 1.00 93.19 600 GLN A N 1
ATOM 4610 C CA . GLN A 1 600 ? 1.366 -3.033 36.627 1.00 93.19 600 GLN A CA 1
ATOM 4611 C C . GLN A 1 600 ? -0.111 -2.722 36.835 1.00 93.19 600 GLN A C 1
ATOM 4613 O O . GLN A 1 600 ? -0.780 -2.286 35.901 1.00 93.19 600 GLN A O 1
ATOM 4618 N N . CYS A 1 601 ? -0.595 -2.923 38.059 1.00 93.75 601 CYS A N 1
ATOM 4619 C CA . CYS A 1 601 ? -1.983 -2.666 38.421 1.00 93.75 601 CYS A CA 1
ATOM 4620 C C . CYS A 1 601 ? -2.096 -1.520 39.429 1.00 93.75 601 CYS A C 1
ATOM 4622 O O . CYS A 1 601 ? -1.196 -1.306 40.246 1.00 93.75 601 CYS A O 1
ATOM 4624 N N . GLN A 1 602 ? -3.207 -0.796 39.352 1.00 93.75 602 GLN A N 1
ATOM 4625 C CA . GLN A 1 602 ? -3.615 0.244 40.282 1.00 93.75 602 GLN A CA 1
ATOM 4626 C C . GLN A 1 602 ? -5.061 -0.020 40.698 1.00 93.75 602 GLN A C 1
ATOM 4628 O O . GLN A 1 602 ? -5.953 -0.062 39.851 1.00 93.75 602 GLN A O 1
ATOM 4633 N N . ASP A 1 603 ? -5.282 -0.163 42.001 1.00 94.06 603 ASP A N 1
ATOM 4634 C CA . ASP A 1 603 ? -6.615 -0.343 42.568 1.00 94.06 603 ASP A CA 1
ATOM 4635 C C . ASP A 1 603 ? -7.236 1.013 42.902 1.00 94.06 603 ASP A C 1
ATOM 4637 O O . ASP A 1 603 ? -6.581 1.892 43.473 1.00 94.06 603 ASP A O 1
ATOM 4641 N N . LEU A 1 604 ? -8.505 1.173 42.538 1.00 93.88 604 LEU A N 1
ATOM 4642 C CA . LEU A 1 604 ? -9.324 2.351 42.795 1.00 93.88 604 LEU A CA 1
ATOM 4643 C C . LEU A 1 604 ? -10.629 1.903 43.452 1.00 93.88 604 LEU A C 1
ATOM 4645 O O . LEU A 1 604 ? -11.264 0.952 42.999 1.00 93.88 604 LEU A O 1
ATOM 4649 N N . ILE A 1 605 ? -11.060 2.597 44.503 1.00 92.81 605 ILE A N 1
ATOM 4650 C CA . ILE A 1 605 ? -12.342 2.313 45.155 1.00 92.81 605 ILE A CA 1
ATOM 4651 C C . ILE A 1 605 ? -13.386 3.300 44.642 1.00 92.81 605 ILE A C 1
ATOM 4653 O O . ILE A 1 605 ? -13.205 4.520 44.703 1.00 92.81 605 ILE A O 1
ATOM 4657 N N . VAL A 1 606 ? -14.494 2.759 44.147 1.00 93.56 606 VAL A N 1
ATOM 4658 C CA . VAL A 1 606 ? -15.627 3.518 43.621 1.00 93.56 606 VAL A CA 1
ATOM 4659 C C . VAL A 1 606 ? -16.845 3.234 44.484 1.00 93.56 606 VAL A C 1
ATOM 4661 O O . VAL A 1 606 ? -17.098 2.089 44.852 1.00 93.56 606 VAL A O 1
ATOM 4664 N N . TYR A 1 607 ? -17.611 4.270 44.815 1.00 92.12 607 TYR A N 1
ATOM 4665 C CA . TYR A 1 607 ? -18.864 4.130 45.548 1.00 92.12 607 TYR A CA 1
ATOM 4666 C C . TYR A 1 607 ? -20.054 4.617 44.727 1.00 92.12 607 TYR A C 1
ATOM 4668 O O . TYR A 1 607 ? -19.934 5.478 43.849 1.00 92.12 607 TYR A O 1
ATOM 4676 N N . LEU A 1 608 ? -21.215 4.040 45.021 1.00 90.88 608 LEU A N 1
ATOM 4677 C CA . LEU A 1 608 ? -22.498 4.417 44.451 1.00 90.88 608 LEU A CA 1
ATOM 4678 C C . LEU A 1 608 ? -23.155 5.479 45.343 1.00 90.88 608 LEU A C 1
ATOM 4680 O O . LEU A 1 608 ? -23.131 5.368 46.571 1.00 90.88 608 LEU A O 1
ATOM 4684 N N . ARG A 1 609 ? -23.726 6.519 44.728 1.00 88.50 609 ARG A N 1
ATOM 4685 C CA . ARG A 1 609 ? -24.488 7.568 45.425 1.00 88.50 609 ARG A CA 1
ATOM 4686 C C . ARG A 1 609 ? -25.710 6.995 46.144 1.00 88.50 609 ARG A C 1
ATOM 4688 O O . ARG A 1 609 ? -26.080 5.840 45.942 1.00 88.50 609 ARG A O 1
ATOM 4695 N N . ASP A 1 610 ? -26.348 7.811 46.977 1.00 82.31 610 ASP A N 1
ATOM 4696 C CA . ASP A 1 610 ? -27.572 7.391 47.653 1.00 82.31 610 ASP A CA 1
ATOM 4697 C C . ASP A 1 610 ? -28.737 7.217 46.660 1.00 82.31 610 ASP A C 1
ATOM 4699 O O . ASP A 1 610 ? -28.824 7.911 45.643 1.00 82.31 610 ASP A O 1
ATOM 4703 N N . GLU A 1 611 ? -29.660 6.301 46.964 1.00 76.00 611 GLU A N 1
ATOM 4704 C CA . GLU A 1 611 ? -30.819 6.005 46.111 1.00 76.00 611 GLU A CA 1
ATOM 4705 C C . GLU A 1 611 ? -31.726 7.215 45.865 1.00 76.00 611 GLU A C 1
ATOM 4707 O O . GLU A 1 611 ? -32.441 7.271 44.865 1.00 76.00 611 GLU A O 1
ATOM 4712 N N . THR A 1 612 ? -31.713 8.196 46.765 1.00 78.19 612 THR A N 1
ATOM 4713 C CA . THR A 1 612 ? -32.487 9.429 46.598 1.00 78.19 612 THR A CA 1
ATOM 4714 C C . THR A 1 612 ? -31.918 10.351 45.514 1.00 78.19 612 THR A C 1
ATOM 4716 O O . THR A 1 612 ? -32.651 11.188 44.979 1.00 78.19 612 THR A O 1
ATOM 4719 N N . GLU A 1 613 ? -30.645 10.189 45.140 1.00 81.25 613 GLU A N 1
ATOM 4720 C CA . GLU A 1 613 ? -29.959 11.052 44.173 1.00 81.25 613 GLU A CA 1
ATOM 4721 C C . GLU A 1 613 ? -30.157 10.620 42.717 1.00 81.25 613 GLU A C 1
ATOM 4723 O O . GLU A 1 613 ? -30.011 11.438 41.807 1.00 81.25 613 GLU A O 1
ATOM 4728 N N . PHE A 1 614 ? -30.493 9.354 42.458 1.00 82.38 614 PHE A N 1
ATOM 4729 C CA . PHE A 1 614 ? -30.674 8.853 41.099 1.00 82.38 614 PHE A CA 1
ATOM 4730 C C . PHE A 1 614 ? -31.830 7.856 41.003 1.00 82.38 614 PHE A C 1
ATOM 4732 O O . PHE A 1 614 ? -32.003 6.971 41.828 1.00 82.38 614 PHE A O 1
ATOM 4739 N N . ARG A 1 615 ? -32.634 7.987 39.943 1.00 79.69 615 ARG A N 1
ATOM 4740 C CA . ARG A 1 615 ? -33.786 7.100 39.697 1.00 79.69 615 ARG A CA 1
ATOM 4741 C C . ARG A 1 615 ? -33.447 5.883 38.846 1.00 79.69 615 ARG A C 1
ATOM 4743 O O . ARG A 1 615 ? -34.182 4.905 38.849 1.00 79.69 615 ARG A O 1
ATOM 4750 N N . ASP A 1 616 ? -32.379 5.976 38.065 1.00 79.75 616 ASP A N 1
ATOM 4751 C CA . ASP A 1 616 ? -32.048 4.965 37.072 1.00 79.75 616 ASP A CA 1
ATOM 4752 C C . ASP A 1 616 ? -31.186 3.849 37.663 1.00 79.75 616 ASP A C 1
ATOM 4754 O O . ASP A 1 616 ? -29.968 3.994 37.813 1.00 79.75 616 ASP A O 1
ATOM 4758 N N . LYS A 1 617 ? -31.854 2.738 37.971 1.00 76.81 617 LYS A N 1
ATOM 4759 C CA . LYS A 1 617 ? -31.254 1.505 38.482 1.00 76.81 617 LYS A CA 1
ATOM 4760 C C . LYS A 1 617 ? -31.087 0.421 37.403 1.00 76.81 617 LYS A C 1
ATOM 4762 O O . LYS A 1 617 ? -30.496 -0.605 37.692 1.00 76.81 617 LYS A O 1
ATOM 4767 N N . LEU A 1 618 ? -31.587 0.640 36.180 1.00 75.88 618 LEU A N 1
ATOM 4768 C CA . LEU A 1 618 ? -31.592 -0.374 35.113 1.00 75.88 618 LEU A CA 1
ATOM 4769 C C . LEU A 1 618 ? -30.438 -0.202 34.124 1.00 75.88 618 LEU A C 1
ATOM 4771 O O . LEU A 1 618 ? -29.923 -1.188 33.613 1.00 75.88 618 LEU A O 1
ATOM 4775 N N . SER A 1 619 ? -30.018 1.034 33.836 1.00 80.19 619 SER A N 1
ATOM 4776 C CA . SER A 1 619 ? -28.905 1.247 32.902 1.00 80.19 619 SER A CA 1
ATOM 4777 C C . SER A 1 619 ? -27.587 0.706 33.477 1.00 80.19 619 SER A C 1
ATOM 4779 O O . SER A 1 619 ? -27.292 1.000 34.640 1.00 80.19 619 SER A O 1
ATOM 4781 N N . PRO A 1 620 ? -26.723 0.060 32.678 1.00 84.56 620 PRO A N 1
ATOM 4782 C CA . PRO A 1 620 ? -25.391 -0.336 33.132 1.00 84.56 620 PRO A CA 1
ATOM 4783 C C . PRO A 1 620 ? -24.545 0.883 33.514 1.00 84.56 620 PRO A C 1
ATOM 4785 O O . PRO A 1 620 ? -24.698 1.974 32.954 1.00 84.56 620 PRO A O 1
ATOM 4788 N N . ILE A 1 621 ? -23.664 0.721 34.495 1.00 89.06 621 ILE A N 1
ATOM 4789 C CA . ILE A 1 621 ? -22.642 1.693 34.888 1.00 89.06 621 ILE A CA 1
ATOM 4790 C C . ILE A 1 621 ? -21.391 1.381 34.070 1.00 89.06 621 ILE A C 1
ATOM 4792 O O . ILE A 1 621 ? -20.599 0.514 34.425 1.00 89.06 621 ILE A O 1
ATOM 4796 N N . ASN A 1 622 ? -21.222 2.091 32.955 1.00 90.56 622 ASN A N 1
ATOM 4797 C CA . ASN A 1 622 ? -20.064 1.909 32.083 1.00 90.56 622 ASN A CA 1
ATOM 4798 C C . ASN A 1 622 ? -18.843 2.653 32.627 1.00 90.56 622 ASN A C 1
ATOM 4800 O O . ASN A 1 622 ? -18.903 3.866 32.852 1.00 90.56 622 ASN A O 1
ATOM 4804 N N . ILE A 1 623 ? -17.737 1.944 32.796 1.00 93.19 623 ILE A N 1
ATOM 4805 C CA . ILE A 1 623 ? -16.458 2.470 33.260 1.00 93.19 623 ILE A CA 1
ATOM 4806 C C . ILE A 1 623 ? -15.497 2.378 32.090 1.00 93.19 623 ILE A C 1
ATOM 4808 O O . ILE A 1 623 ? -15.236 1.296 31.578 1.00 93.19 623 ILE A O 1
ATOM 4812 N N . SER A 1 624 ? -14.985 3.520 31.647 1.00 94.00 624 SER A N 1
ATOM 4813 C CA . SER A 1 624 ? -14.065 3.587 30.513 1.00 94.00 624 SER A CA 1
ATOM 4814 C C . SER A 1 624 ? -12.695 4.070 30.958 1.00 94.00 624 SER A C 1
ATOM 4816 O O . SER A 1 624 ? -12.581 5.124 31.583 1.00 94.00 624 SER A O 1
ATOM 4818 N N . LEU A 1 625 ? -11.670 3.314 30.589 1.00 94.00 625 LEU A N 1
ATOM 4819 C CA . LEU A 1 625 ? -10.260 3.648 30.694 1.00 94.00 625 LEU A CA 1
ATOM 4820 C C . LEU A 1 625 ? -9.773 4.138 29.331 1.00 94.00 625 LEU A C 1
ATOM 4822 O O . LEU A 1 625 ? -9.862 3.405 28.354 1.00 94.00 625 LEU A O 1
ATOM 4826 N N . ASN A 1 626 ? -9.224 5.343 29.272 1.00 94.19 626 ASN A N 1
ATOM 4827 C CA . ASN A 1 626 ? -8.491 5.864 28.124 1.00 94.19 626 ASN A CA 1
ATOM 4828 C C . ASN A 1 626 ? -7.031 6.059 28.534 1.00 94.19 626 ASN A C 1
ATOM 4830 O O . ASN A 1 626 ? -6.765 6.529 29.640 1.00 94.19 626 ASN A O 1
ATOM 4834 N N . TYR A 1 627 ? -6.080 5.702 27.678 1.00 92.75 627 TYR A N 1
ATOM 4835 C CA . TYR A 1 627 ? -4.664 5.874 27.986 1.00 92.75 627 TYR A CA 1
ATOM 4836 C C . TYR A 1 627 ? -3.895 6.554 26.855 1.00 92.75 627 TYR A C 1
ATOM 4838 O O . TYR A 1 627 ? -4.147 6.350 25.667 1.00 92.75 627 TYR A O 1
ATOM 4846 N N . SER A 1 628 ? -2.907 7.359 27.238 1.00 91.75 628 SER A N 1
ATOM 4847 C CA . SER A 1 628 ? -1.965 8.008 26.324 1.00 91.75 628 SER A CA 1
ATOM 4848 C C . SER A 1 628 ? -0.533 7.882 26.834 1.00 91.75 628 SER A C 1
ATOM 4850 O O . SER A 1 628 ? -0.303 7.695 28.027 1.00 91.75 628 SER A O 1
ATOM 4852 N N . LEU A 1 629 ? 0.454 7.995 25.945 1.00 88.56 629 LEU A N 1
ATOM 4853 C CA . LEU A 1 629 ? 1.858 8.077 26.356 1.00 88.56 629 LEU A CA 1
ATOM 4854 C C . LEU A 1 629 ? 2.131 9.423 27.034 1.00 88.56 629 LEU A C 1
ATOM 4856 O O . LEU A 1 629 ? 1.701 10.464 26.539 1.00 88.56 629 LEU A O 1
ATOM 4860 N N . ASP A 1 630 ? 2.865 9.402 28.146 1.00 83.56 630 ASP A N 1
ATOM 4861 C CA . ASP A 1 630 ? 3.377 10.624 28.762 1.00 83.56 630 ASP A CA 1
ATOM 4862 C C . ASP A 1 630 ? 4.669 11.056 28.056 1.00 83.56 630 ASP A C 1
ATOM 4864 O O . ASP A 1 630 ? 5.740 10.466 28.233 1.00 83.56 630 ASP A O 1
ATOM 4868 N N . GLU A 1 631 ? 4.568 12.094 27.227 1.00 74.81 631 GLU A N 1
ATOM 4869 C CA . GLU A 1 631 ? 5.699 12.594 26.446 1.00 74.81 631 GLU A CA 1
ATOM 4870 C C . GLU A 1 631 ? 6.743 13.353 27.281 1.00 74.81 631 GLU A C 1
ATOM 4872 O O . GLU A 1 631 ? 7.858 13.573 26.806 1.00 74.81 631 GLU A O 1
ATOM 4877 N N . SER A 1 632 ? 6.420 13.739 28.522 1.00 70.69 632 SER A N 1
ATOM 4878 C CA . SER A 1 632 ? 7.285 14.583 29.360 1.00 70.69 632 SER A CA 1
ATOM 4879 C C . SER A 1 632 ? 8.563 13.881 29.842 1.00 70.69 632 SER A C 1
ATOM 4881 O O . SER A 1 632 ? 9.545 14.535 30.197 1.00 70.69 632 SER A O 1
ATOM 4883 N N . ILE A 1 633 ? 8.576 12.545 29.824 1.00 65.19 633 ILE A N 1
ATOM 4884 C CA . ILE A 1 633 ? 9.696 11.714 30.292 1.00 65.19 633 ILE A CA 1
ATOM 4885 C C . ILE A 1 633 ? 10.804 11.599 29.236 1.00 65.19 633 ILE A C 1
ATOM 4887 O O . ILE A 1 633 ? 11.966 11.331 29.566 1.00 65.19 633 ILE A O 1
ATOM 4891 N N . PHE A 1 634 ? 10.479 11.823 27.963 1.00 66.38 634 PHE A N 1
ATOM 4892 C CA . PHE A 1 634 ? 11.445 11.710 26.879 1.00 66.38 634 PHE A CA 1
ATOM 4893 C C . PHE A 1 634 ? 12.252 13.006 26.770 1.00 66.38 634 PHE A C 1
ATOM 4895 O O . PHE A 1 634 ? 11.728 14.068 26.442 1.00 66.38 634 PHE A O 1
ATOM 4902 N N . LYS A 1 635 ? 13.556 12.924 27.067 1.00 59.03 635 LYS A N 1
ATOM 4903 C CA . LYS A 1 635 ? 14.473 14.067 26.951 1.00 59.03 635 LYS A CA 1
ATOM 4904 C C . LYS A 1 635 ? 14.504 14.583 25.512 1.00 59.03 635 LYS A C 1
ATOM 4906 O O . LYS A 1 635 ? 14.599 13.796 24.573 1.00 59.03 635 LYS A O 1
ATOM 4911 N N . GLU A 1 636 ? 14.522 15.904 25.349 1.00 51.72 636 GLU A N 1
ATOM 4912 C CA . GLU A 1 636 ? 14.767 16.540 24.054 1.00 51.72 636 GLU A CA 1
ATOM 4913 C C . GLU A 1 636 ? 16.180 16.194 23.553 1.00 51.72 636 GLU A C 1
ATOM 4915 O O . GLU A 1 636 ? 17.180 16.735 24.021 1.00 51.72 636 GLU A O 1
ATOM 4920 N N . GLY A 1 637 ? 16.266 15.256 22.610 1.00 55.28 637 GLY A N 1
ATOM 4921 C CA . GLY A 1 637 ? 17.495 14.875 21.912 1.00 55.28 637 GLY A CA 1
ATOM 4922 C C . GLY A 1 637 ? 17.232 14.573 20.435 1.00 55.28 637 GLY A C 1
ATOM 4923 O O . GLY A 1 637 ? 16.158 14.877 19.920 1.00 55.28 637 GLY A O 1
ATOM 4924 N N . LEU A 1 638 ? 18.208 13.962 19.756 1.00 52.97 638 LEU A N 1
ATOM 4925 C CA . LEU A 1 638 ? 18.075 13.460 18.376 1.00 52.97 638 LEU A CA 1
ATOM 4926 C C . LEU A 1 638 ? 17.140 12.239 18.263 1.00 52.97 638 LEU A C 1
ATOM 4928 O O . LEU A 1 638 ? 16.711 11.913 17.157 1.00 52.97 638 LEU A O 1
ATOM 4932 N N . ALA A 1 639 ? 16.818 11.592 19.388 1.00 65.94 639 ALA A N 1
ATOM 4933 C CA . ALA A 1 639 ? 15.953 10.419 19.452 1.00 65.94 639 ALA A CA 1
ATOM 4934 C C . ALA A 1 639 ? 14.497 10.766 19.109 1.00 65.94 639 ALA A C 1
ATOM 4936 O O . ALA A 1 639 ? 13.958 11.781 19.564 1.00 65.94 639 ALA A O 1
ATOM 4937 N N . VAL A 1 640 ? 13.873 9.909 18.304 1.00 76.38 640 VAL A N 1
ATOM 4938 C CA . VAL A 1 640 ? 12.473 10.036 17.902 1.00 76.38 640 VAL A CA 1
ATOM 4939 C C . VAL A 1 640 ? 11.564 9.623 19.065 1.00 76.38 640 VAL A C 1
ATOM 4941 O O . VAL A 1 640 ? 11.871 8.687 19.806 1.00 76.38 640 VAL A O 1
ATOM 4944 N N . LYS A 1 641 ? 10.448 10.332 19.268 1.00 83.31 641 LYS A N 1
ATOM 4945 C CA . LYS A 1 641 ? 9.484 9.987 20.325 1.00 83.31 641 LYS A CA 1
ATOM 4946 C C . LYS A 1 641 ? 8.748 8.692 19.959 1.00 83.31 641 LYS A C 1
ATOM 4948 O O . LYS A 1 641 ? 8.314 8.579 18.811 1.00 83.31 641 LYS A O 1
ATOM 4953 N N . PRO A 1 642 ? 8.516 7.762 20.901 1.00 86.75 642 PRO A N 1
ATOM 4954 C CA . PRO A 1 642 ? 7.725 6.569 20.618 1.00 86.75 642 PRO A CA 1
ATOM 4955 C C . PRO A 1 642 ? 6.264 6.918 20.310 1.00 86.75 642 PRO A C 1
ATOM 4957 O O . PRO A 1 642 ? 5.796 8.021 20.611 1.00 86.75 642 PRO A O 1
ATOM 4960 N N . ILE A 1 643 ? 5.541 5.981 19.706 1.00 88.88 643 ILE A N 1
ATOM 4961 C CA . ILE A 1 643 ? 4.114 6.101 19.395 1.00 88.88 643 ILE A CA 1
ATOM 4962 C C . ILE A 1 643 ? 3.355 4.859 19.862 1.00 88.88 643 ILE A C 1
ATOM 4964 O O . ILE A 1 643 ? 3.915 3.768 19.917 1.00 88.88 643 ILE A O 1
ATOM 4968 N N . LEU A 1 644 ? 2.082 5.018 20.229 1.00 89.06 644 LEU A N 1
ATOM 4969 C CA . LEU A 1 644 ? 1.217 3.878 20.523 1.00 89.06 644 LEU A CA 1
ATOM 4970 C C . LEU A 1 644 ? 0.906 3.104 19.241 1.00 89.06 644 LEU A C 1
ATOM 4972 O O . LEU A 1 644 ? 0.750 3.695 18.176 1.00 89.06 644 LEU A O 1
ATOM 4976 N N . ASN A 1 645 ? 0.776 1.786 19.362 1.00 87.31 645 ASN A N 1
ATOM 4977 C CA . ASN A 1 645 ? 0.372 0.935 18.251 1.00 87.31 645 ASN A CA 1
ATOM 4978 C C . ASN A 1 645 ? -1.000 1.365 17.696 1.00 87.31 645 ASN A C 1
ATOM 4980 O O . ASN A 1 645 ? -2.007 1.289 18.397 1.00 87.31 645 ASN A O 1
ATOM 4984 N N . TYR A 1 646 ? -1.025 1.775 16.426 1.00 83.44 646 TYR A N 1
ATOM 4985 C CA . TYR A 1 646 ? -2.213 2.259 15.718 1.00 83.44 646 TYR A CA 1
ATOM 4986 C C . TYR A 1 646 ? -3.349 1.227 15.639 1.00 83.44 646 TYR A C 1
ATOM 4988 O O . TYR A 1 646 ? -4.521 1.595 15.667 1.00 83.44 646 TYR A O 1
ATOM 4996 N N . TYR A 1 647 ? -3.016 -0.065 15.564 1.00 81.50 647 TYR A N 1
ATOM 4997 C CA . TYR A 1 647 ? -4.001 -1.144 15.445 1.00 81.50 647 TYR A CA 1
ATOM 4998 C C . TYR A 1 647 ? -4.658 -1.520 16.779 1.00 81.50 647 TYR A C 1
ATOM 5000 O O . TYR A 1 647 ? -5.626 -2.281 16.799 1.00 81.50 647 TYR A O 1
ATOM 5008 N N . ARG A 1 648 ? -4.154 -1.000 17.905 1.00 82.44 648 ARG A N 1
ATOM 5009 C CA . ARG A 1 648 ? -4.748 -1.209 19.228 1.00 82.44 648 ARG A CA 1
ATOM 5010 C C . ARG A 1 648 ? -5.565 0.010 19.626 1.00 82.44 648 ARG A C 1
ATOM 5012 O O . ARG A 1 648 ? -5.081 1.138 19.611 1.00 82.44 648 ARG A O 1
ATOM 5019 N N . VAL A 1 649 ? -6.809 -0.236 20.026 1.00 83.50 649 VAL A N 1
ATOM 5020 C CA . VAL A 1 649 ? -7.672 0.807 20.579 1.00 83.50 649 VAL A CA 1
ATOM 5021 C C . VAL A 1 649 ? -7.077 1.262 21.907 1.00 83.50 649 VAL A C 1
ATOM 5023 O O . VAL A 1 649 ? -6.760 0.446 22.764 1.00 83.50 649 VAL A O 1
ATOM 5026 N N . ASN A 1 650 ? -6.935 2.570 22.083 1.00 86.75 650 ASN A N 1
ATOM 5027 C CA . ASN A 1 650 ? -6.385 3.181 23.292 1.00 86.75 650 ASN A CA 1
ATOM 5028 C C . ASN A 1 650 ? -7.419 3.359 24.420 1.00 86.75 650 ASN A C 1
ATOM 5030 O O . ASN A 1 650 ? -7.185 4.107 25.369 1.00 86.75 650 ASN A O 1
ATOM 5034 N N . ALA A 1 651 ? -8.568 2.693 24.300 1.00 89.25 651 ALA A N 1
ATOM 5035 C CA . ALA A 1 651 ? -9.665 2.754 25.244 1.00 89.25 651 ALA A CA 1
ATOM 5036 C C . ALA A 1 651 ? -10.211 1.352 25.527 1.00 89.25 651 ALA A C 1
ATOM 5038 O O . ALA A 1 651 ? -10.432 0.567 24.606 1.00 89.25 651 ALA A O 1
ATOM 5039 N N . VAL A 1 652 ? -10.448 1.068 26.804 1.00 91.19 652 VAL A N 1
ATOM 5040 C CA . VAL A 1 652 ? -11.033 -0.177 27.313 1.00 91.19 652 VAL A CA 1
ATOM 5041 C C . VAL A 1 652 ? -12.248 0.200 28.150 1.00 91.19 652 VAL A C 1
ATOM 5043 O O . VAL A 1 652 ? -12.190 1.164 28.914 1.00 91.19 652 VAL A O 1
ATOM 5046 N N . SER A 1 653 ? -13.359 -0.516 28.012 1.00 91.19 653 SER A N 1
ATOM 5047 C CA . SER A 1 653 ? -14.570 -0.243 28.788 1.00 91.19 653 SER A CA 1
ATOM 5048 C C . SER A 1 653 ? -15.169 -1.513 29.355 1.00 91.19 653 SER A C 1
ATOM 5050 O O . SER A 1 653 ? -15.309 -2.486 28.626 1.00 91.19 653 SER A O 1
ATOM 5052 N N . GLU A 1 654 ? -15.588 -1.445 30.611 1.00 90.75 654 GLU A N 1
ATOM 5053 C CA . GLU A 1 654 ? -16.277 -2.517 31.327 1.00 90.75 654 GLU A CA 1
ATOM 5054 C C . GLU A 1 654 ? -17.558 -1.982 31.960 1.00 90.75 654 GLU A C 1
ATOM 5056 O O . GLU A 1 654 ? -17.674 -0.785 32.246 1.00 90.75 654 GLU A O 1
ATOM 5061 N N . GLN A 1 655 ? -18.526 -2.863 32.201 1.00 88.44 655 GLN A N 1
ATOM 5062 C CA . GLN A 1 655 ? -19.840 -2.486 32.715 1.00 88.44 655 GLN A CA 1
ATOM 5063 C C . GLN A 1 655 ? -20.105 -3.135 34.073 1.00 88.44 655 GLN A C 1
ATOM 5065 O O . GLN A 1 655 ? -19.899 -4.328 34.257 1.00 88.44 655 GLN A O 1
ATOM 5070 N N . ALA A 1 656 ? -20.587 -2.337 35.027 1.00 86.69 656 ALA A N 1
ATOM 5071 C CA . ALA A 1 656 ? -21.140 -2.820 36.289 1.00 86.69 656 ALA A CA 1
ATOM 5072 C C . ALA A 1 656 ? -22.664 -2.654 36.303 1.00 86.69 656 ALA A C 1
ATOM 5074 O O . ALA A 1 656 ? -23.195 -1.686 35.754 1.00 86.69 656 ALA A O 1
ATOM 5075 N N . HIS A 1 657 ? -23.375 -3.547 36.988 1.00 83.12 657 HIS A N 1
ATOM 5076 C CA . HIS A 1 657 ? -24.841 -3.538 37.047 1.00 83.12 657 HIS A CA 1
ATOM 5077 C C . HIS A 1 657 ? -25.334 -3.354 38.475 1.00 83.12 657 HIS A C 1
ATOM 5079 O O . HIS A 1 657 ? -24.701 -3.803 39.429 1.00 83.12 657 HIS A O 1
ATOM 5085 N N . ILE A 1 658 ? -26.476 -2.690 38.630 1.00 82.75 658 ILE A N 1
ATOM 5086 C CA . ILE A 1 658 ? -27.161 -2.584 39.920 1.00 82.75 658 ILE A CA 1
ATOM 5087 C C . ILE A 1 658 ? -28.120 -3.769 40.020 1.00 82.75 658 ILE A C 1
ATOM 5089 O O . ILE A 1 658 ? -28.869 -4.039 39.083 1.00 82.75 658 ILE A O 1
ATOM 5093 N N . LEU A 1 659 ? -28.097 -4.468 41.152 1.00 80.75 659 LEU A N 1
ATOM 5094 C CA . LEU A 1 659 ? -29.017 -5.571 41.416 1.00 80.75 659 LEU A CA 1
ATOM 5095 C C . LEU A 1 659 ? -30.469 -5.051 41.483 1.00 80.75 659 LEU A C 1
ATOM 5097 O O . LEU A 1 659 ? -30.768 -4.164 42.285 1.00 80.75 659 LEU A O 1
ATOM 5101 N N . VAL A 1 660 ? -31.362 -5.590 40.643 1.00 73.75 660 VAL A N 1
ATOM 5102 C CA . VAL A 1 660 ? -32.785 -5.201 40.552 1.00 73.75 660 VAL A CA 1
ATOM 5103 C C . VAL A 1 660 ? -33.639 -6.437 40.242 1.00 73.75 660 VAL A C 1
ATOM 5105 O O . VAL A 1 660 ? -33.346 -7.138 39.280 1.00 73.75 660 VAL A O 1
ATOM 5108 N N . ASP A 1 661 ? -34.708 -6.661 41.015 1.00 67.88 661 ASP A N 1
ATOM 5109 C CA . ASP A 1 661 ? -35.751 -7.683 40.786 1.00 67.88 661 ASP A CA 1
ATOM 5110 C C . ASP A 1 661 ? -35.278 -9.164 40.747 1.00 67.88 661 ASP A C 1
ATOM 5112 O O . ASP A 1 661 ? -35.770 -9.948 39.938 1.00 67.88 661 ASP A O 1
ATOM 5116 N N . CYS A 1 662 ? -34.367 -9.569 41.647 1.00 70.56 662 CYS A N 1
ATOM 5117 C CA . CYS A 1 662 ? -33.816 -10.941 41.750 1.00 70.56 662 CYS A CA 1
ATOM 5118 C C . CYS A 1 662 ? -34.338 -11.764 42.954 1.00 70.56 662 CYS A C 1
ATOM 5120 O O . CYS A 1 662 ? -33.555 -12.448 43.607 1.00 70.56 662 CYS A O 1
ATOM 5122 N N . GLY A 1 663 ? -35.620 -11.643 43.315 1.00 73.69 663 GLY A N 1
ATOM 5123 C CA . GLY A 1 663 ? -36.206 -12.430 44.415 1.00 73.69 663 GLY A CA 1
ATOM 5124 C C . GLY A 1 663 ? -35.694 -12.080 45.826 1.00 73.69 663 GLY A C 1
ATOM 5125 O O . GLY A 1 663 ? -35.074 -11.042 46.042 1.00 73.69 663 GLY A O 1
ATOM 5126 N N . GLU A 1 664 ? -36.005 -12.930 46.817 1.00 74.88 664 GLU A N 1
ATOM 5127 C CA . GLU A 1 664 ? -35.570 -12.756 48.223 1.00 74.88 664 GLU A CA 1
ATOM 5128 C C . GLU A 1 664 ? -34.130 -13.238 48.476 1.00 74.88 664 GLU A C 1
ATOM 5130 O O . GLU A 1 664 ? -33.505 -12.856 49.465 1.00 74.88 664 GLU A O 1
ATOM 5135 N N . ASP A 1 665 ? -33.597 -14.086 47.596 1.00 75.88 665 ASP A N 1
ATOM 5136 C CA . ASP A 1 665 ? -32.243 -14.637 47.665 1.00 75.88 665 ASP A CA 1
ATOM 5137 C C . ASP A 1 665 ? -31.198 -13.766 46.952 1.00 75.88 665 ASP A C 1
ATOM 5139 O O . ASP A 1 665 ? -30.002 -14.039 47.076 1.00 75.88 665 ASP A O 1
ATOM 5143 N N . ASN A 1 666 ? -31.622 -12.675 46.299 1.00 71.88 666 ASN A N 1
ATOM 5144 C CA . ASN A 1 666 ? -30.766 -11.705 45.612 1.00 71.88 666 ASN A CA 1
ATOM 5145 C C . ASN A 1 666 ? -29.922 -12.322 44.473 1.00 71.88 666 ASN A C 1
ATOM 5147 O O . ASN A 1 666 ? -28.882 -11.764 44.106 1.00 71.88 666 ASN A O 1
ATOM 5151 N N . ILE A 1 667 ? -30.350 -13.457 43.905 1.00 76.00 667 ILE A N 1
ATOM 5152 C CA . ILE A 1 667 ? -29.648 -14.179 42.832 1.00 76.00 667 ILE A CA 1
ATOM 5153 C C . ILE A 1 667 ? -30.598 -14.350 41.646 1.00 76.00 667 ILE A C 1
ATOM 5155 O O . ILE A 1 667 ? -31.500 -15.169 41.694 1.00 76.00 667 ILE A O 1
ATOM 5159 N N . CYS A 1 668 ? -30.361 -13.618 40.553 1.00 79.12 668 CYS A N 1
ATOM 5160 C CA . CYS A 1 668 ? -31.184 -13.732 39.347 1.00 79.12 668 CYS A CA 1
ATOM 5161 C C . CYS A 1 668 ? -30.872 -15.021 38.560 1.00 79.12 668 CYS A C 1
ATOM 5163 O O . CYS A 1 668 ? -29.786 -15.124 37.973 1.00 79.12 668 CYS A O 1
ATOM 5165 N N . ILE A 1 669 ? -31.837 -15.944 38.469 1.00 87.12 669 ILE A N 1
ATOM 5166 C CA . ILE A 1 669 ? -31.747 -17.197 37.695 1.00 87.12 669 ILE A CA 1
ATOM 5167 C C . ILE A 1 669 ? -32.665 -17.133 36.452 1.00 87.12 669 ILE A C 1
ATOM 5169 O O . ILE A 1 669 ? -33.881 -17.347 36.549 1.00 87.12 669 ILE A O 1
ATOM 5173 N N . PRO A 1 670 ? -32.124 -16.857 35.250 1.00 89.62 670 PRO A N 1
ATOM 5174 C CA . PRO A 1 670 ? -32.918 -16.806 34.029 1.00 89.62 670 PRO A CA 1
ATOM 5175 C C . PRO A 1 670 ? -33.225 -18.205 33.474 1.00 89.62 670 PRO A C 1
ATOM 5177 O O . PRO A 1 670 ? -32.521 -19.180 33.732 1.00 89.62 670 PRO A O 1
ATOM 5180 N N . VAL A 1 671 ? -34.281 -18.314 32.659 1.00 92.94 671 VAL A N 1
ATOM 5181 C CA . VAL A 1 671 ? -34.615 -19.543 31.910 1.00 92.94 671 VAL A CA 1
ATOM 5182 C C . VAL A 1 671 ? -34.767 -19.181 30.440 1.00 92.94 671 VAL A C 1
ATOM 5184 O O . VAL A 1 671 ? -35.866 -18.930 29.938 1.00 92.94 671 VAL A O 1
ATOM 5187 N N . LEU A 1 672 ? -33.631 -19.132 29.751 1.00 93.88 672 LEU A N 1
ATOM 5188 C CA . LEU A 1 672 ? -33.542 -18.736 28.352 1.00 93.88 672 LEU A CA 1
ATOM 5189 C C . LEU A 1 672 ? -33.862 -19.919 27.435 1.00 93.88 672 LEU A C 1
ATOM 5191 O O . LEU A 1 672 ? -33.291 -21.003 27.559 1.00 93.88 672 LEU A O 1
ATOM 5195 N N . LYS A 1 673 ? -34.764 -19.717 26.474 1.00 94.56 673 LYS A N 1
ATOM 5196 C CA . LYS A 1 673 ? -35.076 -20.715 25.443 1.00 94.56 673 LYS A CA 1
ATOM 5197 C C . LYS A 1 673 ? -35.057 -20.079 24.059 1.00 94.56 673 LYS A C 1
ATOM 5199 O O . LYS A 1 673 ? -35.568 -18.978 23.855 1.00 94.56 673 LYS A O 1
ATOM 5204 N N . LEU A 1 674 ? -34.529 -20.826 23.099 1.00 96.00 674 LEU A N 1
ATOM 5205 C CA . LEU A 1 674 ? -34.292 -20.380 21.734 1.00 96.00 674 LEU A CA 1
ATOM 5206 C C . LEU A 1 674 ? -34.913 -21.352 20.728 1.00 96.00 674 LEU A C 1
ATOM 5208 O O . LEU A 1 674 ? -34.851 -22.571 20.890 1.00 96.00 674 LEU A O 1
ATOM 5212 N N . SER A 1 675 ? -35.506 -20.805 19.672 1.00 95.12 675 SER A N 1
ATOM 5213 C CA . SER A 1 675 ? -35.984 -21.560 18.509 1.00 95.12 675 SER A CA 1
ATOM 5214 C C . SER A 1 675 ? -35.746 -20.750 17.241 1.00 95.12 675 SER A C 1
ATOM 5216 O O . SER A 1 675 ? -35.878 -19.530 17.270 1.00 95.12 675 SER A O 1
ATOM 5218 N N . ALA A 1 676 ? -35.399 -21.406 16.138 1.00 95.00 676 ALA A N 1
ATOM 5219 C CA . ALA A 1 676 ? -35.127 -20.738 14.871 1.00 95.00 676 ALA A CA 1
ATOM 5220 C C . ALA A 1 676 ? -35.600 -21.593 13.690 1.00 95.00 676 ALA A C 1
ATOM 5222 O O . ALA A 1 676 ? -35.723 -22.811 13.819 1.00 95.00 676 ALA A O 1
ATOM 5223 N N . ARG A 1 677 ? -35.895 -20.952 12.556 1.00 94.31 677 ARG A N 1
ATOM 5224 C CA . ARG A 1 677 ? -36.237 -21.608 11.286 1.00 94.31 677 ARG A CA 1
ATOM 5225 C C . ARG A 1 677 ? -35.818 -20.741 10.092 1.00 94.31 677 ARG A C 1
ATOM 5227 O O . ARG A 1 677 ? -35.931 -19.517 10.201 1.00 94.31 677 ARG A O 1
ATOM 5234 N N . PRO A 1 678 ? -35.374 -21.328 8.974 1.00 93.62 678 PRO A N 1
ATOM 5235 C CA . PRO A 1 678 ? -35.132 -20.577 7.748 1.00 93.62 678 PRO A CA 1
ATOM 5236 C C . PRO A 1 678 ? -36.448 -20.259 7.014 1.00 93.62 678 PRO A C 1
ATOM 5238 O O . PRO A 1 678 ? -37.475 -20.901 7.246 1.00 93.62 678 PRO A O 1
ATOM 5241 N N . ASP A 1 679 ? -36.434 -19.250 6.144 1.00 90.75 679 ASP A N 1
ATOM 5242 C CA . ASP A 1 679 ? -37.531 -18.942 5.214 1.00 90.75 679 ASP A CA 1
ATOM 5243 C C . ASP A 1 679 ? -37.524 -19.840 3.967 1.00 90.75 679 ASP A C 1
ATOM 5245 O O . ASP A 1 679 ? -38.573 -20.069 3.364 1.00 90.75 679 ASP A O 1
ATOM 5249 N N . LYS A 1 680 ? -36.343 -20.352 3.607 1.00 88.19 680 LYS A N 1
ATOM 5250 C CA . LYS A 1 680 ? -36.090 -21.269 2.496 1.00 88.19 680 LYS A CA 1
ATOM 5251 C C . LYS A 1 680 ? -35.301 -22.479 2.987 1.00 88.19 680 LYS A C 1
ATOM 5253 O O . LYS A 1 680 ? -34.297 -22.329 3.676 1.00 88.19 680 LYS A O 1
ATOM 5258 N N . ASP A 1 681 ? -35.703 -23.668 2.554 1.00 85.50 681 ASP A N 1
ATOM 5259 C CA . ASP A 1 681 ? -35.033 -24.921 2.933 1.00 85.50 681 ASP A CA 1
ATOM 5260 C C . ASP A 1 681 ? -33.811 -25.250 2.051 1.00 85.50 681 ASP A C 1
ATOM 5262 O O . ASP A 1 681 ? -33.036 -26.158 2.363 1.00 85.50 681 ASP A O 1
ATOM 5266 N N . GLN A 1 682 ? -33.638 -24.522 0.940 1.00 87.88 682 GLN A N 1
ATOM 5267 C CA . GLN A 1 682 ? -32.577 -24.759 -0.037 1.00 87.88 682 GLN A CA 1
ATOM 5268 C C . GLN A 1 682 ? -32.014 -23.465 -0.638 1.00 87.88 682 GLN A C 1
ATOM 5270 O O . GLN A 1 682 ? -32.736 -22.479 -0.810 1.00 87.88 682 GLN A O 1
ATOM 5275 N N . VAL A 1 683 ? -30.733 -23.513 -1.001 1.00 88.38 683 VAL A N 1
ATOM 5276 C CA . VAL A 1 683 ? -29.991 -22.475 -1.738 1.00 88.38 683 VAL A CA 1
ATOM 5277 C C . VAL A 1 683 ? -29.436 -23.043 -3.048 1.00 88.38 683 VAL A C 1
ATOM 5279 O O . VAL A 1 683 ? -29.126 -24.233 -3.129 1.00 88.38 683 VAL A O 1
ATOM 5282 N N . ILE A 1 684 ? -29.367 -22.212 -4.092 1.00 86.44 684 ILE A N 1
ATOM 5283 C CA . ILE A 1 684 ? -29.094 -22.625 -5.477 1.00 86.44 684 ILE A CA 1
ATOM 5284 C C . ILE A 1 684 ? -27.701 -22.164 -5.922 1.00 86.44 684 ILE A C 1
ATOM 5286 O O . ILE A 1 684 ? -27.392 -20.979 -5.868 1.00 86.44 684 ILE A O 1
ATOM 5290 N N . ILE A 1 685 ? -26.854 -23.068 -6.414 1.00 83.06 685 ILE A N 1
ATOM 5291 C CA . ILE A 1 685 ? -25.499 -22.716 -6.874 1.00 83.06 685 ILE A CA 1
ATOM 5292 C C . ILE A 1 685 ? -25.561 -21.733 -8.056 1.00 83.06 685 ILE A C 1
ATOM 5294 O O . ILE A 1 685 ? -26.223 -22.008 -9.057 1.00 83.06 685 ILE A O 1
ATOM 5298 N N . GLY A 1 686 ? -24.837 -20.615 -7.943 1.00 75.50 686 GLY A N 1
ATOM 5299 C CA . GLY A 1 686 ? -24.728 -19.578 -8.977 1.00 75.50 686 GLY A CA 1
ATOM 5300 C C . GLY A 1 686 ? -25.847 -18.528 -8.982 1.00 75.50 686 GLY A C 1
ATOM 5301 O O . GLY A 1 686 ? -25.832 -17.644 -9.831 1.00 75.50 686 GLY A O 1
ATOM 5302 N N . ASP A 1 687 ? -26.807 -18.608 -8.054 1.00 82.19 687 ASP A N 1
ATOM 5303 C CA . ASP A 1 687 ? -27.860 -17.598 -7.869 1.00 82.19 687 ASP A CA 1
ATOM 5304 C C . ASP A 1 687 ? -27.489 -16.590 -6.760 1.00 82.19 687 ASP A C 1
ATOM 5306 O O . ASP A 1 687 ? -26.670 -16.877 -5.880 1.00 82.19 687 ASP A O 1
ATOM 5310 N N . GLU A 1 688 ? -28.135 -15.422 -6.747 1.00 74.06 688 GLU A N 1
ATOM 5311 C CA . GLU A 1 688 ? -28.029 -14.431 -5.667 1.00 74.06 688 GLU A CA 1
ATOM 5312 C C . GLU A 1 688 ? -28.854 -14.891 -4.449 1.00 74.06 688 GLU A C 1
ATOM 5314 O O . GLU A 1 688 ? -29.936 -14.388 -4.131 1.00 74.06 688 GLU A O 1
ATOM 5319 N N . ASN A 1 689 ? -28.363 -15.924 -3.761 1.00 82.44 689 ASN A N 1
ATOM 5320 C CA . ASN A 1 689 ? -29.070 -16.558 -2.653 1.00 82.44 689 ASN A CA 1
ATOM 5321 C C . ASN A 1 689 ? -29.236 -15.626 -1.451 1.00 82.44 689 ASN A C 1
ATOM 5323 O O . ASN A 1 689 ? -28.346 -15.501 -0.607 1.00 82.44 689 ASN A O 1
ATOM 5327 N N . HIS A 1 690 ? -30.423 -15.042 -1.315 1.00 89.50 690 HIS A N 1
ATOM 5328 C CA . HIS A 1 690 ? -30.859 -14.392 -0.084 1.00 89.50 690 HIS A CA 1
ATOM 5329 C C . HIS A 1 690 ? -31.640 -15.361 0.806 1.00 89.50 690 HIS A C 1
ATOM 5331 O O . HIS A 1 690 ? -32.625 -15.961 0.359 1.00 89.50 690 HIS A O 1
ATOM 5337 N N . LEU A 1 691 ? -31.216 -15.462 2.065 1.00 91.50 691 LEU A N 1
ATOM 5338 C CA . LEU A 1 691 ? -31.775 -16.327 3.102 1.00 91.50 691 LEU A CA 1
ATOM 5339 C C . LEU A 1 691 ? -32.194 -15.488 4.316 1.00 91.50 691 LEU A C 1
ATOM 5341 O O . LEU A 1 691 ? -31.449 -14.609 4.751 1.00 91.50 691 LEU A O 1
ATOM 5345 N N . MET A 1 692 ? -33.354 -15.775 4.904 1.00 92.81 692 MET A N 1
ATOM 5346 C CA . MET A 1 692 ? -33.802 -15.163 6.155 1.00 92.81 692 MET A CA 1
ATOM 5347 C C . MET A 1 692 ? -33.972 -16.221 7.248 1.00 92.81 692 MET A C 1
ATOM 5349 O O . MET A 1 692 ? -34.714 -17.185 7.089 1.00 92.81 692 MET A O 1
ATOM 5353 N N . LEU A 1 693 ? -33.344 -16.004 8.403 1.00 94.19 693 LEU A N 1
ATOM 5354 C CA . LEU A 1 693 ? -33.563 -16.808 9.604 1.00 94.19 693 LEU A CA 1
ATOM 5355 C C . LEU A 1 693 ? -34.571 -16.111 10.517 1.00 94.19 693 LEU A 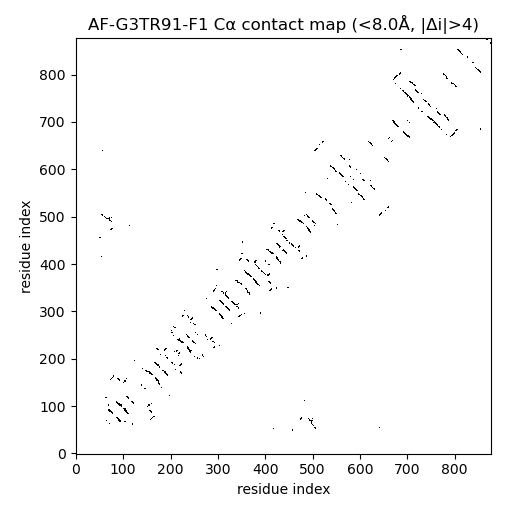C 1
ATOM 5357 O O . LEU A 1 693 ? -34.330 -14.994 10.974 1.00 94.19 693 LEU A O 1
ATOM 5361 N N . ILE A 1 694 ? -35.686 -16.779 10.804 1.00 94.06 694 ILE A N 1
ATOM 5362 C CA . ILE A 1 694 ? -36.704 -16.330 11.757 1.00 94.06 694 ILE A CA 1
ATOM 5363 C C . ILE A 1 694 ? -36.400 -16.969 13.108 1.00 94.06 694 ILE A C 1
ATOM 5365 O O . ILE A 1 694 ? -36.488 -18.188 13.260 1.00 94.06 694 ILE A O 1
ATOM 5369 N N . ILE A 1 695 ? -36.065 -16.142 14.093 1.00 95.25 695 ILE A N 1
ATOM 5370 C CA . ILE A 1 695 ? -35.566 -16.564 15.402 1.00 95.25 695 ILE A CA 1
ATOM 5371 C C . ILE A 1 695 ? -36.532 -16.076 16.476 1.00 95.25 695 ILE A C 1
ATOM 5373 O O . ILE A 1 695 ? -36.971 -14.929 16.449 1.00 95.25 695 ILE A O 1
ATOM 5377 N N . ASN A 1 696 ? -36.863 -16.942 17.428 1.00 95.00 696 ASN A N 1
ATOM 5378 C CA . ASN A 1 696 ? -37.699 -16.625 18.574 1.00 95.00 696 ASN A CA 1
ATOM 5379 C C . ASN A 1 696 ? -36.961 -16.932 19.884 1.00 95.00 696 ASN A C 1
ATOM 5381 O O . ASN A 1 696 ? -36.644 -18.093 20.167 1.00 95.00 696 ASN A O 1
ATOM 5385 N N . ALA A 1 697 ? -36.714 -15.881 20.664 1.00 94.75 697 ALA A N 1
ATOM 5386 C CA . ALA A 1 697 ? -35.999 -15.889 21.932 1.00 94.75 697 ALA A CA 1
ATOM 5387 C C . ALA A 1 697 ? -36.963 -15.572 23.083 1.00 94.75 697 ALA A C 1
ATOM 5389 O O . ALA A 1 697 ? -37.691 -14.577 23.038 1.00 94.75 697 ALA A O 1
ATOM 5390 N N . ARG A 1 698 ? -36.965 -16.407 24.125 1.00 94.50 698 ARG A N 1
ATOM 5391 C CA . ARG A 1 698 ? -37.842 -16.245 25.293 1.00 94.50 698 ARG A CA 1
ATOM 5392 C C . ARG A 1 698 ? -37.078 -16.395 26.605 1.00 94.50 698 ARG A C 1
ATOM 5394 O O . ARG A 1 698 ? -36.168 -17.217 26.687 1.00 94.50 698 ARG A O 1
ATOM 5401 N N . ASN A 1 699 ? -37.497 -15.645 27.619 1.00 94.00 699 ASN A N 1
ATOM 5402 C CA . ASN A 1 699 ? -37.040 -15.796 28.995 1.00 94.00 699 ASN A CA 1
ATOM 5403 C C . ASN A 1 699 ? -38.231 -16.167 29.890 1.00 94.00 699 ASN A C 1
ATOM 5405 O O . ASN A 1 699 ? -39.146 -15.366 30.068 1.00 94.00 699 ASN A O 1
ATOM 5409 N N . GLU A 1 700 ? -38.237 -17.387 30.420 1.00 91.88 700 GLU A N 1
ATOM 5410 C CA . GLU A 1 700 ? -39.291 -17.917 31.300 1.00 91.88 700 GLU A CA 1
ATOM 5411 C C . GLU A 1 700 ? -38.908 -17.872 32.794 1.00 91.88 700 GLU A C 1
ATOM 5413 O O . GLU A 1 700 ? -39.698 -18.308 33.628 1.00 91.88 700 GLU A O 1
ATOM 5418 N N . GLY A 1 701 ? -37.710 -17.373 33.124 1.00 87.81 701 GLY A N 1
ATOM 5419 C CA . GLY A 1 701 ? -37.193 -17.252 34.492 1.00 87.81 701 GLY A CA 1
ATOM 5420 C C . GLY A 1 701 ? -37.139 -15.800 34.958 1.00 87.81 701 GLY A C 1
ATOM 5421 O O . GLY A 1 701 ? -37.994 -14.997 34.586 1.00 87.81 701 GLY A O 1
ATOM 5422 N N . GLU A 1 702 ? -36.126 -15.461 35.753 1.00 88.56 702 GLU A N 1
ATOM 5423 C CA . GLU A 1 702 ? -35.872 -14.098 36.241 1.00 88.56 702 GLU A CA 1
ATOM 5424 C C . GLU A 1 702 ? -35.060 -13.261 35.239 1.00 88.56 702 GLU A C 1
ATOM 5426 O O . GLU A 1 702 ? -34.785 -13.702 34.125 1.00 88.56 702 GLU A O 1
ATOM 5431 N N . GLY A 1 703 ? -34.694 -12.026 35.597 1.00 84.75 703 GLY A N 1
ATOM 5432 C CA . GLY A 1 703 ? -33.959 -11.119 34.713 1.00 84.75 703 GLY A CA 1
ATOM 5433 C C . GLY A 1 703 ? -32.605 -11.677 34.254 1.00 84.75 703 GLY A C 1
ATOM 5434 O O . GLY A 1 703 ? -31.741 -11.993 35.072 1.00 84.75 703 GLY A O 1
ATOM 5435 N N . ALA A 1 704 ? -32.401 -11.753 32.936 1.00 86.00 704 ALA A N 1
ATOM 5436 C CA . ALA A 1 704 ? -31.101 -12.088 32.354 1.00 86.00 704 ALA A CA 1
ATOM 5437 C C . ALA A 1 704 ? -30.327 -10.801 32.033 1.00 86.00 704 ALA A C 1
ATOM 5439 O O . ALA A 1 704 ? -30.766 -10.030 31.178 1.00 86.00 704 ALA A O 1
ATOM 5440 N N . TYR A 1 705 ? -29.212 -10.544 32.715 1.00 82.38 705 TYR A N 1
ATOM 5441 C CA . TYR A 1 705 ? -28.372 -9.367 32.465 1.00 82.38 705 TYR A CA 1
ATOM 5442 C C . TYR A 1 705 ? -27.522 -9.570 31.209 1.00 82.38 705 TYR A C 1
ATOM 5444 O O . TYR A 1 705 ? -27.048 -10.677 30.964 1.00 82.38 705 TYR A O 1
ATOM 5452 N N . GLU A 1 706 ? -27.368 -8.509 30.408 1.00 81.81 706 GLU A N 1
ATOM 5453 C CA . GLU A 1 706 ? -26.633 -8.542 29.127 1.00 81.81 706 GLU A CA 1
ATOM 5454 C C . GLU A 1 706 ? -27.020 -9.740 28.243 1.00 81.81 706 GLU A C 1
ATOM 5456 O O . GLU A 1 706 ? -26.173 -10.470 27.735 1.00 81.81 706 GLU A O 1
ATOM 5461 N N . ALA A 1 707 ? -28.325 -9.980 28.091 1.00 88.81 707 ALA A N 1
ATOM 5462 C CA . ALA A 1 707 ? -28.789 -11.079 27.262 1.00 88.81 707 ALA A CA 1
ATOM 5463 C C . ALA A 1 707 ? -28.501 -10.773 25.784 1.00 88.81 707 ALA A C 1
ATOM 5465 O O . ALA A 1 707 ? -29.108 -9.872 25.194 1.00 88.81 707 ALA A O 1
ATOM 5466 N N . GLU A 1 708 ? -27.611 -11.557 25.184 1.00 92.94 708 GLU A N 1
ATOM 5467 C CA . GLU A 1 708 ? -27.181 -11.438 23.794 1.00 92.94 708 GLU A CA 1
ATOM 5468 C C . GLU A 1 708 ? -27.460 -12.743 23.036 1.00 92.94 708 GLU A C 1
ATOM 5470 O O . GLU A 1 708 ? -27.241 -13.851 23.533 1.00 92.94 708 GLU A O 1
ATOM 5475 N N . LEU A 1 709 ? -27.956 -12.624 21.806 1.00 94.44 709 LEU A N 1
ATOM 5476 C CA . LEU A 1 709 ? -28.104 -13.740 20.875 1.00 94.44 709 LEU A CA 1
ATOM 5477 C C . LEU A 1 709 ? -26.857 -13.834 19.997 1.00 94.44 709 LEU A C 1
ATOM 5479 O O . LEU A 1 709 ? -26.585 -12.914 19.231 1.00 94.44 709 LEU A O 1
ATOM 5483 N N . PHE A 1 710 ? -26.181 -14.976 20.043 1.00 93.94 710 PHE A N 1
ATOM 5484 C CA . PHE A 1 710 ? -25.050 -15.321 19.192 1.00 93.94 710 PHE A CA 1
ATOM 5485 C C . PHE A 1 710 ? -25.521 -16.204 18.039 1.00 93.94 710 PHE A C 1
ATOM 5487 O O . PHE A 1 710 ? -26.118 -17.260 18.258 1.00 93.94 710 PHE A O 1
ATOM 5494 N N . VAL A 1 711 ? -25.245 -15.775 16.809 1.00 94.69 711 VAL A N 1
ATOM 5495 C CA . VAL A 1 711 ? -25.502 -16.533 15.578 1.00 94.69 711 VAL A CA 1
ATOM 5496 C C . VAL A 1 711 ? -24.180 -16.749 14.862 1.00 94.69 711 VAL A C 1
ATOM 5498 O O . VAL A 1 711 ? -23.644 -15.820 14.262 1.00 94.69 711 VAL A O 1
ATOM 5501 N N . MET A 1 712 ? -23.652 -17.965 14.923 1.00 93.56 712 MET A N 1
ATOM 5502 C CA . MET A 1 712 ? -22.445 -18.364 14.208 1.00 93.56 712 MET A CA 1
ATOM 5503 C C . MET A 1 712 ? -22.800 -18.582 12.740 1.00 93.56 712 MET A C 1
ATOM 5505 O O . MET A 1 712 ? -23.704 -19.362 12.423 1.00 93.56 712 MET A O 1
ATOM 5509 N N . ILE A 1 713 ? -22.109 -17.866 11.855 1.00 91.94 713 ILE A N 1
ATOM 5510 C CA . ILE A 1 713 ? -22.359 -17.923 10.415 1.00 91.94 713 ILE A CA 1
ATOM 5511 C C . ILE A 1 713 ? -21.259 -18.724 9.711 1.00 91.94 713 ILE A C 1
ATOM 5513 O O . ILE A 1 713 ? -20.088 -18.610 10.088 1.00 91.94 713 ILE A O 1
ATOM 5517 N N . PRO A 1 714 ? -21.609 -19.519 8.689 1.00 89.50 714 PRO A N 1
ATOM 5518 C CA . PRO A 1 714 ? -20.631 -20.281 7.925 1.00 89.50 714 PRO A CA 1
ATOM 5519 C C . PRO A 1 714 ? -19.848 -19.366 6.962 1.00 89.50 714 PRO A C 1
ATOM 5521 O O . PRO A 1 714 ? -20.258 -18.234 6.687 1.00 89.50 714 PRO A O 1
ATOM 5524 N N . GLU A 1 715 ? -18.703 -19.825 6.450 1.00 85.25 715 GLU A N 1
ATOM 5525 C CA . GLU A 1 715 ? -17.809 -19.006 5.609 1.00 85.25 715 GLU A CA 1
ATOM 5526 C C . GLU A 1 715 ? -18.473 -18.553 4.299 1.00 85.25 715 GLU A C 1
ATOM 5528 O O . GLU A 1 715 ? -18.148 -17.495 3.748 1.00 85.25 715 GLU A O 1
ATOM 5533 N N . GLU A 1 716 ? -19.458 -19.310 3.823 1.00 86.12 716 GLU A N 1
ATOM 5534 C CA . GLU A 1 716 ? -20.179 -19.059 2.581 1.00 86.12 716 GLU A CA 1
ATOM 5535 C C . GLU A 1 716 ? -21.231 -17.953 2.703 1.00 86.12 716 GLU A C 1
ATOM 5537 O O . GLU A 1 716 ? -21.664 -17.417 1.681 1.00 86.12 716 GLU A O 1
ATOM 5542 N N . ALA A 1 717 ? -21.630 -17.600 3.930 1.00 88.69 717 ALA A N 1
ATOM 5543 C CA . ALA A 1 717 ? -22.689 -16.639 4.208 1.00 88.69 717 ALA A CA 1
ATOM 5544 C C . ALA A 1 717 ? -22.144 -15.295 4.715 1.00 88.69 717 ALA A C 1
ATOM 5546 O O . ALA A 1 717 ? -21.212 -15.226 5.515 1.00 88.69 717 ALA A O 1
ATOM 5547 N N . ASP A 1 718 ? -22.784 -14.211 4.285 1.00 89.81 718 ASP A N 1
ATOM 5548 C CA . ASP A 1 718 ? -22.518 -12.843 4.719 1.00 89.81 718 ASP A CA 1
ATOM 5549 C C . ASP A 1 718 ? -23.783 -12.223 5.331 1.00 89.81 718 ASP A C 1
ATOM 5551 O O . ASP A 1 718 ? -24.895 -12.367 4.813 1.00 89.81 718 ASP A O 1
ATOM 5555 N N . TYR A 1 719 ? -23.627 -11.529 6.460 1.00 92.62 719 TYR A N 1
ATOM 5556 C CA . TYR A 1 719 ? -24.730 -10.861 7.151 1.00 92.62 719 TYR A CA 1
ATOM 5557 C C . TYR A 1 719 ? -25.144 -9.579 6.419 1.00 92.62 719 TYR A C 1
ATOM 5559 O O . TYR A 1 719 ? -24.337 -8.672 6.233 1.00 92.62 719 TYR A O 1
ATOM 5567 N N . VAL A 1 720 ? -26.420 -9.489 6.032 1.00 90.62 720 VAL A N 1
ATOM 5568 C CA . VAL A 1 720 ? -26.981 -8.326 5.320 1.00 90.62 720 VAL A CA 1
ATOM 5569 C C . VAL A 1 720 ? -27.600 -7.330 6.298 1.00 90.62 720 VAL A C 1
ATOM 5571 O O . VAL A 1 720 ? -27.485 -6.118 6.124 1.00 90.62 720 VAL A O 1
ATOM 5574 N N . GLY A 1 721 ? -28.303 -7.826 7.316 1.00 90.00 721 GLY A N 1
ATOM 5575 C CA . GLY A 1 721 ? -28.980 -6.981 8.294 1.00 90.00 721 GLY A CA 1
ATOM 5576 C C . GLY A 1 721 ? -30.249 -7.597 8.870 1.00 90.00 721 GLY A C 1
ATOM 5577 O O . GLY A 1 721 ? -30.738 -8.632 8.418 1.00 90.00 721 GLY A O 1
ATOM 5578 N N . ILE A 1 722 ? -30.836 -6.901 9.840 1.00 91.62 722 ILE A N 1
ATOM 5579 C CA . ILE A 1 722 ? -32.121 -7.273 10.436 1.00 91.62 722 ILE A CA 1
ATOM 5580 C C . ILE A 1 722 ? -33.308 -6.894 9.535 1.00 91.62 722 ILE A C 1
ATOM 5582 O O . ILE A 1 722 ? -33.276 -5.886 8.820 1.00 91.62 722 ILE A O 1
ATOM 5586 N N . GLU A 1 723 ? -34.366 -7.700 9.569 1.00 90.50 723 GLU A N 1
ATOM 5587 C CA . GLU A 1 723 ? -35.639 -7.422 8.909 1.00 90.50 723 GLU A CA 1
ATOM 5588 C C . GLU A 1 723 ? -36.414 -6.337 9.671 1.00 90.50 723 GLU A C 1
ATOM 5590 O O . GLU A 1 723 ? -36.658 -6.450 10.872 1.00 90.50 723 GLU A O 1
ATOM 5595 N N . ARG A 1 724 ? -36.804 -5.271 8.964 1.00 87.25 724 ARG A N 1
ATOM 5596 C CA . ARG A 1 724 ? -37.512 -4.111 9.541 1.00 87.25 724 ARG A CA 1
ATOM 5597 C C . ARG A 1 724 ? -38.906 -3.895 8.956 1.00 87.25 724 ARG A C 1
ATOM 5599 O O . ARG A 1 724 ? -39.681 -3.118 9.504 1.00 87.25 724 ARG A O 1
ATOM 5606 N N . SER A 1 725 ? -39.224 -4.548 7.843 1.00 80.06 725 SER A N 1
ATOM 5607 C CA . SER A 1 725 ? -40.457 -4.316 7.085 1.00 80.06 725 SER A CA 1
ATOM 5608 C C . SER A 1 725 ? -41.635 -5.083 7.684 1.00 80.06 725 SER A C 1
ATOM 5610 O O . SER A 1 725 ? -42.783 -4.642 7.607 1.00 80.06 725 SER A O 1
ATOM 5612 N N . ASN A 1 726 ? -41.361 -6.228 8.311 1.00 81.69 726 ASN A N 1
ATOM 5613 C CA . ASN A 1 726 ? -42.383 -7.067 8.916 1.00 81.69 726 ASN A CA 1
ATOM 5614 C C . ASN A 1 726 ? -42.722 -6.597 10.339 1.00 81.69 726 ASN A C 1
ATOM 5616 O O . ASN A 1 726 ? -41.926 -6.758 11.259 1.00 81.69 726 ASN A O 1
ATOM 5620 N N . LYS A 1 727 ? -43.942 -6.082 10.541 1.00 74.56 727 LYS A N 1
ATOM 5621 C CA . LYS A 1 727 ? -44.431 -5.619 11.856 1.00 74.56 727 LYS A CA 1
ATOM 5622 C C . LYS A 1 727 ? -44.486 -6.717 12.930 1.00 74.56 727 LYS A C 1
ATOM 5624 O O . LYS A 1 727 ? -44.583 -6.386 14.106 1.00 74.56 727 LYS A O 1
ATOM 5629 N N . GLY A 1 728 ? -44.464 -7.994 12.539 1.00 77.38 728 GLY A N 1
ATOM 5630 C CA . GLY A 1 728 ? -44.424 -9.133 13.462 1.00 77.38 728 GLY A CA 1
ATOM 5631 C C . GLY A 1 728 ? -43.031 -9.461 14.007 1.00 77.38 728 GLY A C 1
ATOM 5632 O O . GLY A 1 728 ? -42.925 -10.307 14.889 1.00 77.38 728 GLY A O 1
ATOM 5633 N N . LEU A 1 729 ? -41.975 -8.818 13.496 1.00 85.44 729 LEU A N 1
ATOM 5634 C CA . LEU A 1 729 ? -40.591 -9.031 13.917 1.00 85.44 729 LEU A CA 1
ATOM 5635 C C . LEU A 1 729 ? -40.055 -7.764 14.582 1.00 85.44 729 LEU A C 1
ATOM 5637 O O . LEU A 1 729 ? -40.251 -6.651 14.091 1.00 85.44 729 LEU A O 1
ATOM 5641 N N . ARG A 1 730 ? -39.384 -7.924 15.723 1.00 82.00 730 ARG A N 1
ATOM 5642 C CA . ARG A 1 730 ? -38.824 -6.804 16.475 1.00 82.00 730 ARG A CA 1
ATOM 5643 C C . ARG A 1 730 ? -37.463 -6.420 15.883 1.00 82.00 730 ARG A C 1
ATOM 5645 O O . ARG A 1 730 ? -36.578 -7.273 15.827 1.00 82.00 730 ARG A O 1
ATOM 5652 N N . PRO A 1 731 ? -37.254 -5.154 15.482 1.00 83.81 731 PRO A N 1
ATOM 5653 C CA . PRO A 1 731 ? -35.941 -4.691 15.064 1.00 83.81 731 PRO A CA 1
ATOM 5654 C C . PRO A 1 731 ? -35.063 -4.499 16.306 1.00 83.81 731 PRO A C 1
ATOM 5656 O O . PRO A 1 731 ? -35.298 -3.601 17.114 1.00 83.81 731 PRO A O 1
ATOM 5659 N N . LEU A 1 732 ? -34.078 -5.372 16.467 1.00 85.56 732 LEU A N 1
ATOM 5660 C CA . LEU A 1 732 ? -33.031 -5.297 17.482 1.00 85.56 732 LEU A CA 1
ATOM 5661 C C . LEU A 1 732 ? -31.746 -4.672 16.923 1.00 85.56 732 LEU A C 1
ATOM 5663 O O . LEU A 1 732 ? -31.575 -4.525 15.708 1.00 85.56 732 LEU A O 1
ATOM 5667 N N . SER A 1 733 ? -30.860 -4.286 17.839 1.00 87.81 733 SER A N 1
ATOM 5668 C CA . SER A 1 733 ? -29.487 -3.907 17.518 1.00 87.81 733 SER A CA 1
ATOM 5669 C C . SER A 1 733 ? -28.672 -5.184 17.351 1.00 87.81 733 SER A C 1
ATOM 5671 O O . SER A 1 733 ? -28.684 -6.030 18.240 1.00 87.81 733 SER A O 1
ATOM 5673 N N . CYS A 1 734 ? -28.031 -5.346 16.197 1.00 89.69 734 CYS A N 1
ATOM 5674 C CA . CYS A 1 734 ? -27.205 -6.506 15.893 1.00 89.69 734 CYS A CA 1
ATOM 5675 C C . CYS A 1 734 ? -25.909 -6.043 15.242 1.00 89.69 734 CYS A C 1
ATOM 5677 O O . CYS A 1 734 ? -25.944 -5.240 14.304 1.00 89.69 734 CYS A O 1
ATOM 5679 N N . GLU A 1 735 ? -24.797 -6.598 15.695 1.00 88.31 735 GLU A N 1
ATOM 5680 C CA . GLU A 1 735 ? -23.459 -6.304 15.211 1.00 88.31 735 GLU A CA 1
ATOM 5681 C C . GLU A 1 735 ? -22.785 -7.584 14.713 1.00 88.31 735 GLU A C 1
ATOM 5683 O O . GLU A 1 735 ? -22.941 -8.664 15.282 1.00 88.31 735 GLU A O 1
ATOM 5688 N N . TYR A 1 736 ? -22.040 -7.464 13.619 1.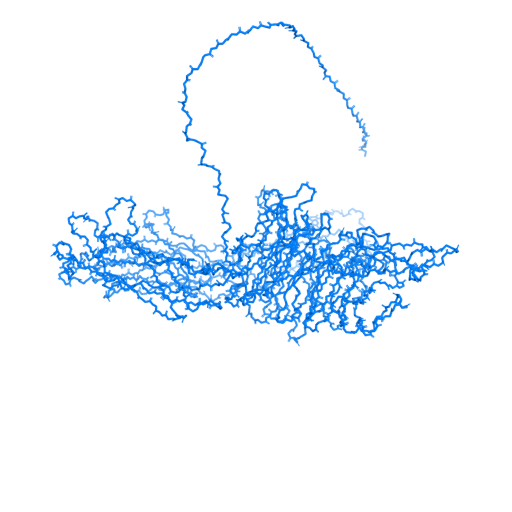00 89.12 736 TYR A N 1
ATOM 5689 C CA . TYR A 1 736 ? -21.188 -8.539 13.134 1.00 89.12 736 TYR A CA 1
ATOM 5690 C C . TYR A 1 736 ? -19.856 -8.498 13.889 1.00 89.12 736 TYR A C 1
ATOM 5692 O O . TYR A 1 736 ? -19.161 -7.483 13.856 1.00 89.12 736 TYR A O 1
ATOM 5700 N N . LYS A 1 737 ? -19.493 -9.602 14.544 1.00 82.56 737 LYS A N 1
ATOM 5701 C CA . LYS A 1 737 ? -18.228 -9.775 15.264 1.00 82.56 737 LYS A CA 1
ATOM 5702 C C . LYS A 1 737 ? -17.453 -10.954 14.675 1.00 82.56 737 LYS A C 1
ATOM 5704 O O . LYS A 1 737 ? -18.023 -11.956 14.246 1.00 82.56 737 LYS A O 1
ATOM 5709 N N . MET A 1 738 ? -16.132 -10.836 14.658 1.00 80.56 738 MET A N 1
ATOM 5710 C CA . MET A 1 738 ? -15.229 -11.917 14.275 1.00 80.56 738 MET A CA 1
ATOM 5711 C C . MET A 1 738 ? -14.233 -12.111 15.407 1.00 80.56 738 MET A C 1
ATOM 5713 O O . MET A 1 738 ? -13.448 -11.214 15.704 1.00 80.56 738 MET A O 1
ATOM 5717 N N . GLU A 1 739 ? -14.300 -13.269 16.055 1.00 75.94 739 GLU A N 1
ATOM 5718 C CA . GLU A 1 739 ? -13.392 -13.633 17.137 1.00 75.94 739 GLU A CA 1
ATOM 5719 C C . GLU A 1 739 ? -12.561 -14.825 16.666 1.00 75.94 739 GLU A C 1
ATOM 5721 O O . GLU A 1 739 ? -13.097 -15.890 16.349 1.00 75.94 739 GLU A O 1
ATOM 5726 N N . ASN A 1 740 ? -11.246 -14.627 16.556 1.00 78.94 740 ASN A N 1
ATOM 5727 C CA . ASN A 1 740 ? -10.311 -15.560 15.926 1.00 78.94 740 ASN A CA 1
ATOM 5728 C C . ASN A 1 740 ? -10.689 -15.887 14.466 1.00 78.94 740 ASN A C 1
ATOM 5730 O O . ASN A 1 740 ? -10.397 -15.105 13.567 1.00 78.94 740 ASN A O 1
ATOM 5734 N N . VAL A 1 741 ? -11.326 -17.040 14.236 1.00 75.06 741 VAL A N 1
ATOM 5735 C CA . VAL A 1 741 ? -11.749 -17.547 12.911 1.00 75.06 741 VAL A CA 1
ATOM 5736 C C . VAL A 1 741 ? -13.276 -17.653 12.818 1.00 75.06 741 VAL A C 1
ATOM 5738 O O . VAL A 1 741 ? -13.849 -17.708 11.735 1.00 75.06 741 VAL A O 1
ATOM 5741 N N . THR A 1 742 ? -13.967 -17.646 13.957 1.00 82.12 742 THR A N 1
ATOM 5742 C CA . THR A 1 742 ? -15.416 -17.801 14.006 1.00 82.12 742 THR A CA 1
ATOM 5743 C C . THR A 1 742 ? -16.124 -16.483 13.720 1.00 82.12 742 THR A C 1
ATOM 5745 O O . THR A 1 742 ? -15.982 -15.503 14.457 1.00 82.12 742 THR A O 1
ATOM 5748 N N . ARG A 1 743 ? -16.914 -16.475 12.644 1.00 87.88 743 ARG A N 1
ATOM 5749 C CA . ARG A 1 743 ? -17.759 -15.352 12.231 1.00 87.88 743 ARG A CA 1
ATOM 5750 C C . ARG A 1 743 ? -19.095 -15.448 12.964 1.00 87.88 743 ARG A C 1
ATOM 5752 O O . ARG A 1 743 ? -19.751 -16.487 12.909 1.00 87.88 743 ARG A O 1
ATOM 5759 N N . MET A 1 744 ? -19.508 -14.381 13.642 1.00 92.44 744 MET A N 1
ATOM 5760 C CA . MET A 1 744 ? -20.749 -14.382 14.413 1.00 92.44 744 MET A CA 1
ATOM 5761 C C . MET A 1 744 ? -21.513 -13.063 14.298 1.00 92.44 744 MET A C 1
ATOM 5763 O O . MET A 1 744 ? -20.938 -11.992 14.119 1.00 92.44 744 MET A O 1
ATOM 5767 N N . VAL A 1 745 ? -22.833 -13.134 14.411 1.00 93.81 745 VAL A N 1
ATOM 5768 C CA . VAL A 1 745 ? -23.709 -11.971 14.571 1.00 93.81 745 VAL A CA 1
ATOM 5769 C C . VAL A 1 745 ? -24.222 -11.979 16.001 1.00 93.81 745 VAL A C 1
ATOM 5771 O O . VAL A 1 745 ? -24.799 -12.972 16.440 1.00 93.81 745 VAL A O 1
ATOM 5774 N N . VAL A 1 746 ? -23.999 -10.879 16.714 1.00 92.62 746 VAL A N 1
ATOM 5775 C CA . VAL A 1 746 ? -24.422 -10.695 18.102 1.00 92.62 746 VAL A CA 1
ATOM 5776 C C . VAL A 1 746 ? -25.557 -9.684 18.134 1.00 92.62 746 VAL A C 1
ATOM 5778 O O . VAL A 1 746 ? -25.410 -8.583 17.607 1.00 92.62 746 VAL A O 1
ATOM 5781 N N . CYS A 1 747 ? -26.699 -10.064 18.703 1.00 92.00 747 CYS A N 1
ATOM 5782 C CA . CYS A 1 747 ? -27.879 -9.208 18.811 1.00 92.00 747 CYS A CA 1
ATOM 5783 C C . CYS A 1 747 ? -28.286 -8.977 20.266 1.00 92.00 747 CYS A C 1
ATOM 5785 O O . CYS A 1 747 ? -28.463 -9.937 21.016 1.00 92.00 747 CYS A O 1
ATOM 5787 N N . ASP A 1 748 ? -28.565 -7.726 20.620 1.00 89.88 748 ASP A N 1
ATOM 5788 C CA . ASP A 1 748 ? -28.976 -7.341 21.971 1.00 89.88 748 ASP A CA 1
ATOM 5789 C C . ASP A 1 748 ? -30.441 -7.734 22.224 1.00 89.88 748 ASP A C 1
ATOM 5791 O O . ASP A 1 748 ? -31.360 -7.205 21.585 1.00 89.88 748 ASP A O 1
ATOM 5795 N N . LEU A 1 749 ? -30.689 -8.638 23.177 1.00 88.75 749 LEU A N 1
ATOM 5796 C CA . LEU A 1 749 ? -32.043 -9.037 23.589 1.00 88.75 749 LEU A CA 1
ATOM 5797 C C . LEU A 1 749 ? -32.579 -8.195 24.757 1.00 88.75 749 LEU A C 1
ATOM 5799 O O . LEU A 1 749 ? -33.797 -8.105 24.943 1.00 88.75 749 LEU A O 1
ATOM 5803 N N . GLY A 1 750 ? -31.688 -7.547 25.511 1.00 82.38 750 GLY A N 1
ATOM 5804 C CA . GLY A 1 750 ? -32.019 -6.585 26.563 1.00 82.38 750 GLY A CA 1
ATOM 5805 C C . GLY A 1 750 ? -31.096 -6.682 27.776 1.00 82.38 750 GLY A C 1
ATOM 5806 O O . GLY A 1 750 ? -30.533 -7.736 28.057 1.00 82.38 750 GLY A O 1
ATOM 5807 N N . ASN A 1 751 ? -30.978 -5.581 28.524 1.00 78.88 751 ASN A N 1
ATOM 5808 C CA . ASN A 1 751 ? -30.220 -5.534 29.772 1.00 78.88 751 ASN A CA 1
ATOM 5809 C C . ASN A 1 751 ? -31.044 -4.883 30.911 1.00 78.88 751 ASN A C 1
ATOM 5811 O O . ASN A 1 751 ? -31.119 -3.652 30.960 1.00 78.88 751 ASN A O 1
ATOM 5815 N N . PRO A 1 752 ? -31.677 -5.673 31.802 1.00 80.38 752 PRO A N 1
ATOM 5816 C CA . PRO A 1 752 ? -31.882 -7.119 31.691 1.00 80.38 752 PRO A CA 1
ATOM 5817 C C . PRO A 1 752 ? -32.994 -7.480 30.688 1.00 80.38 752 PRO A C 1
ATOM 5819 O O . PRO A 1 752 ? -33.948 -6.726 30.476 1.00 80.38 752 PRO A O 1
ATOM 5822 N N . MET A 1 753 ? -32.924 -8.673 30.098 1.00 88.06 753 MET A N 1
ATOM 5823 C CA . MET A 1 753 ? -34.068 -9.312 29.447 1.00 88.06 753 MET A CA 1
ATOM 5824 C C . MET A 1 753 ? -35.029 -9.792 30.538 1.00 88.06 753 MET A C 1
ATOM 5826 O O . MET A 1 753 ? -34.805 -10.818 31.180 1.00 88.06 753 MET A O 1
ATOM 5830 N N . VAL A 1 754 ? -36.089 -9.016 30.770 1.00 87.12 754 VAL A N 1
ATOM 5831 C CA . VAL A 1 754 ? -37.037 -9.227 31.874 1.00 87.12 754 VAL A CA 1
ATOM 5832 C C . VAL A 1 754 ? -37.771 -10.570 31.793 1.00 87.12 754 VAL A C 1
ATOM 5834 O O . VAL A 1 754 ? -37.940 -11.145 30.711 1.00 87.12 754 VAL A O 1
ATOM 5837 N N . ALA A 1 755 ? -38.250 -11.041 32.944 1.00 88.25 755 ALA A N 1
ATOM 5838 C CA . ALA A 1 755 ? -39.055 -12.252 33.070 1.00 88.25 755 ALA A CA 1
ATOM 5839 C C . ALA A 1 755 ? -40.290 -12.229 32.147 1.00 88.25 755 ALA A C 1
ATOM 5841 O O . ALA A 1 755 ? -40.993 -11.222 32.046 1.00 88.25 755 ALA A O 1
ATOM 5842 N N . GLY A 1 756 ? -40.564 -13.340 31.461 1.00 88.12 756 GLY A N 1
ATOM 5843 C CA . GLY A 1 756 ? -41.702 -13.490 30.545 1.00 88.12 756 GLY A CA 1
ATOM 5844 C C . GLY A 1 756 ? -41.521 -12.842 29.166 1.00 88.12 756 GLY A C 1
ATOM 5845 O O . GLY A 1 756 ? -42.455 -12.847 28.360 1.00 88.12 756 GLY A O 1
ATOM 5846 N N . THR A 1 757 ? -40.343 -12.288 28.861 1.00 90.06 757 THR A N 1
ATOM 5847 C CA . THR A 1 757 ? -40.061 -11.681 27.552 1.00 90.06 757 THR A CA 1
ATOM 5848 C C . THR A 1 757 ? -40.095 -12.732 26.442 1.00 90.06 757 THR A C 1
ATOM 5850 O O . THR A 1 757 ? -39.463 -13.778 26.561 1.00 90.06 757 THR A O 1
ATOM 5853 N N . ASN A 1 758 ? -40.783 -12.434 25.336 1.00 93.50 758 ASN A N 1
ATOM 5854 C CA . ASN A 1 758 ? -40.831 -13.266 24.131 1.00 93.50 758 ASN A CA 1
ATOM 5855 C C . ASN A 1 758 ? -40.625 -12.380 22.893 1.00 93.50 758 ASN A C 1
ATOM 5857 O O . ASN A 1 758 ? -41.446 -11.504 22.612 1.00 93.50 758 ASN A O 1
ATOM 5861 N N . ILE A 1 759 ? -39.507 -12.564 22.191 1.00 91.06 759 ILE A N 1
ATOM 5862 C CA . ILE A 1 759 ? -39.070 -11.718 21.078 1.00 91.06 759 ILE A CA 1
ATOM 5863 C C . ILE A 1 759 ? -38.838 -12.584 19.843 1.00 91.06 759 ILE A C 1
ATOM 5865 O O . ILE A 1 759 ? -37.984 -13.466 19.847 1.00 91.06 759 ILE A O 1
ATOM 5869 N N . SER A 1 760 ? -39.541 -12.262 18.758 1.00 92.94 760 SER A N 1
ATOM 5870 C CA . SER A 1 760 ? -39.269 -12.809 17.428 1.00 92.94 760 SER A CA 1
ATOM 5871 C C . SER A 1 760 ? -38.527 -11.782 16.570 1.00 92.94 760 SER A C 1
ATOM 5873 O O . SER A 1 760 ? -38.953 -10.628 16.486 1.00 92.94 760 SER A O 1
ATOM 5875 N N . LEU A 1 761 ? -37.441 -12.187 15.916 1.00 93.38 761 LEU A N 1
ATOM 5876 C CA . LEU A 1 761 ? -36.634 -11.357 15.016 1.00 93.38 761 LEU A CA 1
ATOM 5877 C C . LEU A 1 761 ? -36.297 -12.115 13.719 1.00 93.38 761 LEU A C 1
ATOM 5879 O O . LEU A 1 761 ? -36.378 -13.341 13.671 1.00 93.38 761 LEU A O 1
ATOM 5883 N N . GLY A 1 762 ? -35.949 -11.381 12.662 1.00 93.62 762 GLY A N 1
ATOM 5884 C CA . GLY A 1 762 ? -35.542 -11.952 11.375 1.00 93.62 762 GLY A CA 1
ATOM 5885 C C . GLY A 1 762 ? -34.181 -11.425 10.949 1.00 93.62 762 GLY A C 1
ATOM 5886 O O . GLY A 1 762 ? -34.031 -10.216 10.792 1.00 93.62 762 GLY A O 1
ATOM 5887 N N . LEU A 1 763 ? -33.200 -12.303 10.754 1.00 94.19 763 LEU A N 1
ATOM 5888 C CA . LEU A 1 763 ? -31.868 -11.936 10.262 1.00 94.19 763 LEU A CA 1
ATOM 5889 C C . LEU A 1 763 ? -31.727 -12.348 8.800 1.00 94.19 763 LEU A C 1
ATOM 5891 O O . LEU A 1 763 ? -32.059 -13.477 8.449 1.00 94.19 763 LEU A O 1
ATOM 5895 N N . ARG A 1 764 ? -31.243 -11.437 7.953 1.00 93.31 764 ARG A N 1
ATOM 5896 C CA . ARG A 1 764 ? -31.028 -11.685 6.524 1.00 93.31 764 ARG A CA 1
ATOM 5897 C C . ARG A 1 764 ? -29.554 -11.938 6.234 1.00 93.31 764 ARG A C 1
ATOM 5899 O O . ARG A 1 764 ? -28.689 -11.192 6.700 1.00 93.31 764 ARG A O 1
ATOM 5906 N N . PHE A 1 765 ? -29.304 -12.937 5.402 1.00 92.62 765 PHE A N 1
ATOM 5907 C CA . PHE A 1 765 ? -27.990 -13.365 4.947 1.00 92.62 765 PHE A CA 1
ATOM 5908 C C . PHE A 1 765 ? -27.967 -13.469 3.420 1.00 92.62 765 PHE A C 1
ATOM 5910 O O . PHE A 1 765 ? -28.987 -13.754 2.788 1.00 92.62 765 PHE A O 1
ATOM 5917 N N . ALA A 1 766 ? -26.801 -13.227 2.833 1.00 91.19 766 ALA A N 1
ATOM 5918 C CA . ALA A 1 766 ? -26.503 -13.520 1.437 1.00 91.19 766 ALA A CA 1
ATOM 5919 C C . ALA A 1 766 ? -25.499 -14.674 1.391 1.00 91.19 766 ALA A C 1
ATOM 5921 O O . ALA A 1 766 ? -24.561 -14.682 2.183 1.00 91.19 766 ALA A O 1
ATOM 5922 N N . VAL A 1 767 ? -25.679 -15.634 0.484 1.00 87.44 767 VAL A N 1
ATOM 5923 C CA . VAL A 1 767 ? -24.808 -16.818 0.370 1.00 87.44 767 VAL A CA 1
ATOM 5924 C C . VAL A 1 767 ? -24.178 -16.877 -1.030 1.00 87.44 767 VAL A C 1
ATOM 5926 O O . VAL A 1 767 ? -24.632 -17.652 -1.873 1.00 87.44 767 VAL A O 1
ATOM 5929 N N . PRO A 1 768 ? -23.176 -16.022 -1.322 1.00 78.88 768 PRO A N 1
ATOM 5930 C CA . PRO A 1 768 ? -22.592 -15.924 -2.662 1.00 78.88 768 PRO A CA 1
ATOM 5931 C C . PRO A 1 768 ? -21.570 -17.029 -2.982 1.00 78.88 768 PRO A C 1
ATOM 5933 O O . PRO A 1 768 ? -21.340 -17.332 -4.147 1.00 78.88 768 PRO A O 1
ATOM 5936 N N . ARG A 1 769 ? -20.923 -17.628 -1.973 1.00 71.06 769 ARG A N 1
ATOM 5937 C CA . ARG A 1 769 ? -19.735 -18.485 -2.153 1.00 71.06 769 ARG A CA 1
ATOM 5938 C C . ARG A 1 769 ? -20.083 -19.976 -2.050 1.00 71.06 769 ARG A C 1
ATOM 5940 O O . ARG A 1 769 ? -19.795 -20.598 -1.038 1.00 71.06 769 ARG A O 1
ATOM 5947 N N . LEU A 1 770 ? -20.697 -20.556 -3.085 1.00 71.88 770 LEU A N 1
ATOM 5948 C CA . LEU A 1 770 ? -21.148 -21.966 -3.085 1.00 71.88 770 LEU A CA 1
ATOM 5949 C C . LEU A 1 770 ? -20.271 -22.939 -3.903 1.00 71.88 770 LEU A C 1
ATOM 5951 O O . LEU A 1 770 ? -20.628 -24.100 -4.071 1.00 71.88 770 LEU A O 1
ATOM 5955 N N . GLU A 1 771 ? -19.132 -22.491 -4.431 1.00 63.78 771 GLU A N 1
ATOM 5956 C CA . GLU A 1 771 ? -18.337 -23.269 -5.400 1.00 63.78 771 GLU A CA 1
ATOM 5957 C C . GLU A 1 771 ? -17.477 -24.388 -4.778 1.00 63.78 771 GLU A C 1
ATOM 5959 O O . GLU A 1 771 ? -17.006 -25.268 -5.496 1.00 63.78 771 GLU A O 1
ATOM 5964 N N . LYS A 1 772 ? -17.256 -24.374 -3.454 1.00 57.50 772 LYS A N 1
ATOM 5965 C CA . LYS A 1 772 ? -16.348 -25.305 -2.745 1.00 57.50 772 LYS A CA 1
ATOM 5966 C C . LYS A 1 772 ? -17.020 -26.133 -1.638 1.00 57.50 772 LYS A C 1
ATOM 5968 O O . LYS A 1 772 ? -16.321 -26.745 -0.832 1.00 57.50 772 LYS A O 1
ATOM 5973 N N . THR A 1 773 ? -18.348 -26.142 -1.557 1.00 58.81 773 THR A N 1
ATOM 5974 C CA . THR A 1 773 ? -19.063 -26.616 -0.364 1.00 58.81 773 THR A CA 1
ATOM 5975 C C . THR A 1 773 ? -19.505 -28.077 -0.377 1.00 58.81 773 THR A C 1
ATOM 5977 O O . THR A 1 773 ? -19.723 -28.702 -1.413 1.00 58.81 773 THR A O 1
ATOM 5980 N N . ASN A 1 774 ? -19.696 -28.598 0.841 1.00 67.69 774 ASN A N 1
ATOM 5981 C CA . ASN A 1 774 ? -20.457 -29.815 1.122 1.00 67.69 774 ASN A CA 1
ATOM 5982 C C . ASN A 1 774 ? -21.950 -29.636 0.762 1.00 67.69 774 ASN A C 1
ATOM 5984 O O . ASN A 1 774 ? -22.414 -28.536 0.492 1.00 67.69 774 ASN A O 1
ATOM 5988 N N . VAL A 1 775 ? -22.734 -30.716 0.822 1.00 77.81 775 VAL A N 1
ATOM 5989 C CA . VAL A 1 775 ? -24.164 -30.774 0.431 1.00 77.81 775 VAL A CA 1
ATOM 5990 C C . VAL A 1 775 ? -25.083 -29.794 1.203 1.00 77.81 775 VAL A C 1
ATOM 5992 O O . VAL A 1 775 ? -26.216 -29.549 0.789 1.00 77.81 775 VAL A O 1
ATOM 5995 N N . SER A 1 776 ? -24.623 -29.206 2.313 1.00 86.19 776 SER A N 1
ATOM 5996 C CA . SER A 1 776 ? -25.407 -28.291 3.152 1.00 86.19 776 SER A CA 1
ATOM 5997 C C . SER A 1 776 ? -24.541 -27.275 3.903 1.00 86.19 776 SER A C 1
ATOM 5999 O O . SER A 1 776 ? -23.394 -27.577 4.234 1.00 86.19 776 SER A O 1
ATOM 6001 N N . ILE A 1 777 ? -25.133 -26.134 4.263 1.00 88.81 777 ILE A N 1
ATOM 6002 C CA . ILE A 1 777 ? -24.571 -25.131 5.185 1.00 88.81 777 ILE A CA 1
ATOM 6003 C C . ILE A 1 777 ? -25.285 -25.175 6.538 1.00 88.81 777 ILE A C 1
ATOM 6005 O O . ILE A 1 777 ? -26.485 -25.453 6.594 1.00 88.81 777 ILE A O 1
ATOM 6009 N N . ASN A 1 778 ? -24.558 -24.860 7.612 1.00 90.69 778 ASN A N 1
ATOM 6010 C CA . ASN A 1 778 ? -25.085 -24.877 8.976 1.00 90.69 778 ASN A CA 1
ATOM 6011 C C . ASN A 1 778 ? -25.019 -23.484 9.614 1.00 90.69 778 ASN A C 1
ATOM 6013 O O . ASN A 1 778 ? -24.001 -22.802 9.510 1.00 90.69 778 ASN A O 1
ATOM 6017 N N . PHE A 1 779 ? -26.088 -23.093 10.306 1.00 93.00 779 PHE A N 1
ATOM 6018 C CA . PHE A 1 779 ? -26.127 -21.923 11.186 1.00 93.00 779 PHE A CA 1
ATOM 6019 C C . PHE A 1 779 ? -26.344 -22.379 12.622 1.00 93.00 779 PHE A C 1
ATOM 6021 O O . PHE A 1 779 ? -27.334 -23.055 12.904 1.00 93.00 779 PHE A O 1
ATOM 6028 N N . ASP A 1 780 ? -25.469 -21.955 13.527 1.00 94.75 780 ASP A N 1
ATOM 6029 C CA . ASP A 1 780 ? -25.542 -22.323 14.940 1.00 94.75 780 ASP A CA 1
ATOM 6030 C C . ASP A 1 780 ? -25.919 -21.110 15.791 1.00 94.75 780 ASP A C 1
ATOM 6032 O O . ASP A 1 780 ? -25.363 -20.026 15.631 1.00 94.75 780 ASP A O 1
ATOM 6036 N N . LEU A 1 781 ? -26.888 -21.275 16.692 1.00 95.69 781 LEU A N 1
ATOM 6037 C CA . LEU A 1 781 ? -27.462 -20.187 17.476 1.00 95.69 781 LEU A CA 1
ATOM 6038 C C . LEU A 1 781 ? -27.524 -20.530 18.968 1.00 95.69 781 LEU A C 1
ATOM 6040 O O . LEU A 1 781 ? -27.923 -21.637 19.348 1.00 95.69 781 LEU A O 1
ATOM 6044 N N . GLN A 1 782 ? -27.199 -19.552 19.816 1.00 95.38 782 GLN A N 1
ATOM 6045 C CA . GLN A 1 782 ? -27.286 -19.653 21.277 1.00 95.38 782 GLN A CA 1
ATOM 6046 C C . GLN A 1 782 ? -27.513 -18.270 21.912 1.00 95.38 782 GLN A C 1
ATOM 6048 O O . GLN A 1 782 ? -26.957 -17.281 21.446 1.00 95.38 782 GLN A O 1
ATOM 6053 N N . ILE A 1 783 ? -28.311 -18.184 22.980 1.00 94.88 783 ILE A N 1
ATOM 6054 C CA . ILE A 1 783 ? -28.414 -16.978 23.819 1.00 94.88 783 ILE A CA 1
ATOM 6055 C C . ILE A 1 783 ? -27.465 -17.135 25.007 1.00 94.88 783 ILE A C 1
ATOM 6057 O O . ILE A 1 783 ? -27.443 -18.213 25.604 1.00 94.88 783 ILE A O 1
ATOM 6061 N N . ARG A 1 784 ? -26.736 -16.072 25.359 1.00 92.44 784 ARG A N 1
ATOM 6062 C CA . ARG A 1 784 ? -25.873 -16.008 26.548 1.00 92.44 784 ARG A CA 1
ATOM 6063 C C . ARG A 1 784 ? -26.205 -14.780 27.391 1.00 92.44 784 ARG A C 1
ATOM 6065 O O . ARG A 1 784 ? -26.664 -13.774 26.850 1.00 92.44 784 ARG A O 1
ATOM 6072 N N . SER A 1 785 ? -25.981 -14.868 28.697 1.00 89.44 785 SER A N 1
ATOM 6073 C CA . SER A 1 785 ? -26.135 -13.767 29.654 1.00 89.44 785 SER A CA 1
ATOM 6074 C C . SER A 1 785 ? -24.976 -13.751 30.656 1.00 89.44 785 SER A C 1
ATOM 6076 O O . SER A 1 785 ? -24.271 -14.749 30.811 1.00 89.44 785 SER A O 1
ATOM 6078 N N . SER A 1 786 ? -24.772 -12.637 31.363 1.00 83.62 786 SER A N 1
ATOM 6079 C CA . SER A 1 786 ? -23.708 -12.505 32.378 1.00 83.62 786 SER A CA 1
ATOM 6080 C C . SER A 1 786 ? -24.108 -13.002 33.777 1.00 83.62 786 SER A C 1
ATOM 6082 O O . SER A 1 786 ? -23.403 -12.773 34.763 1.00 83.62 786 SER A O 1
ATOM 6084 N N . ASN A 1 787 ? -25.235 -13.714 33.890 1.00 82.38 787 ASN A N 1
ATOM 6085 C CA . ASN A 1 787 ? -25.686 -14.311 35.148 1.00 82.38 787 ASN A CA 1
ATOM 6086 C C . ASN A 1 787 ? -24.748 -15.450 35.588 1.00 82.38 787 ASN A C 1
ATOM 6088 O O . ASN A 1 787 ? -24.185 -16.174 34.774 1.00 82.38 787 ASN A O 1
ATOM 6092 N N . LYS A 1 788 ? -24.599 -15.648 36.902 1.00 78.56 788 LYS A N 1
ATOM 6093 C CA . LYS A 1 788 ? -23.761 -16.731 37.444 1.00 78.56 788 LYS A CA 1
ATOM 6094 C C . LYS A 1 788 ? -24.403 -18.111 37.269 1.00 78.56 788 LYS A C 1
ATOM 6096 O O . LYS A 1 788 ? -23.706 -19.089 37.008 1.00 78.56 788 LYS A O 1
ATOM 6101 N N . ASP A 1 789 ? -25.719 -18.173 37.430 1.00 82.12 789 ASP A N 1
ATOM 6102 C CA . ASP A 1 789 ? -26.499 -19.402 37.411 1.00 82.12 789 ASP A CA 1
ATOM 6103 C C . ASP A 1 789 ? -27.380 -19.436 36.158 1.00 82.12 789 ASP A C 1
ATOM 6105 O O . ASP A 1 789 ? -28.085 -18.477 35.857 1.00 82.12 789 ASP A O 1
ATOM 6109 N N . ASN A 1 790 ? -27.319 -20.550 35.424 1.00 86.12 790 ASN A N 1
ATOM 6110 C CA . ASN A 1 790 ? -28.032 -20.788 34.163 1.00 86.12 790 ASN A CA 1
ATOM 6111 C C . ASN A 1 790 ? -27.913 -19.664 33.092 1.00 86.12 790 ASN A C 1
ATOM 6113 O O . ASN A 1 790 ? -28.938 -19.198 32.592 1.00 86.12 790 ASN A O 1
ATOM 6117 N N . PRO A 1 791 ? -26.691 -19.237 32.710 1.00 87.31 791 PRO A N 1
ATOM 6118 C CA . PRO A 1 791 ? -26.475 -18.107 31.792 1.00 87.31 791 PRO A CA 1
ATOM 6119 C C . PRO A 1 791 ? -26.877 -18.364 30.333 1.00 87.31 791 PRO A C 1
ATOM 6121 O O . PRO A 1 791 ? -27.114 -17.419 29.582 1.00 87.31 791 PRO A O 1
ATOM 6124 N N . ASP A 1 792 ? -26.937 -19.626 29.907 1.00 92.38 792 ASP A N 1
ATOM 6125 C CA . ASP A 1 792 ? -27.044 -19.990 28.494 1.00 92.38 792 ASP A CA 1
ATOM 6126 C C . ASP A 1 792 ? -28.390 -20.644 28.147 1.00 92.38 792 ASP A C 1
ATOM 6128 O O . ASP A 1 792 ? -28.986 -21.371 28.945 1.00 92.38 792 ASP A O 1
ATOM 6132 N N . SER A 1 793 ? -28.855 -20.449 26.908 1.00 93.31 793 SER A N 1
ATOM 6133 C CA . SER A 1 793 ? -30.009 -21.180 26.362 1.00 93.31 793 SER A CA 1
ATOM 6134 C C . SER A 1 793 ? -29.639 -22.543 25.769 1.00 93.31 793 SER A C 1
ATOM 6136 O O . SER A 1 793 ? -28.470 -22.901 25.611 1.00 93.31 793 SER A O 1
ATOM 6138 N N . ASN A 1 794 ? -30.658 -23.280 25.308 1.00 93.88 794 ASN A N 1
ATOM 6139 C CA . ASN A 1 794 ? -30.459 -24.419 24.412 1.00 93.88 794 ASN A CA 1
ATOM 6140 C C . ASN A 1 794 ? -29.752 -24.002 23.108 1.00 93.88 794 ASN A C 1
ATOM 6142 O O . ASN A 1 794 ? -30.017 -22.924 22.573 1.00 93.88 794 ASN A O 1
ATOM 6146 N N . PHE A 1 795 ? -28.903 -24.891 22.592 1.00 94.25 795 PHE A N 1
ATOM 6147 C CA . PHE A 1 795 ? -28.217 -24.737 21.310 1.00 94.25 795 PHE A CA 1
ATOM 6148 C C . PHE A 1 795 ? -29.145 -25.137 20.155 1.00 94.25 795 PHE A C 1
ATOM 6150 O O . PHE A 1 795 ? -29.844 -26.151 20.245 1.00 94.25 795 PHE A O 1
ATOM 6157 N N . VAL A 1 796 ? -29.174 -24.346 19.084 1.00 95.50 796 VAL A N 1
ATOM 6158 C CA . VAL A 1 796 ? -29.985 -24.609 17.886 1.00 95.50 796 VAL A CA 1
ATOM 6159 C C . VAL A 1 796 ? -29.074 -24.606 16.667 1.00 95.50 796 VAL A C 1
ATOM 6161 O O . VAL A 1 796 ? -28.426 -23.601 16.408 1.00 95.50 796 VAL A O 1
ATOM 6164 N N . SER A 1 797 ? -29.063 -25.702 15.907 1.00 94.06 797 SER A N 1
ATOM 6165 C CA . SER A 1 797 ? -28.337 -25.808 14.637 1.00 94.06 797 SER A CA 1
ATOM 6166 C C . SER A 1 797 ? -29.333 -25.952 13.488 1.00 94.06 797 SER A C 1
ATOM 6168 O O . SER A 1 797 ? -30.227 -26.801 13.543 1.00 94.06 797 SER A O 1
ATOM 6170 N N . LEU A 1 798 ? -29.219 -25.095 12.474 1.00 92.62 798 LEU A N 1
ATOM 6171 C CA . LEU A 1 798 ? -30.054 -25.095 11.275 1.00 92.62 798 LEU A CA 1
ATOM 6172 C C . LEU A 1 798 ? -29.230 -25.536 10.072 1.00 92.62 798 LEU A C 1
ATOM 6174 O O . LEU A 1 798 ? -28.314 -24.828 9.665 1.00 92.62 798 LEU A O 1
ATOM 6178 N N . GLN A 1 799 ? -29.600 -26.671 9.486 1.00 90.94 799 GLN A N 1
ATOM 6179 C CA . GLN A 1 799 ? -28.989 -27.202 8.272 1.00 90.94 799 GLN A CA 1
ATOM 6180 C C . GLN A 1 799 ? -29.830 -26.819 7.050 1.00 90.94 799 GLN A C 1
ATOM 6182 O O . GLN A 1 799 ? -31.037 -27.061 7.029 1.00 90.94 799 GLN A O 1
ATOM 6187 N N . ILE A 1 800 ? -29.194 -26.230 6.037 1.00 90.69 800 ILE A N 1
ATOM 6188 C CA . ILE A 1 800 ? -29.842 -25.771 4.801 1.00 90.69 800 ILE A CA 1
ATOM 6189 C C . ILE A 1 800 ? -29.149 -26.432 3.615 1.00 90.69 800 ILE A C 1
ATOM 6191 O O . ILE A 1 800 ? -27.922 -26.404 3.512 1.00 90.69 800 ILE A O 1
ATOM 6195 N N . ASN A 1 801 ? -29.932 -27.033 2.721 1.00 89.94 801 ASN A N 1
ATOM 6196 C CA . ASN A 1 801 ? -29.396 -27.833 1.623 1.00 89.94 801 ASN A CA 1
ATOM 6197 C C . ASN A 1 801 ? -28.954 -26.963 0.442 1.00 89.94 801 ASN A C 1
ATOM 6199 O O . ASN A 1 801 ? -29.602 -25.973 0.102 1.00 89.94 801 ASN A O 1
ATOM 6203 N N . ILE A 1 802 ? -27.874 -27.368 -0.222 1.00 87.62 802 ILE A N 1
ATOM 6204 C CA . ILE A 1 802 ? -27.393 -26.739 -1.454 1.00 87.62 802 ILE A CA 1
ATOM 6205 C C . ILE A 1 802 ? -27.853 -27.579 -2.649 1.00 87.62 802 ILE A C 1
ATOM 6207 O O . ILE A 1 802 ? -27.710 -28.801 -2.660 1.00 87.62 802 ILE A O 1
ATOM 6211 N N . THR A 1 803 ? -28.415 -26.925 -3.664 1.00 86.38 803 THR A N 1
ATOM 6212 C CA . THR A 1 803 ? -28.932 -27.565 -4.883 1.00 86.38 803 THR A CA 1
ATOM 6213 C C . THR A 1 803 ? -28.379 -26.887 -6.134 1.00 86.38 803 THR A C 1
ATOM 6215 O O . THR A 1 803 ? -28.137 -25.684 -6.141 1.00 86.38 803 THR A O 1
ATOM 6218 N N . ALA A 1 804 ? -28.168 -27.653 -7.204 1.00 84.94 804 ALA A N 1
ATOM 6219 C CA . ALA A 1 804 ? -27.778 -27.120 -8.508 1.00 84.94 804 ALA A CA 1
ATOM 6220 C C . ALA A 1 804 ? -28.998 -27.100 -9.438 1.00 84.94 804 ALA A C 1
ATOM 6222 O O . ALA A 1 804 ? -29.718 -28.097 -9.537 1.00 84.94 804 ALA A O 1
ATOM 6223 N N . VAL A 1 805 ? -29.226 -25.980 -10.124 1.00 86.50 805 VAL A N 1
ATOM 6224 C CA . VAL A 1 805 ? -30.314 -25.812 -11.093 1.00 86.50 805 VAL A CA 1
ATOM 6225 C C . VAL A 1 805 ? -29.746 -25.190 -12.365 1.00 86.50 805 VAL A C 1
ATOM 6227 O O . VAL A 1 805 ? -29.353 -24.026 -12.378 1.00 86.50 805 VAL A O 1
ATOM 6230 N N . ALA A 1 806 ? -29.734 -25.962 -13.451 1.00 87.88 806 ALA A N 1
ATOM 6231 C CA . ALA A 1 806 ? -29.360 -25.486 -14.778 1.00 87.88 806 ALA A CA 1
ATOM 6232 C C . ALA A 1 806 ? -30.585 -25.472 -15.703 1.00 87.88 806 ALA A C 1
ATOM 6234 O O . ALA A 1 806 ? -31.418 -26.380 -15.661 1.00 87.88 806 ALA A O 1
ATOM 6235 N N . GLN A 1 807 ? -30.697 -24.438 -16.538 1.00 90.00 807 GLN A N 1
ATOM 6236 C CA . GLN A 1 807 ? -31.788 -24.272 -17.500 1.00 90.00 807 GLN A CA 1
ATOM 6237 C C . GLN A 1 807 ? -31.188 -24.126 -18.894 1.00 90.00 807 GLN A C 1
ATOM 6239 O O . GLN A 1 807 ? -30.814 -23.032 -19.320 1.00 90.00 807 GLN A O 1
ATOM 6244 N N . VAL A 1 808 ? -31.069 -25.254 -19.590 1.00 90.25 808 VAL A N 1
ATOM 6245 C CA . VAL A 1 808 ? -30.461 -25.315 -20.921 1.00 90.25 808 VAL A CA 1
ATOM 6246 C C . VAL A 1 808 ? -31.526 -25.122 -21.986 1.00 90.25 808 VAL A C 1
ATOM 6248 O O . VAL A 1 808 ? -32.495 -25.877 -22.055 1.00 90.25 808 VAL A O 1
ATOM 6251 N N . GLU A 1 809 ? -31.314 -24.129 -22.840 1.00 92.81 809 GLU A N 1
ATOM 6252 C CA . GLU A 1 809 ? -32.087 -23.903 -24.051 1.00 92.81 809 GLU A CA 1
ATOM 6253 C C . GLU A 1 809 ? -31.223 -24.233 -25.275 1.00 92.81 809 GLU A C 1
ATOM 6255 O O . GLU A 1 809 ? -30.023 -23.955 -25.303 1.00 92.81 809 GLU A O 1
ATOM 6260 N N . ILE A 1 810 ? -31.841 -24.815 -26.301 1.00 92.31 810 ILE A N 1
ATOM 6261 C CA . ILE A 1 810 ? -31.233 -25.006 -27.617 1.00 92.31 810 ILE A CA 1
ATOM 6262 C C . ILE A 1 810 ? -32.024 -24.214 -28.654 1.00 92.31 810 ILE A C 1
ATOM 6264 O O . ILE A 1 810 ? -33.251 -24.306 -28.726 1.00 92.31 810 ILE A O 1
ATOM 6268 N N . ARG A 1 811 ? -31.314 -23.441 -29.470 1.00 93.56 811 ARG A N 1
ATOM 6269 C CA . ARG A 1 811 ? -31.868 -22.655 -30.572 1.00 93.56 811 ARG A CA 1
ATOM 6270 C C . ARG A 1 811 ? -31.216 -23.084 -31.875 1.00 93.56 811 ARG A C 1
ATOM 6272 O O . ARG A 1 811 ? -30.039 -23.425 -31.903 1.00 93.56 811 ARG A O 1
ATOM 6279 N N . GLY A 1 812 ? -31.989 -23.081 -32.954 1.00 93.50 812 GLY A N 1
ATOM 6280 C CA . GLY A 1 812 ? -31.515 -23.438 -34.286 1.00 93.50 812 GLY A CA 1
ATOM 6281 C C . GLY A 1 812 ? -32.089 -22.494 -35.333 1.00 93.50 812 GLY A C 1
ATOM 6282 O O . GLY A 1 812 ? -33.276 -22.169 -35.280 1.00 93.50 812 GLY A O 1
ATOM 6283 N N . VAL A 1 813 ? -31.267 -22.060 -36.284 1.00 95.00 813 VAL A N 1
ATOM 6284 C CA . VAL A 1 813 ? -31.697 -21.245 -37.427 1.00 95.00 813 VAL A CA 1
ATOM 6285 C C . VAL A 1 813 ? -31.032 -21.732 -38.713 1.00 95.00 813 VAL A C 1
ATOM 6287 O O . VAL A 1 813 ? -29.906 -22.217 -38.688 1.00 95.00 813 VAL A O 1
ATOM 6290 N N . SER A 1 814 ? -31.747 -21.624 -39.834 1.00 94.06 814 SER A N 1
ATOM 6291 C CA . SER A 1 814 ? -31.236 -21.941 -41.171 1.00 94.06 814 SER A CA 1
ATOM 6292 C C . SER A 1 814 ? -31.177 -20.675 -42.032 1.00 94.06 814 SER A C 1
ATOM 6294 O O . SER A 1 814 ? -32.109 -19.857 -42.021 1.00 94.06 814 SER A O 1
ATOM 6296 N N . HIS A 1 815 ? -30.075 -20.488 -42.752 1.00 92.50 815 HIS A N 1
ATOM 6297 C CA . HIS A 1 815 ? -29.802 -19.353 -43.626 1.00 92.50 815 HIS A CA 1
ATOM 6298 C C . HIS A 1 815 ? -29.358 -19.845 -45.014 1.00 92.50 815 HIS A C 1
ATOM 6300 O O . HIS A 1 815 ? -28.257 -20.368 -45.141 1.00 92.50 815 HIS A O 1
ATOM 6306 N N . PRO A 1 816 ? -30.183 -19.674 -46.066 1.00 91.44 816 PRO A N 1
ATOM 6307 C CA . PRO A 1 816 ? -31.539 -19.116 -46.054 1.00 91.44 816 PRO A CA 1
ATOM 6308 C C . PRO A 1 816 ? -32.576 -20.086 -45.441 1.00 91.44 816 PRO A C 1
ATOM 6310 O O . PRO A 1 816 ? -32.424 -21.296 -45.559 1.00 91.44 816 PRO A O 1
ATOM 6313 N N . PRO A 1 817 ? -33.687 -19.588 -44.855 1.00 91.00 817 PRO A N 1
ATOM 6314 C CA . PRO A 1 817 ? -34.721 -20.448 -44.261 1.00 91.00 817 PRO A CA 1
ATOM 6315 C C . PRO A 1 817 ? -35.559 -21.208 -45.302 1.00 91.00 817 PRO A C 1
ATOM 6317 O O . PRO A 1 817 ? -36.292 -22.133 -44.959 1.00 91.00 817 PRO A O 1
ATOM 6320 N N . GLN A 1 818 ? -35.502 -20.788 -46.567 1.00 90.69 818 GLN A N 1
ATOM 6321 C CA . GLN A 1 818 ? -36.164 -21.442 -47.690 1.00 90.69 818 GLN A CA 1
ATOM 6322 C C . GLN A 1 818 ? -35.361 -21.212 -48.971 1.00 90.69 818 GLN A C 1
ATOM 6324 O O . GLN A 1 818 ? -34.816 -20.126 -49.182 1.00 90.69 818 GLN A O 1
ATOM 6329 N N . ILE A 1 819 ? -35.353 -22.211 -49.850 1.00 88.50 819 ILE A N 1
ATOM 6330 C CA . ILE A 1 819 ? -34.802 -22.119 -51.203 1.00 88.50 819 ILE A CA 1
ATOM 6331 C C . ILE A 1 819 ? -35.964 -22.195 -52.193 1.00 88.50 819 ILE A C 1
ATOM 6333 O O . ILE A 1 819 ? -36.827 -23.065 -52.087 1.00 88.50 819 ILE A O 1
ATOM 6337 N N . VAL A 1 820 ? -35.990 -21.279 -53.162 1.00 86.75 820 VAL A N 1
ATOM 6338 C CA . VAL A 1 820 ? -36.982 -21.276 -54.244 1.00 86.75 820 VAL A CA 1
ATOM 6339 C C . VAL A 1 820 ? -36.380 -21.970 -55.463 1.00 86.75 820 VAL A C 1
ATOM 6341 O O . VAL A 1 820 ? -35.305 -21.589 -55.918 1.00 86.75 820 VAL A O 1
ATOM 6344 N N . LEU A 1 821 ? -37.078 -22.976 -55.995 1.00 85.75 821 LEU A N 1
ATOM 6345 C CA . LEU A 1 821 ? -36.696 -23.686 -57.219 1.00 85.75 821 LEU A CA 1
ATOM 6346 C C . LEU A 1 821 ? -37.532 -23.192 -58.417 1.00 85.75 821 LEU A C 1
ATOM 6348 O O . LEU A 1 821 ? -38.725 -22.926 -58.235 1.00 85.75 821 LEU A O 1
ATOM 6352 N N . PRO A 1 822 ? -36.963 -23.111 -59.639 1.00 84.31 822 PRO A N 1
ATOM 6353 C CA . PRO A 1 822 ? -35.590 -23.478 -60.022 1.00 84.31 822 PRO A CA 1
ATOM 6354 C C . PRO A 1 822 ? -34.538 -22.426 -59.621 1.00 84.31 822 PRO A C 1
ATOM 6356 O O . PRO A 1 822 ? -34.831 -21.232 -59.583 1.00 84.31 822 PRO A O 1
ATOM 6359 N N . ILE A 1 823 ? -33.309 -22.875 -59.344 1.00 83.56 823 ILE A N 1
ATOM 6360 C CA . ILE A 1 823 ? -32.179 -22.000 -58.987 1.00 83.56 823 ILE A CA 1
ATOM 6361 C C . ILE A 1 823 ? -31.745 -21.208 -60.230 1.00 83.56 823 ILE A C 1
ATOM 6363 O O . ILE A 1 823 ? -31.589 -21.763 -61.318 1.00 83.56 823 ILE A O 1
ATOM 6367 N N . HIS A 1 824 ? -31.572 -19.893 -60.087 1.00 79.00 824 HIS A N 1
ATOM 6368 C CA . HIS A 1 824 ? -31.211 -19.022 -61.205 1.00 79.00 824 HIS A CA 1
ATOM 6369 C C . HIS A 1 824 ? -29.763 -19.284 -61.652 1.00 79.00 824 HIS A C 1
ATOM 6371 O O . HIS A 1 824 ? -28.855 -19.191 -60.835 1.00 79.00 824 HIS A O 1
ATOM 6377 N N . ASN A 1 825 ? -29.554 -19.535 -62.952 1.00 78.06 825 ASN A N 1
ATOM 6378 C CA . ASN A 1 825 ? -28.241 -19.804 -63.573 1.00 78.06 825 ASN A CA 1
ATOM 6379 C C . ASN A 1 825 ? -27.560 -21.105 -63.117 1.00 78.06 825 ASN A C 1
ATOM 6381 O O . ASN A 1 825 ? -26.354 -21.242 -63.290 1.00 78.06 825 ASN A O 1
ATOM 6385 N N . TRP A 1 826 ? -28.318 -22.045 -62.553 1.00 83.50 826 TRP A N 1
ATOM 6386 C CA . TRP A 1 826 ? -27.805 -23.371 -62.233 1.00 83.50 826 TRP A CA 1
ATOM 6387 C C . TRP A 1 826 ? -28.026 -24.318 -63.416 1.00 83.50 826 TRP A C 1
ATOM 6389 O O . TRP A 1 826 ? -29.158 -24.472 -63.887 1.00 83.50 826 TRP A O 1
ATOM 6399 N N . GLU A 1 827 ? -26.950 -24.941 -63.888 1.00 78.75 827 GLU A N 1
ATOM 6400 C CA . GLU A 1 827 ? -26.969 -25.987 -64.909 1.00 78.75 827 GLU A CA 1
ATOM 6401 C C . GLU A 1 827 ? -26.377 -27.271 -64.305 1.00 78.75 827 GLU A C 1
ATOM 6403 O O . GLU A 1 827 ? -25.392 -27.191 -63.574 1.00 78.75 827 GLU A O 1
ATOM 6408 N N . PRO A 1 828 ? -26.974 -28.450 -64.554 1.00 78.75 828 PRO A N 1
ATOM 6409 C CA . PRO A 1 828 ? -26.484 -29.701 -63.988 1.00 78.75 828 PRO A CA 1
ATOM 6410 C C . PRO A 1 828 ? -25.147 -30.105 -64.624 1.00 78.75 828 PRO A C 1
ATOM 6412 O O . PRO A 1 828 ? -25.056 -30.251 -65.844 1.00 78.75 828 PRO A O 1
ATOM 6415 N N . GLU A 1 829 ? -24.140 -30.342 -63.786 1.00 79.31 829 GLU A N 1
ATOM 6416 C CA . GLU A 1 829 ? -22.785 -30.737 -64.184 1.00 79.31 829 GLU A CA 1
ATOM 6417 C C . GLU A 1 829 ? -22.474 -32.152 -63.657 1.00 79.31 829 GLU A C 1
ATOM 6419 O O . GLU A 1 829 ? -22.860 -32.497 -62.539 1.00 79.31 829 GLU A O 1
ATOM 6424 N N . GLU A 1 830 ? -21.844 -33.012 -64.471 1.00 77.00 830 GLU A N 1
ATOM 6425 C CA . GLU A 1 830 ? -21.620 -34.430 -64.112 1.00 77.00 830 GLU A CA 1
ATOM 6426 C C . GLU A 1 830 ? -20.620 -34.600 -62.956 1.00 77.00 830 GLU A C 1
ATOM 6428 O O . GLU A 1 830 ? -20.780 -35.499 -62.131 1.00 77.00 830 GLU A O 1
ATOM 6433 N N . GLU A 1 831 ? -19.618 -33.722 -62.875 1.00 80.44 831 GLU A N 1
ATOM 6434 C CA . GLU A 1 831 ? -18.620 -33.684 -61.804 1.00 80.44 831 GLU A CA 1
ATOM 6435 C C . GLU A 1 831 ? -18.453 -32.235 -61.312 1.00 80.44 831 GLU A C 1
ATOM 6437 O O . GLU A 1 831 ? -17.592 -31.515 -61.817 1.00 80.44 831 GLU A O 1
ATOM 6442 N N . PRO A 1 832 ? -19.276 -31.777 -60.349 1.00 80.94 832 PRO A N 1
ATOM 6443 C CA . PRO A 1 832 ? -19.167 -30.421 -59.829 1.00 80.94 832 PRO A CA 1
ATOM 6444 C C . PRO A 1 832 ? -17.866 -30.259 -59.029 1.00 80.94 832 PRO A C 1
ATOM 6446 O O . PRO A 1 832 ? -17.559 -31.035 -58.119 1.00 80.94 832 PRO A O 1
ATOM 6449 N N . HIS A 1 833 ? -17.095 -29.230 -59.361 1.00 82.94 833 HIS A N 1
ATOM 6450 C CA . HIS A 1 833 ? -15.856 -28.838 -58.692 1.00 82.94 833 HIS A CA 1
ATOM 6451 C C . HIS A 1 833 ? -16.006 -27.551 -57.870 1.00 82.94 833 HIS A C 1
ATOM 6453 O O . HIS A 1 833 ? -15.124 -27.243 -57.063 1.00 82.94 833 HIS A O 1
ATOM 6459 N N . ARG A 1 834 ? -17.093 -26.793 -58.061 1.00 81.12 834 ARG A N 1
ATOM 6460 C CA . ARG A 1 834 ? -17.403 -25.564 -57.312 1.00 81.12 834 ARG A CA 1
ATOM 6461 C C . ARG A 1 834 ? -18.747 -25.668 -56.598 1.00 81.12 834 ARG A C 1
ATOM 6463 O O . ARG A 1 834 ? -19.672 -26.303 -57.085 1.00 81.12 834 ARG A O 1
ATOM 6470 N N . GLU A 1 835 ? -18.877 -24.977 -55.467 1.00 81.31 835 GLU A N 1
ATOM 6471 C CA . GLU A 1 835 ? -20.126 -24.927 -54.685 1.00 81.31 835 GLU A CA 1
ATOM 6472 C C . GLU A 1 835 ? -21.314 -24.428 -55.525 1.00 81.31 835 GLU A C 1
ATOM 6474 O O . GLU A 1 835 ? -22.410 -24.974 -55.448 1.00 81.31 835 GLU A O 1
ATOM 6479 N N . GLU A 1 836 ? -21.066 -23.451 -56.401 1.00 80.25 836 GLU A N 1
ATOM 6480 C CA . GLU A 1 836 ? -22.049 -22.865 -57.323 1.00 80.25 836 GLU A CA 1
ATOM 6481 C C . GLU A 1 836 ? -22.649 -23.896 -58.301 1.00 80.25 836 GLU A C 1
ATOM 6483 O O . GLU A 1 836 ? -23.794 -23.742 -58.729 1.00 80.25 836 GLU A O 1
ATOM 6488 N N . GLU A 1 837 ? -21.892 -24.950 -58.625 1.00 82.56 837 GLU A N 1
ATOM 6489 C CA . GLU A 1 837 ? -22.290 -26.045 -59.520 1.00 82.56 837 GLU A CA 1
ATOM 6490 C C . GLU A 1 837 ? -23.139 -27.091 -58.766 1.00 82.56 837 GLU A C 1
ATOM 6492 O O . GLU A 1 837 ? -23.981 -27.766 -59.359 1.00 82.56 837 GLU A O 1
ATOM 6497 N N . VAL A 1 838 ? -22.998 -27.181 -57.435 1.00 84.62 838 VAL A N 1
ATOM 6498 C CA . VAL A 1 838 ? -23.806 -28.059 -56.567 1.00 84.62 838 VAL A CA 1
ATOM 6499 C C . VAL A 1 838 ? -25.150 -27.412 -56.228 1.00 84.62 838 VAL A C 1
ATOM 6501 O O . VAL A 1 838 ? -26.198 -28.045 -56.365 1.00 84.62 838 VAL A O 1
ATOM 6504 N N . GLY A 1 839 ? -25.144 -26.152 -55.788 1.00 85.31 839 GLY A N 1
ATOM 6505 C CA . GLY A 1 839 ? -26.357 -25.441 -55.397 1.00 85.31 839 GLY A CA 1
ATOM 6506 C C . GLY A 1 839 ? -26.107 -24.280 -54.430 1.00 85.31 839 GLY A C 1
ATOM 6507 O O . GLY A 1 839 ? -24.968 -23.955 -54.106 1.00 85.31 839 GLY A O 1
ATOM 6508 N N . PRO A 1 840 ? -27.172 -23.606 -53.964 1.00 87.38 840 PRO A N 1
ATOM 6509 C CA . PRO A 1 840 ? -27.045 -22.523 -53.000 1.00 87.38 840 PRO A CA 1
ATOM 6510 C C . PRO A 1 840 ? -26.531 -23.038 -51.651 1.00 87.38 840 PRO A C 1
ATOM 6512 O O . PRO A 1 840 ? -26.993 -24.065 -51.153 1.00 87.38 840 PRO A O 1
ATOM 6515 N N . LEU A 1 841 ? -25.642 -22.263 -51.030 1.00 88.12 841 LEU A N 1
ATOM 6516 C CA . LEU A 1 841 ? -25.180 -22.498 -49.665 1.00 88.12 841 LEU A CA 1
ATOM 6517 C C . LEU A 1 841 ? -26.354 -22.422 -48.674 1.00 88.12 841 LEU A C 1
ATOM 6519 O O . LEU A 1 841 ? -27.147 -21.476 -48.713 1.00 88.12 841 LEU A O 1
ATOM 6523 N N . VAL A 1 842 ? -26.434 -23.406 -47.774 1.00 90.56 842 VAL A N 1
ATOM 6524 C CA . VAL A 1 842 ? -27.391 -23.438 -46.660 1.00 90.56 842 VAL A CA 1
ATOM 6525 C C . VAL A 1 842 ? -26.636 -23.616 -45.353 1.00 90.56 842 VAL A C 1
ATOM 6527 O O . VAL A 1 842 ? -26.113 -24.687 -45.058 1.00 90.56 842 VAL A O 1
ATOM 6530 N N . GLU A 1 843 ? -26.624 -22.572 -44.538 1.00 92.00 843 GLU A N 1
ATOM 6531 C CA . GLU A 1 843 ? -26.013 -22.585 -43.215 1.00 92.00 843 GLU A CA 1
ATOM 6532 C C . GLU A 1 843 ? -27.058 -22.967 -42.162 1.00 92.00 843 GLU A C 1
ATOM 6534 O O . GLU A 1 843 ? -28.126 -22.362 -42.085 1.00 92.00 843 GLU A O 1
ATOM 6539 N N . HIS A 1 844 ? -26.759 -23.959 -41.324 1.00 92.56 844 HIS A N 1
ATOM 6540 C CA . HIS A 1 844 ? -27.558 -24.299 -40.144 1.00 92.56 844 HIS A CA 1
ATOM 6541 C C . HIS A 1 844 ? -26.759 -23.969 -38.884 1.00 92.56 844 HIS A C 1
ATOM 6543 O O . HIS A 1 844 ? -25.734 -24.590 -38.611 1.00 92.56 844 HIS A O 1
ATOM 6549 N N . ILE A 1 845 ? -27.241 -23.004 -38.106 1.00 93.06 845 ILE A N 1
ATOM 6550 C CA . ILE A 1 845 ? -26.594 -22.532 -36.881 1.00 93.06 845 ILE A CA 1
ATOM 6551 C C . ILE A 1 845 ? -27.375 -23.084 -35.692 1.00 93.06 845 ILE A C 1
ATOM 6553 O O . ILE A 1 845 ? -28.572 -22.821 -35.570 1.00 93.06 845 ILE A O 1
ATOM 6557 N N . TYR A 1 846 ? -26.697 -23.826 -34.817 1.00 93.25 846 TYR A N 1
ATOM 6558 C CA . TYR A 1 846 ? -27.244 -24.331 -33.558 1.00 93.25 846 TYR A CA 1
ATOM 6559 C C . TYR A 1 846 ? -26.519 -23.669 -32.384 1.00 93.25 846 TYR A C 1
ATOM 6561 O O . TYR A 1 846 ? -25.293 -23.708 -32.309 1.00 93.25 846 TYR A O 1
ATOM 6569 N N . GLU A 1 847 ? -27.273 -23.074 -31.465 1.00 92.44 847 GLU A N 1
ATOM 6570 C CA . GLU A 1 847 ? -26.770 -22.413 -30.262 1.00 92.44 847 GLU A CA 1
ATOM 6571 C C . GLU A 1 847 ? -27.342 -23.120 -29.029 1.00 92.44 847 GLU A C 1
ATOM 6573 O O . GLU A 1 847 ? -28.558 -23.246 -28.880 1.00 92.44 847 GLU A O 1
ATOM 6578 N N . MET A 1 848 ? -26.466 -23.586 -28.139 1.00 90.75 848 MET A N 1
ATOM 6579 C CA . MET A 1 848 ? -26.845 -24.095 -26.823 1.00 90.75 848 MET A CA 1
ATOM 6580 C C . MET A 1 848 ? -26.516 -23.028 -25.786 1.00 90.75 848 MET A C 1
ATOM 6582 O O . MET A 1 848 ? -25.364 -22.621 -25.658 1.00 90.75 848 MET A O 1
ATOM 6586 N N . HIS A 1 849 ? -27.522 -22.589 -25.039 1.00 90.75 849 HIS A N 1
ATOM 6587 C CA . HIS A 1 849 ? -27.384 -21.516 -24.068 1.00 90.75 849 HIS A CA 1
ATOM 6588 C C . HIS A 1 849 ? -27.924 -21.964 -22.709 1.00 90.75 849 HIS A C 1
ATOM 6590 O O . HIS A 1 849 ? -29.094 -22.323 -22.573 1.00 90.75 849 HIS A O 1
ATOM 6596 N N . ASN A 1 850 ? -27.066 -21.953 -21.688 1.00 89.69 850 ASN A N 1
ATOM 6597 C CA . ASN A 1 850 ? -27.489 -22.174 -20.311 1.00 89.69 850 ASN A CA 1
ATOM 6598 C C . ASN A 1 850 ? -27.939 -20.841 -19.705 1.00 89.69 850 ASN A C 1
ATOM 6600 O O . ASN A 1 850 ? -27.122 -19.973 -19.423 1.00 89.69 850 ASN A O 1
ATOM 6604 N N . THR A 1 851 ? -29.246 -20.700 -19.516 1.00 87.69 851 THR A N 1
ATOM 6605 C CA . THR A 1 851 ? -29.880 -19.540 -18.868 1.00 87.69 851 THR A CA 1
ATOM 6606 C C . THR A 1 851 ? -30.012 -19.705 -17.354 1.00 87.69 851 THR A C 1
ATOM 6608 O O . THR A 1 851 ? -30.424 -18.771 -16.668 1.00 87.69 851 THR A O 1
ATOM 6611 N N . GLY A 1 852 ? -29.698 -20.896 -16.834 1.00 85.88 852 GLY A N 1
ATOM 6612 C CA . GLY A 1 852 ? -29.772 -21.189 -15.411 1.00 85.88 852 GLY A CA 1
ATOM 6613 C C . GLY A 1 852 ? -28.573 -20.643 -14.631 1.00 85.88 852 GLY A C 1
ATOM 6614 O O . GLY A 1 852 ? -27.515 -20.411 -15.215 1.00 85.88 852 GLY A O 1
ATOM 6615 N N . PRO A 1 853 ? -28.720 -20.482 -13.305 1.00 84.69 853 PRO A N 1
ATOM 6616 C CA . PRO A 1 853 ? -27.657 -19.973 -12.440 1.00 84.69 853 PRO A CA 1
ATOM 6617 C C . PRO A 1 853 ? -26.469 -20.939 -12.322 1.00 84.69 853 PRO A C 1
ATOM 6619 O O . PRO A 1 853 ? -25.324 -20.507 -12.229 1.00 84.69 853 PRO A O 1
ATOM 6622 N N . SER A 1 854 ? -26.714 -22.254 -12.339 1.00 86.62 854 SER A N 1
ATOM 6623 C CA . SER A 1 854 ? -25.652 -23.248 -12.165 1.00 86.62 854 SER A CA 1
ATOM 6624 C C . SER A 1 854 ? -24.947 -23.581 -13.480 1.00 86.62 854 SER A C 1
ATOM 6626 O O . SER A 1 854 ? -25.596 -23.791 -14.508 1.00 86.62 854 SER A O 1
ATOM 6628 N N . THR A 1 855 ? -23.619 -23.702 -13.438 1.00 82.50 855 THR A N 1
ATOM 6629 C CA . THR A 1 855 ? -22.792 -24.149 -14.567 1.00 82.50 855 THR A CA 1
ATOM 6630 C C . THR A 1 855 ? -22.926 -25.655 -14.813 1.00 82.50 855 THR A C 1
ATOM 6632 O O . THR A 1 855 ? -23.309 -26.425 -13.932 1.00 82.50 855 THR A O 1
ATOM 6635 N N . ILE A 1 856 ? -22.621 -26.081 -16.040 1.00 83.31 856 ILE A N 1
ATOM 6636 C CA . ILE A 1 856 ? -22.640 -27.486 -16.464 1.00 83.31 856 ILE A CA 1
ATOM 6637 C C . ILE A 1 856 ? -21.222 -27.851 -16.894 1.00 83.31 856 ILE A C 1
ATOM 6639 O O . ILE A 1 856 ? -20.622 -27.124 -17.682 1.00 83.31 856 ILE A O 1
ATOM 6643 N N . SER A 1 857 ? -20.687 -28.959 -16.381 1.00 82.75 857 SER A N 1
ATOM 6644 C CA . SER A 1 857 ? -19.325 -29.409 -16.692 1.00 82.75 857 SER A CA 1
ATOM 6645 C C . SER A 1 857 ? -19.218 -30.074 -18.064 1.00 82.75 857 SER A C 1
ATOM 6647 O O . SER A 1 857 ? -18.270 -29.823 -18.799 1.00 82.75 857 SER A O 1
ATOM 6649 N N . GLU A 1 858 ? -20.192 -30.918 -18.412 1.00 85.38 858 GLU A N 1
ATOM 6650 C CA . GLU A 1 858 ? -20.222 -31.674 -19.664 1.00 85.38 858 GLU A CA 1
ATOM 6651 C C . GLU A 1 858 ? -21.643 -31.703 -20.229 1.00 85.38 858 GLU A C 1
ATOM 6653 O O . GLU A 1 858 ? -22.620 -31.890 -19.502 1.00 85.38 858 GLU A O 1
ATOM 6658 N N . THR A 1 859 ? -21.754 -31.521 -21.541 1.00 85.69 859 THR A N 1
ATOM 6659 C CA . THR A 1 859 ? -23.014 -31.594 -22.283 1.00 85.69 859 THR A CA 1
ATOM 6660 C C . THR A 1 859 ? -22.768 -32.260 -23.632 1.00 85.69 859 THR A C 1
ATOM 6662 O O . THR A 1 859 ? -21.684 -32.136 -24.203 1.00 85.69 859 THR A O 1
ATOM 6665 N N . LEU A 1 860 ? -23.769 -32.975 -24.143 1.00 89.12 860 LEU A N 1
ATOM 6666 C CA . LEU A 1 860 ? -23.724 -33.646 -25.439 1.00 89.12 860 LEU A CA 1
ATOM 6667 C C . LEU A 1 860 ? -24.783 -33.025 -26.355 1.00 89.12 860 LEU A C 1
ATOM 6669 O O . LEU A 1 860 ? -25.972 -33.057 -26.040 1.00 89.12 860 LEU A O 1
ATOM 6673 N N . LEU A 1 861 ? -24.347 -32.472 -27.489 1.00 88.50 861 LEU A N 1
ATOM 6674 C CA . LEU A 1 861 ? -25.229 -31.977 -28.545 1.00 88.50 861 LEU A CA 1
ATOM 6675 C C . LEU A 1 861 ? -25.234 -32.966 -29.715 1.00 88.50 861 LEU A C 1
ATOM 6677 O O . LEU A 1 861 ? -24.231 -33.113 -30.410 1.00 88.50 861 LEU A O 1
ATOM 6681 N N . GLU A 1 862 ? -26.373 -33.613 -29.954 1.00 91.19 862 GLU A N 1
ATOM 6682 C CA . GLU A 1 862 ? -26.567 -34.513 -31.094 1.00 91.19 862 GLU A CA 1
ATOM 6683 C C . GLU A 1 862 ? -27.336 -33.798 -32.213 1.00 91.19 862 GLU A C 1
ATOM 6685 O O . GLU A 1 862 ? -28.481 -33.383 -32.030 1.00 91.19 862 GLU A O 1
ATOM 6690 N N . VAL A 1 863 ? -26.712 -33.660 -33.389 1.00 89.12 863 VAL A N 1
ATOM 6691 C CA . VAL A 1 863 ? -27.323 -33.029 -34.570 1.00 89.12 863 VAL A CA 1
ATOM 6692 C C . VAL A 1 863 ? -27.572 -34.084 -35.643 1.00 89.12 863 VAL A C 1
ATOM 6694 O O . VAL A 1 863 ? -26.640 -34.654 -36.207 1.00 89.12 863 VAL A O 1
ATOM 6697 N N . GLY A 1 864 ? -28.844 -34.335 -35.952 1.00 90.38 864 GLY A N 1
ATOM 6698 C CA . GLY A 1 864 ? -29.231 -35.181 -37.079 1.00 90.38 864 GLY A CA 1
ATOM 6699 C C . GLY A 1 864 ? -29.180 -34.403 -38.394 1.00 90.38 864 GLY A C 1
ATOM 6700 O O . GLY A 1 864 ? -29.968 -33.477 -38.579 1.00 90.38 864 GLY A O 1
ATOM 6701 N N . TRP A 1 865 ? -28.288 -34.784 -39.315 1.00 89.12 865 TRP A N 1
ATOM 6702 C CA . TRP A 1 865 ? -28.147 -34.123 -40.617 1.00 89.12 865 TRP A CA 1
ATOM 6703 C C . TRP A 1 865 ? -28.785 -34.923 -41.768 1.00 89.12 865 TRP A C 1
ATOM 6705 O O . TRP A 1 865 ? -28.432 -36.091 -41.969 1.00 89.12 865 TRP A O 1
ATOM 6715 N N . PRO A 1 866 ? -29.692 -34.330 -42.568 1.00 90.06 866 PRO A N 1
ATOM 6716 C CA . PRO A 1 866 ? -30.302 -35.002 -43.712 1.00 90.06 866 PRO A CA 1
ATOM 6717 C C . PRO A 1 866 ? -29.350 -35.014 -44.922 1.00 90.06 866 PRO A C 1
ATOM 6719 O O . PRO A 1 866 ? -29.493 -34.230 -45.855 1.00 90.06 866 PRO A O 1
ATOM 6722 N N . PHE A 1 867 ? -28.376 -35.926 -44.912 1.00 88.19 867 PHE A N 1
ATOM 6723 C CA . PHE A 1 867 ? -27.339 -36.013 -45.950 1.00 88.19 867 PHE A CA 1
ATOM 6724 C C . PHE A 1 867 ? -27.850 -36.550 -47.301 1.00 88.19 867 PHE A C 1
ATOM 6726 O O . PHE A 1 867 ? -27.508 -36.023 -48.358 1.00 88.19 867 PHE A O 1
ATOM 6733 N N . SER A 1 868 ? -28.681 -37.598 -47.294 1.00 89.06 868 SER A N 1
ATOM 6734 C CA . SER A 1 868 ? -29.181 -38.226 -48.525 1.00 89.06 868 SER A CA 1
ATOM 6735 C C . SER A 1 868 ? -30.579 -38.819 -48.361 1.00 89.06 868 SER A C 1
ATOM 6737 O O . SER A 1 868 ? -31.006 -39.168 -47.259 1.00 89.06 868 SER A O 1
ATOM 6739 N N . SER A 1 869 ? -31.298 -38.949 -49.475 1.00 88.75 869 SER A N 1
ATOM 6740 C CA . SER A 1 869 ? -32.590 -39.626 -49.555 1.00 88.75 869 SER A CA 1
ATOM 6741 C C . SER A 1 869 ? -32.690 -40.393 -50.868 1.00 88.75 869 SER A C 1
ATOM 6743 O O . SER A 1 869 ? -32.417 -39.854 -51.933 1.00 88.75 869 SER A O 1
ATOM 6745 N N . ARG A 1 870 ? -33.081 -41.673 -50.803 1.00 84.94 870 ARG A N 1
ATOM 6746 C CA . ARG A 1 870 ? -33.285 -42.550 -51.980 1.00 84.94 870 ARG A CA 1
ATOM 6747 C C . ARG A 1 870 ? -32.080 -42.657 -52.933 1.00 84.94 870 ARG A C 1
ATOM 6749 O O . ARG A 1 870 ? -32.263 -42.957 -54.106 1.00 84.94 870 ARG A O 1
ATOM 6756 N N . GLY A 1 871 ? -30.865 -42.485 -52.413 1.00 79.44 871 GLY A N 1
ATOM 6757 C CA . GLY A 1 871 ? -29.626 -42.548 -53.196 1.00 79.44 871 GLY A CA 1
ATOM 6758 C C . GLY A 1 871 ? -29.185 -41.212 -53.800 1.00 79.44 871 GLY A C 1
ATOM 6759 O O . GLY A 1 871 ? -28.144 -41.181 -54.444 1.00 79.44 871 GLY A O 1
ATOM 6760 N N . GLU A 1 872 ? -29.926 -40.127 -53.562 1.00 81.75 872 GLU A N 1
ATOM 6761 C CA . GLU A 1 872 ? -29.573 -38.766 -53.980 1.00 81.75 872 GLU A CA 1
ATOM 6762 C C . GLU A 1 872 ? -29.142 -37.922 -52.771 1.00 81.75 872 GLU A C 1
ATOM 6764 O O . GLU A 1 872 ? -29.661 -38.096 -51.661 1.00 81.75 872 GLU A O 1
ATOM 6769 N N . PHE A 1 873 ? -28.183 -37.014 -52.971 1.00 84.12 873 PHE A N 1
ATOM 6770 C CA . PHE A 1 873 ? -27.747 -36.069 -51.940 1.00 84.12 873 PHE A CA 1
ATOM 6771 C C . PHE A 1 873 ? -28.803 -34.975 -51.738 1.00 84.12 873 PHE A C 1
ATOM 6773 O O . PHE A 1 873 ? -29.378 -34.478 -52.703 1.00 84.12 873 PHE A O 1
ATOM 6780 N N . LEU A 1 874 ? -29.070 -34.621 -50.477 1.00 87.06 874 LEU A N 1
ATOM 6781 C CA . LEU A 1 874 ? -29.965 -33.516 -50.119 1.00 87.06 874 LEU A CA 1
ATOM 6782 C C . LEU A 1 874 ? -29.141 -32.276 -49.771 1.00 87.06 874 LEU A C 1
ATOM 6784 O O . LEU A 1 874 ? -28.925 -31.418 -50.618 1.00 87.06 874 LEU A O 1
ATOM 6788 N N . LEU A 1 875 ? -28.670 -32.201 -48.525 1.00 86.81 875 LEU A N 1
ATOM 6789 C CA . LEU A 1 875 ? -27.766 -31.159 -48.059 1.00 86.81 875 LEU A CA 1
ATOM 6790 C C . LEU A 1 875 ? -26.369 -31.762 -47.935 1.00 86.81 875 LEU A C 1
ATOM 6792 O O . LEU A 1 875 ? -26.102 -32.563 -47.034 1.00 86.81 875 LEU A O 1
ATOM 6796 N N . TYR A 1 876 ? -25.499 -31.393 -48.868 1.00 82.88 876 TYR A N 1
ATOM 6797 C CA . TYR A 1 876 ? -24.081 -31.720 -48.817 1.00 82.88 876 TYR A CA 1
ATOM 6798 C C . TYR A 1 876 ? -23.406 -30.821 -47.767 1.00 82.88 876 TYR A C 1
ATOM 6800 O O . TYR A 1 876 ? -23.589 -29.606 -47.823 1.00 82.88 876 TYR A O 1
ATOM 6808 N N . ILE A 1 877 ? -22.724 -31.428 -46.783 1.00 81.94 877 ILE A N 1
ATOM 6809 C CA . ILE A 1 877 ? -21.975 -30.709 -45.730 1.00 81.94 877 ILE A CA 1
ATOM 6810 C C . ILE A 1 877 ? -20.627 -30.268 -46.278 1.00 81.94 877 ILE A C 1
ATOM 6812 O O . ILE A 1 877 ? -19.935 -31.146 -46.846 1.00 81.94 877 ILE A O 1
#

Solvent-accessible surface area (backbone atoms only — not comparable to full-atom values): 48177 Å² total; per-residue (Å²): 138,87,82,84,86,87,89,92,90,87,89,87,90,88,85,89,91,88,90,87,87,89,85,84,90,84,90,82,89,84,84,91,84,82,89,90,86,82,91,87,86,88,86,87,85,79,74,81,73,64,63,63,49,40,53,43,81,85,81,63,48,74,49,67,53,58,82,86,9,28,15,16,54,13,55,33,66,44,57,63,48,101,83,52,33,31,40,37,32,9,10,21,43,21,74,55,89,41,84,96,41,53,28,29,22,35,39,27,45,30,67,55,77,71,66,76,90,63,68,56,41,74,54,73,72,81,56,80,83,46,93,79,54,67,70,74,54,33,49,74,56,98,85,43,77,41,74,37,67,43,54,48,58,4,25,19,12,51,22,46,47,56,57,89,64,38,40,40,34,10,13,25,47,22,27,38,42,56,93,54,95,64,88,45,78,28,31,12,13,31,30,37,37,46,33,80,93,64,73,44,70,36,81,50,39,81,37,41,57,93,49,50,48,58,82,29,24,10,43,9,18,26,22,58,14,64,42,62,44,97,88,55,31,37,38,32,11,7,29,25,13,39,52,19,26,24,42,37,51,38,44,47,47,58,66,63,53,55,79,65,63,55,98,83,58,81,68,55,85,61,93,75,59,45,55,49,76,92,73,64,79,90,45,44,59,9,25,27,20,53,12,46,35,55,39,47,44,76,78,80,87,57,61,26,35,36,31,9,14,24,36,21,80,89,21,15,4,25,33,36,38,27,40,70,86,80,53,46,79,76,51,77,48,72,41,94,43,67,66,11,30,17,14,58,22,46,36,56,47,37,30,39,56,79,85,46,44,18,43,38,36,9,13,23,53,23,60,50,70,53,91,99,50,76,72,38,38,13,7,27,31,37,38,32,46,51,80,47,66,83,39,60,49,81,64,49,77,50,71,40,92,35,71,67,6,27,16,21,55,16,61,22,53,21,38,39,48,74,73,81,75,27,25,21,38,39,35,9,14,18,40,16,71,76,80,25,10,6,24,32,38,32,29,43,34,35,83,92,32,69,47,91,62,62,62,27,60,50,71,42,91,49,72,42,94,88,42,55,10,25,18,18,49,23,57,38,36,56,44,53,74,84,73,63,88,30,26,22,38,39,35,12,14,19,49,67,7,24,32,37,45,34,46,40,24,41,39,37,42,71,55,70,48,76,44,62,49,61,43,66,41,51,78,84,55,45,81,40,64,42,86,91,72,73,46,67,30,22,57,32,39,40,36,44,34,37,24,39,45,57,67,81,57,71,53,62,46,45,30,39,38,36,40,33,42,33,59,83,56,57,96,87,56,86,64,57,40,28,33,62,89,77,72,34,43,60,49,76,49,80,49,75,38,70,44,69,70,42,78,45,73,49,81,44,55,35,30,48,62,61,74,90,77,53,87,78,57,63,66,68,40,29,34,36,40,38,55,45,80,50,69,85,79,61,74,96,61,96,69,68,68,67,37,63,39,75,92,53,78,56,58,50,74,50,69,32,37,52,73,72,83,26,76,95,82,71,60,38,47,29,39,46,42,62,49,73,47,66,77,57,72,63,44,48,36,70,40,91,32,73,46,40,40,43,36,39,44,35,24,76,30,33,39,26,38,60,22,31,37,42,37,39,49,43,93,40,48,43,85,72,46,72,44,74,85,50,88,84,31,55,74,64,59,69,47,81,46,74,59,96,85,53,39,31,38,41,29,59,68,32,62,51,29,44,55,69,41,75,47,39,32,35,44,32,32,37,42,77,58,61,91,84,65,67,70,52,53,58,38,40,35,37,40,40,30,77,38,92,45,61,34,55,30,54,78,47,77,47,79,33,37,57,45,80,48,68,41,77,46,78,47,76,51,52,47,63,80,70,85,74,83,79,61,87,95,61,64,94,57,97,76,64,89,47,64,74,51,74,48,83,80,71,48,75,50,76,47,80,46,72,78,30,50,24,87,77,93,79,83,85,88,86,81,89,75,70,45,62,59,98,91,40,79,66,52,84,128

Mean predicted aligned error: 15.18 Å

Organism: Loxodonta africana (NCBI:txid9785)

Sequence (877 aa):
LGSRSPVSVRRGRRAMSARARCGLAGSRAQPLAPLWCFSAALGMLWSPVSQAFNLDVERLTVYSGPDDSYFGYAVDFYIPDARTASVLVGAPKANTSQPDIVEGGAVYYCPWPAEGSAQCKQIPFDTTIGSRFLDNRKIRVNGTKEPIEFKSNQWFGAAVRAHRGNVVACAPLYHWRTLKPTSEKDPVGTCYVAIQNFSAYAEYSPCRNSNADPEGQGYCQAGFSLDFYKNGDLIVGGPGSFYWQAQQLVFLSQQYIIANYSFKDILRKLAREKQTDVAPASYDDSYLGYSVAAGEFTGDSQQELVAGIPRGAQNFGYVSIINSTDMTFIQNFTGEQMASYFGYTVTVSDVNNDGMDDILIGAPIFMEREFESNPKEVGRVYLYLQSSPLIFRDAQVLTGTKVFGRFGSAVAHLGDLNQDGYNDIAIGAPFAGKDQQGKVLIYNGNKDGLNIKPSQILQGAWASQAVPSGFGFTLRGDSDIDKNDYPDLLVGAFGTGKVVVYRARPVVTVDAQLLLNPVIINLENKTCQIPDSMTSVACFAVTVCASVAGQSISNTIALTAEVQLDSLKQKGAIKRTLFLDNHQSHLIFPLVIRRQKALQCQDLIVYLRDETEFRDKLSPINISLNYSLDESIFKEGLAVKPILNYYRVNAVSEQAHILVDCGEDNICIPVLKLSARPDKDQVIIGDENHLMLIINARNEGEGAYEAELFVMIPEEADYVGIERSNKGLRPLSCEYKMENVTRMVVCDLGNPMVAGTNISLGLRFAVPRLEKTNVSINFDLQIRSSNKDNPDSNFVSLQINITAVAQVEIRGVSHPPQIVLPIHNWEPEEEPHREEEVGPLVEHIYEMHNTGPSTISETLLEVGWPFSSRGEFLLYI

pLDDT: mean 82.28, std 16.85, range [23.48, 98.38]

Radius of gyration: 38.33 Å; Cα contacts (8 Å, |Δi|>4): 2263; chains: 1; bounding box: 91×112×123 Å

Foldseek 3Di:
DDDDDDDYDDDDDDDDYDDDDDDDDDDDDDDDDDDDDDDDPDDDDPDDDWPCQFWDPPDWDKAFDDAPQLWQLEKDWADLDPPWTWIKTWRQQDDDLAPPAHSLTWIWIGGPPPDDPRHTHTQCPPVPPDPPCQQVQFDQQPNDTHGFWHRHSQRWRNYWDDDNRKIKIWRLQIWGFAPDSDTDTFRQIKMWIADDNSPDIFIDRQLPANQLDLQARRNFSWQLEWDADPVQWIFIWGQRGRLSLGKDGWTDHPCQSVVPGDPNCRHDDRPRTDIGDDDPPLSHNQRWQLYKDWFDQQPPPDIWIKTWRCCPPVRQTKIFTAGPPHRDTDDMDGHPDHVLSWRNYKDWDQQLLPPGIKIKIWRQQDWDDDVPDDTFRFIKMWIWHRPHRVDTDDTDIATGDFGQQRKRLEKEWAQQQQPPNGTKIKIWRQQDDPLRLTKIFIWHGHNVGTDNHTSTMDTRPDADDPDGQRWRNYKYWDCQRPPLPGIWMWTGRSNRRMIMITHTAWEKEKDKDKDKVPLEWEFVPQDDAQPPPRDGFTKIKIKIKMAIDTPNDALKWKKWKKKAKQVVDDDPDDGFKAWRPPRHRMDIDIDIHRGHPDIGMDMTMMTGDDCVRDPDQQDWIKMKMAMDTDQPPDDPDPHHHHHYNPVDDRMDMDTGHYQDFCPPVSAFAKAKAKDKDKPAQEDEAQDFDKIKIKMKIWIQGAWFAQKKKKKWFDPQKDWDAWDDPDPQADHWDWDWDDDPHTTIIITGCDGTVGHGDMHIIMTMMTRHDDPDDDQWTKMKMKIAGPGPHNGIYDIDIRIHGYDYDWDKDKDKDKVVNDDDPPDPPADADPDDPDPSNVHDDMDMDMDIDTPGSGDDDDDDDDDDDQQDDPPHGDDDD

Secondary structure (DSSP, 8-state):
--------------------------------------S-------PPPP--SSB-SSS-EEEE--TTTTTTSEEEEE-SSSS-EEEEEEETT---S-TT-SS-BEEEEEEES--SS-PPEEP-TT----TTTTTTSEEEETTEEEESEE-TT--BTSEEEEETTEEEEEETT-EEE-SSSS--EE---EEEEEETTTTEEEEE-TT-SS--STTTTTT--TTSEEEE-TT-EEEEE-TTHHHHT---EEEEEHHHHHTT--SS--S---TT-B---PPPGGGTT--TTSEEEEE--SSSS-PEEEEEETTHHHHT-EEEEE-TTT--EEEEEE-SSTTS-TTSEEEEE-SS-SSS-EEEEEETT-EE--TTSPPEE--EEEEE-EEETTEEPSPEEEE-SSTT--TTSEEEEEE-SSSSSS-EEEEEETT-SGGG--EEEEE-EETTEE-SS-SEEEE-----SSS---EEEEEEEEE-SSSSSS-EEEEEEGGGTEEEEEPBPPEEEEEEEEEEESSEEPTT---EE-TTT--EE-EEEEEEEEEEE-TT--S-EEEEEEEEESTTS-TTSPPSEEETTT--SEEEEEEEE-STT--EEEEEEEEEPPTTT----SS-EEEEEEEEE-GGGS-SSSSPPPEE-TTS-SEEEEEEEE--S-TTTT-----EEEEEEES-SEEETTS--EEEEEEEEEE-SS-BTTEEEEEEE-TT-EEEEE--S-TTS----EEEEEETTEEEEEEEEETTB-TT-EEEEEEEEE----TT--SEEEEEEEEE-S-SSS-B---EEEEEEEE----EEEEEEEESS--PSSPTT----SS--SHHHH----EEEEEEEE-SSS--S----------EETTEESS--

InterPro domains:
  IPR000413 Integrin alpha chain [PR01185] (285-297)
  IPR000413 Integrin alpha chain [PR01185] (304-315)
  IPR000413 Integrin alpha chain [PR01185] (335-355)
  IPR000413 Integrin alpha chain [PR01185] (406-430)
  IPR000413 Integrin alpha chain [PR01185] (471-492)
  IPR000413 Integrin alpha chain [PR01185] (498-517)
  IPR000413 Integrin alpha chain [PR01185] (616-629)
  IPR013517 FG-GAP repeat [PF01839] (289-321)
  IPR013517 FG-GAP repeat [PF01839] (342-384)
  IPR013517 FG-GAP repeat [PF01839] (407-443)
  IPR013519 Integrin alpha beta-propellor [PS51470] (58-119)
  IPR013519 Integrin alpha beta-propellor [PS51470] (142-203)
  IPR013519 Integrin alpha beta-propellor [PS51470] (208-260)
  IPR013519 Integrin alpha beta-propellor [PS51470] (328-392)
  IPR013519 Integrin alpha beta-propellor [PS51470] (393-452)
  IPR013519 Integrin alpha beta-propellor [PS51470] (456-519)
  IPR013519 Integrin alpha beta-propellor [SM00191] (67-127)
  IPR013519 Integrin alpha beta-propellor [SM00191] (284-334)
  IPR013519 Integrin alpha beta-propellor [SM00191] (338-399)
  IPR013519 Integrin alpha beta-propellor [SM00191] (403-459)

Nearest PDB structures (foldseek):
  8xei-assembly1_A  TM=9.667E-01  e=7.498E-103  Homo sapiens
  6naj-assembly1_A  TM=9.509E-01  e=8.326E-101  Homo sapiens
  6avq-assembly1_A  TM=9.677E-01  e=8.394E-94  Homo sapiens
  8xen-assembly1_A  TM=7.415E-01  e=4.746E-100  Homo sapiens
  8xfg-assembly1_A  TM=7.754E-01  e=7.993E-92  Homo sapiens